Protein 3DB2 (pdb70)

InterPro domains:
  IPR000683 Gfo/Idh/MocA-like oxidoreductase, N-terminal [PF01408] (6-123)
  IPR036291 NAD(P)-binding domain superfamily [SSF51735] (3-154)
  IPR051450 Gfo/Idh/MocA Oxidoreductases [PTHR43377] (3-344)
  IPR055170 GFO/IDH/MocA-like oxidoreductase domain [PF22725] (132-251)

Radius of gyration: 34.29 Å; Cα contacts (8 Å, |Δi|>4): 2509; chains: 3; bounding box: 73×101×95 Å

Secondary structure (DSSP, 8-state):
-PPEEEEEE--SHHHH--TTGGG-SSEEEEEEE-SSHHHHHHHHHHHT-------HHHH-SS---EE-S-TTSHHHHHHHHHHTT--EEEESSS-SSHHHHHHHHHHHHHH---EEEE-GGGGSHHHH----TT-TT--EEEEEEEEE-SGGGT--TT-GGG-TTTSTTTHIIIIIHHHHHHHHHHH--EEEEEEEEE---SSSS--EEEEEEEETTS-EEEEEEESSSS-EEEEEEEESSEEEEEEE-GGGTTSTTSGGGGEEEEEEEE-----EEEEEPP-----HHHHHHHHHHHHHHH----SS-HHHHHHHHHHHHHHHHHHHHTS-EEHHHHH-/---EEEEEE--SHHHH--TTGGG-SSEEEEEEE-SSHHHHHHHHHHHT-------HHHH-TT---EE-S-GGGHHHHHHHHHTTT--EEEESSS-SSHHHHHHHHHHHHHH---EEEE-GGGGSHHHH----TT-TT--EEEEEEEEE-SHHHH--TTSGGG-TTTSTTTHHHHTHHHHHHHHHHHH--EEEEEEEEE---SSSS--EEEEEEEETTS-EEEEEEESSSS-EEEEEEEESSEEEEEEE-GGGSSSTTTGGGGEEEEEEEE--EEEEEPP-----HHHHHHHHHHHHHHT-S--SS-HHHHHHHHHHHHHHHHHHHHTS-EEHHHH--/-PPEEEEEE--SHHHH--TTGGG-TTEEEEEEE-SSHHHHHHHHHHHT-EE----TTTT-TT---EE-S-GGGHHHHHHHHHHTT--EEEESSS-SSHHHHHHHHHHHHHH---EEEE-GGGGSHHHH----TT-TT--EEEEEEEEE-SHHHH--TT-GGG-TTTSTTTHHHHTHHHHHHHHHHHH--EEEEEEEEE---SSSS--EEEEEEEETTS-EEEEEEESSSS-EEEEEEEESSEEEEEEE-GGGSSSTTTGGGGEEEEEEEE----EEEEEE------HHHHHHHHHHHHHHH----SS-HHHHHHHHHHHHHHHHHHHHTS-EEHHHHH-

Sequence (1016 aa):
YNPVGVAAIGLGRWAYVADAYTKSEKLKLVTCYSRTEDKREKFGKRYNCAGDATEALLAREDVEVIITVPNDKHAEVIEQCARSGKHIYVEKPISVSLDHAQRIDQVIKETGVKFLCGHSSSRRLGALRRKKEIDTKEIGEVSSIEAVFSNEERGLELKKGNWRGEPATAPGGPLTQLGVHQIDNLQFLLGPVARVFNFGKPYTEVENITVNQTLLLEFEDGKQAYLGTNWACPGVFSINVYGTKANLFYQLDFSWWSNSDVTDEHSTTLIKREFASNRILRDVKVDFESVDHLRVEVEEVADVIRNGGETEIGAEASLRNLAVVLAAVKSVHEKRPVEIAEIIGYNPVGVAAIGLGRWAYVADAYTKSEKLKLVTCYSRTEDKREKFGKRYNCAGDATEALLAREDVEVIITVPNDKHAEVIEQCARSGKHIYVEEKPISVSLDHAQRIDQVIKETGVKFLCGHSSRRLGALRKKEIDTKEIGEVSSIEAVFSNERGLELKKGNWRGEPATAPGGPLTQLGVHQIDNLQFLLGPVARVVFNFGKPYTEVENITVNQTLLEFEDGKQAYLGTNWACPGVFSINVYGTKANLFYQQLDFSWWSNSDVTDEHSTLIKREFAILRDVKVDFESVDHLRVEVEEEVADVIRNGGETEEIGAEASLRNLAVVLAAVKSVHEKRPVEIAEIIGYNPVGVAAIGLGRWAYVADAYTKSEKLKLVTCYSRTEDKRREKFGKRYNCAGDATEALLAREDVEVIITVPNDKHAEVIEQCARSGKHIYVEKPISVSLDHAQRIDQVIKETGVKFLCGHSSRRLGALRKKEIDTKEIGEVSSIEAVFSSNERGLELKKGNWRGEEPATTAPGGPLTQLGVHQIDNLQFLLGPVARVVFNFGKPYTEVENITVNQTLLLEFEDGKQAYLGTNWACPGVFSINVYGTKKANLFYQLDFSWWSNSDVTDEHSTLIKREFANRILRDVKVDFESVDHLRVEVEEVADVIRNGGETEIGAEASLRRNLAVVLAAVKSVHEKRPVEIAEIIG

Foldseek 3Di:
DQAAEEEEEAQDPVSCLVVQQVVDPRHDDAEYDDCDVVSRVVVCVVSVYYYDNHVRVLPDPSHLYAYDHALQCLQVVLLVNLVSPHADEYEPLNHQDLVSLVSNQVSCVVRVHAYDHALQPCVWQVNVVLVCVVCPLAHWAEKEWEWEAQQFQVAAAVHQLLDCSRPPQRQCRVPVLSVLLSCCVSANAWWWKAKDFAPNHPGGHTFWMWMKTARPVGHIYIYTYHNRDHTWTWMWIHHPFKIKTKTFDCVCVSVQQCRSVRMWIWIWGDPVVPDIDIDTDDTHGDSRVNVQVSQSSCCVVVNDHHPDHSVNSSLSSLNSVQNSVCNVVVHMGTSVVRVD/DPAAEEEEEDLDDVVVLVVQQVVDPNHDYAAYEDQDPVSRVVVCVVSVHHYDNHVVVLVPPRHLYAYDDQLQPLQVVLLVNLVSNHADEYEPLSHLDLVSLVSNQVSCVVRVHAYFHDLQPCVWQVNVVLCCVVCPQPHWAEKEWEWEAQQQQVDDEPDLLQDCSSNPLRQCGVTVLNVLLSCCVSPNAWFWKAKAFAPNHPGNHTFWMWMKTAGPVGHIYIYTYHNRDHTWTWMWTDHPFKIKIKTFDCVCVSVQQCRSVRMWIWIWGPVVIDIHTDDTDGDSRVNVQVVQSSCCVVPNDHHPHHSVNSSSSSLRSVQHSVCNVVVHMGTSVVVPD/DQAQEEEEEAQDPVSVLVVQAVVDPNHDHAEYEDCDPVSRVVVCVVSVHHYDNDVRVLPDPSHLYAYDHAQQCLQVVLLVNLVSNHADEYEPLSHQALVSLVSNQVSCVVSVHAYDHALLLCVWQVNVVLCCVVCPLPHWAEKEWEWEAQQQLPDAEPDPLLDCSRPPLRQCRVPVLSVLLSVCSSPNFWFKKAKDFAPNHNGHHTFWMWMKTAGPVGHIYIYIYHNRDHTWTWMWIHHPFKIKIKTFPCVCVSVQQCRNVRMWIWIWGPCVVDIDIHTDDGHGDSRVNVQVSQSSCCVVPNDHHPADSVNSSSSSLNSVQHSVNHVVVHMGTSVNRND

Nearest PDB structures (foldseek):
  3db2-assembly2_A  TM=1.002E+00  e=9.694E-74  Desulfitobacterium hafniense DCB-2
  3db2-assembly1_C-2  TM=9.948E-01  e=1.279E-69  Desulfitobacterium hafniense DCB-2
  3gfg-assembly1_B  TM=8.614E-01  e=4.099E-24  Bacillus subtilis subsp. subtilis str. 168
  5b3v-assembly3_C  TM=7.836E-01  e=7.916E-21  Synechocystis sp. PCC 6803 substr. Kazusa
  3c1a-assembly2_B  TM=8.177E-01  e=5.849E-18  Paramagnetospirillum magnetotacticum MS-1

Organism: Desulfitobacterium hafniense (strain DSM 10664 / DCB-2) (NCBI:txid272564)

CATH classification: 3.40.50.720 (+1 more: 3.30.360.10)

Structure (mmCIF, N/CA/C/O backbone):
data_3DB2
#
_entry.id   3DB2
#
_cell.length_a   104.616
_cell.length_b   104.616
_cell.length_c   173.372
_cell.angle_alpha   90.000
_cell.angle_beta   90.000
_cell.angle_gamma   120.000
#
_symmetry.space_group_name_H-M   'P 31 2 1'
#
loop_
_entity.id
_entity.type
_entity.pdbx_description
1 polymer 'putative NADPH-dependent oxidoreductase'
2 non-polymer GLYCEROL
3 water water
#
loop_
_atom_site.group_PDB
_atom_site.id
_atom_site.type_symbol
_atom_site.label_atom_id
_atom_site.label_alt_id
_atom_site.label_comp_id
_atom_site.label_asym_id
_atom_site.label_entity_id
_atom_site.label_seq_id
_atom_site.pdbx_PDB_ins_code
_atom_site.Cartn_x
_atom_site.Cartn_y
_atom_site.Cartn_z
_atom_site.occupancy
_atom_site.B_iso_or_equiv
_atom_site.auth_seq_id
_atom_site.auth_comp_id
_atom_site.auth_asym_id
_atom_site.auth_atom_id
_atom_site.pdbx_PDB_model_num
ATOM 6 N N . TYR A 1 3 ? 19.096 54.074 29.551 1.00 43.51 2 TYR A N 1
ATOM 7 C CA . TYR A 1 3 ? 19.306 55.347 28.849 1.00 42.12 2 TYR A CA 1
ATOM 8 C C . TYR A 1 3 ? 19.341 55.068 27.340 1.00 39.84 2 TYR A C 1
ATOM 9 O O . TYR A 1 3 ? 19.258 53.914 26.901 1.00 40.58 2 TYR A O 1
ATOM 18 N N . ASN A 1 4 ? 19.442 56.117 26.527 1.00 38.02 3 ASN A N 1
ATOM 19 C CA . ASN A 1 4 ? 19.523 55.813 25.083 1.00 37.69 3 ASN A CA 1
ATOM 20 C C . ASN A 1 4 ? 20.952 55.320 24.859 1.00 32.10 3 ASN A C 1
ATOM 21 O O . ASN A 1 4 ? 21.877 55.950 25.379 1.00 33.21 3 ASN A O 1
ATOM 26 N N . PRO A 1 5 ? 21.166 54.239 24.133 1.00 31.62 4 PRO A N 1
ATOM 27 C CA . PRO A 1 5 ? 22.519 53.671 24.105 1.00 28.34 4 PRO A CA 1
ATOM 28 C C . PRO A 1 5 ? 23.503 54.649 23.483 1.00 26.83 4 PRO A C 1
ATOM 29 O O . PRO A 1 5 ? 23.143 55.490 22.662 1.00 25.76 4 PRO A O 1
ATOM 33 N N . VAL A 1 6 ? 24.761 54.548 23.878 1.00 25.58 5 VAL A N 1
ATOM 34 C CA . VAL A 1 6 ? 25.840 55.380 23.367 1.00 25.31 5 VAL A CA 1
ATOM 35 C C . VAL A 1 6 ? 26.248 54.866 21.987 1.00 28.09 5 VAL A C 1
ATOM 36 O O . VAL A 1 6 ? 26.440 53.666 21.776 1.00 25.18 5 VAL A O 1
ATOM 40 N N . GLY A 1 7 ? 26.366 55.780 21.018 1.00 29.28 6 GLY A N 1
ATOM 41 C CA . GLY A 1 7 ? 26.912 55.484 19.707 1.00 27.37 6 GLY A CA 1
ATOM 42 C C . GLY A 1 7 ? 28.417 55.257 19.717 1.00 29.43 6 GLY A C 1
ATOM 43 O O . GLY A 1 7 ? 29.167 56.175 20.091 1.00 33.25 6 GLY A O 1
ATOM 44 N N . VAL A 1 8 ? 28.852 54.065 19.292 1.00 22.01 7 VAL A N 1
ATOM 45 C CA . VAL A 1 8 ? 30.254 53.703 19.298 1.00 26.96 7 VAL A CA 1
ATOM 46 C C . VAL A 1 8 ? 30.750 53.355 17.893 1.00 25.59 7 VAL A C 1
ATOM 47 O O . VAL A 1 8 ? 29.966 52.903 17.065 1.00 22.63 7 VAL A O 1
ATOM 51 N N . ALA A 1 9 ? 32.037 53.585 17.690 1.00 27.51 8 ALA A N 1
ATOM 52 C CA . ALA A 1 9 ? 32.798 53.189 16.514 1.00 25.78 8 ALA A CA 1
ATOM 53 C C . ALA A 1 9 ? 34.042 52.392 16.888 1.00 25.98 8 ALA A C 1
ATOM 54 O O . ALA A 1 9 ? 34.816 52.821 17.747 1.00 20.98 8 ALA A O 1
ATOM 56 N N . ALA A 1 10 ? 34.269 51.248 16.236 1.00 19.69 9 ALA A N 1
ATOM 57 C CA . ALA A 1 10 ? 35.485 50.489 16.435 1.00 20.66 9 ALA A CA 1
ATOM 58 C C . ALA A 1 10 ? 36.556 50.928 15.427 1.00 24.77 9 ALA A C 1
ATOM 59 O O . ALA A 1 10 ? 36.262 51.039 14.232 1.00 25.66 9 ALA A O 1
ATOM 61 N N . ILE A 1 11 ? 37.739 51.166 15.940 1.00 21.67 10 ILE A N 1
ATOM 62 C CA . ILE A 1 11 ? 38.901 51.641 15.215 1.00 24.77 10 ILE A CA 1
ATOM 63 C C . ILE A 1 11 ? 40.060 50.678 15.423 1.00 26.90 10 ILE A C 1
ATOM 64 O O . ILE A 1 11 ? 40.509 50.550 16.564 1.00 20.00 10 ILE A O 1
ATOM 69 N N . GLY A 1 12 ? 40.474 50.054 14.329 1.00 24.10 11 GLY A N 1
ATOM 70 C CA . GLY A 1 12 ? 41.565 49.064 14.328 1.00 29.06 11 GLY A CA 1
ATOM 71 C C . GLY A 1 12 ? 40.925 47.678 14.405 1.00 30.58 11 GLY A C 1
ATOM 72 O O . GLY A 1 12 ? 40.610 47.224 15.507 1.00 31.88 11 GLY A O 1
ATOM 73 N N . LEU A 1 13 ? 40.714 47.011 13.288 1.00 23.81 12 LEU A N 1
ATOM 74 C CA . LEU A 1 13 ? 39.836 45.853 13.234 1.00 23.21 12 LEU A CA 1
ATOM 75 C C . LEU A 1 13 ? 40.627 44.558 13.024 1.00 24.09 12 LEU A C 1
ATOM 76 O O . LEU A 1 13 ? 40.326 43.825 12.085 1.00 29.11 12 LEU A O 1
ATOM 81 N N . GLY A 1 14 ? 41.566 44.373 13.937 1.00 24.22 13 GLY A N 1
ATOM 82 C CA . GLY A 1 14 ? 42.356 43.185 14.186 1.00 22.26 13 GLY A CA 1
ATOM 83 C C . GLY A 1 14 ? 41.517 42.185 14.998 1.00 27.36 13 GLY A C 1
ATOM 84 O O . GLY A 1 14 ? 40.339 42.414 15.283 1.00 26.58 13 GLY A O 1
ATOM 85 N N . ARG A 1 15 ? 42.139 41.078 15.351 1.00 28.99 14 ARG A N 1
ATOM 86 C CA . ARG A 1 15 ? 41.682 40.073 16.280 1.00 29.77 14 ARG A CA 1
ATOM 87 C C . ARG A 1 15 ? 41.014 40.615 17.540 1.00 24.24 14 ARG A C 1
ATOM 88 O O . ARG A 1 15 ? 39.880 40.282 17.882 1.00 24.05 14 ARG A O 1
ATOM 92 N N . TRP A 1 16 ? 41.705 41.464 18.296 1.00 26.41 15 TRP A N 1
ATOM 93 C CA . TRP A 1 16 ? 41.162 41.893 19.583 1.00 24.35 15 TRP A CA 1
ATOM 94 C C . TRP A 1 16 ? 39.872 42.699 19.494 1.00 27.69 15 TRP A C 1
ATOM 95 O O . TRP A 1 16 ? 39.065 42.784 20.438 1.00 30.80 15 TRP A O 1
ATOM 106 N N . ALA A 1 17 ? 39.664 43.337 18.345 1.00 23.88 16 ALA A N 1
ATOM 107 C CA . ALA A 1 17 ? 38.490 44.178 18.140 1.00 19.81 16 ALA A CA 1
ATOM 108 C C . ALA A 1 17 ? 37.248 43.306 18.120 1.00 23.03 16 ALA A C 1
ATOM 109 O O . ALA A 1 17 ? 36.172 43.755 18.490 1.00 21.73 16 ALA A O 1
ATOM 111 N N . TYR A 1 18 ? 37.433 42.071 17.648 1.00 23.54 17 TYR A N 1
ATOM 112 C CA . TYR A 1 18 ? 36.384 41.068 17.587 1.00 18.66 17 TYR A CA 1
ATOM 113 C C . TYR A 1 18 ? 36.163 40.509 18.987 1.00 20.63 17 TYR A C 1
ATOM 114 O O . TYR A 1 18 ? 35.030 40.355 19.422 1.00 23.72 17 TYR A O 1
ATOM 123 N N . VAL A 1 19 ? 37.263 40.212 19.685 1.00 24.77 18 VAL A N 1
ATOM 124 C CA . VAL A 1 19 ? 37.133 39.765 21.085 1.00 22.97 18 VAL A CA 1
ATOM 125 C C . VAL A 1 19 ? 36.331 40.822 21.842 1.00 24.71 18 VAL A C 1
ATOM 126 O O . VAL A 1 19 ? 35.416 40.571 22.629 1.00 27.67 18 VAL A O 1
ATOM 138 N N . ALA A 1 21 ? 34.203 43.214 20.662 1.00 22.25 20 ALA A N 1
ATOM 139 C CA . ALA A 1 21 ? 32.865 43.419 20.107 1.00 19.43 20 ALA A CA 1
ATOM 140 C C . ALA A 1 21 ? 31.928 42.309 20.534 1.00 17.61 20 ALA A C 1
ATOM 141 O O . ALA A 1 21 ? 30.778 42.569 20.908 1.00 24.67 20 ALA A O 1
ATOM 143 N N . ASP A 1 22 ? 32.416 41.065 20.484 1.00 25.57 21 ASP A N 1
ATOM 144 C CA . ASP A 1 22 ? 31.646 39.902 20.906 1.00 18.85 21 ASP A CA 1
ATOM 145 C C . ASP A 1 22 ? 31.044 40.156 22.302 1.00 22.84 21 ASP A C 1
ATOM 146 O O . ASP A 1 22 ? 29.929 39.749 22.615 1.00 29.94 21 ASP A O 1
ATOM 151 N N . ALA A 1 23 ? 31.790 40.850 23.148 1.00 23.41 22 ALA A N 1
ATOM 152 C CA . ALA A 1 23 ? 31.320 41.149 24.492 1.00 23.17 22 ALA A CA 1
ATOM 153 C C . ALA A 1 23 ? 30.475 42.412 24.568 1.00 27.16 22 ALA A C 1
ATOM 154 O O . ALA A 1 23 ? 29.370 42.417 25.126 1.00 27.84 22 ALA A O 1
ATOM 156 N N . TYR A 1 24 ? 31.003 43.525 24.045 1.00 23.55 23 TYR A N 1
ATOM 157 C CA . TYR A 1 24 ? 30.320 44.805 24.259 1.00 26.10 23 TYR A CA 1
ATOM 158 C C . TYR A 1 24 ? 29.067 44.863 23.387 1.00 25.53 23 TYR A C 1
ATOM 159 O O . TYR A 1 24 ? 28.153 45.629 23.692 1.00 28.71 23 TYR A O 1
ATOM 168 N N . THR A 1 25 ? 28.990 44.101 22.291 1.00 23.72 24 THR A N 1
ATOM 169 C CA . THR A 1 25 ? 27.766 44.299 21.496 1.00 27.22 24 THR A CA 1
ATOM 170 C C . THR A 1 25 ? 26.569 43.594 22.125 1.00 33.46 24 THR A C 1
ATOM 171 O O . THR A 1 25 ? 25.432 43.669 21.652 1.00 31.09 24 THR A O 1
ATOM 175 N N . LYS A 1 26 ? 26.795 42.914 23.241 1.00 30.59 25 LYS A N 1
ATOM 176 C CA . LYS A 1 26 ? 25.707 42.324 24.006 1.00 31.98 25 LYS A CA 1
ATOM 177 C C . LYS A 1 26 ? 24.967 43.368 24.831 1.00 23.20 25 LYS A C 1
ATOM 178 O O . LYS A 1 26 ? 23.930 43.043 25.406 1.00 31.29 25 LYS A O 1
ATOM 184 N N . SER A 1 27 ? 25.540 44.549 24.899 1.00 28.08 26 SER A N 1
ATOM 185 C CA . SER A 1 27 ? 25.202 45.619 25.827 1.00 27.91 26 SER A CA 1
ATOM 186 C C . SER A 1 27 ? 23.986 46.415 25.409 1.00 30.22 26 SER A C 1
ATOM 187 O O . SER A 1 27 ? 23.849 46.693 24.222 1.00 37.57 26 SER A O 1
ATOM 190 N N . GLU A 1 28 ? 23.153 46.778 26.367 1.00 36.68 27 GLU A N 1
ATOM 191 C CA . GLU A 1 28 ? 21.936 47.547 26.242 1.00 34.45 27 GLU A CA 1
ATOM 192 C C . GLU A 1 28 ? 22.183 49.054 26.130 1.00 36.38 27 GLU A C 1
ATOM 193 O O . GLU A 1 28 ? 21.351 49.819 25.636 1.00 37.79 27 GLU A O 1
ATOM 196 N N . LYS A 1 29 ? 23.327 49.438 26.629 1.00 30.80 28 LYS A N 1
ATOM 197 C CA . LYS A 1 29 ? 24.020 50.671 26.834 1.00 28.77 28 LYS A CA 1
ATOM 198 C C . LYS A 1 29 ? 24.817 51.185 25.640 1.00 28.52 28 LYS A C 1
ATOM 199 O O . LYS A 1 29 ? 25.271 52.333 25.627 1.00 30.73 28 LYS A O 1
ATOM 205 N N . LEU A 1 30 ? 25.015 50.343 24.645 1.00 29.63 29 LEU A N 1
ATOM 206 C CA . LEU A 1 30 ? 25.861 50.624 23.499 1.00 32.26 29 LEU A CA 1
ATOM 207 C C . LEU A 1 30 ? 25.162 50.345 22.175 1.00 29.15 29 LEU A C 1
ATOM 208 O O . LEU A 1 30 ? 24.355 49.430 22.121 1.00 26.15 29 LEU A O 1
ATOM 213 N N . LYS A 1 31 ? 25.496 51.114 21.144 1.00 27.57 30 LYS A N 1
ATOM 214 C CA . LYS A 1 31 ? 25.090 50.776 19.786 1.00 27.79 30 LYS A CA 1
ATOM 215 C C . LYS A 1 31 ? 26.312 50.952 18.894 1.00 26.98 30 LYS A C 1
ATOM 216 O O . LYS A 1 31 ? 26.804 52.072 18.774 1.00 23.99 30 LYS A O 1
ATOM 222 N N . LEU A 1 32 ? 26.786 49.854 18.314 1.00 25.68 31 LEU A N 1
ATOM 223 C CA . LEU A 1 32 ? 27.928 49.951 17.388 1.00 25.74 31 LEU A CA 1
ATOM 224 C C . LEU A 1 32 ? 27.435 50.478 16.043 1.00 26.50 31 LEU A C 1
ATOM 225 O O . LEU A 1 32 ? 26.648 49.801 15.381 1.00 30.59 31 LEU A O 1
ATOM 230 N N . VAL A 1 33 ? 27.861 51.664 15.667 1.00 25.85 32 VAL A N 1
ATOM 231 C CA . VAL A 1 33 ? 27.299 52.388 14.529 1.00 32.39 32 VAL A CA 1
ATOM 232 C C . VAL A 1 33 ? 28.150 52.207 13.279 1.00 27.66 32 VAL A C 1
ATOM 233 O O . VAL A 1 33 ? 27.685 51.954 12.167 1.00 33.93 32 VAL A O 1
ATOM 237 N N . THR A 1 34 ? 29.464 52.332 13.432 1.00 28.58 33 THR A N 1
ATOM 238 C CA . THR A 1 34 ? 30.377 52.159 12.325 1.00 23.26 33 THR A CA 1
ATOM 239 C C . THR A 1 34 ? 31.726 51.656 12.783 1.00 27.80 33 THR A C 1
ATOM 240 O O . THR A 1 34 ? 31.958 51.393 13.968 1.00 25.43 33 THR A O 1
ATOM 244 N N . CYS A 1 35 ? 32.639 51.479 11.843 1.00 23.90 34 CYS A N 1
ATOM 245 C CA . CYS A 1 35 ? 34.000 51.061 12.096 1.00 26.33 34 CYS A CA 1
ATOM 246 C C . CYS A 1 35 ? 34.995 51.634 11.094 1.00 24.06 34 CYS A C 1
ATOM 247 O O . CYS A 1 35 ? 34.675 52.162 10.039 1.00 24.78 34 CYS A O 1
ATOM 250 N N . TYR A 1 36 ? 36.274 51.499 11.420 1.00 22.98 35 TYR A N 1
ATOM 251 C CA . TYR A 1 36 ? 37.350 51.879 10.521 1.00 24.84 35 TYR A CA 1
ATOM 252 C C . TYR A 1 36 ? 38.613 51.075 10.813 1.00 25.02 35 TYR A C 1
ATOM 253 O O . TYR A 1 36 ? 39.004 50.932 11.965 1.00 22.64 35 TYR A O 1
ATOM 262 N N . SER A 1 37 ? 39.245 50.617 9.749 1.00 26.39 36 SER A N 1
ATOM 263 C CA . SER A 1 37 ? 40.570 50.074 9.623 1.00 28.70 36 SER A CA 1
ATOM 264 C C . SER A 1 37 ? 41.168 50.659 8.341 1.00 26.77 36 SER A C 1
ATOM 265 O O . SER A 1 37 ? 40.408 51.010 7.433 1.00 29.34 36 SER A O 1
ATOM 268 N N . ARG A 1 38 ? 42.476 50.740 8.281 1.00 26.96 37 ARG A N 1
ATOM 269 C CA . ARG A 1 38 ? 43.099 51.223 7.039 1.00 32.48 37 ARG A CA 1
ATOM 270 C C . ARG A 1 38 ? 42.734 50.354 5.847 1.00 35.59 37 ARG A C 1
ATOM 271 O O . ARG A 1 38 ? 42.681 50.832 4.702 1.00 29.29 37 ARG A O 1
ATOM 279 N N . THR A 1 39 ? 42.470 49.076 6.121 1.00 32.89 38 THR A N 1
ATOM 280 C CA . THR A 1 39 ? 42.146 48.092 5.088 1.00 32.29 38 THR A CA 1
ATOM 281 C C . THR A 1 39 ? 40.666 47.911 4.852 1.00 31.46 38 THR A C 1
ATOM 282 O O . THR A 1 39 ? 39.928 47.476 5.727 1.00 26.68 38 THR A O 1
ATOM 286 N N . GLU A 1 40 ? 40.132 48.229 3.677 1.00 27.33 39 GLU A N 1
ATOM 287 C CA . GLU A 1 40 ? 38.692 48.096 3.490 1.00 29.51 39 GLU A CA 1
ATOM 288 C C . GLU A 1 40 ? 38.164 46.686 3.691 1.00 29.82 39 GLU A C 1
ATOM 289 O O . GLU A 1 40 ? 36.989 46.515 4.010 1.00 28.07 39 GLU A O 1
ATOM 295 N N . ASP A 1 41 ? 38.998 45.671 3.463 1.00 30.26 40 ASP A N 1
ATOM 296 C CA . ASP A 1 41 ? 38.483 44.292 3.570 1.00 27.94 40 ASP A CA 1
ATOM 297 C C . ASP A 1 41 ? 38.177 44.007 5.047 1.00 26.18 40 ASP A C 1
ATOM 298 O O . ASP A 1 41 ? 37.228 43.269 5.321 1.00 29.17 40 ASP A O 1
ATOM 303 N N . LYS A 1 42 ? 38.973 44.641 5.889 1.00 24.59 41 LYS A N 1
ATOM 304 C CA . LYS A 1 42 ? 38.870 44.579 7.346 1.00 24.40 41 LYS A CA 1
ATOM 305 C C . LYS A 1 42 ? 37.528 45.157 7.770 1.00 28.87 41 LYS A C 1
ATOM 306 O O . LYS A 1 42 ? 36.800 44.556 8.562 1.00 25.86 41 LYS A O 1
ATOM 312 N N . ARG A 1 43 ? 37.187 46.314 7.198 1.00 27.12 42 ARG A N 1
ATOM 313 C CA . ARG A 1 43 ? 35.962 47.022 7.517 1.00 26.31 42 ARG A CA 1
ATOM 314 C C . ARG A 1 43 ? 34.760 46.212 7.049 1.00 27.86 42 ARG A C 1
ATOM 315 O O . ARG A 1 43 ? 33.742 46.065 7.742 1.00 24.01 42 ARG A O 1
ATOM 323 N N . GLU A 1 44 ? 34.866 45.668 5.827 1.00 25.27 43 GLU A N 1
ATOM 324 C CA . GLU A 1 44 ? 33.746 44.871 5.322 1.00 21.55 43 GLU A CA 1
ATOM 325 C C . GLU A 1 44 ? 33.527 43.669 6.222 1.00 24.30 43 GLU A C 1
ATOM 326 O O . GLU A 1 44 ? 32.372 43.366 6.486 1.00 25.23 43 GLU A O 1
ATOM 332 N N . LYS A 1 45 ? 34.605 43.028 6.666 1.00 25.04 44 LYS A N 1
ATOM 333 C CA . LYS A 1 45 ? 34.443 41.826 7.496 1.00 25.39 44 LYS A CA 1
ATOM 334 C C . LYS A 1 45 ? 33.767 42.097 8.835 1.00 22.63 44 LYS A C 1
ATOM 335 O O . LYS A 1 45 ? 32.794 41.452 9.222 1.00 21.60 44 LYS A O 1
ATOM 341 N N . PHE A 1 46 ? 34.293 43.075 9.546 1.00 26.55 45 PHE A N 1
ATOM 342 C CA . PHE A 1 46 ? 33.776 43.527 10.836 1.00 23.81 45 PHE A CA 1
ATOM 343 C C . PHE A 1 46 ? 32.349 44.038 10.747 1.00 27.45 45 PHE A C 1
ATOM 344 O O . PHE A 1 46 ? 31.479 43.662 11.538 1.00 29.20 45 PHE A O 1
ATOM 352 N N . GLY A 1 47 ? 32.076 44.908 9.766 1.00 24.52 46 GLY A N 1
ATOM 353 C CA . GLY A 1 47 ? 30.738 45.397 9.518 1.00 24.99 46 GLY A CA 1
ATOM 354 C C . GLY A 1 47 ? 29.702 44.344 9.220 1.00 24.64 46 GLY A C 1
ATOM 355 O O . GLY A 1 47 ? 28.546 44.443 9.623 1.00 29.69 46 GLY A O 1
ATOM 356 N N . LYS A 1 48 ? 30.080 43.325 8.457 1.00 29.25 47 LYS A N 1
ATOM 357 C CA . LYS A 1 48 ? 29.230 42.196 8.093 1.00 29.84 47 LYS A CA 1
ATOM 358 C C . LYS A 1 48 ? 28.877 41.356 9.319 1.00 27.08 47 LYS A C 1
ATOM 359 O O . LYS A 1 48 ? 27.745 40.973 9.623 1.00 28.27 47 LYS A O 1
ATOM 363 N N . ARG A 1 49 ? 29.899 41.048 10.107 1.00 28.78 48 ARG A N 1
ATOM 364 C CA . ARG A 1 49 ? 29.681 40.242 11.320 1.00 29.27 48 ARG A CA 1
ATOM 365 C C . ARG A 1 49 ? 28.893 40.983 12.383 1.00 31.84 48 ARG A C 1
ATOM 366 O O . ARG A 1 49 ? 28.020 40.432 13.073 1.00 33.18 48 ARG A O 1
ATOM 374 N N . TYR A 1 50 ? 29.111 42.292 12.600 1.00 28.48 49 TYR A N 1
ATOM 375 C CA . TYR A 1 50 ? 28.334 42.924 13.665 1.00 25.38 49 TYR A CA 1
ATOM 376 C C . TYR A 1 50 ? 27.227 43.835 13.174 1.00 31.05 49 TYR A C 1
ATOM 377 O O . TYR A 1 50 ? 26.717 44.630 13.980 1.00 37.35 49 TYR A O 1
ATOM 386 N N . ASN A 1 51 ? 26.839 43.726 11.909 1.00 31.21 50 ASN A N 1
ATOM 387 C CA . ASN A 1 51 ? 25.695 44.506 11.431 1.00 33.55 50 ASN A CA 1
ATOM 388 C C . ASN A 1 51 ? 25.960 45.989 11.638 1.00 34.90 50 ASN A C 1
ATOM 389 O O . ASN A 1 51 ? 25.145 46.700 12.220 1.00 34.96 50 ASN A O 1
ATOM 391 N N . CYS A 1 52 ? 27.117 46.481 11.197 1.00 30.08 51 CYS A N 1
ATOM 392 C CA . CYS A 1 52 ? 27.341 47.935 11.294 1.00 37.40 51 CYS A CA 1
ATOM 393 C C . CYS A 1 52 ? 27.922 48.416 9.969 1.00 35.38 51 CYS A C 1
ATOM 394 O O . CYS A 1 52 ? 28.236 47.533 9.173 1.00 34.58 51 CYS A O 1
ATOM 397 N N . ALA A 1 53 ? 28.041 49.723 9.786 1.00 36.52 52 ALA A N 1
ATOM 398 C CA . ALA A 1 53 ? 28.631 50.315 8.601 1.00 31.61 52 ALA A CA 1
ATOM 399 C C . ALA A 1 53 ? 30.141 50.394 8.774 1.00 29.64 52 ALA A C 1
ATOM 400 O O . ALA A 1 53 ? 30.631 50.149 9.873 1.00 36.49 52 ALA A O 1
ATOM 402 N N . GLY A 1 54 ? 30.837 50.726 7.708 1.00 31.84 53 GLY A N 1
ATOM 403 C CA . GLY A 1 54 ? 32.282 50.992 7.756 1.00 32.73 53 GLY A CA 1
ATOM 404 C C . GLY A 1 54 ? 32.415 52.456 7.332 1.00 35.86 53 GLY A C 1
ATOM 405 O O . GLY A 1 54 ? 31.422 52.977 6.797 1.00 45.52 53 GLY A O 1
ATOM 406 N N . ASP A 1 55 ? 33.540 53.123 7.536 1.00 31.83 54 ASP A N 1
ATOM 407 C CA . ASP A 1 55 ? 33.676 54.441 6.904 1.00 28.04 54 ASP A CA 1
ATOM 408 C C . ASP A 1 55 ? 34.980 54.400 6.117 1.00 24.13 54 ASP A C 1
ATOM 409 O O . ASP A 1 55 ? 35.902 53.709 6.539 1.00 24.67 54 ASP A O 1
ATOM 414 N N . ALA A 1 56 ? 35.016 55.120 5.003 1.00 26.21 55 ALA A N 1
ATOM 415 C CA . ALA A 1 56 ? 36.140 55.176 4.083 1.00 29.01 55 ALA A CA 1
ATOM 416 C C . ALA A 1 56 ? 37.384 55.792 4.703 1.00 30.80 55 ALA A C 1
ATOM 417 O O . ALA A 1 56 ? 38.533 55.458 4.376 1.00 31.26 55 ALA A O 1
ATOM 419 N N . THR A 1 57 ? 37.204 56.741 5.639 1.00 21.21 56 THR A N 1
ATOM 420 C CA . THR A 1 57 ? 38.402 57.338 6.229 1.00 25.33 56 THR A CA 1
ATOM 421 C C . THR A 1 57 ? 38.116 57.711 7.694 1.00 16.26 56 THR A C 1
ATOM 422 O O . THR A 1 57 ? 36.945 57.710 8.045 1.00 20.13 56 THR A O 1
ATOM 434 N N . GLU A 1 59 ? 38.377 60.665 8.968 1.00 26.44 58 GLU A N 1
ATOM 435 C CA . GLU A 1 59 ? 37.696 61.963 8.957 1.00 22.83 58 GLU A CA 1
ATOM 436 C C . GLU A 1 59 ? 36.193 61.911 8.836 1.00 21.55 58 GLU A C 1
ATOM 437 O O . GLU A 1 59 ? 35.349 62.607 9.399 1.00 30.92 58 GLU A O 1
ATOM 443 N N . ALA A 1 60 ? 35.719 60.995 8.006 1.00 23.90 59 ALA A N 1
ATOM 444 C CA . ALA A 1 60 ? 34.328 60.738 7.682 1.00 27.23 59 ALA A CA 1
ATOM 445 C C . ALA A 1 60 ? 33.688 60.132 8.930 1.00 23.48 59 ALA A C 1
ATOM 446 O O . ALA A 1 60 ? 32.628 60.507 9.404 1.00 27.74 59 ALA A O 1
ATOM 448 N N . LEU A 1 61 ? 34.384 59.153 9.501 1.00 28.97 60 LEU A N 1
ATOM 449 C CA . LEU A 1 61 ? 33.952 58.511 10.736 1.00 25.21 60 LEU A CA 1
ATOM 450 C C . LEU A 1 61 ? 33.727 59.563 11.819 1.00 22.31 60 LEU A C 1
ATOM 451 O O . LEU A 1 61 ? 32.692 59.567 12.471 1.00 28.28 60 LEU A O 1
ATOM 456 N N . LEU A 1 62 ? 34.732 60.411 11.995 1.00 23.01 61 LEU A N 1
ATOM 457 C CA . LEU A 1 62 ? 34.781 61.357 13.112 1.00 19.10 61 LEU A CA 1
ATOM 458 C C . LEU A 1 62 ? 33.794 62.499 12.879 1.00 29.08 61 LEU A C 1
ATOM 459 O O . LEU A 1 62 ? 33.385 63.135 13.845 1.00 28.71 61 LEU A O 1
ATOM 464 N N . ALA A 1 63 ? 33.407 62.715 11.627 1.00 21.94 62 ALA A N 1
ATOM 465 C CA . ALA A 1 63 ? 32.386 63.666 11.243 1.00 26.49 62 ALA A CA 1
ATOM 466 C C . ALA A 1 63 ? 30.973 63.201 11.559 1.00 32.12 62 ALA A C 1
ATOM 467 O O . ALA A 1 63 ? 29.983 63.944 11.538 1.00 28.39 62 ALA A O 1
ATOM 469 N N . ARG A 1 64 ? 30.778 61.920 11.885 1.00 29.84 63 ARG A N 1
ATOM 470 C CA . ARG A 1 64 ? 29.404 61.505 12.188 1.00 23.75 63 ARG A CA 1
ATOM 471 C C . ARG A 1 64 ? 28.948 61.976 13.559 1.00 27.04 63 ARG A C 1
ATOM 472 O O . ARG A 1 64 ? 29.719 61.846 14.517 1.00 27.51 63 ARG A O 1
ATOM 480 N N . GLU A 1 65 ? 27.725 62.467 13.654 1.00 26.81 64 GLU A N 1
ATOM 481 C CA . GLU A 1 65 ? 27.152 62.907 14.917 1.00 33.15 64 GLU A CA 1
ATOM 482 C C . GLU A 1 65 ? 26.674 61.709 15.737 1.00 28.96 64 GLU A C 1
ATOM 483 O O . GLU A 1 65 ? 26.572 61.787 16.970 1.00 35.25 64 GLU A O 1
ATOM 489 N N . ASP A 1 66 ? 26.384 60.594 15.067 1.00 27.81 65 ASP A N 1
ATOM 490 C CA . ASP A 1 66 ? 25.918 59.423 15.813 1.00 28.24 65 ASP A CA 1
ATOM 491 C C . ASP A 1 66 ? 27.078 58.650 16.443 1.00 29.25 65 ASP A C 1
ATOM 492 O O . ASP A 1 66 ? 26.850 57.747 17.254 1.00 31.32 65 ASP A O 1
ATOM 497 N N . VAL A 1 67 ? 28.325 58.996 16.133 1.00 25.60 66 VAL A N 1
ATOM 498 C CA . VAL A 1 67 ? 29.444 58.429 16.890 1.00 25.04 66 VAL A CA 1
ATOM 499 C C . VAL A 1 67 ? 29.731 59.343 18.086 1.00 23.66 66 VAL A C 1
ATOM 500 O O . VAL A 1 67 ? 30.138 60.484 17.868 1.00 26.86 66 VAL A O 1
ATOM 504 N N . GLU A 1 68 ? 29.531 58.807 19.276 1.00 25.47 67 GLU A N 1
ATOM 505 C CA . GLU A 1 68 ? 29.821 59.442 20.550 1.00 19.58 67 GLU A CA 1
ATOM 506 C C . GLU A 1 68 ? 31.108 58.972 21.215 1.00 19.76 67 GLU A C 1
ATOM 507 O O . GLU A 1 68 ? 31.786 59.782 21.850 1.00 24.20 67 GLU A O 1
ATOM 521 N N . VAL A 1 70 ? 34.748 56.290 20.816 1.00 21.86 69 VAL A N 1
ATOM 522 C CA . VAL A 1 70 ? 35.468 55.332 19.948 1.00 25.79 69 VAL A CA 1
ATOM 523 C C . VAL A 1 70 ? 36.147 54.271 20.804 1.00 22.51 69 VAL A C 1
ATOM 524 O O . VAL A 1 70 ? 36.590 54.551 21.918 1.00 23.98 69 VAL A O 1
ATOM 528 N N . ILE A 1 71 ? 36.216 53.082 20.247 1.00 23.91 70 ILE A N 1
ATOM 529 C CA . ILE A 1 71 ? 36.800 51.875 20.840 1.00 19.84 70 ILE A CA 1
ATOM 530 C C . ILE A 1 71 ? 38.035 51.502 20.034 1.00 22.02 70 ILE A C 1
ATOM 531 O O . ILE A 1 71 ? 37.949 50.954 18.926 1.00 25.35 70 ILE A O 1
ATOM 536 N N . ILE A 1 72 ? 39.183 51.881 20.554 1.00 20.44 71 ILE A N 1
ATOM 537 C CA . ILE A 1 72 ? 40.438 51.915 19.808 1.00 22.90 71 ILE A CA 1
ATOM 538 C C . ILE A 1 72 ? 41.296 50.685 20.102 1.00 21.04 71 ILE A C 1
ATOM 539 O O . ILE A 1 72 ? 41.794 50.515 21.204 1.00 21.23 71 ILE A O 1
ATOM 544 N N . THR A 1 73 ? 41.464 49.870 19.071 1.00 22.43 72 THR A N 1
ATOM 545 C CA . THR A 1 73 ? 42.259 48.658 19.128 1.00 23.59 72 THR A CA 1
ATOM 546 C C . THR A 1 73 ? 43.245 48.667 17.962 1.00 28.25 72 THR A C 1
ATOM 547 O O . THR A 1 73 ? 43.174 47.774 17.122 1.00 32.90 72 THR A O 1
ATOM 551 N N . VAL A 1 74 ? 44.097 49.677 17.951 1.00 24.62 73 VAL A N 1
ATOM 552 C CA . VAL A 1 74 ? 45.240 49.821 17.063 1.00 20.85 73 VAL A CA 1
ATOM 553 C C . VAL A 1 74 ? 46.515 49.484 17.818 1.00 29.71 73 VAL A C 1
ATOM 554 O O . VAL A 1 74 ? 46.504 49.455 19.054 1.00 32.29 73 VAL A O 1
ATOM 558 N N . PRO A 1 75 ? 47.602 49.211 17.119 1.00 28.20 74 PRO A N 1
ATOM 559 C CA . PRO A 1 75 ? 48.875 48.983 17.816 1.00 32.97 74 PRO A CA 1
ATOM 560 C C . PRO A 1 75 ? 49.197 50.119 18.789 1.00 32.20 74 PRO A C 1
ATOM 561 O O . PRO A 1 75 ? 48.784 51.238 18.521 1.00 35.83 74 PRO A O 1
ATOM 565 N N . ASN A 1 76 ? 49.898 49.773 19.852 1.00 34.51 75 ASN A N 1
ATOM 566 C CA . ASN A 1 76 ? 50.318 50.633 20.934 1.00 35.88 75 ASN A CA 1
ATOM 567 C C . ASN A 1 76 ? 51.102 51.848 20.435 1.00 34.25 75 ASN A C 1
ATOM 568 O O . ASN A 1 76 ? 51.150 52.871 21.112 1.00 37.30 75 ASN A O 1
ATOM 573 N N . ASP A 1 77 ? 51.717 51.669 19.278 1.00 33.84 76 ASP A N 1
ATOM 574 C CA . ASP A 1 77 ? 52.578 52.697 18.678 1.00 36.68 76 ASP A CA 1
ATOM 575 C C . ASP A 1 77 ? 51.732 53.722 17.933 1.00 33.63 76 ASP A C 1
ATOM 576 O O . ASP A 1 77 ? 52.170 54.812 17.552 1.00 38.37 76 ASP A O 1
ATOM 578 N N . LYS A 1 78 ? 50.463 53.364 17.714 1.00 31.55 77 LYS A N 1
ATOM 579 C CA . LYS A 1 78 ? 49.544 54.278 17.029 1.00 34.37 77 LYS A CA 1
ATOM 580 C C . LYS A 1 78 ? 48.504 54.814 18.001 1.00 32.75 77 LYS A C 1
ATOM 581 O O . LYS A 1 78 ? 47.659 55.608 17.575 1.00 37.93 77 LYS A O 1
ATOM 587 N N . HIS A 1 79 ? 48.543 54.404 19.262 1.00 29.15 78 HIS A N 1
ATOM 588 C CA . HIS A 1 79 ? 47.538 54.882 20.213 1.00 28.85 78 HIS A CA 1
ATOM 589 C C . HIS A 1 79 ? 47.443 56.407 20.275 1.00 29.75 78 HIS A C 1
ATOM 590 O O . HIS A 1 79 ? 46.337 56.956 20.297 1.00 27.05 78 HIS A O 1
ATOM 597 N N . ALA A 1 80 ? 48.600 57.071 20.340 1.00 29.87 79 ALA A N 1
ATOM 598 C CA . ALA A 1 80 ? 48.614 58.517 20.595 1.00 29.64 79 ALA A CA 1
ATOM 599 C C . ALA A 1 80 ? 48.034 59.306 19.433 1.00 29.33 79 ALA A C 1
ATOM 600 O O . ALA A 1 80 ? 47.150 60.138 19.639 1.00 26.09 79 ALA A O 1
ATOM 602 N N . GLU A 1 81 ? 48.494 59.052 18.206 1.00 31.70 80 GLU A N 1
ATOM 603 C CA . GLU A 1 81 ? 47.984 59.827 17.072 1.00 28.96 80 GLU A CA 1
ATOM 604 C C . GLU A 1 81 ? 46.479 59.645 16.964 1.00 30.61 80 GLU A C 1
ATOM 605 O O . GLU A 1 81 ? 45.703 60.579 16.799 1.00 28.80 80 GLU A O 1
ATOM 611 N N . VAL A 1 82 ? 46.026 58.383 17.035 1.00 28.74 81 VAL A N 1
ATOM 612 C CA . VAL A 1 82 ? 44.594 58.127 16.864 1.00 25.35 81 VAL A CA 1
ATOM 613 C C . VAL A 1 82 ? 43.826 58.766 18.005 1.00 23.52 81 VAL A C 1
ATOM 614 O O . VAL A 1 82 ? 42.730 59.322 17.861 1.00 20.71 81 VAL A O 1
ATOM 618 N N . ILE A 1 83 ? 44.384 58.703 19.223 1.00 22.57 82 ILE A N 1
ATOM 619 C CA . ILE A 1 83 ? 43.615 59.270 20.337 1.00 20.30 82 ILE A CA 1
ATOM 620 C C . ILE A 1 83 ? 43.471 60.779 20.131 1.00 25.50 82 ILE A C 1
ATOM 621 O O . ILE A 1 83 ? 42.417 61.360 20.395 1.00 21.13 82 ILE A O 1
ATOM 626 N N . GLU A 1 84 ? 44.555 61.378 19.649 1.00 23.86 83 GLU A N 1
ATOM 627 C CA . GLU A 1 84 ? 44.601 62.834 19.450 1.00 22.50 83 GLU A CA 1
ATOM 628 C C . GLU A 1 84 ? 43.529 63.233 18.453 1.00 21.99 83 GLU A C 1
ATOM 629 O O . GLU A 1 84 ? 42.669 64.078 18.725 1.00 24.56 83 GLU A O 1
ATOM 635 N N . GLN A 1 85 ? 43.532 62.596 17.267 1.00 23.36 84 GLN A N 1
ATOM 636 C CA . GLN A 1 85 ? 42.525 62.887 16.258 1.00 23.46 84 GLN A CA 1
ATOM 637 C C . GLN A 1 85 ? 41.096 62.722 16.758 1.00 24.74 84 GLN A C 1
ATOM 638 O O . GLN A 1 85 ? 40.189 63.537 16.567 1.00 23.24 84 GLN A O 1
ATOM 644 N N . CYS A 1 86 ? 40.838 61.585 17.410 1.00 19.62 85 CYS A N 1
ATOM 645 C CA . CYS A 1 86 ? 39.496 61.323 17.935 1.00 14.26 85 CYS A CA 1
ATOM 646 C C . CYS A 1 86 ? 39.080 62.314 19.015 1.00 17.77 85 CYS A C 1
ATOM 647 O O . CYS A 1 86 ? 37.951 62.837 19.018 1.00 21.37 85 CYS A O 1
ATOM 650 N N . ALA A 1 87 ? 39.952 62.587 19.969 1.00 19.08 86 ALA A N 1
ATOM 651 C CA . ALA A 1 87 ? 39.621 63.546 21.021 1.00 23.51 86 ALA A CA 1
ATOM 652 C C . ALA A 1 87 ? 39.433 64.964 20.478 1.00 21.87 86 ALA A C 1
ATOM 653 O O . ALA A 1 87 ? 38.539 65.716 20.856 1.00 27.60 86 ALA A O 1
ATOM 655 N N . ARG A 1 88 ? 40.303 65.376 19.575 1.00 24.66 87 ARG A N 1
ATOM 656 C CA . ARG A 1 88 ? 40.255 66.715 18.998 1.00 27.06 87 ARG A CA 1
ATOM 657 C C . ARG A 1 88 ? 38.978 66.856 18.203 1.00 25.83 87 ARG A C 1
ATOM 658 O O . ARG A 1 88 ? 38.598 68.007 17.992 1.00 27.45 87 ARG A O 1
ATOM 666 N N . SER A 1 89 ? 38.320 65.765 17.819 1.00 27.79 88 SER A N 1
ATOM 667 C CA . SER A 1 89 ? 37.011 65.832 17.191 1.00 27.19 88 SER A CA 1
ATOM 668 C C . SER A 1 89 ? 35.860 65.587 18.152 1.00 28.86 88 SER A C 1
ATOM 669 O O . SER A 1 89 ? 34.716 65.369 17.734 1.00 30.09 88 SER A O 1
ATOM 672 N N . GLY A 1 90 ? 36.128 65.610 19.448 1.00 32.70 89 GLY A N 1
ATOM 673 C CA . GLY A 1 90 ? 35.104 65.558 20.473 1.00 29.06 89 GLY A CA 1
ATOM 674 C C . GLY A 1 90 ? 34.625 64.182 20.875 1.00 32.31 89 GLY A C 1
ATOM 675 O O . GLY A 1 90 ? 33.699 64.104 21.690 1.00 31.38 89 GLY A O 1
ATOM 676 N N . LYS A 1 91 ? 35.211 63.111 20.339 1.00 25.18 90 LYS A N 1
ATOM 677 C CA . LYS A 1 91 ? 34.743 61.769 20.683 1.00 26.43 90 LYS A CA 1
ATOM 678 C C . LYS A 1 91 ? 35.367 61.315 22.007 1.00 23.36 90 LYS A C 1
ATOM 679 O O . LYS A 1 91 ? 36.550 61.542 22.250 1.00 29.12 90 LYS A O 1
ATOM 685 N N . HIS A 1 92 ? 34.559 60.651 22.814 1.00 23.68 91 HIS A N 1
ATOM 686 C CA . HIS A 1 92 ? 35.089 60.038 24.046 1.00 24.82 91 HIS A CA 1
ATOM 687 C C . HIS A 1 92 ? 35.856 58.769 23.690 1.00 25.35 91 HIS A C 1
ATOM 688 O O . HIS A 1 92 ? 35.601 58.152 22.642 1.00 23.21 91 HIS A O 1
ATOM 695 N N . ILE A 1 93 ? 36.808 58.393 24.540 1.00 26.06 92 ILE A N 1
ATOM 696 C CA . ILE A 1 93 ? 37.830 57.412 24.236 1.00 25.03 92 ILE A CA 1
ATOM 697 C C . ILE A 1 93 ? 37.838 56.177 25.142 1.00 29.47 92 ILE A C 1
ATOM 698 O O . ILE A 1 93 ? 37.977 56.373 26.343 1.00 26.14 92 ILE A O 1
ATOM 703 N N . TYR A 1 94 ? 37.689 54.995 24.571 1.00 23.53 93 TYR A N 1
ATOM 704 C CA . TYR A 1 94 ? 38.107 53.708 25.064 1.00 19.96 93 TYR A CA 1
ATOM 705 C C . TYR A 1 94 ? 39.368 53.356 24.250 1.00 26.79 93 TYR A C 1
ATOM 706 O O . TYR A 1 94 ? 39.380 53.249 23.014 1.00 21.80 93 TYR A O 1
ATOM 715 N N . VAL A 1 95 ? 40.461 53.066 24.933 1.00 19.74 94 VAL A N 1
ATOM 716 C CA . VAL A 1 95 ? 41.630 52.546 24.244 1.00 21.91 94 VAL A CA 1
ATOM 717 C C . VAL A 1 95 ? 42.121 51.304 25.007 1.00 24.23 94 VAL A C 1
ATOM 718 O O . VAL A 1 95 ? 42.051 51.257 26.236 1.00 20.60 94 VAL A O 1
ATOM 722 N N . GLU A 1 96 ? 42.617 50.331 24.276 1.00 20.37 95 GLU A N 1
ATOM 723 C CA . GLU A 1 96 ? 43.108 49.118 24.911 1.00 28.07 95 GLU A CA 1
ATOM 724 C C . GLU A 1 96 ? 44.386 49.385 25.707 1.00 28.70 95 GLU A C 1
ATOM 725 O O . GLU A 1 96 ? 45.151 50.319 25.455 1.00 26.80 95 GLU A O 1
ATOM 731 N N . LYS A 1 97 ? 44.609 48.537 26.723 1.00 30.31 96 LYS A N 1
ATOM 732 C CA . LYS A 1 97 ? 45.793 48.704 27.542 1.00 31.92 96 LYS A CA 1
ATOM 733 C C . LYS A 1 97 ? 47.103 48.443 26.743 1.00 33.00 96 LYS A C 1
ATOM 734 O O . LYS A 1 97 ? 46.943 47.589 25.805 1.00 30.57 96 LYS A O 1
ATOM 739 N N . PRO A 1 98 ? 48.396 48.818 26.780 1.00 32.31 97 PRO A N 1
ATOM 740 C CA . PRO A 1 98 ? 49.282 49.858 27.392 1.00 35.22 97 PRO A CA 1
ATOM 741 C C . PRO A 1 98 ? 48.625 51.155 26.910 1.00 33.20 97 PRO A C 1
ATOM 742 O O . PRO A 1 98 ? 48.152 51.210 25.769 1.00 29.13 97 PRO A O 1
ATOM 746 N N . ILE A 1 99 ? 48.590 52.209 27.723 1.00 33.06 98 ILE A N 1
ATOM 747 C CA . ILE A 1 99 ? 48.268 53.531 27.195 1.00 33.19 98 ILE A CA 1
ATOM 748 C C . ILE A 1 99 ? 49.083 53.833 25.935 1.00 34.50 98 ILE A C 1
ATOM 749 O O . ILE A 1 99 ? 48.568 54.417 24.983 1.00 40.22 98 ILE A O 1
ATOM 754 N N . SER A 1 100 ? 50.319 53.393 25.932 1.00 30.81 99 SER A N 1
ATOM 755 C CA . SER A 1 100 ? 51.345 53.339 24.947 1.00 29.90 99 SER A CA 1
ATOM 756 C C . SER A 1 100 ? 52.541 52.555 25.473 1.00 29.21 99 SER A C 1
ATOM 757 O O . SER A 1 100 ? 52.463 51.942 26.540 1.00 29.85 99 SER A O 1
ATOM 760 N N . VAL A 1 101 ? 53.637 52.555 24.736 1.00 29.29 100 VAL A N 1
ATOM 761 C CA . VAL A 1 101 ? 54.893 51.976 25.229 1.00 28.49 100 VAL A CA 1
ATOM 762 C C . VAL A 1 101 ? 55.977 53.032 25.421 1.00 32.94 100 VAL A C 1
ATOM 763 O O . VAL A 1 101 ? 57.013 52.837 26.068 1.00 35.82 100 VAL A O 1
ATOM 767 N N . SER A 1 102 ? 55.769 54.231 24.882 1.00 32.51 101 SER A N 1
ATOM 768 C CA . SER A 1 102 ? 56.680 55.339 25.014 1.00 32.37 101 SER A CA 1
ATOM 769 C C . SER A 1 102 ? 56.105 56.366 25.979 1.00 31.52 101 SER A C 1
ATOM 770 O O . SER A 1 102 ? 54.937 56.761 25.937 1.00 34.02 101 SER A O 1
ATOM 773 N N . LEU A 1 103 ? 56.925 56.815 26.922 1.00 30.01 102 LEU A N 1
ATOM 774 C CA . LEU A 1 103 ? 56.468 57.827 27.868 1.00 30.94 102 LEU A CA 1
ATOM 775 C C . LEU A 1 103 ? 55.988 59.068 27.118 1.00 32.59 102 LEU A C 1
ATOM 776 O O . LEU A 1 103 ? 54.978 59.657 27.489 1.00 33.44 102 LEU A O 1
ATOM 781 N N . ASP A 1 104 ? 56.739 59.425 26.073 1.00 30.31 103 ASP A N 1
ATOM 782 C CA . ASP A 1 104 ? 56.337 60.572 25.248 1.00 32.22 103 ASP A CA 1
ATOM 783 C C . ASP A 1 104 ? 54.884 60.423 24.799 1.00 30.77 103 ASP A C 1
ATOM 784 O O . ASP A 1 104 ? 54.077 61.330 24.978 1.00 35.01 103 ASP A O 1
ATOM 789 N N . HIS A 1 105 ? 54.528 59.279 24.222 1.00 28.21 104 HIS A N 1
ATOM 790 C CA . HIS A 1 105 ? 53.173 59.112 23.715 1.00 27.40 104 HIS A CA 1
ATOM 791 C C . HIS A 1 105 ? 52.173 59.091 24.864 1.00 28.90 104 HIS A C 1
ATOM 792 O O . HIS A 1 105 ? 51.036 59.548 24.776 1.00 22.90 104 HIS A O 1
ATOM 799 N N . ALA A 1 106 ? 52.600 58.513 25.990 1.00 30.42 105 ALA A N 1
ATOM 800 C CA . ALA A 1 106 ? 51.699 58.503 27.152 1.00 28.82 105 ALA A CA 1
ATOM 801 C C . ALA A 1 106 ? 51.399 59.929 27.580 1.00 26.36 105 ALA A C 1
ATOM 802 O O . ALA A 1 106 ? 50.259 60.284 27.869 1.00 30.42 105 ALA A O 1
ATOM 804 N N . GLN A 1 107 ? 52.434 60.752 27.639 1.00 28.75 106 GLN A N 1
ATOM 805 C CA . GLN A 1 107 ? 52.275 62.138 28.120 1.00 27.74 106 GLN A CA 1
ATOM 806 C C . GLN A 1 107 ? 51.443 62.927 27.121 1.00 32.05 106 GLN A C 1
ATOM 807 O O . GLN A 1 107 ? 50.575 63.696 27.522 1.00 31.98 106 GLN A O 1
ATOM 813 N N . ARG A 1 108 ? 51.683 62.717 25.828 1.00 32.29 107 ARG A N 1
ATOM 814 C CA . ARG A 1 108 ? 50.848 63.314 24.792 1.00 28.50 107 ARG A CA 1
ATOM 815 C C . ARG A 1 108 ? 49.381 62.955 24.931 1.00 27.86 107 ARG A C 1
ATOM 816 O O . ARG A 1 108 ? 48.488 63.792 24.733 1.00 26.67 107 ARG A O 1
ATOM 824 N N . ILE A 1 109 ? 49.068 61.704 25.273 1.00 28.72 108 ILE A N 1
ATOM 825 C CA . ILE A 1 109 ? 47.676 61.287 25.441 1.00 25.72 108 ILE A CA 1
ATOM 826 C C . ILE A 1 109 ? 47.014 61.899 26.660 1.00 25.39 108 ILE A C 1
ATOM 827 O O . ILE A 1 109 ? 45.856 62.320 26.740 1.00 28.72 108 ILE A O 1
ATOM 832 N N . ASP A 1 110 ? 47.758 61.990 27.765 1.00 26.68 109 ASP A N 1
ATOM 833 C CA . ASP A 1 110 ? 47.233 62.659 28.951 1.00 29.42 109 ASP A CA 1
ATOM 834 C C . ASP A 1 110 ? 46.908 64.116 28.611 1.00 24.68 109 ASP A C 1
ATOM 835 O O . ASP A 1 110 ? 45.841 64.598 28.953 1.00 24.79 109 ASP A O 1
ATOM 840 N N . GLN A 1 111 ? 47.827 64.778 27.923 1.00 24.51 110 GLN A N 1
ATOM 841 C CA . GLN A 1 111 ? 47.624 66.174 27.531 1.00 26.41 110 GLN A CA 1
ATOM 842 C C . GLN A 1 111 ? 46.365 66.357 26.700 1.00 26.88 110 GLN A C 1
ATOM 843 O O . GLN A 1 111 ? 45.504 67.166 27.029 1.00 31.98 110 GLN A O 1
ATOM 847 N N . VAL A 1 112 ? 46.208 65.616 25.597 1.00 29.45 111 VAL A N 1
ATOM 848 C CA . VAL A 1 112 ? 45.021 65.874 24.766 1.00 27.55 111 VAL A CA 1
ATOM 849 C C . VAL A 1 112 ? 43.743 65.600 25.531 1.00 25.40 111 VAL A C 1
ATOM 850 O O . VAL A 1 112 ? 42.688 66.190 25.312 1.00 26.38 111 VAL A O 1
ATOM 854 N N . ILE A 1 113 ? 43.777 64.648 26.479 1.00 24.63 112 ILE A N 1
ATOM 855 C CA . ILE A 1 113 ? 42.539 64.334 27.194 1.00 26.36 112 ILE A CA 1
ATOM 856 C C . ILE A 1 113 ? 42.231 65.482 28.144 1.00 23.38 112 ILE A C 1
ATOM 857 O O . ILE A 1 113 ? 41.086 65.910 28.217 1.00 28.26 112 ILE A O 1
ATOM 862 N N . LYS A 1 114 ? 43.244 65.972 28.849 1.00 28.57 113 LYS A N 1
ATOM 863 C CA . LYS A 1 114 ? 43.054 67.178 29.662 1.00 32.85 113 LYS A CA 1
ATOM 864 C C . LYS A 1 114 ? 42.535 68.352 28.827 1.00 35.88 113 LYS A C 1
ATOM 865 O O . LYS A 1 114 ? 41.602 69.041 29.243 1.00 32.17 113 LYS A O 1
ATOM 868 N N . GLU A 1 115 ? 43.149 68.547 27.660 1.00 32.37 114 GLU A N 1
ATOM 869 C CA . GLU A 1 115 ? 42.889 69.654 26.759 1.00 31.67 114 GLU A CA 1
ATOM 870 C C . GLU A 1 115 ? 41.435 69.683 26.303 1.00 33.61 114 GLU A C 1
ATOM 871 O O . GLU A 1 115 ? 40.718 70.674 26.437 1.00 29.49 114 GLU A O 1
ATOM 877 N N . THR A 1 116 ? 41.000 68.553 25.754 1.00 31.21 115 THR A N 1
ATOM 878 C CA . THR A 1 116 ? 39.697 68.374 25.146 1.00 26.44 115 THR A CA 1
ATOM 879 C C . THR A 1 116 ? 38.573 68.044 26.100 1.00 22.22 115 THR A C 1
ATOM 880 O O . THR A 1 116 ? 37.404 68.259 25.792 1.00 28.50 115 THR A O 1
ATOM 884 N N . GLY A 1 117 ? 38.842 67.457 27.256 1.00 27.47 116 GLY A N 1
ATOM 885 C CA . GLY A 1 117 ? 37.820 67.165 28.223 1.00 26.89 116 GLY A CA 1
ATOM 886 C C . GLY A 1 117 ? 36.964 65.952 27.979 1.00 29.65 116 GLY A C 1
ATOM 887 O O . GLY A 1 117 ? 36.131 65.606 28.825 1.00 29.78 116 GLY A O 1
ATOM 888 N N . VAL A 1 118 ? 37.106 65.250 26.862 1.00 25.11 117 VAL A N 1
ATOM 889 C CA . VAL A 1 118 ? 36.367 64.016 26.637 1.00 22.82 117 VAL A CA 1
ATOM 890 C C . VAL A 1 118 ? 36.642 62.954 27.694 1.00 24.12 117 VAL A C 1
ATOM 891 O O . VAL A 1 118 ? 37.714 62.984 28.297 1.00 28.52 117 VAL A O 1
ATOM 895 N N . LYS A 1 119 ? 35.709 62.045 27.899 1.00 23.26 118 LYS A N 1
ATOM 896 C CA . LYS A 1 119 ? 35.806 60.859 28.731 1.00 26.24 118 LYS A CA 1
ATOM 897 C C . LYS A 1 119 ? 36.815 59.866 28.146 1.00 30.45 118 LYS A C 1
ATOM 898 O O . LYS A 1 119 ? 36.846 59.723 26.924 1.00 24.15 118 LYS A O 1
ATOM 904 N N . PHE A 1 120 ? 37.612 59.264 29.030 1.00 26.28 119 PHE A N 1
ATOM 905 C CA . PHE A 1 120 ? 38.729 58.404 28.656 1.00 24.86 119 PHE A CA 1
ATOM 906 C C . PHE A 1 120 ? 38.862 57.239 29.647 1.00 29.84 119 PHE A C 1
ATOM 907 O O . PHE A 1 120 ? 38.894 57.453 30.854 1.00 29.29 119 PHE A O 1
ATOM 915 N N . LEU A 1 121 ? 38.943 56.032 29.086 1.00 27.67 120 LEU A N 1
ATOM 916 C CA . LEU A 1 121 ? 39.338 54.843 29.849 1.00 21.53 120 LEU A CA 1
ATOM 917 C C . LEU A 1 121 ? 40.390 54.067 29.048 1.00 23.06 120 LEU A C 1
ATOM 918 O O . LEU A 1 121 ? 40.218 53.829 27.842 1.00 21.69 120 LEU A O 1
ATOM 923 N N . CYS A 1 122 ? 41.471 53.714 29.732 1.00 24.26 121 CYS A N 1
ATOM 924 C CA . CYS A 1 122 ? 42.484 52.802 29.236 1.00 22.52 121 CYS A CA 1
ATOM 925 C C . CYS A 1 122 ? 42.128 51.425 29.824 1.00 27.37 121 CYS A C 1
ATOM 926 O O . CYS A 1 122 ? 42.146 51.266 31.052 1.00 28.90 121 CYS A O 1
ATOM 929 N N . GLY A 1 123 ? 41.772 50.485 28.947 1.00 26.21 122 GLY A N 1
ATOM 930 C CA . GLY A 1 123 ? 41.168 49.246 29.434 1.00 23.28 122 GLY A CA 1
ATOM 931 C C . GLY A 1 123 ? 42.223 48.280 29.958 1.00 28.20 122 GLY A C 1
ATOM 932 O O . GLY A 1 123 ? 42.878 47.607 29.162 1.00 32.83 122 GLY A O 1
ATOM 933 N N . HIS A 1 124 ? 42.366 48.223 31.275 1.00 24.46 123 HIS A N 1
ATOM 934 C CA . HIS A 1 124 ? 42.998 47.112 31.988 1.00 24.33 123 HIS A CA 1
ATOM 935 C C . HIS A 1 124 ? 41.872 46.374 32.723 1.00 22.80 123 HIS A C 1
ATOM 936 O O . HIS A 1 124 ? 41.386 46.759 33.782 1.00 29.25 123 HIS A O 1
ATOM 943 N N . SER A 1 125 ? 41.351 45.299 32.155 1.00 25.79 124 SER A N 1
ATOM 944 C CA . SER A 1 125 ? 40.096 44.748 32.658 1.00 26.72 124 SER A CA 1
ATOM 945 C C . SER A 1 125 ? 40.228 43.715 33.748 1.00 18.78 124 SER A C 1
ATOM 946 O O . SER A 1 125 ? 39.201 43.316 34.312 1.00 22.29 124 SER A O 1
ATOM 949 N N . SER A 1 126 ? 41.405 43.188 34.084 1.00 23.03 125 SER A N 1
ATOM 950 C CA A SER A 1 126 ? 41.442 42.132 35.092 0.50 19.47 125 SER A CA 1
ATOM 951 C CA B SER A 1 126 ? 41.372 42.103 35.081 0.50 19.19 125 SER A CA 1
ATOM 952 C C . SER A 1 126 ? 40.904 42.642 36.429 1.00 25.42 125 SER A C 1
ATOM 953 O O . SER A 1 126 ? 40.350 41.885 37.236 1.00 23.89 125 SER A O 1
ATOM 958 N N . ARG A 1 127 ? 41.081 43.937 36.702 1.00 21.59 126 ARG A N 1
ATOM 959 C CA . ARG A 1 127 ? 40.560 44.490 37.945 1.00 23.54 126 ARG A CA 1
ATOM 960 C C . ARG A 1 127 ? 39.038 44.468 38.030 1.00 21.95 126 ARG A C 1
ATOM 961 O O . ARG A 1 127 ? 38.487 44.725 39.123 1.00 21.69 126 ARG A O 1
ATOM 969 N N . ARG A 1 128 ? 38.364 44.189 36.921 1.00 20.09 127 ARG A N 1
ATOM 970 C CA . ARG A 1 128 ? 36.917 44.143 36.880 1.00 17.56 127 ARG A CA 1
ATOM 971 C C . ARG A 1 128 ? 36.385 42.752 37.204 1.00 18.26 127 ARG A C 1
ATOM 972 O O . ARG A 1 128 ? 35.187 42.571 37.385 1.00 24.26 127 ARG A O 1
ATOM 980 N N . LEU A 1 129 ? 37.277 41.763 37.222 1.00 19.03 128 LEU A N 1
ATOM 981 C CA . LEU A 1 129 ? 36.816 40.387 37.430 1.00 20.52 128 LEU A CA 1
ATOM 982 C C . LEU A 1 129 ? 36.125 40.290 38.785 1.00 21.98 128 LEU A C 1
ATOM 983 O O . LEU A 1 129 ? 36.544 41.058 39.637 1.00 19.77 128 LEU A O 1
ATOM 988 N N . GLY A 1 130 ? 35.144 39.387 38.919 1.00 23.19 129 GLY A N 1
ATOM 989 C CA . GLY A 1 1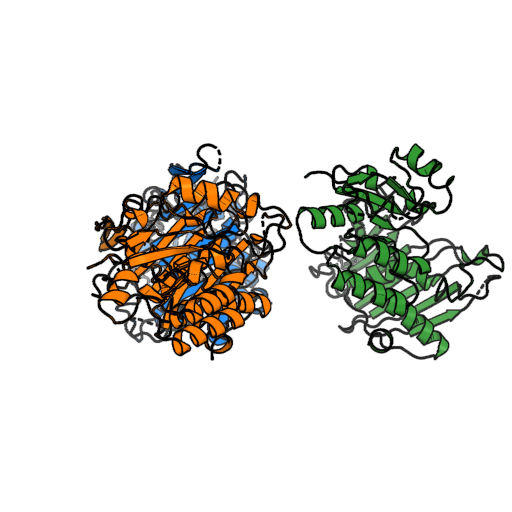30 ? 34.492 39.218 40.210 1.00 25.79 129 GLY A CA 1
ATOM 990 C C . GLY A 1 130 ? 35.468 38.898 41.333 1.00 19.74 129 GLY A C 1
ATOM 991 O O . GLY A 1 130 ? 35.330 39.384 42.458 1.00 19.11 129 GLY A O 1
ATOM 992 N N . ALA A 1 131 ? 36.477 38.096 41.052 1.00 24.13 130 ALA A N 1
ATOM 993 C CA . ALA A 1 131 ? 37.521 37.751 42.013 1.00 23.01 130 ALA A CA 1
ATOM 994 C C . ALA A 1 131 ? 38.351 38.930 42.486 1.00 22.35 130 ALA A C 1
ATOM 995 O O . ALA A 1 131 ? 38.658 39.058 43.675 1.00 24.35 130 ALA A O 1
ATOM 997 N N . LEU A 1 132 ? 38.742 39.802 41.546 1.00 20.43 131 LEU A N 1
ATOM 998 C CA . LEU A 1 132 ? 39.532 40.983 41.929 1.00 23.59 131 LEU A CA 1
ATOM 999 C C . LEU A 1 132 ? 38.715 41.960 42.761 1.00 22.86 131 LEU A C 1
ATOM 1000 O O . LEU A 1 132 ? 39.217 42.497 43.753 1.00 18.59 131 LEU A O 1
ATOM 1005 N N . ARG A 1 133 ? 37.466 42.197 42.377 1.00 25.93 132 ARG A N 1
ATOM 1006 C CA A ARG A 1 133 ? 36.568 43.016 43.195 0.50 25.31 132 ARG A CA 1
ATOM 1007 C CA B ARG A 1 133 ? 36.541 42.995 43.176 0.50 25.30 132 ARG A CA 1
ATOM 1008 C C . ARG A 1 133 ? 36.350 42.397 44.564 1.00 27.57 132 ARG A C 1
ATOM 1009 O O . ARG A 1 133 ? 36.322 43.015 45.625 1.00 26.67 132 ARG A O 1
ATOM 1024 N N . LYS A 1 134 ? 36.193 41.072 44.612 1.00 26.25 133 LYS A N 1
ATOM 1025 C CA . LYS A 1 134 ? 36.005 40.415 45.909 1.00 23.89 133 LYS A CA 1
ATOM 1026 C C . LYS A 1 134 ? 37.264 40.587 46.744 1.00 27.07 133 LYS A C 1
ATOM 1027 O O . LYS A 1 134 ? 37.121 40.908 47.925 1.00 25.66 133 LYS A O 1
ATOM 1041 N N . LYS A 1 136 ? 39.416 42.986 46.602 1.00 25.13 135 LYS A N 1
ATOM 1042 C CA . LYS A 1 136 ? 39.608 44.388 46.996 1.00 26.62 135 LYS A CA 1
ATOM 1043 C C . LYS A 1 136 ? 38.699 44.669 48.184 1.00 24.62 135 LYS A C 1
ATOM 1044 O O . LYS A 1 136 ? 39.000 45.437 49.085 1.00 26.17 135 LYS A O 1
ATOM 1050 N N . GLU A 1 137 ? 37.544 44.012 48.200 1.00 31.86 136 GLU A N 1
ATOM 1051 C CA . GLU A 1 137 ? 36.607 44.260 49.317 1.00 31.18 136 GLU A CA 1
ATOM 1052 C C . GLU A 1 137 ? 37.124 43.611 50.585 1.00 29.63 136 GLU A C 1
ATOM 1053 O O . GLU A 1 137 ? 37.043 44.242 51.627 1.00 27.29 136 GLU A O 1
ATOM 1067 N N . ILE A 1 139 ? 40.102 43.280 51.434 1.00 25.55 138 ILE A N 1
ATOM 1068 C CA . ILE A 1 139 ? 41.264 44.047 51.851 1.00 21.64 138 ILE A CA 1
ATOM 1069 C C . ILE A 1 139 ? 40.769 45.360 52.468 1.00 28.06 138 ILE A C 1
ATOM 1070 O O . ILE A 1 139 ? 41.245 45.734 53.536 1.00 24.57 138 ILE A O 1
ATOM 1075 N N . ASP A 1 140 ? 39.822 45.957 51.752 1.00 26.32 139 ASP A N 1
ATOM 1076 C CA . ASP A 1 140 ? 39.271 47.271 52.118 1.00 33.28 139 ASP A CA 1
ATOM 1077 C C . ASP A 1 140 ? 38.497 47.198 53.429 1.00 32.52 139 ASP A C 1
ATOM 1078 O O . ASP A 1 140 ? 38.572 48.131 54.242 1.00 41.44 139 ASP A O 1
ATOM 1083 N N . THR A 1 141 ? 37.788 46.107 53.662 1.00 30.43 140 THR A N 1
ATOM 1084 C CA . THR A 1 141 ? 37.071 45.870 54.902 1.00 30.50 140 THR A CA 1
ATOM 1085 C C . THR A 1 141 ? 37.904 45.131 55.944 1.00 35.35 140 THR A C 1
ATOM 1086 O O . THR A 1 141 ? 37.377 44.852 57.024 1.00 42.36 140 THR A O 1
ATOM 1090 N N . LYS A 1 142 ? 39.161 44.840 55.627 1.00 29.01 141 LYS A N 1
ATOM 1091 C CA . LYS A 1 142 ? 40.088 44.226 56.559 1.00 28.18 141 LYS A CA 1
ATOM 1092 C C . LYS A 1 142 ? 39.537 42.929 57.141 1.00 24.38 141 LYS A C 1
ATOM 1093 O O . LYS A 1 142 ? 39.790 42.527 58.265 1.00 29.66 141 LYS A O 1
ATOM 1099 N N . GLU A 1 143 ? 38.777 42.184 56.375 1.00 25.08 142 GLU A N 1
ATOM 1100 C CA . GLU A 1 143 ? 38.405 40.807 56.666 1.00 26.32 142 GLU A CA 1
ATOM 1101 C C . GLU A 1 143 ? 39.678 39.987 56.849 1.00 29.05 142 GLU A C 1
ATOM 1102 O O . GLU A 1 143 ? 39.853 39.137 57.729 1.00 35.72 142 GLU A O 1
ATOM 1108 N N . ILE A 1 144 ? 40.664 40.254 55.981 1.00 24.54 143 ILE A N 1
ATOM 1109 C CA . ILE A 1 144 ? 41.931 39.530 56.093 1.00 25.96 143 ILE A CA 1
ATOM 1110 C C . ILE A 1 144 ? 42.892 40.230 57.019 1.00 21.08 143 ILE A C 1
ATOM 1111 O O . ILE A 1 144 ? 44.061 39.905 57.074 1.00 24.64 143 ILE A O 1
ATOM 1116 N N . GLY A 1 145 ? 42.440 41.236 57.773 1.00 23.28 144 GLY A N 1
ATOM 1117 C CA . GLY A 1 145 ? 43.376 42.078 58.509 1.00 22.07 144 GLY A CA 1
ATOM 1118 C C . GLY A 1 145 ? 43.925 43.168 57.598 1.00 21.27 144 GLY A C 1
ATOM 1119 O O . GLY A 1 145 ? 43.193 43.656 56.739 1.00 29.33 144 GLY A O 1
ATOM 1120 N N . GLU A 1 146 ? 45.155 43.526 57.816 1.00 19.08 145 GLU A N 1
ATOM 1121 C CA . GLU A 1 146 ? 46.106 44.444 57.277 1.00 19.64 145 GLU A CA 1
ATOM 1122 C C . GLU A 1 146 ? 47.118 43.698 56.369 1.00 17.28 145 GLU A C 1
ATOM 1123 O O . GLU A 1 146 ? 47.701 42.732 56.838 1.00 24.08 145 GLU A O 1
ATOM 1129 N N . VAL A 1 147 ? 47.258 44.209 55.160 1.00 18.58 146 VAL A N 1
ATOM 1130 C CA . VAL A 1 147 ? 48.120 43.616 54.166 1.00 19.41 146 VAL A CA 1
ATOM 1131 C C . VAL A 1 147 ? 49.553 44.105 54.321 1.00 23.22 146 VAL A C 1
ATOM 1132 O O . VAL A 1 147 ? 49.867 45.287 54.416 1.00 24.33 146 VAL A O 1
ATOM 1136 N N . SER A 1 148 ? 50.463 43.140 54.322 1.00 20.87 147 SER A N 1
ATOM 1137 C CA . SER A 1 148 ? 51.895 43.369 54.456 1.00 23.00 147 SER A CA 1
ATOM 1138 C C . SER A 1 148 ? 52.551 43.372 53.067 1.00 25.43 147 SER A C 1
ATOM 1139 O O . SER A 1 148 ? 53.329 44.268 52.747 1.00 31.03 147 SER A O 1
ATOM 1142 N N . SER A 1 149 ? 52.187 42.357 52.283 1.00 21.61 148 SER A N 1
ATOM 1143 C CA . SER A 1 149 ? 52.821 42.175 50.972 1.00 25.60 148 SER A CA 1
ATOM 1144 C C . SER A 1 149 ? 51.928 41.353 50.051 1.00 19.60 148 SER A C 1
ATOM 1145 O O . SER A 1 149 ? 51.032 40.622 50.481 1.00 19.91 148 SER A O 1
ATOM 1148 N N . ILE A 1 150 ? 52.181 41.521 48.756 1.00 20.79 149 ILE A N 1
ATOM 1149 C CA . ILE A 1 150 ? 51.505 40.763 47.701 1.00 18.05 149 ILE A CA 1
ATOM 1150 C C . ILE A 1 150 ? 52.547 40.186 46.744 1.00 16.43 149 ILE A C 1
ATOM 1151 O O . ILE A 1 150 ? 53.608 40.755 46.511 1.00 17.07 149 ILE A O 1
ATOM 1156 N N . GLU A 1 151 ? 52.213 39.018 46.189 1.00 20.39 150 GLU A N 1
ATOM 1157 C CA . GLU A 1 151 ? 53.028 38.412 45.129 1.00 16.55 150 GLU A CA 1
ATOM 1158 C C . GLU A 1 151 ? 52.185 38.227 43.878 1.00 18.93 150 GLU A C 1
ATOM 1159 O O . GLU A 1 151 ? 51.127 37.582 44.010 1.00 19.69 150 GLU A O 1
ATOM 1165 N N . ALA A 1 152 ? 52.659 38.753 42.758 1.00 17.97 151 ALA A N 1
ATOM 1166 C CA . ALA A 1 152 ? 51.880 38.624 41.515 1.00 17.06 151 ALA A CA 1
ATOM 1167 C C . ALA A 1 152 ? 52.756 37.973 40.448 1.00 19.69 151 ALA A C 1
ATOM 1168 O O . ALA A 1 152 ? 53.948 38.234 40.415 1.00 19.20 151 ALA A O 1
ATOM 1170 N N . VAL A 1 153 ? 52.147 37.139 39.612 1.00 18.69 152 VAL A N 1
ATOM 1171 C CA . VAL A 1 153 ? 52.878 36.492 38.528 1.00 18.48 152 VAL A CA 1
ATOM 1172 C C . VAL A 1 153 ? 52.027 36.510 37.272 1.00 18.31 152 VAL A C 1
ATOM 1173 O O . VAL A 1 153 ? 50.820 36.279 37.365 1.00 18.13 152 VAL A O 1
ATOM 1177 N N . PHE A 1 154 ? 52.649 36.791 36.122 1.00 16.61 153 PHE A N 1
ATOM 1178 C CA . PHE A 1 154 ? 51.974 36.523 34.839 1.00 14.85 153 PHE A CA 1
ATOM 1179 C C . PHE A 1 154 ? 53.051 35.986 33.885 1.00 19.54 153 PHE A C 1
ATOM 1180 O O . PHE A 1 154 ? 54.027 36.715 33.642 1.00 16.65 153 PHE A O 1
ATOM 1188 N N . SER A 1 155 ? 52.851 34.761 33.428 1.00 18.92 154 SER A N 1
ATOM 1189 C CA . SER A 1 155 ? 53.841 34.111 32.570 1.00 21.86 154 SER A CA 1
ATOM 1190 C C . SER A 1 155 ? 53.207 33.318 31.431 1.00 22.46 154 SER A C 1
ATOM 1191 O O . SER A 1 155 ? 52.040 32.901 31.484 1.00 21.13 154 SER A O 1
ATOM 1194 N N . ASN A 1 156 ? 53.995 33.096 30.374 1.00 23.72 155 ASN A N 1
ATOM 1195 C CA . ASN A 1 156 ? 53.605 32.115 29.351 1.00 20.87 155 ASN A CA 1
ATOM 1196 C C . ASN A 1 156 ? 54.882 31.741 28.590 1.00 22.41 155 ASN A C 1
ATOM 1197 O O . ASN A 1 156 ? 55.941 32.168 29.063 1.00 23.79 155 ASN A O 1
ATOM 1202 N N . GLU A 1 157 ? 54.714 30.946 27.537 1.00 21.09 156 GLU A N 1
ATOM 1203 C CA A GLU A 1 157 ? 55.866 30.415 26.807 0.50 25.02 156 GLU A CA 1
ATOM 1204 C CA B GLU A 1 157 ? 55.849 30.403 26.795 0.50 25.02 156 GLU A CA 1
ATOM 1205 C C . GLU A 1 157 ? 56.215 31.208 25.552 1.00 27.80 156 GLU A C 1
ATOM 1206 O O . GLU A 1 157 ? 56.994 30.695 24.739 1.00 21.92 156 GLU A O 1
ATOM 1217 N N . ARG A 1 158 ? 55.684 32.418 25.419 1.00 25.90 157 ARG A N 1
ATOM 1218 C CA . ARG A 1 158 ? 55.950 33.229 24.237 1.00 25.56 157 ARG A CA 1
ATOM 1219 C C . ARG A 1 158 ? 57.412 33.309 23.839 1.00 28.48 157 ARG A C 1
ATOM 1220 O O . ARG A 1 158 ? 57.713 33.155 22.639 1.00 32.85 157 ARG A O 1
ATOM 1228 N N . GLY A 1 159 ? 58.357 33.514 24.735 1.00 28.68 158 GLY A N 1
ATOM 1229 C CA . GLY A 1 159 ? 59.738 33.735 24.379 1.00 28.54 158 GLY A CA 1
ATOM 1230 C C . GLY A 1 159 ? 60.578 32.569 23.943 1.00 30.42 158 GLY A C 1
ATOM 1231 O O . GLY A 1 159 ? 61.707 32.760 23.475 1.00 33.11 158 GLY A O 1
ATOM 1232 N N . LEU A 1 160 ? 60.110 31.331 24.054 1.00 29.65 159 LEU A N 1
ATOM 1233 C CA . LEU A 1 160 ? 60.920 30.188 23.669 1.00 27.29 159 LEU A CA 1
ATOM 1234 C C . LEU A 1 160 ? 61.122 29.971 22.187 1.00 32.30 159 LEU A C 1
ATOM 1235 O O . LEU A 1 160 ? 62.204 29.517 21.802 1.00 35.77 159 LEU A O 1
ATOM 1240 N N . GLU A 1 161 ? 60.140 30.213 21.323 1.00 34.54 160 GLU A N 1
ATOM 1241 C CA . GLU A 1 161 ? 60.488 29.903 19.911 1.00 45.68 160 GLU A CA 1
ATOM 1242 C C . GLU A 1 161 ? 60.652 31.204 19.125 1.00 45.70 160 GLU A C 1
ATOM 1243 O O . GLU A 1 161 ? 60.933 31.142 17.925 1.00 56.62 160 GLU A O 1
ATOM 1245 N N . LEU A 1 162 ? 60.485 32.304 19.842 1.00 47.15 161 LEU A N 1
ATOM 1246 C CA . LEU A 1 162 ? 60.596 33.674 19.387 1.00 47.24 161 LEU A CA 1
ATOM 1247 C C . LEU A 1 162 ? 61.723 33.780 18.364 1.00 47.59 161 LEU A C 1
ATOM 1248 O O . LEU A 1 162 ? 62.839 33.309 18.585 1.00 51.64 161 LEU A O 1
ATOM 1253 N N . LYS A 1 163 ? 61.462 34.361 17.198 1.00 48.44 162 LYS A N 1
ATOM 1254 C CA . LYS A 1 163 ? 62.591 34.445 16.253 1.00 46.64 162 LYS A CA 1
ATOM 1255 C C . LYS A 1 163 ? 63.323 35.741 16.577 1.00 47.07 162 LYS A C 1
ATOM 1256 O O . LYS A 1 163 ? 62.650 36.756 16.760 1.00 50.96 162 LYS A O 1
ATOM 1258 N N . LYS A 1 164 ? 64.647 35.700 16.675 1.00 48.34 163 LYS A N 1
ATOM 1259 C CA . LYS A 1 164 ? 65.428 36.938 16.741 1.00 48.00 163 LYS A CA 1
ATOM 1260 C C . LYS A 1 164 ? 64.958 37.807 15.585 1.00 48.66 163 LYS A C 1
ATOM 1261 O O . LYS A 1 164 ? 64.925 37.298 14.454 1.00 54.36 163 LYS A O 1
ATOM 1263 N N . GLY A 1 165 ? 64.559 39.049 15.815 1.00 47.88 164 GLY A N 1
ATOM 1264 C CA . GLY A 1 165 ? 63.940 39.789 14.707 1.00 44.51 164 GLY A CA 1
ATOM 1265 C C . GLY A 1 165 ? 62.441 39.918 14.944 1.00 45.71 164 GLY A C 1
ATOM 1266 O O . GLY A 1 165 ? 61.783 40.767 14.348 1.00 41.97 164 GLY A O 1
ATOM 1267 N N . ASN A 1 166 ? 61.904 39.071 15.821 1.00 44.61 165 ASN A N 1
ATOM 1268 C CA . ASN A 1 166 ? 60.538 39.174 16.306 1.00 44.58 165 ASN A CA 1
ATOM 1269 C C . ASN A 1 166 ? 60.290 40.541 16.936 1.00 41.63 165 ASN A C 1
ATOM 1270 O O . ASN A 1 166 ? 61.227 41.146 17.462 1.00 42.52 165 ASN A O 1
ATOM 1275 N N . TRP A 1 167 ? 59.055 41.034 16.872 1.00 43.81 166 TRP A N 1
ATOM 1276 C CA . TRP A 1 167 ? 58.737 42.366 17.375 1.00 42.34 166 TRP A CA 1
ATOM 1277 C C . TRP A 1 167 ? 58.941 42.405 18.888 1.00 39.71 166 TRP A C 1
ATOM 1278 O O . TRP A 1 167 ? 59.435 43.335 19.509 1.00 33.76 166 TRP A O 1
ATOM 1280 N N . ARG A 1 168 ? 58.574 41.313 19.555 1.00 39.34 167 ARG A N 1
ATOM 1281 C CA . ARG A 1 168 ? 58.752 41.277 21.017 1.00 38.21 167 ARG A CA 1
ATOM 1282 C C . ARG A 1 168 ? 60.219 41.320 21.393 1.00 36.36 167 ARG A C 1
ATOM 1283 O O . ARG A 1 168 ? 60.559 41.642 22.537 1.00 37.16 167 ARG A O 1
ATOM 1291 N N . GLY A 1 169 ? 61.087 41.025 20.440 1.00 34.54 168 GLY A N 1
ATOM 1292 C CA . GLY A 1 169 ? 62.520 41.133 20.442 1.00 34.77 168 GLY A CA 1
ATOM 1293 C C . GLY A 1 169 ? 63.110 42.508 20.602 1.00 28.45 168 GLY A C 1
ATOM 1294 O O . GLY A 1 169 ? 64.309 42.641 20.870 1.00 29.81 168 GLY A O 1
ATOM 1295 N N . GLU A 1 170 ? 62.326 43.571 20.443 1.00 32.07 169 GLU A N 1
ATOM 1296 C CA . GLU A 1 170 ? 62.847 44.928 20.481 1.00 30.86 169 GLU A CA 1
ATOM 1297 C C . GLU A 1 170 ? 62.445 45.655 21.757 1.00 32.14 169 GLU A C 1
ATOM 1298 O O . GLU A 1 170 ? 61.242 45.701 22.027 1.00 31.28 169 GLU A O 1
ATOM 1300 N N . PRO A 1 171 ? 63.370 46.175 22.541 1.00 36.70 170 PRO A N 1
ATOM 1301 C CA . PRO A 1 171 ? 62.977 46.874 23.763 1.00 35.68 170 PRO A CA 1
ATOM 1302 C C . PRO A 1 171 ? 62.140 48.125 23.556 1.00 41.08 170 PRO A C 1
ATOM 1303 O O . PRO A 1 171 ? 61.437 48.574 24.470 1.00 43.36 170 PRO A O 1
ATOM 1307 N N . ALA A 1 172 ? 62.184 48.728 22.375 1.00 39.68 171 ALA A N 1
ATOM 1308 C CA . ALA A 1 172 ? 61.398 49.927 22.106 1.00 41.17 171 ALA A CA 1
ATOM 1309 C C . ALA A 1 172 ? 59.899 49.631 22.047 1.00 39.74 171 ALA A C 1
ATOM 1310 O O . ALA A 1 172 ? 59.034 50.409 22.441 1.00 40.24 171 ALA A O 1
ATOM 1312 N N . THR A 1 173 ? 59.614 48.457 21.526 1.00 36.69 172 THR A N 1
ATOM 1313 C CA . THR A 1 173 ? 58.345 47.827 21.244 1.00 34.35 172 THR A CA 1
ATOM 1314 C C . THR A 1 173 ? 57.798 47.037 22.428 1.00 33.86 172 THR A C 1
ATOM 1315 O O . THR A 1 173 ? 56.590 46.915 22.601 1.00 31.24 172 THR A O 1
ATOM 1319 N N . ALA A 1 174 ? 58.691 46.488 23.241 1.00 29.81 173 ALA A N 1
ATOM 1320 C CA . ALA A 1 174 ? 58.287 45.683 24.391 1.00 28.36 173 ALA A CA 1
ATOM 1321 C C . ALA A 1 174 ? 59.312 45.863 25.514 1.00 27.85 173 ALA A C 1
ATOM 1322 O O . ALA A 1 174 ? 60.152 44.986 25.737 1.00 25.35 173 ALA A O 1
ATOM 1324 N N . PRO A 1 175 ? 59.249 47.025 26.155 1.00 27.87 174 PRO A N 1
ATOM 1325 C CA . PRO A 1 175 ? 60.127 47.368 27.266 1.00 25.75 174 PRO A CA 1
ATOM 1326 C C . PRO A 1 175 ? 59.972 46.280 28.332 1.00 25.65 174 PRO A C 1
ATOM 1327 O O . PRO A 1 175 ? 58.831 45.967 28.665 1.00 27.56 174 PRO A O 1
ATOM 1331 N N . GLY A 1 176 ? 61.065 45.707 28.805 1.00 22.73 175 GLY A N 1
ATOM 1332 C CA . GLY A 1 176 ? 60.995 44.627 29.764 1.00 19.09 175 GLY A CA 1
ATOM 1333 C C . GLY A 1 176 ? 60.438 43.312 29.301 1.00 25.41 175 GLY A C 1
ATOM 1334 O O . GLY A 1 176 ? 60.170 42.422 30.116 1.00 29.36 175 GLY A O 1
ATOM 1335 N N . GLY A 1 177 ? 60.286 43.102 28.000 1.00 24.58 176 GLY A N 1
ATOM 1336 C CA . GLY A 1 177 ? 59.691 41.914 27.427 1.00 24.60 176 GLY A CA 1
ATOM 1337 C C . GLY A 1 177 ? 58.294 41.728 28.012 1.00 25.31 176 GLY A C 1
ATOM 1338 O O . GLY A 1 177 ? 57.397 42.568 27.831 1.00 25.10 176 GLY A O 1
ATOM 1339 N N . PRO A 1 178 ? 58.090 40.627 28.732 1.00 22.26 17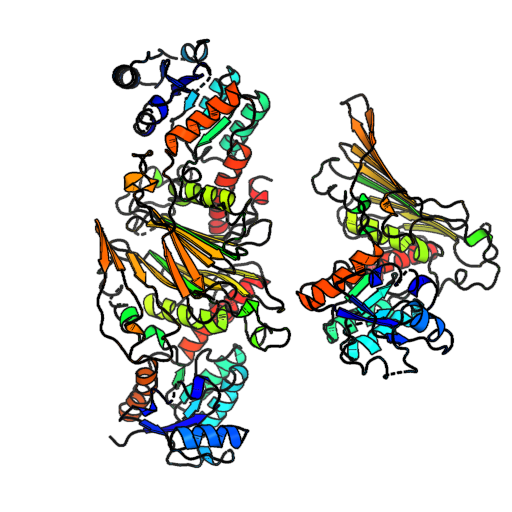7 PRO A N 1
ATOM 1340 C CA . PRO A 1 178 ? 56.746 40.336 29.249 1.00 17.64 177 PRO A CA 1
ATOM 1341 C C . PRO A 1 178 ? 56.215 41.389 30.228 1.00 23.28 177 PRO A C 1
ATOM 1342 O O . PRO A 1 178 ? 55.011 41.414 30.494 1.00 28.80 177 PRO A O 1
ATOM 1346 N N . LEU A 1 179 ? 57.089 42.241 30.732 1.00 21.73 178 LEU A N 1
ATOM 1347 C CA . LEU A 1 179 ? 56.755 43.271 31.700 1.00 24.94 178 LEU A CA 1
ATOM 1348 C C . LEU A 1 179 ? 55.653 44.190 31.180 1.00 24.84 178 LEU A C 1
ATOM 1349 O O . LEU A 1 179 ? 54.752 44.646 31.885 1.00 27.76 178 LEU A O 1
ATOM 1354 N N . THR A 1 180 ? 55.701 44.471 29.877 1.00 27.23 179 THR A N 1
ATOM 1355 C CA . THR A 1 180 ? 54.721 45.334 29.243 1.00 25.02 179 THR A CA 1
ATOM 1356 C C . THR A 1 180 ? 53.435 44.580 28.926 1.00 28.41 179 THR A C 1
ATOM 1357 O O . THR A 1 180 ? 52.361 44.883 29.436 1.00 33.02 179 THR A O 1
ATOM 1361 N N . GLN A 1 181 ? 53.555 43.579 28.068 1.00 31.65 180 GLN A N 1
ATOM 1362 C CA . GLN A 1 181 ? 52.481 42.735 27.579 1.00 27.76 180 GLN A CA 1
ATOM 1363 C C . GLN A 1 181 ? 51.704 42.103 28.727 1.00 28.46 180 GLN A C 1
ATOM 1364 O O . GLN A 1 181 ? 50.498 42.281 28.844 1.00 32.31 180 GLN A O 1
ATOM 1367 N N . LEU A 1 182 ? 52.413 41.384 29.603 1.00 26.18 181 LEU A N 1
ATOM 1368 C CA . LEU A 1 182 ? 51.790 40.706 30.727 1.00 20.64 181 LEU A CA 1
ATOM 1369 C C . LEU A 1 182 ? 51.804 41.547 31.987 1.00 20.96 181 LEU A C 1
ATOM 1370 O O . LEU A 1 182 ? 50.762 41.725 32.614 1.00 27.90 181 LEU A O 1
ATOM 1375 N N . GLY A 1 183 ? 52.979 42.032 32.356 1.00 20.94 182 GLY A N 1
ATOM 1376 C CA . GLY A 1 183 ? 53.180 42.864 33.523 1.00 19.65 182 GLY A CA 1
ATOM 1377 C C . GLY A 1 183 ? 52.169 43.958 33.737 1.00 22.67 182 GLY A C 1
ATOM 1378 O O . GLY A 1 183 ? 51.661 44.154 34.842 1.00 21.04 182 GLY A O 1
ATOM 1379 N N . VAL A 1 184 ? 51.828 44.758 32.731 1.00 23.14 183 VAL A N 1
ATOM 1380 C CA . VAL A 1 184 ? 50.972 45.926 32.975 1.00 24.34 183 VAL A CA 1
ATOM 1381 C C . VAL A 1 184 ? 49.604 45.543 33.522 1.00 23.20 183 VAL A C 1
ATOM 1382 O O . VAL A 1 184 ? 49.041 46.346 34.263 1.00 24.87 183 VAL A O 1
ATOM 1386 N N . HIS A 1 185 ? 49.121 44.356 33.200 1.00 23.11 184 HIS A N 1
ATOM 1387 C CA . HIS A 1 185 ? 47.922 43.800 33.794 1.00 21.02 184 HIS A CA 1
ATOM 1388 C C . HIS A 1 185 ? 48.027 43.638 35.305 1.00 22.05 184 HIS A C 1
ATOM 1389 O O . HIS A 1 185 ? 47.102 44.022 36.024 1.00 20.48 184 HIS A O 1
ATOM 1396 N N . GLN A 1 186 ? 49.131 43.040 35.765 1.00 22.37 185 GLN A N 1
ATOM 1397 C CA . GLN A 1 186 ? 49.309 42.874 37.214 1.00 19.13 185 GLN A CA 1
ATOM 1398 C C . GLN A 1 186 ? 49.751 44.168 37.882 1.00 22.44 185 GLN A C 1
ATOM 1399 O O . GLN A 1 186 ? 49.447 44.475 39.050 1.00 20.32 185 GLN A O 1
ATOM 1405 N N . ILE A 1 187 ? 50.498 45.006 37.154 1.00 21.40 186 ILE A N 1
ATOM 1406 C CA . ILE A 1 187 ? 50.835 46.318 37.749 1.00 18.66 186 ILE A CA 1
ATOM 1407 C C . ILE A 1 187 ? 49.559 47.099 38.051 1.00 18.81 186 ILE A C 1
ATOM 1408 O O . ILE A 1 187 ? 49.452 47.724 39.116 1.00 24.81 186 ILE A O 1
ATOM 1413 N N . ASP A 1 188 ? 48.605 47.044 37.137 1.00 20.98 187 ASP A N 1
ATOM 1414 C CA . ASP A 1 188 ? 47.317 47.708 37.326 1.00 18.31 187 ASP A CA 1
ATOM 1415 C C . ASP A 1 188 ? 46.591 47.062 38.505 1.00 21.26 187 ASP A C 1
ATOM 1416 O O . ASP A 1 188 ? 46.100 47.808 39.360 1.00 30.84 187 ASP A O 1
ATOM 1421 N N . ASN A 1 189 ? 46.556 45.730 38.557 1.00 19.39 188 ASN A N 1
ATOM 1422 C CA . ASN A 1 189 ? 45.898 45.065 39.680 1.00 18.09 188 ASN A CA 1
ATOM 1423 C C . ASN A 1 189 ? 46.550 45.477 40.994 1.00 19.10 188 ASN A C 1
ATOM 1424 O O . ASN A 1 189 ? 45.844 45.668 41.995 1.00 25.21 188 ASN A O 1
ATOM 1429 N N . LEU A 1 190 ? 47.878 45.564 41.011 1.00 23.29 189 LEU A N 1
ATOM 1430 C CA . LEU A 1 190 ? 48.583 45.896 42.252 1.00 20.56 189 LEU A CA 1
ATOM 1431 C C . LEU A 1 190 ? 48.217 47.296 42.744 1.00 28.00 189 LEU A C 1
ATOM 1432 O O . LEU A 1 190 ? 48.001 47.554 43.936 1.00 23.65 189 LEU A O 1
ATOM 1437 N N . GLN A 1 191 ? 48.162 48.231 41.786 1.00 26.14 190 GLN A N 1
ATOM 1438 C CA . GLN A 1 191 ? 47.809 49.615 42.196 1.00 27.71 190 GLN A CA 1
ATOM 1439 C C . GLN A 1 191 ? 46.314 49.707 42.404 1.00 23.31 190 GLN A C 1
ATOM 1440 O O . GLN A 1 191 ? 45.765 50.552 43.114 1.00 24.19 190 GLN A O 1
ATOM 1446 N N . PHE A 1 192 ? 45.523 48.805 41.810 1.00 26.96 191 PHE A N 1
ATOM 1447 C CA . PHE A 1 192 ? 44.096 48.814 42.188 1.00 21.27 191 PHE A CA 1
ATOM 1448 C C . PHE A 1 192 ? 43.926 48.329 43.617 1.00 26.18 191 PHE A C 1
ATOM 1449 O O . PHE A 1 192 ? 43.132 48.832 44.423 1.00 24.09 191 PHE A O 1
ATOM 1457 N N . LEU A 1 193 ? 44.669 47.302 44.012 1.00 24.50 192 LEU A N 1
ATOM 1458 C CA . LEU A 1 193 ? 44.495 46.709 45.336 1.00 21.98 192 LEU A CA 1
ATOM 1459 C C . LEU A 1 193 ? 45.155 47.497 46.460 1.00 28.66 192 LEU A C 1
ATOM 1460 O O . LEU A 1 193 ? 44.517 47.510 47.507 1.00 27.34 192 LEU A O 1
ATOM 1465 N N . LEU A 1 194 ? 46.309 48.087 46.220 1.00 23.19 193 LEU A N 1
ATOM 1466 C CA . LEU A 1 194 ? 47.144 48.726 47.218 1.00 30.50 193 LEU A CA 1
ATOM 1467 C C . LEU A 1 194 ? 47.528 50.178 46.964 1.00 36.62 193 LEU A C 1
ATOM 1468 O O . LEU A 1 194 ? 48.281 50.794 47.744 1.00 35.65 193 LEU A O 1
ATOM 1473 N N . GLY A 1 195 ? 47.066 50.803 45.871 1.00 36.78 194 GLY A N 1
ATOM 1474 C CA . GLY A 1 195 ? 47.464 52.195 45.685 1.00 31.72 194 GLY A CA 1
ATOM 1475 C C . GLY A 1 195 ? 48.735 52.401 44.908 1.00 30.39 194 GLY A C 1
ATOM 1476 O O . GLY A 1 195 ? 49.329 51.478 44.358 1.00 32.22 194 GLY A O 1
ATOM 1477 N N . PRO A 1 196 ? 49.179 53.650 44.804 1.00 29.77 195 PRO A N 1
ATOM 1478 C CA . PRO A 1 196 ? 50.295 54.032 43.947 1.00 26.45 195 PRO A CA 1
ATOM 1479 C C . PRO A 1 196 ? 51.635 53.502 44.451 1.00 31.18 195 PRO A C 1
ATOM 1480 O O . PRO A 1 196 ? 51.909 53.592 45.647 1.00 29.43 195 PRO A O 1
ATOM 1484 N N . VAL A 1 197 ? 52.401 52.965 43.500 1.00 25.22 196 VAL A N 1
ATOM 1485 C CA . VAL A 1 197 ? 53.760 52.498 43.736 1.00 25.86 196 VAL A CA 1
ATOM 1486 C C . VAL A 1 197 ? 54.672 53.702 43.900 1.00 28.25 196 VAL A C 1
ATOM 1487 O O . VAL A 1 197 ? 54.491 54.656 43.143 1.00 36.18 196 VAL A O 1
ATOM 1491 N N . ALA A 1 198 ? 55.604 53.678 44.828 1.00 28.84 197 ALA A N 1
ATOM 1492 C CA . ALA A 1 198 ? 56.582 54.741 44.974 1.00 21.69 197 ALA A CA 1
ATOM 1493 C C . ALA A 1 198 ? 57.929 54.456 44.335 1.00 27.16 197 ALA A C 1
ATOM 1494 O O . ALA A 1 198 ? 58.613 55.338 43.805 1.00 23.94 197 ALA A O 1
ATOM 1496 N N . ARG A 1 199 ? 58.401 53.219 44.393 1.00 22.26 198 ARG A N 1
ATOM 1497 C CA . ARG A 1 199 ? 59.686 52.869 43.818 1.00 21.60 198 ARG A CA 1
ATOM 1498 C C . ARG A 1 199 ? 59.731 51.401 43.405 1.00 22.30 198 ARG A C 1
ATOM 1499 O O . ARG A 1 199 ? 58.943 50.595 43.904 1.00 22.95 198 ARG A O 1
ATOM 1507 N N . VAL A 1 200 ? 60.651 51.089 42.499 1.00 24.13 199 VAL A N 1
ATOM 1508 C CA . VAL A 1 200 ? 60.754 49.757 41.903 1.00 21.85 199 VAL A CA 1
ATOM 1509 C C . VAL A 1 200 ? 62.173 49.242 41.901 1.00 23.40 199 VAL A C 1
ATOM 1510 O O . VAL A 1 200 ? 63.083 50.058 41.693 1.00 24.98 199 VAL A O 1
ATOM 1514 N N . PHE A 1 201 ? 62.386 47.938 42.061 1.00 21.97 200 PHE A N 1
ATOM 1515 C CA . PHE A 1 201 ? 63.662 47.316 41.728 1.00 24.09 200 PHE A CA 1
ATOM 1516 C C . PHE A 1 201 ? 63.453 46.130 40.794 1.00 25.09 200 PHE A C 1
ATOM 1517 O O . PHE A 1 201 ? 62.478 45.392 40.837 1.00 25.12 200 PHE A O 1
ATOM 1525 N N . ASN A 1 202 ? 64.380 45.876 39.861 1.00 26.94 201 ASN A N 1
ATOM 1526 C CA . ASN A 1 202 ? 64.121 44.744 38.966 1.00 25.19 201 ASN A CA 1
ATOM 1527 C C . ASN A 1 202 ? 65.435 44.075 38.568 1.00 28.91 201 ASN A C 1
ATOM 1528 O O . ASN A 1 202 ? 66.403 44.782 38.286 1.00 29.93 201 ASN A O 1
ATOM 1533 N N . PHE A 1 203 ? 65.416 42.749 38.549 1.00 27.06 202 PHE A N 1
ATOM 1534 C CA . PHE A 1 203 ? 66.359 41.854 37.916 1.00 24.03 202 PHE A CA 1
ATOM 1535 C C . PHE A 1 203 ? 65.688 41.283 36.667 1.00 25.48 202 PHE A C 1
ATOM 1536 O O . PHE A 1 203 ? 64.556 40.792 36.725 1.00 22.91 202 PHE A O 1
ATOM 1544 N N . GLY A 1 204 ? 66.324 41.361 35.499 1.00 20.62 203 GLY A N 1
ATOM 1545 C CA . GLY A 1 204 ? 65.706 40.795 34.319 1.00 20.94 203 GLY A CA 1
ATOM 1546 C C . GLY A 1 204 ? 66.698 40.622 33.172 1.00 24.45 203 GLY A C 1
ATOM 1547 O O . GLY A 1 204 ? 67.639 41.411 33.039 1.00 21.41 203 GLY A O 1
ATOM 1548 N N . LYS A 1 205 ? 66.478 39.610 32.348 1.00 23.39 204 LYS A N 1
ATOM 1549 C CA . LYS A 1 205 ? 67.383 39.418 31.201 1.00 25.53 204 LYS A CA 1
ATOM 1550 C C . LYS A 1 205 ? 66.791 38.495 30.157 1.00 25.58 204 LYS A C 1
ATOM 1551 O O . LYS A 1 205 ? 65.725 37.913 30.371 1.00 27.16 204 LYS A O 1
ATOM 1557 N N . PRO A 1 206 ? 67.417 38.323 28.988 1.00 25.79 205 PRO A N 1
ATOM 1558 C CA . PRO A 1 206 ? 66.946 37.297 28.067 1.00 25.57 205 PRO A CA 1
ATOM 1559 C C . PRO A 1 206 ? 67.242 35.935 28.695 1.00 24.63 205 PRO A C 1
ATOM 1560 O O . PRO A 1 206 ? 68.293 35.798 29.327 1.00 27.09 205 PRO A O 1
ATOM 1572 N N . TYR A 1 208 ? 66.679 31.626 27.531 1.00 22.27 207 TYR A N 1
ATOM 1573 C CA . TYR A 1 208 ? 66.168 30.552 26.671 1.00 21.87 207 TYR A CA 1
ATOM 1574 C C . TYR A 1 208 ? 65.438 31.099 25.450 1.00 26.33 207 TYR A C 1
ATOM 1575 O O . TYR A 1 208 ? 64.371 30.607 25.071 1.00 28.17 207 TYR A O 1
ATOM 1584 N N . THR A 1 209 ? 66.027 32.144 24.868 1.00 26.27 208 THR A N 1
ATOM 1585 C CA . THR A 1 209 ? 65.408 32.870 23.750 1.00 30.22 208 THR A CA 1
ATOM 1586 C C . THR A 1 209 ? 66.446 33.281 22.715 1.00 32.71 208 THR A C 1
ATOM 1587 O O . THR A 1 209 ? 67.627 33.465 23.019 1.00 26.59 208 THR A O 1
ATOM 1591 N N . GLU A 1 210 ? 66.017 33.429 21.462 1.00 36.37 209 GLU A N 1
ATOM 1592 C CA . GLU A 1 210 ? 66.964 33.904 20.438 1.00 35.72 209 GLU A CA 1
ATOM 1593 C C . GLU A 1 210 ? 66.910 35.421 20.359 1.00 38.31 209 GLU A C 1
ATOM 1594 O O . GLU A 1 210 ? 67.713 36.108 19.727 1.00 37.04 209 GLU A O 1
ATOM 1596 N N . VAL A 1 211 ? 65.934 36.038 21.039 1.00 35.24 210 VAL A N 1
ATOM 1597 C CA . VAL A 1 211 ? 65.848 37.501 20.981 1.00 32.89 210 VAL A CA 1
ATOM 1598 C C . VAL A 1 211 ? 66.799 38.191 21.952 1.00 35.14 210 VAL A C 1
ATOM 1599 O O . VAL A 1 211 ? 67.235 37.643 22.978 1.00 34.14 210 VAL A O 1
ATOM 1603 N N . GLU A 1 212 ? 67.148 39.443 21.621 1.00 33.03 211 GLU A N 1
ATOM 1604 C CA . GLU A 1 212 ? 68.093 40.183 22.465 1.00 35.33 211 GLU A CA 1
ATOM 1605 C C . GLU A 1 212 ? 67.317 41.263 23.226 1.00 35.12 211 GLU A C 1
ATOM 1606 O O . GLU A 1 212 ? 67.585 42.461 23.160 1.00 45.81 211 GLU A O 1
ATOM 1608 N N . ASN A 1 213 ? 66.328 40.791 23.965 1.00 30.62 212 ASN A N 1
ATOM 1609 C CA . ASN A 1 213 ? 65.493 41.600 24.841 1.00 31.04 212 ASN A CA 1
ATOM 1610 C C . ASN A 1 213 ? 65.207 40.797 26.107 1.00 27.68 212 ASN A C 1
ATOM 1611 O O . ASN A 1 213 ? 65.353 39.575 26.098 1.00 35.25 212 ASN A O 1
ATOM 1616 N N . ILE A 1 214 ? 64.787 41.458 27.174 1.00 25.43 213 ILE A N 1
ATOM 1617 C CA . ILE A 1 214 ? 64.421 40.693 28.377 1.00 25.38 213 ILE A CA 1
ATOM 1618 C C . ILE A 1 214 ? 63.268 39.730 28.184 1.00 21.33 213 ILE A C 1
ATOM 1619 O O . ILE A 1 214 ? 62.229 40.027 27.576 1.00 23.90 213 ILE A O 1
ATOM 1624 N N . THR A 1 215 ? 63.358 38.491 28.675 1.00 22.30 214 THR A N 1
ATOM 1625 C CA . THR A 1 215 ? 62.158 37.648 28.650 1.00 23.75 214 THR A CA 1
ATOM 1626 C C . THR A 1 215 ? 61.764 37.104 30.028 1.00 20.48 214 THR A C 1
ATOM 1627 O O . THR A 1 215 ? 60.756 36.403 30.115 1.00 21.56 214 THR A O 1
ATOM 1631 N N . VAL A 1 216 ? 62.535 37.419 31.042 1.00 22.06 215 VAL A N 1
ATOM 1632 C CA . VAL A 1 216 ? 62.250 37.012 32.421 1.00 19.46 215 VAL A CA 1
ATOM 1633 C C . VAL A 1 216 ? 62.547 38.206 33.339 1.00 21.89 215 VAL A C 1
ATOM 1634 O O . VAL A 1 216 ? 63.587 38.853 33.213 1.00 22.42 215 VAL A O 1
ATOM 1638 N N . ASN A 1 217 ? 61.634 38.491 34.269 1.00 19.88 216 ASN A N 1
ATOM 1639 C CA . ASN A 1 217 ? 61.806 39.569 35.225 1.00 17.63 216 ASN A CA 1
ATOM 1640 C C . ASN A 1 217 ? 61.222 39.141 36.589 1.00 18.59 216 ASN A C 1
ATOM 1641 O O . ASN A 1 217 ? 60.184 38.505 36.642 1.00 18.57 216 ASN A O 1
ATOM 1646 N N . GLN A 1 218 ? 61.909 39.491 37.647 1.00 22.37 217 GLN A N 1
ATOM 1647 C CA . GLN A 1 218 ? 61.470 39.555 39.019 1.00 19.03 217 GLN A CA 1
ATOM 1648 C C . GLN A 1 218 ? 61.586 41.010 39.493 1.00 26.02 217 GLN A C 1
ATOM 1649 O O . GLN A 1 218 ? 62.692 41.563 39.546 1.00 20.23 217 GLN A O 1
ATOM 1655 N N . THR A 1 219 ? 60.432 41.605 39.793 1.00 21.14 218 THR A N 1
ATOM 1656 C CA . THR A 1 219 ? 60.322 43.018 40.124 1.00 21.19 218 THR A CA 1
ATOM 1657 C C . THR A 1 219 ? 59.844 43.191 41.568 1.00 24.53 218 THR A C 1
ATOM 1658 O O . THR A 1 219 ? 58.862 42.534 41.905 1.00 21.07 218 THR A O 1
ATOM 1662 N N . LEU A 1 220 ? 60.502 44.041 42.344 1.00 20.91 219 LEU A N 1
ATOM 1663 C CA . LEU A 1 220 ? 60.062 44.436 43.663 1.00 21.69 219 LEU A CA 1
ATOM 1664 C C . LEU A 1 220 ? 59.477 45.847 43.636 1.00 22.86 219 LEU A C 1
ATOM 1665 O O . LEU A 1 220 ? 60.011 46.734 42.981 1.00 24.04 219 LEU A O 1
ATOM 1670 N N . LEU A 1 221 ? 58.400 46.046 44.369 1.00 24.24 220 LEU A N 1
ATOM 1671 C CA A LEU A 1 221 ? 57.727 47.336 44.444 0.50 22.06 220 LEU A CA 1
ATOM 1672 C CA B LEU A 1 221 ? 57.749 47.351 44.442 0.50 22.09 220 LEU A CA 1
ATOM 1673 C C . LEU A 1 221 ? 57.595 47.713 45.922 1.00 26.13 220 LEU A C 1
ATOM 1674 O O . LEU A 1 221 ? 57.435 46.846 46.798 1.00 22.84 220 LEU A O 1
ATOM 1683 N N . GLU A 1 222 ? 57.681 49.019 46.169 1.00 22.98 221 GLU A N 1
ATOM 1684 C CA . GLU A 1 222 ? 57.405 49.643 47.460 1.00 27.92 221 GLU A CA 1
ATOM 1685 C C . GLU A 1 222 ? 56.325 50.701 47.189 1.00 24.62 221 GLU A C 1
ATOM 1686 O O . GLU A 1 222 ? 56.511 51.541 46.294 1.00 23.14 221 GLU A O 1
ATOM 1692 N N . PHE A 1 223 ? 55.227 50.598 47.934 1.00 25.70 222 PHE A N 1
ATOM 1693 C CA . PHE A 1 223 ? 54.057 51.437 47.757 1.00 20.57 222 PHE A CA 1
ATOM 1694 C C . PHE A 1 223 ? 54.194 52.703 48.603 1.00 26.43 222 PHE A C 1
ATOM 1695 O O . PHE A 1 223 ? 55.061 52.749 49.483 1.00 26.19 222 PHE A O 1
ATOM 1703 N N . GLU A 1 224 ? 53.361 53.690 48.289 1.00 26.36 223 GLU A N 1
ATOM 1704 C CA . GLU A 1 224 ? 53.442 54.974 49.007 1.00 30.82 223 GLU A CA 1
ATOM 1705 C C . GLU A 1 224 ? 53.166 54.811 50.489 1.00 28.96 223 GLU A C 1
ATOM 1706 O O . GLU A 1 224 ? 53.757 55.495 51.330 1.00 35.66 223 GLU A O 1
ATOM 1712 N N . ASP A 1 225 ? 52.279 53.899 50.908 1.00 35.52 224 ASP A N 1
ATOM 1713 C CA . ASP A 1 225 ? 52.122 53.726 52.352 1.00 34.90 224 ASP A CA 1
ATOM 1714 C C . ASP A 1 225 ? 53.099 52.739 52.968 1.00 34.58 224 ASP A C 1
ATOM 1715 O O . ASP A 1 225 ? 52.869 52.371 54.128 1.00 39.13 224 ASP A O 1
ATOM 1720 N N . GLY A 1 226 ? 54.125 52.255 52.282 1.00 29.68 225 GLY A N 1
ATOM 1721 C CA . GLY A 1 226 ? 54.988 51.296 52.964 1.00 26.05 225 GLY A CA 1
ATOM 1722 C C . GLY A 1 226 ? 54.718 49.840 52.658 1.00 27.54 225 GLY A C 1
ATOM 1723 O O . GLY A 1 226 ? 55.551 48.950 52.911 1.00 31.72 225 GLY A O 1
ATOM 1724 N N . LYS A 1 227 ? 53.559 49.495 52.109 1.00 23.58 226 LYS A N 1
ATOM 1725 C CA . LYS A 1 227 ? 53.298 48.101 51.769 1.00 20.42 226 LYS A CA 1
ATOM 1726 C C . LYS A 1 227 ? 54.218 47.642 50.649 1.00 21.78 226 LYS A C 1
ATOM 1727 O O . LYS A 1 227 ? 54.943 48.406 50.007 1.00 18.06 226 LYS A O 1
ATOM 1733 N N . GLN A 1 228 ? 54.267 46.335 50.370 1.00 22.18 227 GLN A N 1
ATOM 1734 C CA . GLN A 1 228 ? 55.275 45.886 49.404 1.00 20.93 227 GLN A CA 1
ATOM 1735 C C . GLN A 1 228 ? 54.720 44.895 48.400 1.00 20.72 227 GLN A C 1
ATOM 1736 O O . GLN A 1 228 ? 53.713 44.254 48.684 1.00 18.79 227 GLN A O 1
ATOM 1742 N N . ALA A 1 229 ? 55.351 44.738 47.235 1.00 18.59 228 ALA A N 1
ATOM 1743 C CA . ALA A 1 229 ? 54.853 43.714 46.315 1.00 18.98 228 ALA A CA 1
ATOM 1744 C C . ALA A 1 229 ? 56.013 43.178 45.455 1.00 23.04 228 ALA A C 1
ATOM 1745 O O . ALA A 1 229 ? 57.001 43.849 45.197 1.00 18.90 228 ALA A O 1
ATOM 1747 N N . TYR A 1 230 ? 55.854 41.916 45.079 1.00 19.78 229 TYR A N 1
ATOM 1748 C CA . TYR A 1 230 ? 56.665 41.180 44.130 1.00 19.83 229 TYR A CA 1
ATOM 1749 C C . TYR A 1 230 ? 55.813 40.906 42.891 1.00 19.64 229 TYR A C 1
ATOM 1750 O O . TYR A 1 230 ? 54.644 40.512 42.926 1.00 17.71 229 TYR A O 1
ATOM 1759 N N . LEU A 1 231 ? 56.410 41.100 41.706 1.00 18.74 230 LEU A N 1
ATOM 1760 C CA . LEU A 1 231 ? 55.766 40.724 40.460 1.00 17.69 230 LEU A CA 1
ATOM 1761 C C . LEU A 1 231 ? 56.709 39.898 39.586 1.00 19.23 230 LEU A C 1
ATOM 1762 O O . LEU A 1 231 ? 57.777 40.427 39.246 1.00 18.29 230 LEU A O 1
ATOM 1767 N N . GLY A 1 232 ? 56.299 38.686 39.239 1.00 17.70 231 GLY A N 1
ATOM 1768 C CA . GLY A 1 232 ? 57.103 37.839 38.356 1.00 18.71 231 GLY A CA 1
ATOM 1769 C C . GLY A 1 232 ? 56.514 37.917 36.959 1.00 20.89 231 GLY A C 1
ATOM 1770 O O . GLY A 1 232 ? 55.322 37.733 36.788 1.00 16.51 231 GLY A O 1
ATOM 1771 N N . THR A 1 233 ? 57.316 38.247 35.947 1.00 22.40 232 THR A N 1
ATOM 1772 C CA . THR A 1 233 ? 56.854 38.225 34.573 1.00 20.01 232 THR A CA 1
ATOM 1773 C C . THR A 1 233 ? 57.851 37.338 33.796 1.00 18.41 232 THR A C 1
ATOM 1774 O O . THR A 1 233 ? 59.050 37.520 33.943 1.00 25.73 232 THR A O 1
ATOM 1778 N N . ASN A 1 234 ? 57.340 36.392 33.041 1.00 18.98 233 ASN A N 1
ATOM 1779 C CA . ASN A 1 234 ? 58.194 35.366 32.446 1.00 18.71 233 ASN A CA 1
ATOM 1780 C C . ASN A 1 234 ? 57.609 34.904 31.114 1.00 22.59 233 ASN A C 1
ATOM 1781 O O . ASN A 1 234 ? 56.431 34.552 31.058 1.00 21.44 233 ASN A O 1
ATOM 1786 N N . TRP A 1 235 ? 58.457 34.914 30.094 1.00 23.35 234 TRP A N 1
ATOM 1787 C CA . TRP A 1 235 ? 58.098 34.468 28.746 1.00 24.81 234 TRP A CA 1
ATOM 1788 C C . TRP A 1 235 ? 58.781 33.156 28.396 1.00 26.25 234 TRP A C 1
ATOM 1789 O O . TRP A 1 235 ? 58.997 32.761 27.251 1.00 23.18 234 TRP A O 1
ATOM 1800 N N . ALA A 1 236 ? 59.142 32.395 29.430 1.00 19.89 235 ALA A N 1
ATOM 1801 C CA . ALA A 1 236 ? 59.912 31.174 29.341 1.00 23.65 235 ALA A CA 1
ATOM 1802 C C . ALA A 1 236 ? 59.376 29.955 30.093 1.00 19.52 235 ALA A C 1
ATOM 1803 O O . ALA A 1 236 ? 60.205 29.110 30.434 1.00 20.97 235 ALA A O 1
ATOM 1805 N N . CYS A 1 237 ? 58.082 29.862 30.330 1.00 19.37 236 CYS A N 1
ATOM 1806 C CA . CYS A 1 237 ? 57.485 28.758 31.045 1.00 22.17 236 CYS A CA 1
ATOM 1807 C C . CYS A 1 237 ? 56.002 28.623 30.733 1.00 20.58 236 CYS A C 1
ATOM 1808 O O . CYS A 1 237 ? 55.337 29.511 30.186 1.00 25.42 236 CYS A O 1
ATOM 1811 N N . PRO A 1 238 ? 55.391 27.494 31.063 1.00 18.66 237 PRO A N 1
ATOM 1812 C CA . PRO A 1 238 ? 53.941 27.373 30.874 1.00 20.61 237 PRO A CA 1
ATOM 1813 C C . PRO A 1 238 ? 53.160 28.460 31.595 1.00 19.86 237 PRO A C 1
ATOM 1814 O O . PRO A 1 238 ? 53.590 28.968 32.636 1.00 21.96 237 PRO A O 1
ATOM 1818 N N . GLY A 1 239 ? 52.000 28.838 31.114 1.00 18.53 238 GLY A N 1
ATOM 1819 C CA . GLY A 1 239 ? 51.230 29.897 31.713 1.00 20.85 238 GLY A CA 1
ATOM 1820 C C . GLY A 1 239 ? 50.847 29.771 33.184 1.00 16.78 238 GLY A C 1
ATOM 1821 O O . GLY A 1 239 ? 50.412 28.741 33.675 1.00 22.74 238 GLY A O 1
ATOM 1822 N N . VAL A 1 240 ? 50.972 30.855 33.906 1.00 15.17 239 VAL A N 1
ATOM 1823 C CA . VAL A 1 240 ? 50.592 31.162 35.251 1.00 18.67 239 VAL A CA 1
ATOM 1824 C C . VAL A 1 240 ? 50.019 32.577 35.259 1.00 18.93 239 VAL A C 1
ATOM 1825 O O . VAL A 1 240 ? 50.507 33.516 34.641 1.00 16.07 239 VAL A O 1
ATOM 1829 N N . PHE A 1 241 ? 48.913 32.745 35.964 1.00 19.20 240 PHE A N 1
ATOM 1830 C CA . PHE A 1 241 ? 48.385 34.055 36.321 1.00 17.11 240 PHE A CA 1
ATOM 1831 C C . PHE A 1 241 ? 47.980 33.911 37.806 1.00 17.60 240 PHE A C 1
ATOM 1832 O O . PHE A 1 241 ? 46.965 33.248 38.028 1.00 16.71 240 PHE A O 1
ATOM 1840 N N . SER A 1 242 ? 48.720 34.550 38.693 1.00 18.21 241 SER A N 1
ATOM 1841 C CA . SER A 1 242 ? 48.415 34.350 40.114 1.00 14.45 241 SER A CA 1
ATOM 1842 C C . SER A 1 242 ? 48.653 35.622 40.936 1.00 16.85 241 SER A C 1
ATOM 1843 O O . SER A 1 242 ? 49.408 36.518 40.587 1.00 17.36 241 SER A O 1
ATOM 1846 N N . ILE A 1 243 ? 47.973 35.664 42.064 1.00 16.57 242 ILE A N 1
ATOM 1847 C CA . ILE A 1 243 ? 48.067 36.758 43.026 1.00 16.36 242 ILE A CA 1
ATOM 1848 C C . ILE A 1 243 ? 47.943 36.151 44.423 1.00 17.17 242 ILE A C 1
ATOM 1849 O O . ILE A 1 243 ? 46.940 35.513 44.736 1.00 16.52 242 ILE A O 1
ATOM 1854 N N . ASN A 1 244 ? 48.957 36.381 45.218 1.00 16.84 243 ASN A N 1
ATOM 1855 C CA . ASN A 1 244 ? 48.961 36.018 46.639 1.00 16.86 243 ASN A CA 1
ATOM 1856 C C . ASN A 1 244 ? 49.030 37.307 47.464 1.00 14.45 243 ASN A C 1
ATOM 1857 O O . ASN A 1 244 ? 49.875 38.153 47.240 1.00 16.22 243 ASN A O 1
ATOM 1862 N N . VAL A 1 245 ? 48.114 37.418 48.403 1.00 20.06 244 VAL A N 1
ATOM 1863 C CA . VAL A 1 245 ? 48.022 38.552 49.326 1.00 20.00 244 VAL A CA 1
ATOM 1864 C C . VAL A 1 245 ? 48.209 38.063 50.760 1.00 19.31 244 VAL A C 1
ATOM 1865 O O . VAL A 1 245 ? 47.525 37.110 51.161 1.00 20.32 244 VAL A O 1
ATOM 1869 N N . TYR A 1 246 ? 49.106 38.686 51.491 1.00 21.61 245 TYR A N 1
ATOM 1870 C CA . TYR A 1 246 ? 49.367 38.277 52.873 1.00 18.88 245 TYR A CA 1
ATOM 1871 C C . TYR A 1 246 ? 48.781 39.310 53.826 1.00 18.84 245 TYR A C 1
ATOM 1872 O O . TYR A 1 246 ? 49.165 40.466 53.796 1.00 18.17 245 TYR A O 1
ATOM 1881 N N . GLY A 1 247 ? 47.831 38.884 54.640 1.00 21.74 246 GLY A N 1
ATOM 1882 C CA . GLY A 1 247 ? 47.156 39.715 55.615 1.00 14.85 246 GLY A CA 1
ATOM 1883 C C . GLY A 1 247 ? 47.483 39.257 57.024 1.00 21.02 246 GLY A C 1
ATOM 1884 O O . GLY A 1 247 ? 47.954 38.146 57.287 1.00 23.77 246 GLY A O 1
ATOM 1885 N N . THR A 1 248 ? 47.250 40.132 58.011 1.00 24.88 247 THR A N 1
ATOM 1886 C CA . THR A 1 248 ? 47.538 39.726 59.391 1.00 22.61 247 THR A CA 1
ATOM 1887 C C . THR A 1 248 ? 46.544 38.699 59.907 1.00 21.19 247 THR A C 1
ATOM 1888 O O . THR A 1 248 ? 46.922 37.945 60.821 1.00 31.85 247 THR A O 1
ATOM 1892 N N . LYS A 1 249 ? 45.339 38.582 59.364 1.00 20.37 248 LYS A N 1
ATOM 1893 C CA . LYS A 1 249 ? 44.453 37.529 59.846 1.00 17.29 248 LYS A CA 1
ATOM 1894 C C . LYS A 1 249 ? 44.205 36.445 58.808 1.00 25.23 248 LYS A C 1
ATOM 1895 O O . LYS A 1 249 ? 43.809 35.310 59.083 1.00 25.87 248 LYS A O 1
ATOM 1901 N N . ALA A 1 250 ? 44.425 36.729 57.515 1.00 22.94 249 ALA A N 1
ATOM 1902 C CA . ALA A 1 250 ? 44.228 35.669 56.537 1.00 20.27 249 ALA A CA 1
ATOM 1903 C C . ALA A 1 250 ? 45.096 35.937 55.307 1.00 21.41 249 ALA A C 1
ATOM 1904 O O . ALA A 1 250 ? 45.508 37.081 55.093 1.00 17.89 249 ALA A O 1
ATOM 1906 N N . ASN A 1 251 ? 45.334 34.879 54.536 1.00 20.93 250 ASN A N 1
ATOM 1907 C CA . ASN A 1 251 ? 46.040 35.046 53.260 1.00 25.49 250 ASN A CA 1
ATOM 1908 C C . ASN A 1 251 ? 45.056 34.693 52.150 1.00 23.49 250 ASN A C 1
ATOM 1909 O O . ASN A 1 251 ? 44.144 33.883 52.378 1.00 22.07 250 ASN A O 1
ATOM 1914 N N . LEU A 1 252 ? 45.244 35.287 50.977 1.00 22.12 251 LEU A N 1
ATOM 1915 C CA . LEU A 1 252 ? 44.421 35.004 49.817 1.00 16.75 251 LEU A CA 1
ATOM 1916 C C . LEU A 1 252 ? 45.334 34.501 48.690 1.00 16.83 251 LEU A C 1
ATOM 1917 O O . LEU A 1 252 ? 46.344 35.145 48.430 1.00 20.00 251 LEU A O 1
ATOM 1922 N N . PHE A 1 253 ? 44.925 33.417 48.089 1.00 22.62 252 PHE A N 1
ATOM 1923 C CA . PHE A 1 253 ? 45.621 32.768 46.985 1.00 19.42 252 PHE A CA 1
ATOM 1924 C C . PHE A 1 253 ? 44.705 32.718 45.779 1.00 20.57 252 PHE A C 1
ATOM 1925 O O . PHE A 1 253 ? 43.747 31.940 45.803 1.00 19.89 252 PHE A O 1
ATOM 1933 N N . TYR A 1 254 ? 45.009 33.520 44.745 1.00 22.05 253 TYR A N 1
ATOM 1934 C CA . TYR A 1 254 ? 44.207 33.476 43.524 1.00 17.16 253 TYR A CA 1
ATOM 1935 C C . TYR A 1 254 ? 45.004 32.896 42.369 1.00 19.32 253 TYR A C 1
ATOM 1936 O O . TYR A 1 254 ? 46.191 33.217 42.242 1.00 18.19 253 TYR A O 1
ATOM 1945 N N . GLN A 1 255 ? 44.354 32.099 41.553 1.00 23.28 254 GLN A N 1
ATOM 1946 C CA . GLN A 1 255 ? 44.931 31.612 40.291 1.00 21.68 254 GLN A CA 1
ATOM 1947 C C . GLN A 1 255 ? 43.860 31.759 39.210 1.00 20.42 254 GLN A C 1
ATOM 1948 O O . GLN A 1 255 ? 42.680 31.549 39.459 1.00 16.81 254 GLN A O 1
ATOM 1954 N N . LEU A 1 256 ? 44.282 32.136 38.017 1.00 16.91 255 LEU A N 1
ATOM 1955 C CA . LEU A 1 256 ? 43.400 32.285 36.871 1.00 20.40 255 LEU A CA 1
ATOM 1956 C C . LEU A 1 256 ? 43.965 31.515 35.668 1.00 18.47 255 LEU A C 1
ATOM 1957 O O . LEU A 1 256 ? 45.167 31.568 35.404 1.00 23.53 255 LEU A O 1
ATOM 1962 N N . ASP A 1 257 ? 43.072 30.859 34.948 1.00 18.83 256 ASP A N 1
ATOM 1963 C CA . ASP A 1 257 ? 43.378 30.213 33.675 1.00 18.45 256 ASP A CA 1
ATOM 1964 C C . ASP A 1 257 ? 43.087 31.229 32.558 1.00 17.27 256 ASP A C 1
ATOM 1965 O O . ASP A 1 257 ? 41.974 31.342 32.061 1.00 18.24 256 ASP A O 1
ATOM 1970 N N . PHE A 1 258 ? 44.098 31.960 32.153 1.00 19.85 257 PHE A N 1
ATOM 1971 C CA . PHE A 1 258 ? 44.097 32.991 31.160 1.00 22.05 257 PHE A CA 1
ATOM 1972 C C . PHE A 1 258 ? 43.526 32.521 29.832 1.00 24.57 257 PHE A C 1
ATOM 1973 O O . PHE A 1 258 ? 43.102 33.371 29.041 1.00 24.71 257 PHE A O 1
ATOM 1981 N N . SER A 1 259 ? 43.475 31.211 29.593 1.00 23.16 258 SER A N 1
ATOM 1982 C CA . SER A 1 259 ? 42.977 30.714 28.315 1.00 24.27 258 SER A CA 1
ATOM 1983 C C . SER A 1 259 ? 41.505 31.063 28.167 1.00 26.62 258 SER A C 1
ATOM 1984 O O . SER A 1 259 ? 41.001 31.089 27.045 1.00 26.24 258 SER A O 1
ATOM 1987 N N . TRP A 1 260 ? 40.835 31.357 29.262 1.00 24.24 259 TRP A N 1
ATOM 1988 C CA . TRP A 1 260 ? 39.425 31.730 29.277 1.00 25.07 259 TRP A CA 1
ATOM 1989 C C . TRP A 1 260 ? 39.214 33.235 29.334 1.00 21.79 259 TRP A C 1
ATOM 1990 O O . TRP A 1 260 ? 38.102 33.743 29.453 1.00 23.53 259 TRP A O 1
ATOM 2001 N N . TRP A 1 261 ? 40.296 33.990 29.219 1.00 24.75 260 TRP A N 1
ATOM 2002 C CA . TRP A 1 261 ? 40.265 35.451 29.214 1.00 18.98 260 TRP A CA 1
ATOM 2003 C C . TRP A 1 261 ? 39.282 36.034 28.209 1.00 22.21 260 TRP A C 1
ATOM 2004 O O . TRP A 1 261 ? 38.452 36.908 28.538 1.00 23.46 260 TRP A O 1
ATOM 2015 N N . SER A 1 262 ? 39.311 35.589 26.945 1.00 20.42 261 SER A N 1
ATOM 2016 C CA . SER A 1 262 ? 38.420 36.182 25.948 1.00 21.25 261 SER A CA 1
ATOM 2017 C C . SER A 1 262 ? 36.955 35.789 25.999 1.00 27.83 261 SER A C 1
ATOM 2018 O O . SER A 1 262 ? 36.060 36.455 25.449 1.00 22.35 261 SER A O 1
ATOM 2021 N N . ASN A 1 263 ? 36.635 34.664 26.649 1.00 24.24 262 ASN A N 1
ATOM 2022 C CA . ASN A 1 263 ? 35.262 34.322 26.991 1.00 23.52 262 ASN A CA 1
ATOM 2023 C C . ASN A 1 263 ? 34.894 35.042 28.298 1.00 26.93 262 ASN A C 1
ATOM 2024 O O . ASN A 1 263 ? 34.678 34.432 29.341 1.00 24.87 262 ASN A O 1
ATOM 2029 N N . SER A 1 264 ? 34.828 36.357 28.208 1.00 22.67 263 SER A N 1
ATOM 2030 C CA . SER A 1 264 ? 34.895 37.381 29.235 1.00 20.91 263 SER A CA 1
ATOM 2031 C C . SER A 1 264 ? 33.731 37.217 30.204 1.00 22.61 263 SER A C 1
ATOM 2032 O O . SER A 1 264 ? 33.836 37.548 31.391 1.00 22.54 263 SER A O 1
ATOM 2035 N N . ASP A 1 265 ? 32.602 36.699 29.740 1.00 25.57 264 ASP A N 1
ATOM 2036 C CA . ASP A 1 265 ? 31.443 36.560 30.623 1.00 22.35 264 ASP A CA 1
ATOM 2037 C C . ASP A 1 265 ? 31.571 35.314 31.483 1.00 27.59 264 ASP A C 1
ATOM 2038 O O . ASP A 1 265 ? 30.826 35.164 32.471 1.00 28.17 264 ASP A O 1
ATOM 2043 N N . VAL A 1 266 ? 32.513 34.404 31.202 1.00 27.80 265 VAL A N 1
ATOM 2044 C CA . VAL A 1 266 ? 32.688 33.297 32.148 1.00 30.67 265 VAL A CA 1
ATOM 2045 C C . VAL A 1 266 ? 34.140 33.098 32.574 1.00 28.88 265 VAL A C 1
ATOM 2046 O O . VAL A 1 266 ? 34.493 32.058 33.113 1.00 27.38 265 VAL A O 1
ATOM 2050 N N . THR A 1 267 ? 34.983 34.085 32.331 1.00 29.15 266 THR A N 1
ATOM 2051 C CA . THR A 1 267 ? 36.374 34.036 32.758 1.00 24.60 266 THR A CA 1
ATOM 2052 C C . THR A 1 267 ? 36.476 33.728 34.252 1.00 23.55 266 THR A C 1
ATOM 2053 O O . THR A 1 267 ? 37.293 32.896 34.667 1.00 21.62 266 THR A O 1
ATOM 2057 N N . ASP A 1 268 ? 35.651 34.398 35.056 1.00 20.68 267 ASP A N 1
ATOM 2058 C CA . ASP A 1 268 ? 35.753 34.201 36.501 1.00 25.45 267 ASP A CA 1
ATOM 2059 C C . ASP A 1 268 ? 35.535 32.736 36.861 1.00 23.52 267 ASP A C 1
ATOM 2060 O O . ASP A 1 268 ? 36.058 32.278 37.878 1.00 21.04 267 ASP A O 1
ATOM 2065 N N . GLU A 1 269 ? 34.770 31.998 36.054 1.00 26.32 268 GLU A N 1
ATOM 2066 C CA . GLU A 1 269 ? 34.519 30.597 36.369 1.00 24.82 268 GLU A CA 1
ATOM 2067 C C . GLU A 1 269 ? 35.740 29.691 36.242 1.00 27.77 268 GLU A C 1
ATOM 2068 O O . GLU A 1 269 ? 35.711 28.570 36.787 1.00 26.26 268 GLU A O 1
ATOM 2074 N N . HIS A 1 270 ? 36.785 30.140 35.561 1.00 23.72 269 HIS A N 1
ATOM 2075 C CA . HIS A 1 270 ? 38.011 29.361 35.408 1.00 18.05 269 HIS A CA 1
ATOM 2076 C C . HIS A 1 270 ? 39.144 29.964 36.227 1.00 24.33 269 HIS A C 1
ATOM 2077 O O . HIS A 1 270 ? 40.311 30.138 35.859 1.00 23.22 269 HIS A O 1
ATOM 2084 N N . SER A 1 271 ? 38.777 30.325 37.453 1.00 22.29 270 SER A N 1
ATOM 2085 C CA . SER A 1 271 ? 39.706 30.860 38.448 1.00 19.71 270 SER A CA 1
ATOM 2086 C C . SER A 1 271 ? 39.330 30.287 39.821 1.00 23.97 270 SER A C 1
ATOM 2087 O O . SER A 1 271 ? 38.199 29.798 39.926 1.00 21.86 270 SER A O 1
ATOM 2090 N N . THR A 1 272 ? 40.259 30.391 40.757 1.00 23.58 271 THR A N 1
ATOM 2091 C CA A THR A 1 272 ? 39.962 29.989 42.135 0.50 23.04 271 THR A CA 1
ATOM 2092 C CA B THR A 1 272 ? 40.083 29.946 42.129 0.50 23.16 271 THR A CA 1
ATOM 2093 C C . THR A 1 272 ? 40.593 31.021 43.079 1.00 22.56 271 THR A C 1
ATOM 2094 O O . THR A 1 272 ? 41.683 31.548 42.828 1.00 20.34 271 THR A O 1
ATOM 2101 N N . LEU A 1 273 ? 39.826 31.283 44.136 1.00 21.85 272 LEU A N 1
ATOM 2102 C CA . LEU A 1 273 ? 40.257 32.184 45.203 1.00 19.21 272 LEU A CA 1
ATOM 2103 C C . LEU A 1 273 ? 40.101 31.385 46.499 1.00 25.35 272 LEU A C 1
ATOM 2104 O O . LEU A 1 273 ? 38.971 30.922 46.681 1.00 25.55 272 LEU A O 1
ATOM 2109 N N . ILE A 1 274 ? 41.174 31.281 47.244 1.00 19.39 273 ILE A N 1
ATOM 2110 C CA . ILE A 1 274 ? 41.244 30.570 48.511 1.00 23.25 273 ILE A CA 1
ATOM 2111 C C . ILE A 1 274 ? 41.708 31.516 49.632 1.00 24.53 273 ILE A C 1
ATOM 2112 O O . ILE A 1 274 ? 42.625 32.308 49.439 1.00 27.46 273 ILE A O 1
ATOM 2117 N N . LYS A 1 275 ? 41.050 31.420 50.775 1.00 21.52 274 LYS A N 1
ATOM 2118 C CA . LYS A 1 275 ? 41.343 32.117 52.007 1.00 24.21 274 LYS A CA 1
ATOM 2119 C C . LYS A 1 275 ? 41.977 31.110 52.977 1.00 23.47 274 LYS A C 1
ATOM 2120 O O . LYS A 1 275 ? 41.346 30.093 53.292 1.00 27.55 274 LYS A O 1
ATOM 2126 N N . ARG A 1 276 ? 43.194 31.392 53.402 1.00 21.03 275 ARG A N 1
ATOM 2127 C CA . ARG A 1 276 ? 43.884 30.602 54.402 1.00 20.59 275 ARG A CA 1
ATOM 2128 C C . ARG A 1 276 ? 43.742 31.414 55.708 1.00 22.35 275 ARG A C 1
ATOM 2129 O O . ARG A 1 276 ? 44.204 32.547 55.806 1.00 18.82 275 ARG A O 1
ATOM 2137 N N . GLU A 1 277 ? 43.069 30.822 56.690 1.00 24.24 276 GLU A N 1
ATOM 2138 C CA . GLU A 1 277 ? 42.867 31.570 57.925 1.00 24.47 276 GLU A CA 1
ATOM 2139 C C . GLU A 1 277 ? 43.006 30.664 59.143 1.00 30.29 276 GLU A C 1
ATOM 2140 O O . GLU A 1 277 ? 42.916 29.437 59.030 1.00 22.02 276 GLU A O 1
ATOM 2146 N N . PHE A 1 278 ? 43.202 31.314 60.287 1.00 31.18 277 PHE A N 1
ATOM 2147 C CA . PHE A 1 278 ? 43.177 30.670 61.599 1.00 36.05 277 PHE A CA 1
ATOM 2148 C C . PHE A 1 278 ? 41.802 30.055 61.818 1.00 36.15 277 PHE A C 1
ATOM 2149 O O . PHE A 1 278 ? 40.768 30.729 61.692 1.00 31.57 277 PHE A O 1
ATOM 2157 N N . ALA A 1 279 ? 41.730 28.768 62.116 1.00 34.64 278 ALA A N 1
ATOM 2158 C CA . ALA A 1 279 ? 40.391 28.168 62.250 1.00 41.07 278 ALA A CA 1
ATOM 2159 C C . ALA A 1 279 ? 39.595 28.828 63.378 1.00 42.66 278 ALA A C 1
ATOM 2160 O O . ALA A 1 279 ? 38.358 28.862 63.337 1.00 46.62 278 ALA A O 1
ATOM 2162 N N . SER A 1 280 ? 40.316 29.347 64.344 1.00 44.05 279 SER A N 1
ATOM 2163 C CA . SER A 1 280 ? 39.964 30.105 65.517 1.00 51.85 279 SER A CA 1
ATOM 2164 C C . SER A 1 280 ? 41.209 30.541 66.303 1.00 46.64 279 SER A C 1
ATOM 2165 O O . SER A 1 280 ? 41.712 31.648 66.109 1.00 58.65 279 SER A O 1
ATOM 2168 N N . ASN A 1 287 ? 45.447 30.939 66.599 1.00 55.17 286 ASN A N 1
ATOM 2169 C CA . ASN A 1 287 ? 46.822 30.818 66.131 1.00 56.48 286 ASN A CA 1
ATOM 2170 C C . ASN A 1 287 ? 47.423 29.432 66.334 1.00 58.42 286 ASN A C 1
ATOM 2171 O O . ASN A 1 287 ? 48.654 29.305 66.409 1.00 61.24 286 ASN A O 1
ATOM 2176 N N . ARG A 1 288 ? 46.590 28.399 66.415 1.00 57.19 287 ARG A N 1
ATOM 2177 C CA . ARG A 1 288 ? 47.079 27.029 66.516 1.00 54.84 287 ARG A CA 1
ATOM 2178 C C . ARG A 1 288 ? 46.730 26.191 65.287 1.00 51.63 287 ARG A C 1
ATOM 2179 O O . ARG A 1 288 ? 47.472 25.270 64.936 1.00 54.96 287 ARG A O 1
ATOM 2187 N N . ILE A 1 289 ? 45.613 26.469 64.619 1.00 43.10 288 ILE A N 1
ATOM 2188 C CA . ILE A 1 289 ? 45.323 25.712 63.402 1.00 41.66 288 ILE A CA 1
ATOM 2189 C C . ILE A 1 289 ? 44.744 26.621 62.317 1.00 36.10 288 ILE A C 1
ATOM 2190 O O . ILE A 1 289 ? 44.026 27.593 62.554 1.00 30.83 288 ILE A O 1
ATOM 2195 N N . LEU A 1 290 ? 45.100 26.286 61.083 1.00 31.77 289 LEU A N 1
ATOM 2196 C CA . LEU A 1 290 ? 44.787 27.010 59.865 1.00 31.11 289 LEU A CA 1
ATOM 2197 C C . LEU A 1 290 ? 43.770 26.239 59.032 1.00 29.94 289 LEU A C 1
ATOM 2198 O O . LEU A 1 290 ? 43.794 25.012 59.040 1.00 33.52 289 LEU A O 1
ATOM 2203 N N . ARG A 1 291 ? 42.875 26.889 58.295 1.00 28.90 290 ARG A N 1
ATOM 2204 C CA . ARG A 1 291 ? 42.119 26.130 57.309 1.00 26.62 290 ARG A CA 1
ATOM 2205 C C . ARG A 1 291 ? 42.128 26.969 56.023 1.00 24.35 290 ARG A C 1
ATOM 2206 O O . ARG A 1 291 ? 42.266 28.185 56.158 1.00 25.13 290 ARG A O 1
ATOM 2214 N N . ASP A 1 292 ? 42.010 26.301 54.906 1.00 25.76 291 ASP A N 1
ATOM 2215 C CA . ASP A 1 292 ? 41.896 26.943 53.600 1.00 29.71 291 ASP A CA 1
ATOM 2216 C C . ASP A 1 292 ? 40.429 26.874 53.193 1.00 27.27 291 ASP A C 1
ATOM 2217 O O . ASP A 1 292 ? 39.823 25.807 53.214 1.00 33.12 291 ASP A O 1
ATOM 2222 N N . VAL A 1 293 ? 39.854 28.019 52.872 1.00 21.79 292 VAL A N 1
ATOM 2223 C CA . VAL A 1 293 ? 38.433 28.104 52.541 1.00 26.45 292 VAL A CA 1
ATOM 2224 C C . VAL A 1 293 ? 38.286 28.542 51.102 1.00 26.80 292 VAL A C 1
ATOM 2225 O O . VAL A 1 293 ? 39.021 29.443 50.681 1.00 28.60 292 VAL A O 1
ATOM 2229 N N . LYS A 1 294 ? 37.411 27.959 50.301 1.00 31.44 293 LYS A N 1
ATOM 2230 C CA . LYS A 1 294 ? 37.233 28.502 48.947 1.00 30.62 293 LYS A CA 1
ATOM 2231 C C . LYS A 1 294 ? 36.301 29.691 49.042 1.00 32.16 293 LYS A C 1
ATOM 2232 O O . LYS A 1 294 ? 35.284 29.591 49.715 1.00 27.81 293 LYS A O 1
ATOM 2238 N N . VAL A 1 295 ? 36.639 30.811 48.412 1.00 29.96 294 VAL A N 1
ATOM 2239 C CA . VAL A 1 295 ? 35.796 31.997 48.399 1.00 26.06 294 VAL A CA 1
ATOM 2240 C C . VAL A 1 295 ? 35.015 32.049 47.081 1.00 29.35 294 VAL A C 1
ATOM 2241 O O . VAL A 1 295 ? 35.586 31.842 45.999 1.00 24.97 294 VAL A O 1
ATOM 2245 N N . ASP A 1 296 ? 33.720 32.312 47.203 1.00 28.12 295 ASP A N 1
ATOM 2246 C CA . ASP A 1 296 ? 32.820 32.460 46.060 1.00 28.97 295 ASP A CA 1
ATOM 2247 C C . ASP A 1 296 ? 32.650 33.931 45.684 1.00 31.78 295 ASP A C 1
ATOM 2248 O O . ASP A 1 296 ? 32.804 34.879 46.460 1.00 31.46 295 ASP A O 1
ATOM 2253 N N . PHE A 1 297 ? 32.341 34.168 44.409 1.00 30.09 296 PHE A N 1
ATOM 2254 C CA . PHE A 1 297 ? 32.169 35.512 43.880 1.00 27.44 296 PHE A CA 1
ATOM 2255 C C . PHE A 1 297 ? 31.341 35.367 42.605 1.00 26.89 296 PHE A C 1
ATOM 2256 O O . PHE A 1 297 ? 31.349 34.320 41.942 1.00 26.91 296 PHE A O 1
ATOM 2264 N N . GLU A 1 298 ? 30.593 36.408 42.250 1.00 23.14 297 GLU A N 1
ATOM 2265 C CA . GLU A 1 298 ? 29.812 36.267 41.004 1.00 30.71 297 GLU A CA 1
ATOM 2266 C C . GLU A 1 298 ? 30.783 36.532 39.847 1.00 26.69 297 GLU A C 1
ATOM 2267 O O . GLU A 1 298 ? 31.823 37.137 40.062 1.00 33.10 297 GLU A O 1
ATOM 2273 N N . SER A 1 299 ? 30.440 36.103 38.639 1.00 28.92 298 SER A N 1
ATOM 2274 C CA . SER A 1 299 ? 31.269 36.426 37.485 1.00 26.07 298 SER A CA 1
ATOM 2275 C C . SER A 1 299 ? 30.982 37.848 37.007 1.00 30.29 298 SER A C 1
ATOM 2276 O O . SER A 1 299 ? 29.885 38.395 37.145 1.00 32.03 298 SER A O 1
ATOM 2279 N N . VAL A 1 300 ? 31.995 38.485 36.423 1.00 29.90 299 VAL A N 1
ATOM 2280 C CA . VAL A 1 300 ? 31.823 39.808 35.841 1.00 24.80 299 VAL A CA 1
ATOM 2281 C C . VAL A 1 300 ? 32.313 39.758 34.404 1.00 25.63 299 VAL A C 1
ATOM 2282 O O . VAL A 1 300 ? 33.451 39.345 34.187 1.00 22.79 299 VAL A O 1
ATOM 2286 N N . ASP A 1 301 ? 31.503 40.125 33.426 1.00 26.57 300 ASP A N 1
ATOM 2287 C CA . ASP A 1 301 ? 32.031 40.217 32.063 1.00 18.81 300 ASP A CA 1
ATOM 2288 C C . ASP A 1 301 ? 32.989 41.395 32.005 1.00 19.22 300 ASP A C 1
ATOM 2289 O O . ASP A 1 301 ? 32.638 42.569 31.784 1.00 22.32 300 ASP A O 1
ATOM 2294 N N . HIS A 1 302 ? 34.283 41.130 32.211 1.00 20.86 301 HIS A N 1
ATOM 2295 C CA . HIS A 1 302 ? 35.271 42.174 32.397 1.00 20.13 301 HIS A CA 1
ATOM 2296 C C . HIS A 1 302 ? 35.477 43.040 31.156 1.00 19.23 301 HIS A C 1
ATOM 2297 O O . HIS A 1 302 ? 35.762 44.231 31.319 1.00 23.05 301 HIS A O 1
ATOM 2304 N N . LEU A 1 303 ? 35.321 42.500 29.957 1.00 22.49 302 LEU A N 1
ATOM 2305 C CA . LEU A 1 303 ? 35.429 43.328 28.754 1.00 22.53 302 LEU A CA 1
ATOM 2306 C C . LEU A 1 303 ? 34.197 44.169 28.478 1.00 23.37 302 LEU A C 1
ATOM 2307 O O . LEU A 1 303 ? 34.268 45.342 28.082 1.00 27.20 302 LEU A O 1
ATOM 2312 N N . ARG A 1 304 ? 33.003 43.628 28.672 1.00 22.11 303 ARG A N 1
ATOM 2313 C CA . ARG A 1 304 ? 31.788 44.396 28.488 1.00 21.09 303 ARG A CA 1
ATOM 2314 C C . ARG A 1 304 ? 31.654 45.603 29.413 1.00 25.88 303 ARG A C 1
ATOM 2315 O O . ARG A 1 304 ? 31.308 46.723 29.009 1.00 22.50 303 ARG A O 1
ATOM 2323 N N . VAL A 1 305 ? 31.896 45.334 30.696 1.00 24.50 304 VAL A N 1
ATOM 2324 C CA . VAL A 1 305 ? 31.707 46.243 31.811 1.00 26.06 304 VAL A CA 1
ATOM 2325 C C . VAL A 1 305 ? 32.623 47.444 31.659 1.00 27.96 304 VAL A C 1
ATOM 2326 O O . VAL A 1 305 ? 32.286 48.562 32.040 1.00 28.45 304 VAL A O 1
ATOM 2330 N N . GLU A 1 306 ? 33.816 47.231 31.098 1.00 26.83 305 GLU A N 1
ATOM 2331 C CA . GLU A 1 306 ? 34.749 48.356 30.978 1.00 27.99 305 GLU A CA 1
ATOM 2332 C C . GLU A 1 306 ? 34.245 49.276 29.873 1.00 27.92 305 GLU A C 1
ATOM 2333 O O . GLU A 1 306 ? 34.243 50.490 30.043 1.00 27.49 305 GLU A O 1
ATOM 2339 N N . VAL A 1 307 ? 33.775 48.723 28.741 1.00 30.14 306 VAL A N 1
ATOM 2340 C CA . VAL A 1 307 ? 33.243 49.628 27.717 1.00 25.03 306 VAL A CA 1
ATOM 2341 C C . VAL A 1 307 ? 31.962 50.316 28.190 1.00 29.73 306 VAL A C 1
ATOM 2342 O O . VAL A 1 307 ? 31.742 51.496 27.851 1.00 24.68 306 VAL A O 1
ATOM 2346 N N . GLU A 1 308 ? 31.133 49.597 28.966 1.00 24.67 307 GLU A N 1
ATOM 2347 C CA . GLU A 1 308 ? 29.910 50.156 29.504 1.00 23.82 307 GLU A CA 1
ATOM 2348 C C . GLU A 1 308 ? 30.146 51.256 30.548 1.00 27.99 307 GLU A C 1
ATOM 2349 O O . GLU A 1 308 ? 29.304 52.141 30.725 1.00 32.95 307 GLU A O 1
ATOM 2355 N N . GLU A 1 309 ? 31.264 51.203 31.250 1.00 25.88 308 GLU A N 1
ATOM 2356 C CA . GLU A 1 309 ? 31.639 52.268 32.165 1.00 22.33 308 GLU A CA 1
ATOM 2357 C C . GLU A 1 309 ? 31.770 53.612 31.460 1.00 26.90 308 GLU A C 1
ATOM 2358 O O . GLU A 1 309 ? 31.400 54.701 31.902 1.00 24.48 308 GLU A O 1
ATOM 2364 N N . VAL A 1 310 ? 32.388 53.583 30.276 1.00 29.03 309 VAL A N 1
ATOM 2365 C CA . VAL A 1 310 ? 32.562 54.805 29.494 1.00 25.55 309 VAL A CA 1
ATOM 2366 C C . VAL A 1 310 ? 31.221 55.392 29.093 1.00 26.12 309 VAL A C 1
ATOM 2367 O O . VAL A 1 310 ? 31.055 56.619 29.142 1.00 28.61 309 VAL A O 1
ATOM 2371 N N . ALA A 1 311 ? 30.281 54.545 28.694 1.00 25.16 310 ALA A N 1
ATOM 2372 C CA . ALA A 1 311 ? 28.982 54.999 28.216 1.00 23.78 310 ALA A CA 1
ATOM 2373 C C . ALA A 1 311 ? 28.203 55.617 29.387 1.00 31.74 310 ALA A C 1
ATOM 2374 O O . ALA A 1 311 ? 27.403 56.537 29.262 1.00 25.79 310 ALA A O 1
ATOM 2376 N N . ASP A 1 312 ? 28.454 55.032 30.552 1.00 30.57 311 ASP A N 1
ATOM 2377 C CA . ASP A 1 312 ? 27.898 55.457 31.828 1.00 31.85 311 ASP A CA 1
ATOM 2378 C C . ASP A 1 312 ? 28.368 56.862 32.169 1.00 28.36 311 ASP A C 1
ATOM 2379 O O . ASP A 1 312 ? 27.514 57.709 32.444 1.00 32.37 311 ASP A O 1
ATOM 2384 N N . VAL A 1 313 ? 29.676 57.086 32.150 1.00 30.75 312 VAL A N 1
ATOM 2385 C CA . VAL A 1 313 ? 30.227 58.409 32.416 1.00 30.17 312 VAL A CA 1
ATOM 2386 C C . VAL A 1 313 ? 29.816 59.391 31.327 1.00 33.82 312 VAL A C 1
ATOM 2387 O O . VAL A 1 313 ? 29.718 60.586 31.606 1.00 39.56 312 VAL A O 1
ATOM 2391 N N . ILE A 1 314 ? 29.561 58.943 30.100 1.00 32.41 313 ILE A N 1
ATOM 2392 C CA . ILE A 1 314 ? 29.116 59.922 29.086 1.00 32.53 313 ILE A CA 1
ATOM 2393 C C . ILE A 1 314 ? 27.673 60.308 29.369 1.00 28.69 313 ILE A C 1
ATOM 2394 O O . ILE A 1 314 ? 27.206 61.433 29.257 1.00 29.84 313 ILE A O 1
ATOM 2399 N N . ARG A 1 315 ? 26.839 59.352 29.781 1.00 31.41 314 ARG A N 1
ATOM 2400 C CA . ARG A 1 315 ? 25.426 59.626 29.981 1.00 31.33 314 ARG A CA 1
ATOM 2401 C C . ARG A 1 315 ? 25.131 60.234 31.352 1.00 38.29 314 ARG A C 1
ATOM 2402 O O . ARG A 1 315 ? 24.264 61.103 31.441 1.00 38.43 314 ARG A O 1
ATOM 2410 N N . ASN A 1 316 ? 25.820 59.764 32.374 1.00 41.61 315 ASN A N 1
ATOM 2411 C CA . ASN A 1 316 ? 25.584 60.044 33.777 1.00 43.39 315 ASN A CA 1
ATOM 2412 C C . ASN A 1 316 ? 26.625 60.973 34.400 1.00 43.74 315 ASN A C 1
ATOM 2413 O O . ASN A 1 316 ? 26.524 61.300 35.587 1.00 43.82 315 ASN A O 1
ATOM 2418 N N . GLY A 1 317 ? 27.616 61.384 33.616 1.00 41.62 316 GLY A N 1
ATOM 2419 C CA . GLY A 1 317 ? 28.698 62.205 34.128 1.00 39.96 316 GLY A CA 1
ATOM 2420 C C . GLY A 1 317 ? 29.584 61.400 35.076 1.00 45.87 316 GLY A C 1
ATOM 2421 O O . GLY A 1 317 ? 29.238 60.314 35.569 1.00 45.46 316 GLY A O 1
ATOM 2422 N N . GLY A 1 318 ? 30.778 61.940 35.351 1.00 40.04 317 GLY A N 1
ATOM 2423 C CA . GLY A 1 318 ? 31.691 61.215 36.241 1.00 41.73 317 GLY A CA 1
ATOM 2424 C C . GLY A 1 318 ? 32.969 60.888 35.473 1.00 41.73 317 GLY A C 1
ATOM 2425 O O . GLY A 1 318 ? 33.054 61.312 34.318 1.00 32.04 317 GLY A O 1
ATOM 2426 N N . GLU A 1 319 ? 33.864 60.179 36.140 1.00 36.29 318 GLU A N 1
ATOM 2427 C CA . GLU A 1 319 ? 35.165 59.809 35.600 1.00 40.01 318 GLU A CA 1
ATOM 2428 C C . GLU A 1 319 ? 35.255 58.291 35.530 1.00 37.41 318 GLU A C 1
ATOM 2429 O O . GLU A 1 319 ? 34.698 57.575 36.362 1.00 33.54 318 GLU A O 1
ATOM 2431 N N . THR A 1 320 ? 35.962 57.734 34.548 1.00 37.20 319 THR A N 1
ATOM 2432 C CA . THR A 1 320 ? 36.068 56.264 34.576 1.00 32.04 319 THR A CA 1
ATOM 2433 C C . THR A 1 320 ? 37.098 55.860 35.619 1.00 33.03 319 THR A C 1
ATOM 2434 O O . THR A 1 320 ? 37.836 56.714 36.128 1.00 29.67 319 THR A O 1
ATOM 2438 N N . GLU A 1 321 ? 37.175 54.557 35.914 1.00 33.27 320 GLU A N 1
ATOM 2439 C CA . GLU A 1 321 ? 38.140 54.075 36.895 1.00 32.31 320 GLU A CA 1
ATOM 2440 C C . GLU A 1 321 ? 39.580 54.239 36.466 1.00 31.86 320 GLU A C 1
ATOM 2441 O O . GLU A 1 321 ? 40.486 54.363 37.315 1.00 35.00 320 GLU A O 1
ATOM 2447 N N . ILE A 1 322 ? 39.886 54.193 35.155 1.00 30.06 321 ILE A N 1
ATOM 2448 C CA . ILE A 1 322 ? 41.314 54.280 34.807 1.00 27.54 321 ILE A CA 1
ATOM 2449 C C . ILE A 1 322 ? 41.623 55.295 33.716 1.00 30.91 321 ILE A C 1
ATOM 2450 O O . ILE A 1 322 ? 41.582 55.055 32.504 1.00 29.59 321 ILE A O 1
ATOM 2455 N N . GLY A 1 323 ? 41.982 56.513 34.152 1.00 26.45 322 GLY A N 1
ATOM 2456 C CA . GLY A 1 323 ? 42.248 57.605 33.225 1.00 28.21 322 GLY A CA 1
ATOM 2457 C C . GLY A 1 323 ? 43.718 57.632 32.843 1.00 31.85 322 GLY A C 1
ATOM 2458 O O . GLY A 1 323 ? 44.498 56.744 33.217 1.00 27.92 322 GLY A O 1
ATOM 2459 N N . ALA A 1 324 ? 44.083 58.660 32.091 1.00 27.29 323 ALA A N 1
ATOM 2460 C CA . ALA A 1 324 ? 45.389 58.787 31.445 1.00 32.80 323 ALA A CA 1
ATOM 2461 C C . ALA A 1 324 ? 46.484 58.932 32.483 1.00 30.05 323 ALA A C 1
ATOM 2462 O O . ALA A 1 324 ? 47.609 58.477 32.245 1.00 37.22 323 ALA A O 1
ATOM 2464 N N . GLU A 1 325 ? 46.220 59.513 33.657 1.00 31.66 324 GLU A N 1
ATOM 2465 C CA . GLU A 1 325 ? 47.301 59.548 34.649 1.00 30.67 324 GLU A CA 1
ATOM 2466 C C . GLU A 1 325 ? 47.559 58.166 35.254 1.00 29.61 324 GLU A C 1
ATOM 2467 O O . GLU A 1 325 ? 48.677 57.645 35.286 1.00 32.96 324 GLU A O 1
ATOM 2469 N N . ALA A 1 326 ? 46.497 57.577 35.764 1.00 30.22 325 ALA A N 1
ATOM 2470 C CA . ALA A 1 326 ? 46.474 56.219 36.303 1.00 27.52 325 ALA A CA 1
ATOM 2471 C C . ALA A 1 326 ? 47.122 55.260 35.312 1.00 29.46 325 ALA A C 1
ATOM 2472 O O . ALA A 1 326 ? 47.942 54.419 35.681 1.00 27.56 325 ALA A O 1
ATOM 2474 N N . SER A 1 327 ? 46.760 55.384 34.033 1.00 28.32 326 SER A N 1
ATOM 2475 C CA . SER A 1 327 ? 47.299 54.507 32.997 1.00 26.67 326 SER A CA 1
ATOM 2476 C C . SER A 1 327 ? 48.770 54.817 32.792 1.00 31.83 326 SER A C 1
ATOM 2477 O O . SER A 1 327 ? 49.628 53.941 32.670 1.00 33.82 326 SER A O 1
ATOM 2480 N N . LEU A 1 328 ? 49.101 56.109 32.747 1.00 30.99 327 LEU A N 1
ATOM 2481 C CA . LEU A 1 328 ? 50.498 56.522 32.605 1.00 34.37 327 LEU A CA 1
ATOM 2482 C C . LEU A 1 328 ? 51.319 55.962 33.756 1.00 31.63 327 LEU A C 1
ATOM 2483 O O . LEU A 1 328 ? 52.432 55.464 33.566 1.00 37.69 327 LEU A O 1
ATOM 2488 N N . ARG A 1 329 ? 50.857 56.003 35.003 1.00 33.10 328 ARG A N 1
ATOM 2489 C CA . ARG A 1 329 ? 51.667 55.427 36.074 1.00 29.78 328 ARG A CA 1
ATOM 2490 C C . ARG A 1 329 ? 51.832 53.909 35.989 1.00 31.40 328 ARG A C 1
ATOM 2491 O O . ARG A 1 329 ? 52.810 53.380 36.534 1.00 32.01 328 ARG A O 1
ATOM 2499 N N . ASN A 1 330 ? 50.923 53.186 35.344 1.00 23.82 329 ASN A N 1
ATOM 2500 C CA . ASN A 1 330 ? 51.199 51.756 35.162 1.00 24.95 329 ASN A CA 1
ATOM 2501 C C . ASN A 1 330 ? 52.454 51.621 34.310 1.00 27.39 329 ASN A C 1
ATOM 2502 O O . ASN A 1 330 ? 53.428 50.940 34.658 1.00 30.45 329 ASN A O 1
ATOM 2507 N N . LEU A 1 331 ? 52.485 52.321 33.183 1.00 19.54 330 LEU A N 1
ATOM 2508 C CA . LEU A 1 331 ? 53.584 52.268 32.235 1.00 25.24 330 LEU A CA 1
ATOM 2509 C C . LEU A 1 331 ? 54.885 52.739 32.892 1.00 25.72 330 LEU A C 1
ATOM 2510 O O . LEU A 1 331 ? 55.967 52.201 32.682 1.00 30.33 330 LEU A O 1
ATOM 2515 N N . ALA A 1 332 ? 54.790 53.779 33.709 1.00 27.78 331 ALA A N 1
ATOM 2516 C CA . ALA A 1 332 ? 55.893 54.258 34.506 1.00 23.31 331 ALA A CA 1
ATOM 2517 C C . ALA A 1 332 ? 56.516 53.165 35.360 1.00 23.94 331 ALA A C 1
ATOM 2518 O O . ALA A 1 332 ? 57.731 53.151 35.597 1.00 28.52 331 ALA A O 1
ATOM 2520 N N . VAL A 1 333 ? 55.697 52.246 35.877 1.00 23.12 332 VAL A N 1
ATOM 2521 C CA . VAL A 1 333 ? 56.307 51.167 36.664 1.00 26.05 332 VAL A CA 1
ATOM 2522 C C . VAL A 1 333 ? 57.203 50.364 35.733 1.00 23.74 332 VAL A C 1
ATOM 2523 O O . VAL A 1 333 ? 58.365 50.078 36.067 1.00 33.95 332 VAL A O 1
ATOM 2527 N N . VAL A 1 334 ? 56.710 50.026 34.544 1.00 19.52 333 VAL A N 1
ATOM 2528 C CA . VAL A 1 334 ? 57.533 49.279 33.599 1.00 21.31 333 VAL A CA 1
ATOM 2529 C C . VAL A 1 334 ? 58.846 49.972 33.264 1.00 22.92 333 VAL A C 1
ATOM 2530 O O . VAL A 1 334 ? 59.954 49.441 33.356 1.00 24.88 333 VAL A O 1
ATOM 2534 N N . LEU A 1 335 ? 58.766 51.240 32.864 1.00 24.05 334 LEU A N 1
ATOM 2535 C CA . LEU A 1 335 ? 59.943 52.022 32.516 1.00 24.02 334 LEU A CA 1
ATOM 2536 C C . LEU A 1 335 ? 60.915 52.118 33.676 1.00 22.95 334 LEU A C 1
ATOM 2537 O O . LEU A 1 335 ? 62.142 52.134 33.530 1.00 22.62 334 LEU A O 1
ATOM 2542 N N . ALA A 1 336 ? 60.409 52.161 34.907 1.00 28.88 335 ALA A N 1
ATOM 2543 C CA . ALA A 1 336 ? 61.328 52.209 36.056 1.00 24.31 335 ALA A CA 1
ATOM 2544 C C . ALA A 1 336 ? 62.047 50.883 36.235 1.00 28.04 335 ALA A C 1
ATOM 2545 O O . ALA A 1 336 ? 63.252 50.798 36.509 1.00 26.27 335 ALA A O 1
ATOM 2547 N N . ALA A 1 337 ? 61.299 49.780 36.082 1.00 28.22 336 ALA A N 1
ATOM 2548 C CA . ALA A 1 337 ? 61.954 48.470 36.155 1.00 27.08 336 ALA A CA 1
ATOM 2549 C C . ALA A 1 337 ? 63.009 48.379 35.069 1.00 27.24 336 ALA A C 1
ATOM 2550 O O . ALA A 1 337 ? 64.088 47.826 35.270 1.00 28.41 336 ALA A O 1
ATOM 2552 N N . VAL A 1 338 ? 62.727 48.924 33.881 1.00 29.08 337 VAL A N 1
ATOM 2553 C CA . VAL A 1 338 ? 63.735 48.840 32.813 1.00 26.85 337 VAL A CA 1
ATOM 2554 C C . VAL A 1 338 ? 64.991 49.615 33.191 1.00 29.36 337 VAL A C 1
ATOM 2555 O O . VAL A 1 338 ? 66.092 49.095 33.014 1.00 31.24 337 VAL A O 1
ATOM 2559 N N . LYS A 1 339 ? 64.783 50.808 33.723 1.00 26.94 338 LYS A N 1
ATOM 2560 C CA . LYS A 1 339 ? 65.846 51.662 34.245 1.00 29.36 338 LYS A CA 1
ATOM 2561 C C . LYS A 1 339 ? 66.625 50.997 35.375 1.00 31.61 338 LYS A C 1
ATOM 2562 O O . LYS A 1 339 ? 67.857 51.057 35.432 1.00 26.58 338 LYS A O 1
ATOM 2568 N N . SER A 1 340 ? 65.919 50.343 36.303 1.00 28.71 339 SER A N 1
ATOM 2569 C CA . SER A 1 340 ? 66.643 49.661 37.386 1.00 27.12 339 SER A CA 1
ATOM 2570 C C . SER A 1 340 ? 67.554 48.568 36.864 1.00 29.73 339 SER A C 1
ATOM 2571 O O . SER A 1 340 ? 68.656 48.328 37.377 1.00 32.23 339 SER A O 1
ATOM 2574 N N . VAL A 1 341 ? 67.179 47.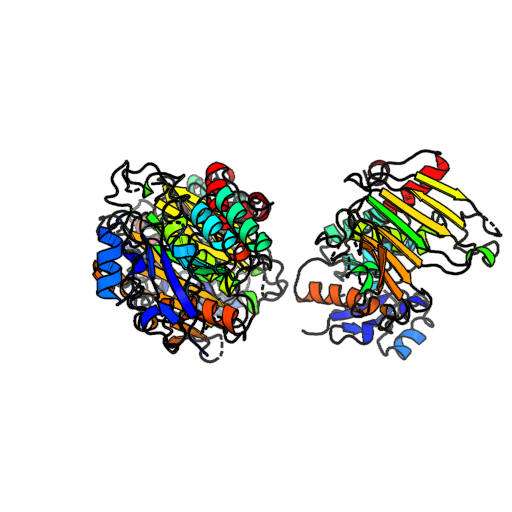832 35.807 1.00 28.47 340 VAL A N 1
ATOM 2575 C CA . VAL A 1 341 ? 68.130 46.850 35.294 1.00 28.89 340 VAL A CA 1
ATOM 2576 C C . VAL A 1 341 ? 69.396 47.536 34.771 1.00 32.04 340 VAL A C 1
ATOM 2577 O O . VAL A 1 341 ? 70.503 47.071 35.033 1.00 33.64 340 VAL A O 1
ATOM 2581 N N . HIS A 1 342 ? 69.202 48.608 34.006 1.00 32.49 341 HIS A N 1
ATOM 2582 C CA . HIS A 1 342 ? 70.365 49.195 33.309 1.00 36.58 341 HIS A CA 1
ATOM 2583 C C . HIS A 1 342 ? 71.187 50.008 34.295 1.00 32.58 341 HIS A C 1
ATOM 2584 O O . HIS A 1 342 ? 72.428 50.030 34.333 1.00 39.78 341 HIS A O 1
ATOM 2591 N N . GLU A 1 343 ? 70.548 50.737 35.200 1.00 29.86 342 GLU A N 1
ATOM 2592 C CA . GLU A 1 343 ? 71.369 51.441 36.199 1.00 34.50 342 GLU A CA 1
ATOM 2593 C C . GLU A 1 343 ? 71.728 50.583 37.386 1.00 32.93 342 GLU A C 1
ATOM 2594 O O . GLU A 1 343 ? 72.450 51.030 38.279 1.00 30.24 342 GLU A O 1
ATOM 2600 N N . LYS A 1 344 ? 71.261 49.329 37.460 1.00 31.43 343 LYS A N 1
ATOM 2601 C CA . LYS A 1 344 ? 71.667 48.493 38.592 1.00 31.89 343 LYS A CA 1
ATOM 2602 C C . LYS A 1 344 ? 71.283 49.116 39.939 1.00 30.43 343 LYS A C 1
ATOM 2603 O O . LYS A 1 344 ? 72.032 49.093 40.920 1.00 27.88 343 LYS A O 1
ATOM 2609 N N . ARG A 1 345 ? 70.104 49.714 40.000 1.00 25.17 344 ARG A N 1
ATOM 2610 C CA . ARG A 1 345 ? 69.640 50.422 41.173 1.00 27.22 344 ARG A CA 1
ATOM 2611 C C . ARG A 1 345 ? 68.118 50.394 41.261 1.00 26.53 344 ARG A C 1
ATOM 2612 O O . ARG A 1 345 ? 67.476 50.152 40.250 1.00 26.34 344 ARG A O 1
ATOM 2620 N N . PRO A 1 346 ? 67.588 50.649 42.446 1.00 28.11 345 PRO A N 1
ATOM 2621 C CA . PRO A 1 346 ? 66.158 50.923 42.630 1.00 26.67 345 PRO A CA 1
ATOM 2622 C C . PRO A 1 346 ? 65.828 52.322 42.107 1.00 30.12 345 PRO A C 1
ATOM 2623 O O . PRO A 1 346 ? 66.672 53.232 42.223 1.00 30.88 345 PRO A O 1
ATOM 2627 N N . VAL A 1 347 ? 64.643 52.469 41.542 1.00 29.29 346 VAL A N 1
ATOM 2628 C CA . VAL A 1 347 ? 64.223 53.686 40.856 1.00 29.94 346 VAL A CA 1
ATOM 2629 C C . VAL A 1 347 ? 62.906 54.185 41.397 1.00 30.07 346 VAL A C 1
ATOM 2630 O O . VAL A 1 347 ? 61.954 53.423 41.575 1.00 30.69 346 VAL A O 1
ATOM 2634 N N . GLU A 1 348 ? 62.817 55.483 41.693 1.00 33.19 347 GLU A N 1
ATOM 2635 C CA . GLU A 1 348 ? 61.572 56.058 42.197 1.00 29.02 347 GLU A CA 1
ATOM 2636 C C . GLU A 1 348 ? 60.626 56.332 41.030 1.00 27.82 347 GLU A C 1
ATOM 2637 O O . GLU A 1 348 ? 61.108 56.698 39.959 1.00 30.01 347 GLU A O 1
ATOM 2643 N N . ILE A 1 349 ? 59.334 56.187 41.264 1.00 30.26 348 ILE A N 1
ATOM 2644 C CA . ILE A 1 349 ? 58.327 56.464 40.231 1.00 32.16 348 ILE A CA 1
ATOM 2645 C C . ILE A 1 349 ? 58.409 57.899 39.748 1.00 32.12 348 ILE A C 1
ATOM 2646 O O . ILE A 1 349 ? 58.273 58.203 38.564 1.00 31.68 348 ILE A O 1
ATOM 2651 N N . ALA A 1 350 ? 58.652 58.828 40.677 1.00 31.87 349 ALA A N 1
ATOM 2652 C CA . ALA A 1 350 ? 58.695 60.247 40.272 1.00 35.39 349 ALA A CA 1
ATOM 2653 C C . ALA A 1 350 ? 59.899 60.503 39.375 1.00 36.36 349 ALA A C 1
ATOM 2654 O O . ALA A 1 350 ? 59.919 61.484 38.632 1.00 39.01 349 ALA A O 1
ATOM 2656 N N . GLU A 1 351 ? 60.927 59.648 39.423 1.00 35.15 350 GLU A N 1
ATOM 2657 C CA . GLU A 1 351 ? 62.054 59.845 38.531 1.00 36.56 350 GLU A CA 1
ATOM 2658 C C . GLU A 1 351 ? 61.535 59.812 37.090 1.00 40.46 350 GLU A C 1
ATOM 2659 O O . GLU A 1 351 ? 62.038 60.571 36.270 1.00 52.47 350 GLU A O 1
ATOM 2665 N N . ILE A 1 352 ? 60.555 58.942 36.842 1.00 38.35 351 ILE A N 1
ATOM 2666 C CA . ILE A 1 352 ? 60.087 58.735 35.467 1.00 39.06 351 ILE A CA 1
ATOM 2667 C C . ILE A 1 352 ? 59.011 59.736 35.085 1.00 40.87 351 ILE A C 1
ATOM 2668 O O . ILE A 1 352 ? 59.020 60.331 33.996 1.00 32.96 351 ILE A O 1
ATOM 2673 N N . ILE A 1 353 ? 58.039 59.974 35.961 1.00 41.96 352 ILE A N 1
ATOM 2674 C CA . ILE A 1 353 ? 57.022 60.965 35.610 1.00 47.27 352 ILE A CA 1
ATOM 2675 C C . ILE A 1 353 ? 57.649 62.363 35.618 1.00 50.27 352 ILE A C 1
ATOM 2676 O O . ILE A 1 353 ? 57.597 63.031 34.581 1.00 57.91 352 ILE A O 1
ATOM 2681 N N . GLY A 1 354 ? 58.193 62.690 36.772 1.00 51.40 353 GLY A N 1
ATOM 2682 C CA . GLY A 1 354 ? 58.828 63.878 37.272 1.00 50.84 353 GLY A CA 1
ATOM 2683 C C . GLY A 1 354 ? 60.008 64.409 36.495 1.00 56.35 353 GLY A C 1
ATOM 2684 O O . GLY A 1 354 ? 59.952 64.525 35.251 1.00 58.92 353 GLY A O 1
ATOM 2686 N N . TYR B 1 3 ? 78.256 -0.880 62.646 1.00 56.17 2 TYR B N 1
ATOM 2687 C CA . TYR B 1 3 ? 79.379 -0.650 63.536 1.00 55.31 2 TYR B CA 1
ATOM 2688 C C . TYR B 1 3 ? 78.905 -0.080 64.873 1.00 54.98 2 TYR B C 1
ATOM 2689 O O . TYR B 1 3 ? 77.740 0.264 65.064 1.00 42.01 2 TYR B O 1
ATOM 2698 N N . ASN B 1 4 ? 79.837 0.026 65.813 1.00 52.30 3 ASN B N 1
ATOM 2699 C CA . ASN B 1 4 ? 79.497 0.590 67.121 1.00 55.88 3 ASN B CA 1
ATOM 2700 C C . ASN B 1 4 ? 78.935 1.995 66.911 1.00 57.12 3 ASN B C 1
ATOM 2701 O O . ASN B 1 4 ? 79.640 2.935 66.551 1.00 50.92 3 ASN B O 1
ATOM 2703 N N . PRO B 1 5 ? 77.634 2.117 67.144 1.00 59.28 4 PRO B N 1
ATOM 2704 C CA . PRO B 1 5 ? 76.906 3.381 67.007 1.00 56.72 4 PRO B CA 1
ATOM 2705 C C . PRO B 1 5 ? 77.642 4.578 67.600 1.00 53.39 4 PRO B C 1
ATOM 2706 O O . PRO B 1 5 ? 78.305 4.470 68.638 1.00 50.93 4 PRO B O 1
ATOM 2710 N N . VAL B 1 6 ? 77.550 5.745 66.951 1.00 47.34 5 VAL B N 1
ATOM 2711 C CA . VAL B 1 6 ? 78.314 6.888 67.445 1.00 43.84 5 VAL B CA 1
ATOM 2712 C C . VAL B 1 6 ? 77.743 7.402 68.773 1.00 44.76 5 VAL B C 1
ATOM 2713 O O . VAL B 1 6 ? 76.545 7.613 68.951 1.00 40.21 5 VAL B O 1
ATOM 2717 N N . GLY B 1 7 ? 78.657 7.602 69.717 1.00 42.56 6 GLY B N 1
ATOM 2718 C CA . GLY B 1 7 ? 78.407 8.286 70.980 1.00 40.95 6 GLY B CA 1
ATOM 2719 C C . GLY B 1 7 ? 78.134 9.742 70.604 1.00 41.68 6 GLY B C 1
ATOM 2720 O O . GLY B 1 7 ? 78.962 10.339 69.908 1.00 43.23 6 GLY B O 1
ATOM 2721 N N . VAL B 1 8 ? 76.990 10.262 71.042 1.00 36.85 7 VAL B N 1
ATOM 2722 C CA . VAL B 1 8 ? 76.670 11.665 70.824 1.00 36.72 7 VAL B CA 1
ATOM 2723 C C . VAL B 1 8 ? 76.218 12.320 72.120 1.00 32.94 7 VAL B C 1
ATOM 2724 O O . VAL B 1 8 ? 75.665 11.696 73.026 1.00 37.47 7 VAL B O 1
ATOM 2728 N N . ALA B 1 9 ? 76.435 13.622 72.244 1.00 34.83 8 ALA B N 1
ATOM 2729 C CA . ALA B 1 9 ? 75.872 14.335 73.396 1.00 36.18 8 ALA B CA 1
ATOM 2730 C C . ALA B 1 9 ? 75.237 15.625 72.885 1.00 36.23 8 ALA B C 1
ATOM 2731 O O . ALA B 1 9 ? 75.685 16.157 71.863 1.00 31.01 8 ALA B O 1
ATOM 2733 N N . ALA B 1 10 ? 74.221 16.078 73.602 1.00 33.49 9 ALA B N 1
ATOM 2734 C CA . ALA B 1 10 ? 73.411 17.226 73.258 1.00 33.75 9 ALA B CA 1
ATOM 2735 C C . ALA B 1 10 ? 73.722 18.431 74.134 1.00 36.81 9 ALA B C 1
ATOM 2736 O O . ALA B 1 10 ? 73.708 18.294 75.367 1.00 36.35 9 ALA B O 1
ATOM 2738 N N . ILE B 1 11 ? 73.953 19.563 73.477 1.00 33.24 10 ILE B N 1
ATOM 2739 C CA . ILE B 1 11 ? 74.318 20.792 74.183 1.00 34.42 10 ILE B CA 1
ATOM 2740 C C . ILE B 1 11 ? 73.306 21.874 73.871 1.00 37.73 10 ILE B C 1
ATOM 2741 O O . ILE B 1 11 ? 72.965 22.089 72.709 1.00 32.24 10 ILE B O 1
ATOM 2746 N N . GLY B 1 12 ? 72.802 22.549 74.904 1.00 38.00 11 GLY B N 1
ATOM 2747 C CA . GLY B 1 12 ? 71.657 23.447 74.722 1.00 37.26 11 GLY B CA 1
ATOM 2748 C C . GLY B 1 12 ? 70.428 22.525 74.744 1.00 45.22 11 GLY B C 1
ATOM 2749 O O . GLY B 1 12 ? 70.177 21.771 73.794 1.00 45.76 11 GLY B O 1
ATOM 2750 N N . LEU B 1 13 ? 69.686 22.553 75.855 1.00 39.54 12 LEU B N 1
ATOM 2751 C CA . LEU B 1 13 ? 68.584 21.589 75.976 1.00 39.29 12 LEU B CA 1
ATOM 2752 C C . LEU B 1 13 ? 67.293 22.404 76.091 1.00 42.72 12 LEU B C 1
ATOM 2753 O O . LEU B 1 13 ? 66.467 22.177 76.971 1.00 46.48 12 LEU B O 1
ATOM 2758 N N . GLY B 1 14 ? 67.172 23.365 75.180 1.00 35.11 13 GLY B N 1
ATOM 2759 C CA . GLY B 1 14 ? 65.980 24.154 74.935 1.00 39.47 13 GLY B CA 1
ATOM 2760 C C . GLY B 1 14 ? 64.952 23.353 74.145 1.00 36.19 13 GLY B C 1
ATOM 2761 O O . GLY B 1 14 ? 65.030 22.128 74.061 1.00 34.97 13 GLY B O 1
ATOM 2762 N N . ARG B 1 15 ? 63.992 24.066 73.580 1.00 40.96 14 ARG B N 1
ATOM 2763 C CA . ARG B 1 15 ? 62.899 23.505 72.793 1.00 38.30 14 ARG B CA 1
ATOM 2764 C C . ARG B 1 15 ? 63.370 22.512 71.735 1.00 34.20 14 ARG B C 1
ATOM 2765 O O . ARG B 1 15 ? 63.069 21.315 71.783 1.00 32.90 14 ARG B O 1
ATOM 2767 N N . TRP B 1 16 ? 64.135 23.025 70.786 1.00 39.08 15 TRP B N 1
ATOM 2768 C CA . TRP B 1 16 ? 64.549 22.286 69.585 1.00 37.97 15 TRP B CA 1
ATOM 2769 C C . TRP B 1 16 ? 65.387 21.070 69.948 1.00 32.32 15 TRP B C 1
ATOM 2770 O O . TRP B 1 16 ? 65.446 20.067 69.251 1.00 33.20 15 TRP B O 1
ATOM 2781 N N . ALA B 1 17 ? 66.077 21.122 71.096 1.00 33.02 16 ALA B N 1
ATOM 2782 C CA . ALA B 1 17 ? 66.883 19.977 71.500 1.00 26.46 16 ALA B CA 1
ATOM 2783 C C . ALA B 1 17 ? 66.023 18.739 71.667 1.00 30.82 16 ALA B C 1
ATOM 2784 O O . ALA B 1 17 ? 66.520 17.625 71.451 1.00 31.92 16 ALA B O 1
ATOM 2786 N N . TYR B 1 18 ? 64.761 18.917 72.071 1.00 29.38 17 TYR B N 1
ATOM 2787 C CA . TYR B 1 18 ? 63.898 17.756 72.291 1.00 33.61 17 TYR B CA 1
ATOM 2788 C C . TYR B 1 18 ? 63.418 17.269 70.921 1.00 31.80 17 TYR B C 1
ATOM 2789 O O . TYR B 1 18 ? 63.290 16.081 70.653 1.00 35.76 17 TYR B O 1
ATOM 2798 N N . VAL B 1 19 ? 63.156 18.231 70.037 1.00 36.38 18 VAL B N 1
ATOM 2799 C CA . VAL B 1 19 ? 62.699 17.893 68.692 1.00 34.49 18 VAL B CA 1
ATOM 2800 C C . VAL B 1 19 ? 63.713 16.961 68.029 1.00 38.17 18 VAL B C 1
ATOM 2801 O O . VAL B 1 19 ? 63.379 15.870 67.551 1.00 32.32 18 VAL B O 1
ATOM 2813 N N . ALA B 1 21 ? 66.233 15.101 69.380 1.00 29.17 20 ALA B N 1
ATOM 2814 C CA . ALA B 1 21 ? 66.409 13.784 69.969 1.00 29.81 20 ALA B CA 1
ATOM 2815 C C . ALA B 1 21 ? 65.205 12.886 69.728 1.00 30.01 20 ALA B C 1
ATOM 2816 O O . ALA B 1 21 ? 65.421 11.695 69.521 1.00 26.61 20 ALA B O 1
ATOM 2818 N N . ASP B 1 22 ? 63.994 13.451 69.784 1.00 34.61 21 ASP B N 1
ATOM 2819 C CA . ASP B 1 22 ? 62.808 12.623 69.508 1.00 37.08 21 ASP B CA 1
ATOM 2820 C C . ASP B 1 22 ? 62.978 11.873 68.187 1.00 38.59 21 ASP B C 1
ATOM 2821 O O . ASP B 1 22 ? 62.581 10.723 68.036 1.00 47.85 21 ASP B O 1
ATOM 2826 N N . ALA B 1 23 ? 63.620 12.528 67.210 1.00 39.14 22 ALA B N 1
ATOM 2827 C CA . ALA B 1 23 ? 63.929 11.880 65.945 1.00 36.92 22 ALA B CA 1
ATOM 2828 C C . ALA B 1 23 ? 65.267 11.165 65.968 1.00 33.90 22 ALA B C 1
ATOM 2829 O O . ALA B 1 23 ? 65.329 9.986 65.591 1.00 37.00 22 ALA B O 1
ATOM 2831 N N . TYR B 1 24 ? 66.377 11.823 66.367 1.00 35.06 23 TYR B N 1
ATOM 2832 C CA . TYR B 1 24 ? 67.634 11.061 66.184 1.00 32.62 23 TYR B CA 1
ATOM 2833 C C . TYR B 1 24 ? 67.657 9.908 67.176 1.00 28.62 23 TYR B C 1
ATOM 2834 O O . TYR B 1 24 ? 68.297 8.889 66.911 1.00 33.83 23 TYR B O 1
ATOM 2843 N N . THR B 1 25 ? 66.987 10.020 68.329 1.00 31.37 24 THR B N 1
ATOM 2844 C CA . THR B 1 25 ? 67.121 8.939 69.305 1.00 33.97 24 THR B CA 1
ATOM 2845 C C . THR B 1 25 ? 66.321 7.694 68.943 1.00 34.85 24 THR B C 1
ATOM 2846 O O . THR B 1 25 ? 66.183 6.814 69.794 1.00 42.50 24 THR B O 1
ATOM 2850 N N . LYS B 1 26 ? 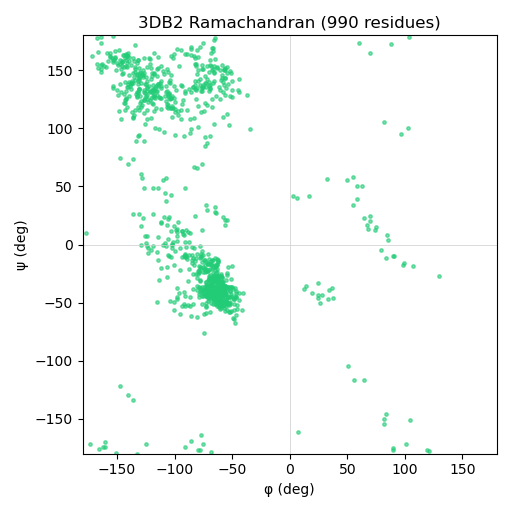65.820 7.621 67.726 1.00 41.63 25 LYS B N 1
ATOM 2851 C CA . LYS B 1 26 ? 65.231 6.503 67.052 1.00 38.96 25 LYS B CA 1
ATOM 2852 C C . LYS B 1 26 ? 66.302 5.780 66.230 1.00 39.06 25 LYS B C 1
ATOM 2853 O O . LYS B 1 26 ? 66.058 4.701 65.703 1.00 35.00 25 LYS B O 1
ATOM 2859 N N . SER B 1 27 ? 67.464 6.410 66.100 1.00 37.83 26 SER B N 1
ATOM 2860 C CA . SER B 1 27 ? 68.508 5.884 65.227 1.00 39.87 26 SER B CA 1
ATOM 2861 C C . SER B 1 27 ? 69.336 4.785 65.910 1.00 43.83 26 SER B C 1
ATOM 2862 O O . SER B 1 27 ? 69.665 4.976 67.081 1.00 43.36 26 SER B O 1
ATOM 2865 N N . GLU B 1 28 ? 69.619 3.727 65.178 1.00 45.48 27 GLU B N 1
ATOM 2866 C CA . GLU B 1 28 ? 70.481 2.603 65.262 1.00 51.86 27 GLU B CA 1
ATOM 2867 C C . GLU B 1 28 ? 71.955 3.011 65.463 1.00 51.59 27 GLU B C 1
ATOM 2868 O O . GLU B 1 28 ? 72.605 2.530 66.386 1.00 58.76 27 GLU B O 1
ATOM 2870 N N . LYS B 1 29 ? 72.366 3.875 64.566 1.00 52.28 28 LYS B N 1
ATOM 2871 C CA . LYS B 1 29 ? 73.620 4.513 64.271 1.00 49.83 28 LYS B CA 1
ATOM 2872 C C . LYS B 1 29 ? 74.062 5.492 65.348 1.00 48.41 28 LYS B C 1
ATOM 2873 O O . LYS B 1 29 ? 75.217 5.922 65.331 1.00 48.67 28 LYS B O 1
ATOM 2879 N N . LEU B 1 30 ? 73.156 5.849 66.252 1.00 48.15 29 LEU B N 1
ATOM 2880 C CA . LEU B 1 30 ? 73.479 6.868 67.249 1.00 47.63 29 LEU B CA 1
ATOM 2881 C C . LEU B 1 30 ? 73.214 6.404 68.676 1.00 46.78 29 LEU B C 1
ATOM 2882 O O . LEU B 1 30 ? 72.458 5.470 68.942 1.00 48.26 29 LEU B O 1
ATOM 2887 N N . LYS B 1 31 ? 73.841 7.085 69.627 1.00 44.81 30 LYS B N 1
ATOM 2888 C CA . LYS B 1 31 ? 73.666 6.780 71.044 1.00 40.97 30 LYS B CA 1
ATOM 2889 C C . LYS B 1 31 ? 73.793 8.044 71.876 1.00 40.50 30 LYS B C 1
ATOM 2890 O O . LYS B 1 31 ? 74.854 8.680 71.933 1.00 47.44 30 LYS B O 1
ATOM 2893 N N . LEU B 1 32 ? 72.710 8.441 72.530 1.00 38.18 31 LEU B N 1
ATOM 2894 C CA . LEU B 1 32 ? 72.767 9.626 73.398 1.00 38.86 31 LEU B CA 1
ATOM 2895 C C . LEU B 1 32 ? 73.319 9.256 74.778 1.00 42.37 31 LEU B C 1
ATOM 2896 O O . LEU B 1 32 ? 72.668 8.573 75.577 1.00 44.45 31 LEU B O 1
ATOM 2901 N N . VAL B 1 33 ? 74.544 9.716 75.032 1.00 41.07 32 VAL B N 1
ATOM 2902 C CA . VAL B 1 33 ? 75.331 9.400 76.212 1.00 37.99 32 VAL B CA 1
ATOM 2903 C C . VAL B 1 33 ? 75.122 10.413 77.322 1.00 38.29 32 VAL B C 1
ATOM 2904 O O . VAL B 1 33 ? 75.036 10.038 78.489 1.00 45.49 32 VAL B O 1
ATOM 2908 N N . THR B 1 34 ? 75.041 11.710 77.019 1.00 36.90 33 THR B N 1
ATOM 2909 C CA . THR B 1 34 ? 74.882 12.650 78.135 1.00 36.00 33 THR B CA 1
ATOM 2910 C C . THR B 1 34 ? 74.326 13.948 77.571 1.00 37.65 33 THR B C 1
ATOM 2911 O O . THR B 1 34 ? 73.905 13.997 76.409 1.00 38.14 33 THR B O 1
ATOM 2915 N N . CYS B 1 35 ? 74.299 15.002 78.373 1.00 33.31 34 CYS B N 1
ATOM 2916 C CA . CYS B 1 35 ? 73.661 16.233 77.906 1.00 34.65 34 CYS B CA 1
ATOM 2917 C C . CYS B 1 35 ? 74.147 17.388 78.763 1.00 33.32 34 CYS B C 1
ATOM 2918 O O . CYS B 1 35 ? 74.540 17.188 79.922 1.00 36.43 34 CYS B O 1
ATOM 2921 N N . TYR B 1 36 ? 74.152 18.614 78.246 1.00 31.84 35 TYR B N 1
ATOM 2922 C CA . TYR B 1 36 ? 74.679 19.681 79.098 1.00 35.63 35 TYR B CA 1
ATOM 2923 C C . TYR B 1 36 ? 73.843 20.931 78.879 1.00 33.13 35 TYR B C 1
ATOM 2924 O O . TYR B 1 36 ? 73.736 21.385 77.744 1.00 39.40 35 TYR B O 1
ATOM 2933 N N . SER B 1 37 ? 73.303 21.478 79.939 1.00 34.41 36 SER B N 1
ATOM 2934 C CA . SER B 1 37 ? 72.730 22.815 79.989 1.00 35.52 36 SER B CA 1
ATOM 2935 C C . SER B 1 37 ? 73.342 23.446 81.244 1.00 35.87 36 SER B C 1
ATOM 2936 O O . SER B 1 37 ? 73.801 22.663 82.080 1.00 32.79 36 SER B O 1
ATOM 2939 N N . ARG B 1 38 ? 73.345 24.763 81.317 1.00 37.79 37 ARG B N 1
ATOM 2940 C CA . ARG B 1 38 ? 73.747 25.448 82.540 1.00 43.30 37 ARG B CA 1
ATOM 2941 C C . ARG B 1 38 ? 73.018 24.782 83.718 1.00 49.00 37 ARG B C 1
ATOM 2942 O O . ARG B 1 38 ? 73.620 24.107 84.552 1.00 55.98 37 ARG B O 1
ATOM 2944 N N . THR B 1 39 ? 71.719 24.989 83.687 1.00 52.13 38 THR B N 1
ATOM 2945 C CA . THR B 1 39 ? 70.622 24.690 84.569 1.00 47.51 38 THR B CA 1
ATOM 2946 C C . THR B 1 39 ? 70.354 23.197 84.730 1.00 44.71 38 THR B C 1
ATOM 2947 O O . THR B 1 39 ? 69.753 22.643 83.808 1.00 47.42 38 THR B O 1
ATOM 2951 N N . GLU B 1 40 ? 70.763 22.658 85.857 1.00 45.05 39 GLU B N 1
ATOM 2952 C CA . GLU B 1 40 ? 70.559 21.318 86.348 1.00 43.58 39 GLU B CA 1
ATOM 2953 C C . GLU B 1 40 ? 69.153 20.785 86.084 1.00 39.39 39 GLU B C 1
ATOM 2954 O O . GLU B 1 40 ? 69.039 19.609 85.747 1.00 37.90 39 GLU B O 1
ATOM 2956 N N . ASP B 1 41 ? 68.138 21.615 86.270 1.00 39.96 40 ASP B N 1
ATOM 2957 C CA . ASP B 1 41 ? 66.756 21.157 86.116 1.00 42.60 40 ASP B CA 1
ATOM 2958 C C . ASP B 1 41 ? 66.426 20.925 84.641 1.00 39.27 40 ASP B C 1
ATOM 2959 O O . ASP B 1 41 ? 65.675 20.007 84.301 1.00 39.10 40 ASP B O 1
ATOM 2964 N N . LYS B 1 42 ? 67.002 21.769 83.793 1.00 38.22 41 LYS B N 1
ATOM 2965 C CA . LYS B 1 42 ? 66.984 21.587 82.341 1.00 39.69 41 LYS B CA 1
ATOM 2966 C C . LYS B 1 42 ? 67.707 20.274 82.052 1.00 37.90 41 LYS B C 1
ATOM 2967 O O . LYS B 1 42 ? 67.254 19.397 81.331 1.00 36.85 41 LYS B O 1
ATOM 2973 N N . ARG B 1 43 ? 68.877 20.081 82.665 1.00 41.16 42 ARG B N 1
ATOM 2974 C CA . ARG B 1 43 ? 69.589 18.813 82.471 1.00 37.68 42 ARG B CA 1
ATOM 2975 C C . ARG B 1 43 ? 68.789 17.641 83.015 1.00 38.56 42 ARG B C 1
ATOM 2976 O O . ARG B 1 43 ? 68.902 16.522 82.507 1.00 41.73 42 ARG B O 1
ATOM 2984 N N . GLU B 1 44 ? 67.972 17.885 84.046 1.00 35.18 43 GLU B N 1
ATOM 2985 C CA . GLU B 1 44 ? 67.184 16.802 84.628 1.00 37.61 43 GLU B CA 1
ATOM 2986 C C . GLU B 1 44 ? 66.036 16.384 83.712 1.00 38.83 43 GLU B C 1
ATOM 2987 O O . GLU B 1 44 ? 65.882 15.203 83.373 1.00 33.83 43 GLU B O 1
ATOM 2989 N N . LYS B 1 45 ? 65.232 17.369 83.305 1.00 39.81 44 LYS B N 1
ATOM 2990 C CA . LYS B 1 45 ? 64.080 17.065 82.445 1.00 38.69 44 LYS B CA 1
ATOM 2991 C C . LYS B 1 45 ? 64.533 16.325 81.194 1.00 34.63 44 LYS B C 1
ATOM 2992 O O . LYS B 1 45 ? 63.992 15.283 80.841 1.00 33.66 44 LYS B O 1
ATOM 2998 N N . PHE B 1 46 ? 65.538 16.876 80.514 1.00 34.59 45 PHE B N 1
ATOM 2999 C CA . PHE B 1 46 ? 66.067 16.270 79.299 1.00 36.10 45 PHE B CA 1
ATOM 3000 C C . PHE B 1 46 ? 66.547 14.853 79.614 1.00 32.51 45 PHE B C 1
ATOM 3001 O O . PHE B 1 46 ? 66.200 13.897 78.935 1.00 37.90 45 PHE B O 1
ATOM 3009 N N . GLY B 1 47 ? 67.402 14.718 80.620 1.00 31.72 46 GLY B N 1
ATOM 3010 C CA . GLY B 1 47 ? 67.983 13.417 80.926 1.00 33.92 46 GLY B CA 1
ATOM 3011 C C . GLY B 1 47 ? 66.919 12.461 81.427 1.00 37.63 46 GLY B C 1
ATOM 3012 O O . GLY B 1 47 ? 67.007 11.240 81.227 1.00 38.62 46 GLY B O 1
ATOM 3013 N N . LYS B 1 48 ? 65.852 12.932 82.098 1.00 40.17 47 LYS B N 1
ATOM 3014 C CA . LYS B 1 48 ? 64.866 11.874 82.421 1.00 41.23 47 LYS B CA 1
ATOM 3015 C C . LYS B 1 48 ? 64.224 11.502 81.075 1.00 42.76 47 LYS B C 1
ATOM 3016 O O . LYS B 1 48 ? 64.087 10.325 80.743 1.00 43.01 47 LYS B O 1
ATOM 3022 N N . ARG B 1 49 ? 63.866 12.524 80.307 1.00 40.91 48 ARG B N 1
ATOM 3023 C CA . ARG B 1 49 ? 63.103 12.276 79.082 1.00 42.01 48 ARG B CA 1
ATOM 3024 C C . ARG B 1 49 ? 63.770 11.284 78.142 1.00 41.42 48 ARG B C 1
ATOM 3025 O O . ARG B 1 49 ? 63.055 10.466 77.553 1.00 46.73 48 ARG B O 1
ATOM 3033 N N . TYR B 1 50 ? 65.091 11.341 77.999 1.00 42.01 49 TYR B N 1
ATOM 3034 C CA . TYR B 1 50 ? 65.758 10.573 76.949 1.00 41.67 49 TYR B CA 1
ATOM 3035 C C . TYR B 1 50 ? 66.667 9.493 77.508 1.00 41.44 49 TYR B C 1
ATOM 3036 O O . TYR B 1 50 ? 67.397 8.789 76.803 1.00 42.96 49 TYR B O 1
ATOM 3045 N N . ASN B 1 51 ? 66.651 9.286 78.825 1.00 43.36 50 ASN B N 1
ATOM 3046 C CA . ASN B 1 51 ? 67.426 8.177 79.384 1.00 40.53 50 ASN B CA 1
ATOM 3047 C C . ASN B 1 51 ? 68.909 8.370 79.120 1.00 42.68 50 ASN B C 1
ATOM 3048 O O . ASN B 1 51 ? 69.601 7.477 78.620 1.00 54.93 50 ASN B O 1
ATOM 3050 N N . CYS B 1 52 ? 69.436 9.548 79.443 1.00 43.60 51 CYS B N 1
ATOM 3051 C CA . CYS B 1 52 ? 70.879 9.753 79.250 1.00 46.19 51 CYS B CA 1
ATOM 3052 C C . CYS B 1 52 ? 71.462 10.389 80.500 1.00 47.70 51 CYS B C 1
ATOM 3053 O O . CYS B 1 52 ? 70.707 10.635 81.450 1.00 47.78 51 CYS B O 1
ATOM 3056 N N . ALA B 1 53 ? 72.767 10.647 80.493 1.00 51.82 52 ALA B N 1
ATOM 3057 C CA . ALA B 1 53 ? 73.401 11.303 81.634 1.00 46.13 52 ALA B CA 1
ATOM 3058 C C . ALA B 1 53 ? 73.261 12.820 81.451 1.00 47.20 52 ALA B C 1
ATOM 3059 O O . ALA B 1 53 ? 72.884 13.253 80.359 1.00 42.40 52 ALA B O 1
ATOM 3061 N N . GLY B 1 54 ? 73.564 13.524 82.518 1.00 45.33 53 GLY B N 1
ATOM 3062 C CA . GLY B 1 54 ? 73.713 14.967 82.593 1.00 47.91 53 GLY B CA 1
ATOM 3063 C C . GLY B 1 54 ? 75.112 15.224 83.142 1.00 52.62 53 GLY B C 1
ATOM 3064 O O . GLY B 1 54 ? 75.526 14.551 84.096 1.00 50.38 53 GLY B O 1
ATOM 3065 N N . ASP B 1 55 ? 75.850 16.168 82.551 1.00 52.54 54 ASP B N 1
ATOM 3066 C CA . ASP B 1 55 ? 77.175 16.440 83.144 1.00 50.43 54 ASP B CA 1
ATOM 3067 C C . ASP B 1 55 ? 77.174 17.834 83.767 1.00 54.02 54 ASP B C 1
ATOM 3068 O O . ASP B 1 55 ? 76.428 18.754 83.408 1.00 40.85 54 ASP B O 1
ATOM 3073 N N . ALA B 1 56 ? 78.036 18.005 84.775 1.00 55.74 55 ALA B N 1
ATOM 3074 C CA . ALA B 1 56 ? 78.133 19.240 85.543 1.00 54.50 55 ALA B CA 1
ATOM 3075 C C . ALA B 1 56 ? 78.521 20.432 84.671 1.00 50.16 55 ALA B C 1
ATOM 3076 O O . ALA B 1 56 ? 77.957 21.523 84.772 1.00 51.94 55 ALA B O 1
ATOM 3078 N N . THR B 1 57 ? 79.501 20.206 83.810 1.00 48.01 56 THR B N 1
ATOM 3079 C CA . THR B 1 57 ? 80.288 21.203 83.104 1.00 42.21 56 THR B CA 1
ATOM 3080 C C . THR B 1 57 ? 80.551 20.781 81.671 1.00 41.07 56 THR B C 1
ATOM 3081 O O . THR B 1 57 ? 80.408 19.600 81.347 1.00 33.55 56 THR B O 1
ATOM 3093 N N . GLU B 1 59 ? 83.453 20.772 80.380 1.00 44.40 58 GLU B N 1
ATOM 3094 C CA . GLU B 1 59 ? 84.751 20.096 80.511 1.00 44.92 58 GLU B CA 1
ATOM 3095 C C . GLU B 1 59 ? 84.618 18.620 80.829 1.00 38.17 58 GLU B C 1
ATOM 3096 O O . GLU B 1 59 ? 85.259 17.742 80.244 1.00 41.45 58 GLU B O 1
ATOM 3102 N N . ALA B 1 60 ? 83.765 18.264 81.780 1.00 42.12 59 ALA B N 1
ATOM 3103 C CA . ALA B 1 60 ? 83.532 16.864 82.120 1.00 41.95 59 ALA B CA 1
ATOM 3104 C C . ALA B 1 60 ? 82.947 16.116 80.925 1.00 43.37 59 ALA B C 1
ATOM 3105 O O . ALA B 1 60 ? 83.381 15.034 80.537 1.00 44.62 59 ALA B O 1
ATOM 3107 N N . LEU B 1 61 ? 81.921 16.722 80.328 1.00 44.98 60 LEU B N 1
ATOM 3108 C CA . LEU B 1 61 ? 81.279 16.141 79.147 1.00 48.48 60 LEU B CA 1
ATOM 3109 C C . LEU B 1 61 ? 82.309 15.806 78.074 1.00 48.14 60 LEU B C 1
ATOM 3110 O O . LEU B 1 61 ? 82.302 14.726 77.475 1.00 51.84 60 LEU B O 1
ATOM 3112 N N . LEU B 1 62 ? 83.239 16.729 77.804 1.00 46.99 61 LEU B N 1
ATOM 3113 C CA . LEU B 1 62 ? 84.166 16.499 76.692 1.00 48.85 61 LEU B CA 1
ATOM 3114 C C . LEU B 1 62 ? 85.285 15.539 77.069 1.00 49.11 61 LEU B C 1
ATOM 3115 O O . LEU B 1 62 ? 85.934 14.967 76.191 1.00 49.28 61 LEU B O 1
ATOM 3120 N N . ALA B 1 63 ? 85.490 15.371 78.367 1.00 49.68 62 ALA B N 1
ATOM 3121 C CA . ALA B 1 63 ? 86.444 14.400 78.898 1.00 51.37 62 ALA B CA 1
ATOM 3122 C C . ALA B 1 63 ? 86.028 13.016 78.412 1.00 53.90 62 ALA B C 1
ATOM 3123 O O . ALA B 1 63 ? 86.817 12.235 77.878 1.00 57.32 62 ALA B O 1
ATOM 3125 N N . ARG B 1 64 ? 84.741 12.735 78.600 1.00 56.13 63 ARG B N 1
ATOM 3126 C CA . ARG B 1 64 ? 84.074 11.523 78.154 1.00 56.00 63 ARG B CA 1
ATOM 3127 C C . ARG B 1 64 ? 84.562 10.945 76.837 1.00 54.42 63 ARG B C 1
ATOM 3128 O O . ARG B 1 64 ? 84.132 11.434 75.788 1.00 62.05 63 ARG B O 1
ATOM 3136 N N . GLU B 1 65 ? 85.404 9.927 76.877 1.00 54.70 64 GLU B N 1
ATOM 3137 C CA . GLU B 1 65 ? 85.826 9.242 75.659 1.00 54.31 64 GLU B CA 1
ATOM 3138 C C . GLU B 1 65 ? 84.604 8.852 74.833 1.00 54.09 64 GLU B C 1
ATOM 3139 O O . GLU B 1 65 ? 84.559 9.022 73.619 1.00 54.20 64 GLU B O 1
ATOM 3141 N N . ASP B 1 66 ? 83.590 8.358 75.528 1.00 55.77 65 ASP B N 1
ATOM 3142 C CA . ASP B 1 66 ? 82.331 7.878 74.993 1.00 55.04 65 ASP B CA 1
ATOM 3143 C C . ASP B 1 66 ? 81.659 8.856 74.031 1.00 53.87 65 ASP B C 1
ATOM 3144 O O . ASP B 1 66 ? 80.786 8.434 73.263 1.00 55.81 65 ASP B O 1
ATOM 3149 N N . VAL B 1 67 ? 82.025 10.132 74.034 1.00 51.90 66 VAL B N 1
ATOM 3150 C CA . VAL B 1 67 ? 81.416 11.057 73.086 1.00 48.12 66 VAL B CA 1
ATOM 3151 C C . VAL B 1 67 ? 82.305 11.312 71.865 1.00 48.06 66 VAL B C 1
ATOM 3152 O O . VAL B 1 67 ? 83.466 11.724 71.926 1.00 45.50 66 VAL B O 1
ATOM 3156 N N . GLU B 1 68 ? 81.757 11.040 70.686 1.00 43.38 67 GLU B N 1
ATOM 3157 C CA . GLU B 1 68 ? 82.329 11.153 69.377 1.00 39.57 67 GLU B CA 1
ATOM 3158 C C . GLU B 1 68 ? 81.748 12.370 68.649 1.00 42.30 67 GLU B C 1
ATOM 3159 O O . GLU B 1 68 ? 82.416 13.030 67.855 1.00 53.69 67 GLU B O 1
ATOM 3173 N N . VAL B 1 70 ? 78.993 15.878 69.290 1.00 28.62 69 VAL B N 1
ATOM 3174 C CA . VAL B 1 70 ? 78.127 16.801 69.980 1.00 33.63 69 VAL B CA 1
ATOM 3175 C C . VAL B 1 70 ? 76.981 17.226 69.054 1.00 35.35 69 VAL B C 1
ATOM 3176 O O . VAL B 1 70 ? 77.105 17.214 67.827 1.00 35.52 69 VAL B O 1
ATOM 3180 N N . ILE B 1 71 ? 75.877 17.574 69.701 1.00 37.15 70 ILE B N 1
ATOM 3181 C CA . ILE B 1 71 ? 74.672 18.090 69.034 1.00 32.80 70 ILE B CA 1
ATOM 3182 C C . ILE B 1 71 ? 74.313 19.417 69.684 1.00 33.96 70 ILE B C 1
ATOM 3183 O O . ILE B 1 71 ? 73.810 19.577 70.800 1.00 32.82 70 ILE B O 1
ATOM 3188 N N . ILE B 1 72 ? 74.624 20.502 68.979 1.00 28.17 71 ILE B N 1
ATOM 3189 C CA . ILE B 1 72 ? 74.579 21.844 69.559 1.00 28.10 71 ILE B CA 1
ATOM 3190 C C . ILE B 1 72 ? 73.299 22.558 69.158 1.00 30.23 71 ILE B C 1
ATOM 3191 O O . ILE B 1 72 ? 72.998 22.832 67.989 1.00 29.99 71 ILE B O 1
ATOM 3196 N N . THR B 1 73 ? 72.482 22.854 70.176 1.00 30.88 72 THR B N 1
ATOM 3197 C CA . THR B 1 73 ? 71.271 23.655 70.051 1.00 33.93 72 THR B CA 1
ATOM 3198 C C . THR B 1 73 ? 71.289 24.776 71.086 1.00 35.76 72 THR B C 1
ATOM 3199 O O . THR B 1 73 ? 70.396 24.930 71.917 1.00 48.25 72 THR B O 1
ATOM 3203 N N . VAL B 1 74 ? 72.336 25.583 71.022 1.00 33.58 73 VAL B N 1
ATOM 3204 C CA . VAL B 1 74 ? 72.525 26.770 71.840 1.00 36.12 73 VAL B CA 1
ATOM 3205 C C . VAL B 1 74 ? 72.153 27.989 71.002 1.00 37.58 73 VAL B C 1
ATOM 3206 O O . VAL B 1 74 ? 72.050 27.807 69.786 1.00 33.44 73 VAL B O 1
ATOM 3210 N N . PRO B 1 75 ? 71.943 29.125 71.643 1.00 37.45 74 PRO B N 1
ATOM 3211 C CA . PRO B 1 75 ? 71.882 30.426 70.993 1.00 41.05 74 PRO B CA 1
ATOM 3212 C C . PRO B 1 75 ? 73.006 30.616 69.949 1.00 38.88 74 PRO B C 1
ATOM 3213 O O . PRO B 1 75 ? 74.160 30.345 70.264 1.00 31.68 74 PRO B O 1
ATOM 3217 N N . ASN B 1 76 ? 72.584 31.070 68.782 1.00 39.45 75 ASN B N 1
ATOM 3218 C CA . ASN B 1 76 ? 73.272 31.297 67.544 1.00 42.35 75 ASN B CA 1
ATOM 3219 C C . ASN B 1 76 ? 74.618 31.990 67.808 1.00 41.26 75 ASN B C 1
ATOM 3220 O O . ASN B 1 76 ? 75.626 31.654 67.192 1.00 41.37 75 ASN B O 1
ATOM 3225 N N . ASP B 1 77 ? 74.535 32.943 68.725 1.00 43.40 76 ASP B N 1
ATOM 3226 C CA . ASP B 1 77 ? 75.617 33.829 69.130 1.00 41.74 76 ASP B CA 1
ATOM 3227 C C . ASP B 1 77 ? 76.705 33.055 69.866 1.00 41.70 76 ASP B C 1
ATOM 3228 O O . ASP B 1 77 ? 77.815 33.583 69.951 1.00 39.62 76 ASP B O 1
ATOM 3233 N N . LYS B 1 78 ? 76.350 31.867 70.312 1.00 34.75 77 LYS B N 1
ATOM 3234 C CA . LYS B 1 78 ? 77.089 30.913 71.104 1.00 33.56 77 LYS B CA 1
ATOM 3235 C C . LYS B 1 78 ? 77.609 29.717 70.325 1.00 33.35 77 LYS B C 1
ATOM 3236 O O . LYS B 1 78 ? 78.402 28.905 70.805 1.00 24.32 77 LYS B O 1
ATOM 3239 N N . HIS B 1 79 ? 77.181 29.562 69.066 1.00 30.45 78 HIS B N 1
ATOM 3240 C CA . HIS B 1 79 ? 77.653 28.450 68.256 1.00 28.93 78 HIS B CA 1
ATOM 3241 C C . HIS B 1 79 ? 79.174 28.369 68.182 1.00 28.45 78 HIS B C 1
ATOM 3242 O O . HIS B 1 79 ? 79.814 27.350 68.421 1.00 29.09 78 HIS B O 1
ATOM 3249 N N . ALA B 1 80 ? 79.805 29.489 67.847 1.00 32.77 79 ALA B N 1
ATOM 3250 C CA . ALA B 1 80 ? 81.254 29.503 67.650 1.00 33.15 79 ALA B CA 1
ATOM 3251 C C . ALA B 1 80 ? 82.012 29.096 68.904 1.00 29.84 79 ALA B C 1
ATOM 3252 O O . ALA B 1 80 ? 82.879 28.214 68.812 1.00 39.03 79 ALA B O 1
ATOM 3254 N N . GLU B 1 81 ? 81.804 29.662 70.090 1.00 33.80 80 GLU B N 1
A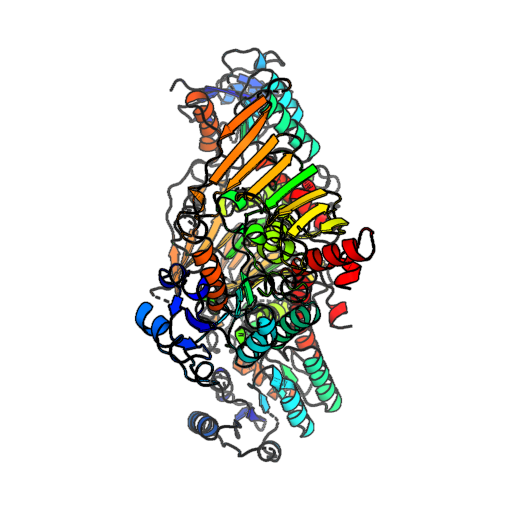TOM 3255 C CA . GLU B 1 81 ? 82.774 29.260 71.131 1.00 36.19 80 GLU B CA 1
ATOM 3256 C C . GLU B 1 81 ? 82.537 27.824 71.557 1.00 32.15 80 GLU B C 1
ATOM 3257 O O . GLU B 1 81 ? 83.462 27.179 72.044 1.00 40.36 80 GLU B O 1
ATOM 3263 N N . VAL B 1 82 ? 81.331 27.312 71.337 1.00 35.98 81 VAL B N 1
ATOM 3264 C CA . VAL B 1 82 ? 81.002 25.938 71.751 1.00 31.98 81 VAL B CA 1
ATOM 3265 C C . VAL B 1 82 ? 81.559 24.904 70.781 1.00 33.69 81 VAL B C 1
ATOM 3266 O O . VAL B 1 82 ? 82.128 23.865 71.121 1.00 35.60 81 VAL B O 1
ATOM 3270 N N . ILE B 1 83 ? 81.408 25.210 69.497 1.00 33.41 82 ILE B N 1
ATOM 3271 C CA . ILE B 1 83 ? 82.048 24.454 68.421 1.00 31.58 82 ILE B CA 1
ATOM 3272 C C . ILE B 1 83 ? 83.560 24.465 68.603 1.00 34.81 82 ILE B C 1
ATOM 3273 O O . ILE B 1 83 ? 84.204 23.414 68.611 1.00 30.27 82 ILE B O 1
ATOM 3278 N N . GLU B 1 84 ? 84.148 25.650 68.763 1.00 36.08 83 GLU B N 1
ATOM 3279 C CA . GLU B 1 84 ? 85.582 25.756 69.031 1.00 35.67 83 GLU B CA 1
ATOM 3280 C C . GLU B 1 84 ? 85.972 24.868 70.219 1.00 35.22 83 GLU B C 1
ATOM 3281 O O . GLU B 1 84 ? 86.807 23.969 70.086 1.00 36.23 83 GLU B O 1
ATOM 3287 N N . GLN B 1 85 ? 85.319 25.160 71.347 1.00 36.14 84 GLN B N 1
ATOM 3288 C CA . GLN B 1 85 ? 85.434 24.340 72.552 1.00 35.37 84 GLN B CA 1
ATOM 3289 C C . GLN B 1 85 ? 85.305 22.877 72.169 1.00 35.64 84 GLN B C 1
ATOM 3290 O O . GLN B 1 85 ? 86.178 22.066 72.498 1.00 45.41 84 GLN B O 1
ATOM 3296 N N . CYS B 1 86 ? 84.254 22.493 71.444 1.00 36.80 85 CYS B N 1
ATOM 3297 C CA . CYS B 1 86 ? 84.122 21.073 71.114 1.00 34.29 85 CYS B CA 1
ATOM 3298 C C . CYS B 1 86 ? 85.152 20.557 70.131 1.00 31.60 85 CYS B C 1
ATOM 3299 O O . CYS B 1 86 ? 85.678 19.460 70.378 1.00 40.32 85 CYS B O 1
ATOM 3302 N N . ALA B 1 87 ? 85.426 21.281 69.050 1.00 33.78 86 ALA B N 1
ATOM 3303 C CA . ALA B 1 87 ? 86.302 20.765 68.003 1.00 34.34 86 ALA B CA 1
ATOM 3304 C C . ALA B 1 87 ? 87.742 20.584 68.526 1.00 35.28 86 ALA B C 1
ATOM 3305 O O . ALA B 1 87 ? 88.452 19.717 68.015 1.00 34.72 86 ALA B O 1
ATOM 3307 N N . ARG B 1 88 ? 88.068 21.393 69.513 1.00 36.63 87 ARG B N 1
ATOM 3308 C CA . ARG B 1 88 ? 89.363 21.409 70.182 1.00 41.76 87 ARG B CA 1
ATOM 3309 C C . ARG B 1 88 ? 89.561 20.222 71.115 1.00 43.87 87 ARG B C 1
ATOM 3310 O O . ARG B 1 88 ? 90.694 19.948 71.554 1.00 41.95 87 ARG B O 1
ATOM 3318 N N . SER B 1 89 ? 88.486 19.482 71.430 1.00 40.21 88 SER B N 1
ATOM 3319 C CA . SER B 1 89 ? 88.669 18.181 72.085 1.00 35.26 88 SER B CA 1
ATOM 3320 C C . SER B 1 89 ? 88.418 17.034 71.117 1.00 39.30 88 SER B C 1
ATOM 3321 O O . SER B 1 89 ? 88.118 15.916 71.554 1.00 52.84 88 SER B O 1
ATOM 3324 N N . GLY B 1 90 ? 88.514 17.248 69.801 1.00 35.08 89 GLY B N 1
ATOM 3325 C CA . GLY B 1 90 ? 88.311 16.155 68.875 1.00 35.84 89 GLY B CA 1
ATOM 3326 C C . GLY B 1 90 ? 86.880 15.713 68.661 1.00 34.28 89 GLY B C 1
ATOM 3327 O O . GLY B 1 90 ? 86.723 14.628 68.100 1.00 30.97 89 GLY B O 1
ATOM 3328 N N . LYS B 1 91 ? 85.869 16.485 69.059 1.00 36.85 90 LYS B N 1
ATOM 3329 C CA . LYS B 1 91 ? 84.493 16.043 68.852 1.00 34.74 90 LYS B CA 1
ATOM 3330 C C . LYS B 1 91 ? 83.942 16.531 67.493 1.00 37.70 90 LYS B C 1
ATOM 3331 O O . LYS B 1 91 ? 84.015 17.701 67.142 1.00 32.14 90 LYS B O 1
ATOM 3337 N N . HIS B 1 92 ? 83.373 15.579 66.775 1.00 36.90 91 HIS B N 1
ATOM 3338 C CA . HIS B 1 92 ? 82.653 15.816 65.532 1.00 40.49 91 HIS B CA 1
ATOM 3339 C C . HIS B 1 92 ? 81.443 16.687 65.887 1.00 40.03 91 HIS B C 1
ATOM 3340 O O . HIS B 1 92 ? 80.970 16.664 67.028 1.00 38.24 91 HIS B O 1
ATOM 3347 N N . ILE B 1 93 ? 80.978 17.480 64.932 1.00 38.13 92 ILE B N 1
ATOM 3348 C CA . ILE B 1 93 ? 80.028 18.545 65.152 1.00 33.94 92 ILE B CA 1
ATOM 3349 C C . ILE B 1 93 ? 78.773 18.490 64.273 1.00 31.00 92 ILE B C 1
ATOM 3350 O O . ILE B 1 93 ? 78.941 18.449 63.059 1.00 24.15 92 ILE B O 1
ATOM 3355 N N . TYR B 1 94 ? 77.631 18.521 64.926 1.00 29.57 93 TYR B N 1
ATOM 3356 C CA . TYR B 1 94 ? 76.293 18.888 64.506 1.00 27.38 93 TYR B CA 1
ATOM 3357 C C . TYR B 1 94 ? 75.945 20.187 65.234 1.00 26.32 93 TYR B C 1
ATOM 3358 O O . TYR B 1 94 ? 75.956 20.315 66.453 1.00 27.54 93 TYR B O 1
ATOM 3367 N N . VAL B 1 95 ? 75.554 21.192 64.456 1.00 23.39 94 VAL B N 1
ATOM 3368 C CA . VAL B 1 95 ? 75.037 22.443 65.010 1.00 28.60 94 VAL B CA 1
ATOM 3369 C C . VAL B 1 95 ? 73.755 22.778 64.251 1.00 29.41 94 VAL B C 1
ATOM 3370 O O . VAL B 1 95 ? 73.612 22.454 63.067 1.00 27.83 94 VAL B O 1
ATOM 3374 N N . GLU B 1 96 ? 72.808 23.397 64.947 1.00 31.00 95 GLU B N 1
ATOM 3375 C CA A GLU B 1 96 ? 71.525 23.748 64.343 0.50 31.24 95 GLU B CA 1
ATOM 3376 C CA B GLU B 1 96 ? 71.527 23.771 64.368 0.50 31.27 95 GLU B CA 1
ATOM 3377 C C . GLU B 1 96 ? 71.743 24.916 63.393 1.00 28.42 95 GLU B C 1
ATOM 3378 O O . GLU B 1 96 ? 72.693 25.706 63.526 1.00 30.70 95 GLU B O 1
ATOM 3389 N N . LYS B 1 97 ? 70.886 25.069 62.383 1.00 27.46 96 LYS B N 1
ATOM 3390 C CA . LYS B 1 97 ? 71.074 26.178 61.463 1.00 23.62 96 LYS B CA 1
ATOM 3391 C C . LYS B 1 97 ? 70.892 27.578 62.111 1.00 30.05 96 LYS B C 1
ATOM 3392 O O . LYS B 1 97 ? 70.126 27.537 63.129 1.00 26.05 96 LYS B O 1
ATOM 3397 N N . PRO B 1 98 ? 71.234 28.842 61.867 1.00 25.50 97 PRO B N 1
ATOM 3398 C CA . PRO B 1 98 ? 72.261 29.662 61.148 1.00 29.40 97 PRO B CA 1
ATOM 3399 C C . PRO B 1 98 ? 73.560 29.159 61.809 1.00 28.48 97 PRO B C 1
ATOM 3400 O O . PRO B 1 98 ? 73.611 28.917 63.024 1.00 26.15 97 PRO B O 1
ATOM 3404 N N . ILE B 1 99 ? 74.588 28.991 60.990 1.00 28.05 98 ILE B N 1
ATOM 3405 C CA . ILE B 1 99 ? 75.913 28.640 61.486 1.00 25.71 98 ILE B CA 1
ATOM 3406 C C . ILE B 1 99 ? 76.320 29.576 62.630 1.00 23.43 98 ILE B C 1
ATOM 3407 O O . ILE B 1 99 ? 76.935 29.116 63.589 1.00 29.18 98 ILE B O 1
ATOM 3412 N N . SER B 1 100 ? 75.954 30.828 62.471 1.00 25.26 99 SER B N 1
ATOM 3413 C CA . SER B 1 100 ? 76.009 31.940 63.394 1.00 30.49 99 SER B CA 1
ATOM 3414 C C . SER B 1 100 ? 75.161 33.106 62.887 1.00 31.95 99 SER B C 1
ATOM 3415 O O . SER B 1 100 ? 74.531 32.957 61.835 1.00 29.81 99 SER B O 1
ATOM 3418 N N . VAL B 1 101 ? 75.168 34.253 63.578 1.00 29.70 100 VAL B N 1
ATOM 3419 C CA . VAL B 1 101 ? 74.521 35.438 63.023 1.00 29.08 100 VAL B CA 1
ATOM 3420 C C . VAL B 1 101 ? 75.531 36.460 62.521 1.00 25.67 100 VAL B C 1
ATOM 3421 O O . VAL B 1 101 ? 75.140 37.436 61.851 1.00 35.10 100 VAL B O 1
ATOM 3425 N N . SER B 1 102 ? 76.803 36.264 62.807 1.00 29.00 101 SER B N 1
ATOM 3426 C CA . SER B 1 102 ? 77.870 37.155 62.397 1.00 22.02 101 SER B CA 1
ATOM 3427 C C . SER B 1 102 ? 78.895 36.523 61.471 1.00 30.78 101 SER B C 1
ATOM 3428 O O . SER B 1 102 ? 79.188 35.333 61.597 1.00 28.58 101 SER B O 1
ATOM 3431 N N . LEU B 1 103 ? 79.469 37.290 60.528 1.00 26.52 102 LEU B N 1
ATOM 3432 C CA . LEU B 1 103 ? 80.474 36.688 59.671 1.00 31.53 102 LEU B CA 1
ATOM 3433 C C . LEU B 1 103 ? 81.669 36.201 60.505 1.00 31.14 102 LEU B C 1
ATOM 3434 O O . LEU B 1 103 ? 82.155 35.099 60.221 1.00 30.33 102 LEU B O 1
ATOM 3439 N N . ASP B 1 104 ? 82.051 37.059 61.439 1.00 31.15 103 ASP B N 1
ATOM 3440 C CA . ASP B 1 104 ? 83.167 36.872 62.350 1.00 34.89 103 ASP B CA 1
ATOM 3441 C C . ASP B 1 104 ? 83.106 35.452 62.930 1.00 30.56 103 ASP B C 1
ATOM 3442 O O . ASP B 1 104 ? 84.042 34.668 62.843 1.00 34.04 103 ASP B O 1
ATOM 3447 N N . HIS B 1 105 ? 81.956 35.164 63.521 1.00 32.80 104 HIS B N 1
ATOM 3448 C CA . HIS B 1 105 ? 81.662 33.878 64.134 1.00 33.58 104 HIS B CA 1
ATOM 3449 C C . HIS B 1 105 ? 81.700 32.716 63.165 1.00 32.97 104 HIS B C 1
ATOM 3450 O O . HIS B 1 105 ? 82.201 31.643 63.510 1.00 27.88 104 HIS B O 1
ATOM 3457 N N . ALA B 1 106 ? 81.171 32.914 61.952 1.00 34.46 105 ALA B N 1
ATOM 3458 C CA . ALA B 1 106 ? 81.147 31.815 60.981 1.00 29.09 105 ALA B CA 1
ATOM 3459 C C . ALA B 1 106 ? 82.549 31.521 60.454 1.00 25.30 105 ALA B C 1
ATOM 3460 O O . ALA B 1 106 ? 82.926 30.357 60.286 1.00 25.85 105 ALA B O 1
ATOM 3462 N N . GLN B 1 107 ? 83.288 32.584 60.183 1.00 26.28 106 GLN B N 1
ATOM 3463 C CA . GLN B 1 107 ? 84.688 32.507 59.773 1.00 28.91 106 GLN B CA 1
ATOM 3464 C C . GLN B 1 107 ? 85.446 31.708 60.831 1.00 26.34 106 GLN B C 1
ATOM 3465 O O . GLN B 1 107 ? 86.150 30.756 60.501 1.00 28.45 106 GLN B O 1
ATOM 3471 N N . ARG B 1 108 ? 85.266 32.078 62.104 1.00 25.99 107 ARG B N 1
ATOM 3472 C CA . ARG B 1 108 ? 85.882 31.322 63.189 1.00 29.65 107 ARG B CA 1
ATOM 3473 C C . ARG B 1 108 ? 85.522 29.853 63.216 1.00 32.26 107 ARG B C 1
ATOM 3474 O O . ARG B 1 108 ? 86.348 29.004 63.561 1.00 27.17 107 ARG B O 1
ATOM 3482 N N . ILE B 1 109 ? 84.288 29.512 62.861 1.00 30.29 108 ILE B N 1
ATOM 3483 C CA . ILE B 1 109 ? 83.889 28.100 62.856 1.00 27.70 108 ILE B CA 1
ATOM 3484 C C . ILE B 1 109 ? 84.527 27.359 61.702 1.00 30.69 108 ILE B C 1
ATOM 3485 O O . ILE B 1 109 ? 84.944 26.202 61.788 1.00 30.61 108 ILE B O 1
ATOM 3490 N N . ASP B 1 110 ? 84.622 28.005 60.539 1.00 32.29 109 ASP B N 1
ATOM 3491 C CA . ASP B 1 110 ? 85.250 27.317 59.398 1.00 34.52 109 ASP B CA 1
ATOM 3492 C C . ASP B 1 110 ? 86.703 27.035 59.771 1.00 31.58 109 ASP B C 1
ATOM 3493 O O . ASP B 1 110 ? 87.263 25.960 59.569 1.00 29.08 109 ASP B O 1
ATOM 3498 N N . GLN B 1 111 ? 87.337 28.034 60.385 1.00 34.77 110 GLN B N 1
ATOM 3499 C CA . GLN B 1 111 ? 88.763 27.919 60.722 1.00 35.49 110 GLN B CA 1
ATOM 3500 C C . GLN B 1 111 ? 89.033 26.717 61.612 1.00 31.41 110 GLN B C 1
ATOM 3501 O O . GLN B 1 111 ? 89.926 25.924 61.329 1.00 28.57 110 GLN B O 1
ATOM 3507 N N . VAL B 1 112 ? 88.248 26.595 62.679 1.00 30.85 111 VAL B N 1
ATOM 3508 C CA . VAL B 1 112 ? 88.467 25.524 63.663 1.00 26.65 111 VAL B CA 1
ATOM 3509 C C . VAL B 1 112 ? 88.192 24.187 63.006 1.00 32.12 111 VAL B C 1
ATOM 3510 O O . VAL B 1 112 ? 88.889 23.187 63.209 1.00 31.77 111 VAL B O 1
ATOM 3514 N N . ILE B 1 113 ? 87.160 24.107 62.161 1.00 27.76 112 ILE B N 1
ATOM 3515 C CA . ILE B 1 113 ? 86.939 22.826 61.473 1.00 28.53 112 ILE B CA 1
ATOM 3516 C C . ILE B 1 113 ? 88.122 22.527 60.565 1.00 27.65 112 ILE B C 1
ATOM 3517 O O . ILE B 1 113 ? 88.546 21.376 60.395 1.00 32.98 112 ILE B O 1
ATOM 3522 N N . LYS B 1 114 ? 88.699 23.553 59.935 1.00 30.74 113 LYS B N 1
ATOM 3523 C CA . LYS B 1 114 ? 89.754 23.257 58.948 1.00 31.85 113 LYS B CA 1
ATOM 3524 C C . LYS B 1 114 ? 91.038 22.948 59.714 1.00 34.84 113 LYS B C 1
ATOM 3525 O O . LYS B 1 114 ? 91.847 22.129 59.287 1.00 34.67 113 LYS B O 1
ATOM 3531 N N . GLU B 1 115 ? 91.162 23.585 60.866 1.00 37.15 114 GLU B N 1
ATOM 3532 C CA . GLU B 1 115 ? 92.193 23.335 61.862 1.00 38.05 114 GLU B CA 1
ATOM 3533 C C . GLU B 1 115 ? 92.182 21.905 62.387 1.00 39.64 114 GLU B C 1
ATOM 3534 O O . GLU B 1 115 ? 93.258 21.294 62.414 1.00 40.15 114 GLU B O 1
ATOM 3540 N N . THR B 1 116 ? 91.026 21.395 62.819 1.00 34.47 115 THR B N 1
ATOM 3541 C CA . THR B 1 116 ? 90.973 20.163 63.600 1.00 27.68 115 THR B CA 1
ATOM 3542 C C . THR B 1 116 ? 90.703 18.897 62.807 1.00 32.36 115 THR B C 1
ATOM 3543 O O . THR B 1 116 ? 91.013 17.824 63.338 1.00 32.62 115 THR B O 1
ATOM 3547 N N . GLY B 1 117 ? 90.106 19.027 61.620 1.00 31.71 116 GLY B N 1
ATOM 3548 C CA . GLY B 1 117 ? 89.785 17.909 60.770 1.00 36.66 116 GLY B CA 1
ATOM 3549 C C . GLY B 1 117 ? 88.503 17.154 61.036 1.00 27.55 116 GLY B C 1
ATOM 3550 O O . GLY B 1 117 ? 88.094 16.331 60.197 1.00 35.09 116 GLY B O 1
ATOM 3551 N N . VAL B 1 118 ? 87.868 17.394 62.159 1.00 35.18 117 VAL B N 1
ATOM 3552 C CA . VAL B 1 118 ? 86.614 16.823 62.592 1.00 30.67 117 VAL B CA 1
ATOM 3553 C C . VAL B 1 118 ? 85.522 17.103 61.565 1.00 33.84 117 VAL B C 1
ATOM 3554 O O . VAL B 1 118 ? 85.514 18.085 60.830 1.00 37.04 117 VAL B O 1
ATOM 3558 N N . LYS B 1 119 ? 84.536 16.225 61.467 1.00 33.40 118 LYS B N 1
ATOM 3559 C CA . LYS B 1 119 ? 83.496 16.455 60.450 1.00 32.33 118 LYS B CA 1
ATOM 3560 C C . LYS B 1 119 ? 82.494 17.449 61.030 1.00 32.77 118 LYS B C 1
ATOM 3561 O O . LYS B 1 119 ? 82.453 17.654 62.246 1.00 25.55 118 LYS B O 1
ATOM 3567 N N . PHE B 1 120 ? 81.722 18.082 60.150 1.00 29.96 119 PHE B N 1
ATOM 3568 C CA . PHE B 1 120 ? 80.847 19.175 60.570 1.00 25.93 119 PHE B CA 1
ATOM 3569 C C . PHE B 1 120 ? 79.634 19.199 59.642 1.00 30.07 119 PHE B C 1
ATOM 3570 O O . PHE B 1 120 ? 79.825 19.162 58.421 1.00 24.87 119 PHE B O 1
ATOM 3578 N N . LEU B 1 121 ? 78.447 19.298 60.218 1.00 28.84 120 LEU B N 1
ATOM 3579 C CA . LEU B 1 121 ? 77.240 19.585 59.456 1.00 25.91 120 LEU B CA 1
ATOM 3580 C C . LEU B 1 121 ? 76.509 20.690 60.210 1.00 27.18 120 LEU B C 1
ATOM 3581 O O . LEU B 1 121 ? 76.281 20.553 61.411 1.00 23.56 120 LEU B O 1
ATOM 3586 N N . CYS B 1 122 ? 76.158 21.765 59.536 1.00 23.59 121 CYS B N 1
ATOM 3587 C CA . CYS B 1 122 ? 75.204 22.747 60.054 1.00 24.92 121 CYS B CA 1
ATOM 3588 C C . CYS B 1 122 ? 73.827 22.367 59.517 1.00 25.15 121 CYS B C 1
ATOM 3589 O O . CYS B 1 122 ? 73.527 22.495 58.320 1.00 26.48 121 CYS B O 1
ATOM 3592 N N . GLY B 1 123 ? 72.956 21.850 60.371 1.00 27.69 122 GLY B N 1
ATOM 3593 C CA . GLY B 1 123 ? 71.703 21.266 59.893 1.00 24.96 122 GLY B CA 1
ATOM 3594 C C . GLY B 1 123 ? 70.745 22.278 59.301 1.00 25.64 122 GLY B C 1
ATOM 3595 O O . GLY B 1 123 ? 70.259 23.192 59.957 1.00 32.06 122 GLY B O 1
ATOM 3596 N N . HIS B 1 124 ? 70.433 22.109 58.026 1.00 23.21 123 HIS B N 1
ATOM 3597 C CA . HIS B 1 124 ? 69.381 22.741 57.272 1.00 20.52 123 HIS B CA 1
ATOM 3598 C C . HIS B 1 124 ? 68.603 21.572 56.654 1.00 24.58 123 HIS B C 1
ATOM 3599 O O . HIS B 1 124 ? 68.960 21.154 55.558 1.00 23.54 123 HIS B O 1
ATOM 3606 N N . SER B 1 125 ? 67.604 21.055 57.356 1.00 21.64 124 SER B N 1
ATOM 3607 C CA . SER B 1 125 ? 67.009 19.777 57.018 1.00 19.50 124 SER B CA 1
ATOM 3608 C C . SER B 1 125 ? 65.945 19.850 55.937 1.00 17.86 124 SER B C 1
ATOM 3609 O O . SER B 1 125 ? 65.571 18.775 55.427 1.00 15.78 124 SER B O 1
ATOM 3612 N N . SER B 1 126 ? 65.421 21.003 55.501 1.00 19.11 125 SER B N 1
ATOM 3613 C CA . SER B 1 126 ? 64.341 20.872 54.523 1.00 20.72 125 SER B CA 1
ATOM 3614 C C . SER B 1 126 ? 64.877 20.344 53.189 1.00 19.39 125 SER B C 1
ATOM 3615 O O . SER B 1 126 ? 64.104 19.731 52.451 1.00 19.77 125 SER B O 1
ATOM 3618 N N . ARG B 1 127 ? 66.148 20.565 52.873 1.00 18.97 126 ARG B N 1
ATOM 3619 C CA . ARG B 1 127 ? 66.612 20.077 51.567 1.00 23.52 126 ARG B CA 1
ATOM 3620 C C . ARG B 1 127 ? 66.624 18.563 51.456 1.00 20.74 126 ARG B C 1
ATOM 3621 O O . ARG B 1 127 ? 66.768 17.989 50.370 1.00 23.15 126 ARG B O 1
ATOM 3629 N N . ARG B 1 128 ? 66.488 17.880 52.580 1.00 20.56 127 ARG B N 1
ATOM 3630 C CA . ARG B 1 128 ? 66.467 16.443 52.727 1.00 18.80 127 ARG B CA 1
ATOM 3631 C C . ARG B 1 128 ? 65.073 15.846 52.649 1.00 21.61 127 ARG B C 1
ATOM 3632 O O . ARG B 1 128 ? 64.954 14.611 52.584 1.00 25.54 127 ARG B O 1
ATOM 3640 N N . LEU B 1 129 ? 64.047 16.671 52.679 1.00 18.53 128 LEU B N 1
ATOM 3641 C CA . LEU B 1 129 ? 62.686 16.185 52.472 1.00 23.72 128 LEU B CA 1
ATOM 3642 C C . LEU B 1 129 ? 62.565 15.448 51.137 1.00 24.35 128 LEU B C 1
ATOM 3643 O O . LEU B 1 129 ? 63.174 15.873 50.142 1.00 23.92 128 LEU B O 1
ATOM 3648 N N . GLY B 1 130 ? 61.773 14.386 51.112 1.00 25.47 129 GLY B N 1
ATOM 3649 C CA . GLY B 1 130 ? 61.536 13.685 49.836 1.00 21.63 129 GLY B CA 1
ATOM 3650 C C . GLY B 1 130 ? 61.090 14.621 48.745 1.00 20.46 129 GLY B C 1
ATOM 3651 O O . GLY B 1 130 ? 61.459 14.460 47.572 1.00 24.31 129 GLY B O 1
ATOM 3652 N N . ALA B 1 131 ? 60.285 15.640 49.042 1.00 20.17 130 ALA B N 1
ATOM 3653 C CA . ALA B 1 131 ? 59.794 16.569 48.054 1.00 19.40 130 ALA B CA 1
ATOM 3654 C C . ALA B 1 131 ? 60.914 17.429 47.464 1.00 20.25 130 ALA B C 1
ATOM 3655 O O . ALA B 1 131 ? 60.858 17.725 46.277 1.00 21.83 130 ALA B O 1
ATOM 3657 N N . LEU B 1 132 ? 61.856 17.836 48.311 1.00 16.96 131 LEU B N 1
ATOM 3658 C CA . LEU B 1 132 ? 62.942 18.681 47.839 1.00 17.67 131 LEU B CA 1
ATOM 3659 C C . LEU B 1 132 ? 63.910 17.820 47.037 1.00 15.25 131 LEU B C 1
ATOM 3660 O O . LEU B 1 132 ? 64.455 18.299 46.043 1.00 21.50 131 LEU B O 1
ATOM 3665 N N . ARG B 1 133 ? 64.117 16.574 47.468 1.00 20.76 132 ARG B N 1
ATOM 3666 C CA . ARG B 1 133 ? 64.977 15.673 46.685 1.00 21.33 132 ARG B CA 1
ATOM 3667 C C . ARG B 1 133 ? 64.298 15.403 45.337 1.00 20.67 132 ARG B C 1
ATOM 3668 O O . ARG B 1 133 ? 64.964 15.372 44.309 1.00 22.69 132 ARG B O 1
ATOM 3676 N N . LYS B 1 134 ? 62.987 15.232 45.330 1.00 19.28 133 LYS B N 1
ATOM 3677 C CA . LYS B 1 134 ? 62.287 15.027 44.055 1.00 21.82 133 LYS B CA 1
ATOM 3678 C C . LYS B 1 134 ? 62.408 16.253 43.160 1.00 23.87 133 LYS B C 1
ATOM 3679 O O . LYS B 1 134 ? 62.656 16.161 41.942 1.00 24.12 133 LYS B O 1
ATOM 3693 N N . LYS B 1 136 ? 64.736 18.466 43.099 1.00 18.05 135 LYS B N 1
ATOM 3694 C CA . LYS B 1 136 ? 66.112 18.561 42.626 1.00 18.76 135 LYS B CA 1
ATOM 3695 C C . LYS B 1 136 ? 66.309 17.609 41.450 1.00 19.97 135 LYS B C 1
ATOM 3696 O O . LYS B 1 136 ? 66.944 17.881 40.451 1.00 19.92 135 LYS B O 1
ATOM 3702 N N . GLU B 1 137 ? 65.761 16.398 41.595 1.00 21.28 136 GLU B N 1
ATOM 3703 C CA . GLU B 1 137 ? 65.908 15.447 40.473 1.00 24.97 136 GLU B CA 1
ATOM 3704 C C . GLU B 1 137 ? 65.179 15.957 39.256 1.00 23.48 136 GLU B C 1
ATOM 3705 O O . GLU B 1 137 ? 65.682 15.877 38.114 1.00 28.46 136 GLU B O 1
ATOM 3719 N N . ILE B 1 139 ? 64.663 18.906 38.272 1.00 21.13 138 ILE B N 1
ATOM 3720 C CA . ILE B 1 139 ? 65.421 20.020 37.753 1.00 17.07 138 ILE B CA 1
ATOM 3721 C C . ILE B 1 139 ? 66.707 19.594 37.047 1.00 23.05 138 ILE B C 1
ATOM 3722 O O . ILE B 1 139 ? 67.044 19.987 35.931 1.00 22.50 138 ILE B O 1
ATOM 3727 N N . ASP B 1 140 ? 67.471 18.773 37.734 1.00 23.43 139 ASP B N 1
ATOM 3728 C CA . ASP B 1 140 ? 68.733 18.233 37.222 1.00 26.02 139 ASP B CA 1
ATOM 3729 C C . ASP B 1 140 ? 68.560 17.338 36.007 1.00 29.31 139 ASP B C 1
ATOM 3730 O O . ASP B 1 140 ? 69.428 17.344 35.125 1.00 25.70 139 ASP B O 1
ATOM 3735 N N . THR B 1 141 ? 67.501 16.541 35.912 1.00 23.70 140 THR B N 1
ATOM 3736 C CA . THR B 1 141 ? 67.309 15.736 34.705 1.00 26.85 140 THR B CA 1
ATOM 3737 C C . THR B 1 141 ? 66.640 16.499 33.572 1.00 27.10 140 THR B C 1
ATOM 3738 O O . THR B 1 141 ? 66.428 15.998 32.462 1.00 31.51 140 THR B O 1
ATOM 3742 N N . LYS B 1 142 ? 66.268 17.745 33.823 1.00 23.21 141 LYS B N 1
ATOM 3743 C CA . LYS B 1 142 ? 65.599 18.605 32.861 1.00 22.05 141 LYS B CA 1
ATOM 3744 C C . LYS B 1 142 ? 64.225 18.111 32.448 1.00 23.40 141 LYS B C 1
ATOM 3745 O O . LYS B 1 142 ? 63.690 18.473 31.381 1.00 24.01 141 LYS B O 1
ATOM 3751 N N . GLU B 1 143 ? 63.627 17.293 33.301 1.00 18.88 142 GLU B N 1
ATOM 3752 C CA . GLU B 1 143 ? 62.256 16.825 33.138 1.00 22.27 142 GLU B CA 1
ATOM 3753 C C . GLU B 1 143 ? 61.361 18.041 32.929 1.00 22.70 142 GLU B C 1
ATOM 3754 O O . GLU B 1 143 ? 60.431 18.070 32.121 1.00 23.51 142 GLU B O 1
ATOM 3760 N N . ILE B 1 144 ? 61.643 19.123 33.687 1.00 21.86 143 ILE B N 1
ATOM 3761 C CA . ILE B 1 144 ? 60.811 20.321 33.573 1.00 20.06 143 ILE B CA 1
ATOM 3762 C C . ILE B 1 144 ? 61.326 21.350 32.583 1.00 20.90 143 ILE B C 1
ATOM 3763 O O . ILE B 1 144 ? 60.795 22.449 32.585 1.00 20.40 143 ILE B O 1
ATOM 3768 N N . GLY B 1 145 ? 62.314 20.966 31.770 1.00 22.83 144 GLY B N 1
ATOM 3769 C CA . GLY B 1 145 ? 63.070 21.888 30.931 1.00 17.52 144 GLY B CA 1
ATOM 3770 C C . GLY B 1 145 ? 64.131 22.492 31.847 1.00 19.81 144 GLY B C 1
ATOM 3771 O O . GLY B 1 145 ? 64.539 21.892 32.850 1.00 22.49 144 GLY B O 1
ATOM 3772 N N . GLU B 1 146 ? 64.583 23.674 31.523 1.00 18.48 145 GLU B N 1
ATOM 3773 C CA . GLU B 1 146 ? 65.515 24.571 32.112 1.00 20.67 145 GLU B CA 1
ATOM 3774 C C . GLU B 1 146 ? 64.771 25.583 33.022 1.00 22.28 145 GLU B C 1
ATOM 3775 O O . GLU B 1 146 ? 63.749 26.129 32.622 1.00 17.82 145 GLU B O 1
ATOM 3781 N N . VAL B 1 147 ? 65.355 25.808 34.193 1.00 20.65 146 VAL B N 1
ATOM 3782 C CA . VAL B 1 147 ? 64.721 26.743 35.135 1.00 20.32 146 VAL B CA 1
ATOM 3783 C C . VAL B 1 147 ? 65.098 28.178 34.827 1.00 21.55 146 VAL B C 1
ATOM 3784 O O . VAL B 1 147 ? 66.274 28.490 34.613 1.00 22.39 146 VAL B O 1
ATOM 3788 N N . SER B 1 148 ? 64.104 29.062 34.850 1.00 21.78 147 SER B N 1
ATOM 3789 C CA . SER B 1 148 ? 64.266 30.489 34.689 1.00 17.96 147 SER B CA 1
ATOM 3790 C C . SER B 1 148 ? 64.362 31.191 36.052 1.00 22.37 147 SER B C 1
ATOM 3791 O O . SER B 1 148 ? 65.327 31.842 36.434 1.00 20.71 147 SER B O 1
ATOM 3794 N N . SER B 1 149 ? 63.299 31.039 36.845 1.00 17.58 148 SER B N 1
ATOM 3795 C CA . SER B 1 149 ? 63.262 31.634 38.173 1.00 18.97 148 SER B CA 1
ATOM 3796 C C . SER B 1 149 ? 62.518 30.718 39.146 1.00 19.87 148 SER B C 1
ATOM 3797 O O . SER B 1 149 ? 61.781 29.802 38.772 1.00 16.34 148 SER B O 1
ATOM 3800 N N . ILE B 1 150 ? 62.726 30.984 40.427 1.00 15.89 149 ILE B N 1
ATOM 3801 C CA . ILE B 1 150 ? 62.067 30.306 41.534 1.00 15.05 149 ILE B CA 1
ATOM 3802 C C . ILE B 1 150 ? 61.518 31.367 42.512 1.00 17.58 149 ILE B C 1
ATOM 3803 O O . ILE B 1 150 ? 62.144 32.412 42.711 1.00 17.49 149 ILE B O 1
ATOM 3808 N N . GLU B 1 151 ? 60.369 31.069 43.072 1.00 13.69 150 GLU B N 1
ATOM 3809 C CA . GLU B 1 151 ? 59.767 31.932 44.115 1.00 16.72 150 GLU B CA 1
ATOM 3810 C C . GLU B 1 151 ? 59.645 31.111 45.374 1.00 14.40 150 GLU B C 1
ATOM 3811 O O . GLU B 1 151 ? 58.969 30.084 45.344 1.00 16.13 150 GLU B O 1
ATOM 3817 N N . ALA B 1 152 ? 60.254 31.507 46.470 1.00 20.38 151 ALA B N 1
ATOM 3818 C CA . ALA B 1 152 ? 60.162 30.789 47.740 1.00 15.16 151 ALA B CA 1
ATOM 3819 C C . ALA B 1 152 ? 59.549 31.675 48.821 1.00 16.46 151 ALA B C 1
ATOM 3820 O O . ALA B 1 152 ? 59.787 32.867 48.789 1.00 16.28 151 ALA B O 1
ATOM 3822 N N . VAL B 1 153 ? 58.775 31.100 49.718 1.00 18.23 152 VAL B N 1
ATOM 3823 C CA . VAL B 1 153 ? 58.124 31.852 50.784 1.00 15.62 152 VAL B CA 1
ATOM 3824 C C . VAL B 1 153 ? 58.183 31.041 52.063 1.00 16.11 152 VAL B C 1
ATOM 3825 O O . VAL B 1 153 ? 57.973 29.832 52.076 1.00 19.44 152 VAL B O 1
ATOM 3829 N N . PHE B 1 154 ? 58.432 31.719 53.178 1.00 21.15 153 PHE B N 1
ATOM 3830 C CA . PHE B 1 154 ? 58.360 31.121 54.507 1.00 16.41 153 PHE B CA 1
ATOM 3831 C C . PHE B 1 154 ? 57.872 32.228 55.463 1.00 19.60 153 PHE B C 1
ATOM 3832 O O . PHE B 1 154 ? 58.612 33.169 55.746 1.00 18.83 153 PHE B O 1
ATOM 3840 N N . SER B 1 155 ? 56.635 32.106 55.915 1.00 19.83 154 SER B N 1
ATOM 3841 C CA . SER B 1 155 ? 56.068 33.169 56.740 1.00 19.93 154 SER B CA 1
ATOM 3842 C C . SER B 1 155 ? 55.333 32.548 57.921 1.00 26.73 154 SER B C 1
ATOM 3843 O O . SER B 1 155 ? 55.002 31.359 57.849 1.00 17.84 154 SER B O 1
ATOM 3846 N N . ASN B 1 156 ? 55.123 33.360 58.964 1.00 20.83 155 ASN B N 1
ATOM 3847 C CA . ASN B 1 156 ? 54.178 33.031 60.027 1.00 22.33 155 ASN B CA 1
ATOM 3848 C C . ASN B 1 156 ? 53.849 34.321 60.785 1.00 20.42 155 ASN B C 1
ATOM 3849 O O . ASN B 1 156 ? 54.247 35.405 60.378 1.00 16.81 155 ASN B O 1
ATOM 3854 N N . GLU B 1 157 ? 53.086 34.195 61.860 1.00 26.32 156 GLU B N 1
ATOM 3855 C CA . GLU B 1 157 ? 52.511 35.365 62.539 1.00 22.28 156 GLU B CA 1
ATOM 3856 C C . GLU B 1 157 ? 53.306 35.782 63.758 1.00 22.24 156 GLU B C 1
ATOM 3857 O O . GLU B 1 157 ? 52.892 36.618 64.566 1.00 23.35 156 GLU B O 1
ATOM 3863 N N . ARG B 1 158 ? 54.501 35.243 63.921 1.00 24.05 157 ARG B N 1
ATOM 3864 C CA . ARG B 1 158 ? 55.356 35.522 65.065 1.00 27.22 157 ARG B CA 1
ATOM 3865 C C . ARG B 1 158 ? 55.513 36.986 65.452 1.00 30.78 157 ARG B C 1
ATOM 3866 O O . ARG B 1 158 ? 55.524 37.354 66.638 1.00 30.33 157 ARG B O 1
ATOM 3874 N N . GLY B 1 159 ? 55.668 37.892 64.484 1.00 27.90 158 GLY B N 1
ATOM 3875 C CA . GLY B 1 159 ? 55.961 39.270 64.868 1.00 26.51 158 GLY B CA 1
ATOM 3876 C C . GLY B 1 159 ? 54.714 39.984 65.347 1.00 27.63 158 GLY B C 1
ATOM 3877 O O . GLY B 1 159 ? 54.731 41.081 65.903 1.00 24.91 158 GLY B O 1
ATOM 3878 N N . LEU B 1 160 ? 53.537 39.399 65.140 1.00 26.43 159 LEU B N 1
ATOM 3879 C CA . LEU B 1 160 ? 52.339 40.153 65.554 1.00 31.13 159 LEU B CA 1
ATOM 3880 C C . LEU B 1 160 ? 52.272 40.199 67.077 1.00 33.51 159 LEU B C 1
ATOM 3881 O O . LEU B 1 160 ? 51.931 41.233 67.656 1.00 43.78 159 LEU B O 1
ATOM 3886 N N . GLU B 1 161 ? 52.588 39.101 67.760 1.00 34.14 160 GLU B N 1
ATOM 3887 C CA . GLU B 1 161 ? 52.416 39.131 69.2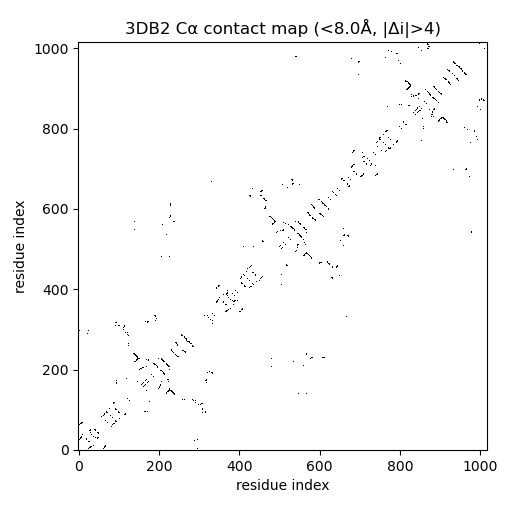19 1.00 34.77 160 GLU B CA 1
ATOM 3888 C C . GLU B 1 161 ? 53.760 39.381 69.883 1.00 37.24 160 GLU B C 1
ATOM 3889 O O . GLU B 1 161 ? 53.806 39.529 71.103 1.00 42.93 160 GLU B O 1
ATOM 3895 N N . LEU B 1 162 ? 54.823 39.412 69.090 1.00 32.49 161 LEU B N 1
ATOM 3896 C CA . LEU B 1 162 ? 56.174 39.615 69.608 1.00 38.29 161 LEU B CA 1
ATOM 3897 C C . LEU B 1 162 ? 56.208 40.840 70.533 1.00 36.82 161 LEU B C 1
ATOM 3898 O O . LEU B 1 162 ? 55.539 41.823 70.214 1.00 33.34 161 LEU B O 1
ATOM 3903 N N . LYS B 1 163 ? 56.959 40.710 71.613 1.00 39.76 162 LYS B N 1
ATOM 3904 C CA . LYS B 1 163 ? 57.123 41.738 72.631 1.00 39.39 162 LYS B CA 1
ATOM 3905 C C . LYS B 1 163 ? 58.477 42.436 72.520 1.00 37.60 162 LYS B C 1
ATOM 3906 O O . LYS B 1 163 ? 59.482 41.757 72.313 1.00 36.79 162 LYS B O 1
ATOM 3912 N N . LYS B 1 164 ? 58.466 43.745 72.692 1.00 36.18 163 LYS B N 1
ATOM 3913 C CA . LYS B 1 164 ? 59.681 44.545 72.795 1.00 39.41 163 LYS B CA 1
ATOM 3914 C C . LYS B 1 164 ? 60.663 43.852 73.724 1.00 41.23 163 LYS B C 1
ATOM 3915 O O . LYS B 1 164 ? 60.269 43.370 74.792 1.00 50.51 163 LYS B O 1
ATOM 3917 N N . GLY B 1 165 ? 61.939 43.720 73.368 1.00 44.86 164 GLY B N 1
ATOM 3918 C CA . GLY B 1 165 ? 62.862 43.040 74.253 1.00 41.88 164 GLY B CA 1
ATOM 3919 C C . GLY B 1 165 ? 63.003 41.552 74.053 1.00 44.87 164 GLY B C 1
ATOM 3920 O O . GLY B 1 165 ? 63.907 40.948 74.656 1.00 40.58 164 GLY B O 1
ATOM 3921 N N . ASN B 1 166 ? 62.159 40.903 73.235 1.00 44.93 165 ASN B N 1
ATOM 3922 C CA . ASN B 1 166 ? 62.448 39.519 72.854 1.00 42.15 165 ASN B CA 1
ATOM 3923 C C . ASN B 1 166 ? 63.663 39.565 71.923 1.00 39.12 165 ASN B C 1
ATOM 3924 O O . ASN B 1 166 ? 63.836 40.539 71.204 1.00 35.47 165 ASN B O 1
ATOM 3929 N N . TRP B 1 167 ? 64.481 38.534 71.955 1.00 39.18 166 TRP B N 1
ATOM 3930 C CA . TRP B 1 167 ? 65.691 38.479 71.148 1.00 39.04 166 TRP B CA 1
ATOM 3931 C C . TRP B 1 167 ? 65.396 38.496 69.653 1.00 36.87 166 TRP B C 1
ATOM 3932 O O . TRP B 1 167 ? 66.229 38.866 68.818 1.00 35.60 166 TRP B O 1
ATOM 3943 N N . ARG B 1 168 ? 64.190 38.073 69.274 1.00 32.89 167 ARG B N 1
ATOM 3944 C CA . ARG B 1 168 ? 63.850 38.142 67.842 1.00 36.00 167 ARG B CA 1
ATOM 3945 C C . ARG B 1 168 ? 63.650 39.577 67.393 1.00 33.81 167 ARG B C 1
ATOM 3946 O O . ARG B 1 168 ? 63.497 39.881 66.206 1.00 36.99 167 ARG B O 1
ATOM 3954 N N . GLY B 1 169 ? 63.635 40.532 68.328 1.00 37.35 168 GLY B N 1
ATOM 3955 C CA . GLY B 1 169 ? 63.335 41.914 67.965 1.00 33.11 168 GLY B CA 1
ATOM 3956 C C . GLY B 1 169 ? 64.595 42.757 67.895 1.00 35.16 168 GLY B C 1
ATOM 3957 O O . GLY B 1 169 ? 64.550 43.935 67.535 1.00 31.02 168 GLY B O 1
ATOM 3958 N N . GLU B 1 170 ? 65.741 42.166 68.230 1.00 34.37 169 GLU B N 1
ATOM 3959 C CA . GLU B 1 170 ? 67.033 42.809 68.007 1.00 34.46 169 GLU B CA 1
ATOM 3960 C C . GLU B 1 170 ? 67.594 42.390 66.655 1.00 30.93 169 GLU B C 1
ATOM 3961 O O . GLU B 1 170 ? 67.739 41.200 66.382 1.00 37.00 169 GLU B O 1
ATOM 3963 N N . PRO B 1 171 ? 67.903 43.355 65.801 1.00 34.54 170 PRO B N 1
ATOM 3964 C CA . PRO B 1 171 ? 68.570 43.080 64.528 1.00 33.70 170 PRO B CA 1
ATOM 3965 C C . PRO B 1 171 ? 69.873 42.304 64.671 1.00 34.42 170 PRO B C 1
ATOM 3966 O O . PRO B 1 171 ? 70.357 41.657 63.735 1.00 28.68 170 PRO B O 1
ATOM 3970 N N . ALA B 1 172 ? 70.482 42.414 65.847 1.00 33.46 171 ALA B N 1
ATOM 3971 C CA . ALA B 1 172 ? 71.806 41.841 66.078 1.00 33.85 171 ALA B CA 1
ATOM 3972 C C . ALA B 1 172 ? 71.749 40.346 66.359 1.00 32.52 171 ALA B C 1
ATOM 3973 O O . ALA B 1 172 ? 72.699 39.615 66.088 1.00 36.85 171 ALA B O 1
ATOM 3975 N N . THR B 1 173 ? 70.641 39.888 66.928 1.00 31.52 172 THR B N 1
ATOM 3976 C CA . THR B 1 173 ? 70.434 38.475 67.204 1.00 33.97 172 THR B CA 1
ATOM 3977 C C . THR B 1 173 ? 69.541 37.871 66.113 1.00 32.66 172 THR B C 1
ATOM 3978 O O . THR B 1 173 ? 69.543 36.649 66.024 1.00 40.91 172 THR B O 1
ATOM 3982 N N . ALA B 1 174 ? 68.846 38.739 65.381 1.00 31.92 173 ALA B N 1
ATOM 3983 C CA . ALA B 1 174 ? 67.892 38.327 64.361 1.00 27.30 173 ALA B CA 1
ATOM 3984 C C . ALA B 1 174 ? 67.953 39.204 63.117 1.00 25.47 173 ALA B C 1
ATOM 3985 O O . ALA B 1 174 ? 67.050 39.979 62.807 1.00 25.15 173 ALA B O 1
ATOM 3987 N N . PRO B 1 175 ? 69.033 39.109 62.356 1.00 24.41 174 PRO B N 1
ATOM 3988 C CA . PRO B 1 175 ? 69.158 39.961 61.169 1.00 28.07 174 PRO B CA 1
ATOM 3989 C C . PRO B 1 175 ? 68.083 39.657 60.119 1.00 23.79 174 PRO B C 1
ATOM 3990 O O . PRO B 1 175 ? 67.925 38.506 59.702 1.00 25.89 174 PRO B O 1
ATOM 3994 N N . GLY B 1 176 ? 67.400 40.709 59.707 1.00 27.50 175 GLY B N 1
ATOM 3995 C CA . GLY B 1 176 ? 66.285 40.766 58.790 1.00 26.92 175 GLY B CA 1
ATOM 3996 C C . GLY B 1 176 ? 65.032 40.148 59.384 1.00 24.34 175 GLY B C 1
ATOM 3997 O O . GLY B 1 176 ? 64.118 39.755 58.669 1.00 24.33 175 GLY B O 1
ATOM 3998 N N . GLY B 1 177 ? 64.966 40.027 60.699 1.00 23.93 176 GLY B N 1
ATOM 3999 C CA . GLY B 1 177 ? 63.924 39.327 61.403 1.00 22.36 176 GLY B CA 1
ATOM 4000 C C . GLY B 1 177 ? 63.685 37.921 60.872 1.00 21.60 176 GLY B C 1
ATOM 4001 O O . GLY B 1 177 ? 64.503 37.043 61.134 1.00 21.52 176 GLY B O 1
ATOM 4002 N N . PRO B 1 178 ? 62.602 37.730 60.134 1.00 20.08 177 PRO B N 1
ATOM 4003 C CA . PRO B 1 178 ? 62.303 36.377 59.615 1.00 21.23 177 PRO B CA 1
ATOM 4004 C C . PRO B 1 178 ? 63.304 35.915 58.567 1.00 20.76 177 PRO B C 1
ATOM 4005 O O . PRO B 1 178 ? 63.323 34.709 58.301 1.00 25.40 177 PRO B O 1
ATOM 4009 N N . LEU B 1 179 ? 64.122 36.795 58.018 1.00 19.12 178 LEU B N 1
ATOM 4010 C CA . LEU B 1 179 ? 65.086 36.445 56.997 1.00 24.69 178 LEU B CA 1
ATOM 4011 C C . LEU B 1 179 ? 66.035 35.402 57.579 1.00 28.92 178 LEU B C 1
ATOM 4012 O O . LEU B 1 179 ? 66.567 34.533 56.892 1.00 24.31 178 LEU B O 1
ATOM 4017 N N . THR B 1 180 ? 66.264 35.519 58.891 1.00 27.11 179 THR B N 1
ATOM 4018 C CA . THR B 1 180 ? 67.208 34.616 59.544 1.00 25.93 179 THR B CA 1
ATOM 4019 C C . THR B 1 180 ? 66.523 33.322 59.969 1.00 27.63 179 THR B C 1
ATOM 4020 O O . THR B 1 180 ? 66.900 32.240 59.520 1.00 28.41 179 THR B O 1
ATOM 4024 N N . GLN B 1 181 ? 65.533 33.417 60.847 1.00 25.46 180 GLN B N 1
ATOM 4025 C CA . GLN B 1 181 ? 64.973 32.209 61.453 1.00 28.07 180 GLN B CA 1
ATOM 4026 C C . GLN B 1 181 ? 64.156 31.403 60.446 1.00 28.40 180 GLN B C 1
ATOM 4027 O O . GLN B 1 181 ? 63.937 30.205 60.617 1.00 30.48 180 GLN B O 1
ATOM 4033 N N . LEU B 1 182 ? 63.668 32.058 59.389 1.00 25.23 181 LEU B N 1
ATOM 4034 C CA . LEU B 1 182 ? 62.841 31.326 58.433 1.00 25.09 181 LEU B CA 1
ATOM 4035 C C . LEU B 1 182 ? 63.572 31.277 57.085 1.00 23.01 181 LEU B C 1
ATOM 4036 O O . LEU B 1 182 ? 63.678 30.208 56.498 1.00 22.84 181 LEU B O 1
ATOM 4041 N N . GLY B 1 183 ? 64.017 32.443 56.661 1.00 23.88 182 GLY B N 1
ATOM 4042 C CA . GLY B 1 183 ? 64.711 32.703 55.421 1.00 21.40 182 GLY B CA 1
ATOM 4043 C C . GLY B 1 183 ? 65.846 31.714 55.205 1.00 25.32 182 GLY B C 1
ATOM 4044 O O . GLY B 1 183 ? 65.976 31.168 54.102 1.00 22.28 182 GLY B O 1
ATOM 4045 N N . VAL B 1 184 ? 66.667 31.481 56.240 1.00 16.50 183 VAL B N 1
ATOM 4046 C CA . VAL B 1 184 ? 67.848 30.633 56.053 1.00 18.89 183 VAL B CA 1
ATOM 4047 C C . VAL B 1 184 ? 67.469 29.266 55.498 1.00 17.63 183 VAL B C 1
ATOM 4048 O O . VAL B 1 184 ? 68.266 28.694 54.747 1.00 20.33 183 VAL B O 1
ATOM 4052 N N . HIS B 1 185 ? 66.293 28.764 55.811 1.00 17.56 184 HIS B N 1
ATOM 4053 C CA . HIS B 1 185 ? 65.863 27.483 55.251 1.00 17.65 184 HIS B CA 1
ATOM 4054 C C . HIS B 1 185 ? 65.694 27.504 53.735 1.00 21.61 184 HIS B C 1
ATOM 4055 O O . HIS B 1 185 ? 66.135 26.621 53.003 1.00 19.56 184 HIS B O 1
ATOM 4062 N N . GLN B 1 186 ? 64.987 28.518 53.236 1.00 19.82 185 GLN B N 1
ATOM 4063 C CA . GLN B 1 186 ? 64.746 28.640 51.805 1.00 21.69 185 GLN B CA 1
ATOM 4064 C C . GLN B 1 186 ? 66.019 29.057 51.090 1.00 20.74 185 GLN B C 1
ATOM 4065 O O . GLN B 1 186 ? 66.188 28.665 49.937 1.00 18.32 185 GLN B O 1
ATOM 4071 N N . ILE B 1 187 ? 66.853 29.858 51.777 1.00 16.77 186 ILE B N 1
ATOM 4072 C CA . ILE B 1 187 ? 68.120 30.254 51.133 1.00 23.62 186 ILE B CA 1
ATOM 4073 C C . ILE B 1 187 ? 68.938 28.990 50.886 1.00 23.94 186 ILE B C 1
ATOM 4074 O O . ILE B 1 187 ? 69.506 28.793 49.810 1.00 25.92 186 ILE B O 1
ATOM 4079 N N . ASP B 1 188 ? 68.999 28.093 51.866 1.00 19.73 187 ASP B N 1
ATOM 4080 C CA . ASP B 1 188 ? 69.678 26.826 51.650 1.00 20.86 187 ASP B CA 1
ATOM 4081 C C . ASP B 1 188 ? 68.976 26.033 50.542 1.00 20.25 187 ASP B C 1
ATOM 4082 O O . ASP B 1 188 ? 69.625 25.386 49.727 1.00 18.88 187 ASP B O 1
ATOM 4087 N N . ASN B 1 189 ? 67.645 26.067 50.538 1.00 17.99 188 ASN B N 1
ATOM 4088 C CA . ASN B 1 189 ? 66.918 25.312 49.516 1.00 19.01 188 ASN B CA 1
ATOM 4089 C C . ASN B 1 189 ? 67.252 25.874 48.137 1.00 21.60 188 ASN B C 1
ATOM 4090 O O . ASN B 1 189 ? 67.475 25.104 47.188 1.00 18.59 188 ASN B O 1
ATOM 4095 N N . LEU B 1 190 ? 67.308 27.199 48.034 1.00 20.39 189 LEU B N 1
ATOM 4096 C CA . LEU B 1 190 ? 67.602 27.811 46.731 1.00 21.90 189 LEU B CA 1
ATOM 4097 C C . LEU B 1 190 ? 68.965 27.430 46.184 1.00 25.29 189 LEU B C 1
ATOM 4098 O O . LEU B 1 190 ? 69.062 27.089 44.996 1.00 30.93 189 LEU B O 1
ATOM 4103 N N . GLN B 1 191 ? 70.005 27.476 47.014 1.00 24.35 190 GLN B N 1
ATOM 4104 C CA . GLN B 1 191 ? 71.364 27.124 46.610 1.00 22.17 190 GLN B CA 1
ATOM 4105 C C . GLN B 1 191 ? 71.532 25.624 46.423 1.00 28.13 190 GLN B C 1
ATOM 4106 O O . GLN B 1 191 ? 72.233 25.113 45.543 1.00 30.48 190 GLN B O 1
ATOM 4112 N N . PHE B 1 192 ? 70.852 24.816 47.225 1.00 25.22 191 PHE B N 1
ATOM 4113 C CA . PHE B 1 192 ? 70.646 23.403 46.914 1.00 24.51 191 PHE B CA 1
ATOM 4114 C C . PHE B 1 192 ? 70.103 23.244 45.501 1.00 23.99 191 PHE B C 1
ATOM 4115 O O . PHE B 1 192 ? 70.661 22.571 44.629 1.00 20.37 191 PHE B O 1
ATOM 4123 N N . LEU B 1 193 ? 68.969 23.846 45.146 1.00 20.89 192 LEU B N 1
ATOM 4124 C CA . LEU B 1 193 ? 68.418 23.514 43.832 1.00 21.27 192 LEU B CA 1
ATOM 4125 C C . LEU B 1 193 ? 69.196 24.102 42.678 1.00 22.69 192 LEU B C 1
ATOM 4126 O O . LEU B 1 193 ? 69.267 23.401 41.661 1.00 29.63 192 LEU B O 1
ATOM 4131 N N . LEU B 1 194 ? 69.711 25.308 42.817 1.00 21.94 193 LEU B N 1
ATOM 4132 C CA . LEU B 1 194 ? 70.213 26.079 41.683 1.00 25.21 193 LEU B CA 1
ATOM 4133 C C . LEU B 1 194 ? 71.662 26.526 41.781 1.00 32.99 193 LEU B C 1
ATOM 4134 O O . LEU B 1 194 ? 72.191 27.081 40.803 1.00 41.82 193 LEU B O 1
ATOM 4139 N N . GLY B 1 195 ? 72.367 26.343 42.904 1.00 28.88 194 GLY B N 1
ATOM 4140 C CA . GLY B 1 195 ? 73.761 26.800 42.889 1.00 29.05 194 GLY B CA 1
ATOM 4141 C C . GLY B 1 195 ? 73.956 28.106 43.647 1.00 30.17 194 GLY B C 1
ATOM 4142 O O . GLY B 1 195 ? 72.998 28.697 44.148 1.00 22.60 194 GLY B O 1
ATOM 4143 N N . PRO B 1 196 ? 75.192 28.594 43.714 1.00 26.56 195 PRO B N 1
ATOM 4144 C CA . PRO B 1 196 ? 75.534 29.763 44.510 1.00 23.71 195 PRO B CA 1
ATOM 4145 C C . PRO B 1 196 ? 74.884 31.038 43.991 1.00 25.35 195 PRO B C 1
ATOM 4146 O O . PRO B 1 196 ? 74.757 31.283 42.790 1.00 28.71 195 PRO B O 1
ATOM 4150 N N . VAL B 1 197 ? 74.453 31.862 44.931 1.00 24.03 196 VAL B N 1
ATOM 4151 C CA . VAL B 1 197 ? 73.958 33.212 44.688 1.00 28.62 196 VAL B CA 1
ATOM 4152 C C . VAL B 1 197 ? 75.111 34.160 44.400 1.00 27.95 196 VAL B C 1
ATOM 4153 O O . VAL B 1 197 ? 76.128 34.129 45.091 1.00 24.68 196 VAL B O 1
ATOM 4157 N N . ALA B 1 198 ? 74.955 35.005 43.391 1.00 27.10 197 ALA B N 1
ATOM 4158 C CA . ALA B 1 198 ? 75.945 36.040 43.093 1.00 25.96 197 ALA B CA 1
ATOM 4159 C C . ALA B 1 198 ? 75.646 37.344 43.818 1.00 22.13 197 ALA B C 1
ATOM 4160 O O . ALA B 1 198 ? 76.522 38.008 44.365 1.00 22.78 197 ALA B O 1
ATOM 4162 N N . ARG B 1 199 ? 74.378 37.763 43.814 1.00 24.86 198 ARG B N 1
ATOM 4163 C CA . ARG B 1 199 ? 73.975 39.029 44.408 1.00 22.84 198 ARG B CA 1
ATOM 4164 C C . ARG B 1 199 ? 72.492 39.018 44.811 1.00 23.00 198 ARG B C 1
ATOM 4165 O O . ARG B 1 199 ? 71.727 38.173 44.327 1.00 21.54 198 ARG B O 1
ATOM 4173 N N . VAL B 1 200 ? 72.146 39.952 45.664 1.00 22.40 199 VAL B N 1
ATOM 4174 C CA A VAL B 1 200 ? 70.887 40.150 46.343 0.50 23.26 199 VAL B CA 1
ATOM 4175 C CA B VAL B 1 200 ? 70.835 40.122 46.264 0.50 23.05 199 VAL B CA 1
ATOM 4176 C C . VAL B 1 200 ? 70.355 41.575 46.365 1.00 25.28 199 VAL B C 1
ATOM 4177 O O . VAL B 1 200 ? 71.170 42.499 46.490 1.00 23.49 199 VAL B O 1
ATOM 4184 N N . PHE B 1 201 ? 69.035 41.757 46.309 1.00 19.71 200 PHE B N 1
ATOM 4185 C CA . PHE B 1 201 ? 68.422 43.054 46.559 1.00 19.09 200 PHE B CA 1
ATOM 4186 C C . PHE B 1 201 ? 67.276 42.849 47.539 1.00 20.02 200 PHE B C 1
ATOM 4187 O O . PHE B 1 201 ? 66.576 41.848 47.449 1.00 23.05 200 PHE B O 1
ATOM 4195 N N . ASN B 1 202 ? 67.038 43.730 48.495 1.00 19.92 201 ASN B N 1
ATOM 4196 C CA . ASN B 1 202 ? 65.992 43.448 49.483 1.00 22.70 201 ASN B CA 1
ATOM 4197 C C . ASN B 1 202 ? 65.201 44.712 49.809 1.00 25.90 201 ASN B C 1
ATOM 4198 O O . ASN B 1 202 ? 65.773 45.797 49.983 1.00 31.86 201 ASN B O 1
ATOM 4203 N N . PHE B 1 203 ? 63.872 44.620 49.879 1.00 22.81 202 PHE B N 1
ATOM 4204 C CA . PHE B 1 203 ? 63.074 45.658 50.519 1.00 19.81 202 PHE B CA 1
ATOM 4205 C C . PHE B 1 203 ? 62.607 45.022 51.822 1.00 21.68 202 PHE B C 1
ATOM 4206 O O . PHE B 1 203 ? 62.222 43.854 51.799 1.00 21.64 202 PHE B O 1
ATOM 4214 N N . GLY B 1 204 ? 62.645 45.705 52.949 1.00 21.29 203 GLY B N 1
ATOM 4215 C CA . GLY B 1 204 ? 62.202 45.019 54.173 1.00 21.72 203 GLY B CA 1
ATOM 4216 C C . GLY B 1 204 ? 62.006 46.028 55.292 1.00 26.37 203 GLY B C 1
ATOM 4217 O O . GLY B 1 204 ? 62.652 47.085 55.295 1.00 23.60 203 GLY B O 1
ATOM 4218 N N . LYS B 1 205 ? 61.115 45.756 56.237 1.00 22.46 204 LYS B N 1
ATOM 4219 C CA . LYS B 1 205 ? 60.859 46.744 57.291 1.00 24.32 204 LYS B CA 1
ATOM 4220 C C . LYS B 1 205 ? 59.974 46.141 58.367 1.00 26.98 204 LYS B C 1
ATOM 4221 O O . LYS B 1 205 ? 59.304 45.128 58.147 1.00 22.42 204 LYS B O 1
ATOM 4227 N N . PRO B 1 206 ? 59.957 46.768 59.549 1.00 27.47 205 PRO B N 1
ATOM 4228 C CA . PRO B 1 206 ? 59.038 46.315 60.605 1.00 27.23 205 PRO B CA 1
ATOM 4229 C C . PRO B 1 206 ? 57.602 46.561 60.153 1.00 27.08 205 PRO B C 1
ATOM 4230 O O . PRO B 1 206 ? 57.283 47.578 59.504 1.00 29.59 205 PRO B O 1
ATOM 4242 N N . TYR B 1 208 ? 53.313 45.937 61.366 1.00 26.18 207 TYR B N 1
ATOM 4243 C CA . TYR B 1 208 ? 52.285 45.391 62.247 1.00 28.82 207 TYR B CA 1
ATOM 4244 C C . TYR B 1 208 ? 52.864 44.719 63.480 1.00 25.06 207 TYR B C 1
ATOM 4245 O O . TYR B 1 208 ? 52.423 43.683 63.963 1.00 31.76 207 TYR B O 1
ATOM 4254 N N . THR B 1 209 ? 53.896 45.318 64.050 1.00 29.62 208 THR B N 1
ATOM 4255 C CA . THR B 1 209 ? 54.620 44.761 65.172 1.00 29.11 208 THR B CA 1
ATOM 4256 C C . THR B 1 209 ? 55.113 45.871 66.108 1.00 29.10 208 THR B C 1
ATOM 4257 O O . THR B 1 209 ? 55.266 47.010 65.685 1.00 32.61 208 THR B O 1
ATOM 4261 N N . GLU B 1 210 ? 55.365 45.474 67.336 1.00 30.77 209 GLU B N 1
ATOM 4262 C CA . GLU B 1 210 ? 55.842 46.309 68.427 1.00 35.04 209 GLU B CA 1
ATOM 4263 C C . GLU B 1 210 ? 57.363 46.379 68.427 1.00 36.09 209 GLU B C 1
ATOM 4264 O O . GLU B 1 210 ? 57.958 47.312 68.973 1.00 33.17 209 GLU B O 1
ATOM 4270 N N . VAL B 1 211 ? 58.013 45.393 67.796 1.00 32.24 210 VAL B N 1
ATOM 4271 C CA . VAL B 1 211 ? 59.461 45.293 67.835 1.00 29.51 210 VAL B CA 1
ATOM 4272 C C . VAL B 1 211 ? 60.169 46.208 66.838 1.00 28.98 210 VAL B C 1
ATOM 4273 O O . VAL B 1 211 ? 59.583 46.562 65.818 1.00 34.89 210 VAL B O 1
ATOM 4277 N N . GLU B 1 212 ? 61.393 46.560 67.173 1.00 26.18 211 GLU B N 1
ATOM 4278 C CA . GLU B 1 212 ? 62.284 47.425 66.449 1.00 31.52 211 GLU B CA 1
ATOM 4279 C C . GLU B 1 212 ? 63.119 46.554 65.502 1.00 33.21 211 GLU B C 1
ATOM 4280 O O . GLU B 1 212 ? 64.339 46.676 65.482 1.00 36.32 211 GLU B O 1
ATOM 4282 N N . ASN B 1 213 ? 62.439 45.678 64.756 1.00 28.71 212 ASN B N 1
ATOM 4283 C CA . ASN B 1 213 ? 63.202 44.821 63.836 1.00 27.60 212 ASN B CA 1
ATOM 4284 C C . ASN B 1 213 ? 62.393 44.666 62.556 1.00 25.89 212 ASN B C 1
ATOM 4285 O O . ASN B 1 213 ? 61.172 44.789 62.534 1.00 28.13 212 ASN B O 1
ATOM 4290 N N . ILE B 1 214 ? 63.054 44.406 61.428 1.00 24.00 213 ILE B N 1
ATOM 4291 C CA . ILE B 1 214 ? 62.298 44.046 60.229 1.00 24.60 213 ILE B CA 1
ATOM 4292 C C . ILE B 1 214 ? 61.411 42.846 60.522 1.00 22.19 213 ILE B C 1
ATOM 4293 O O . ILE B 1 214 ? 61.858 41.869 61.125 1.00 25.16 213 ILE B O 1
ATOM 4298 N N . THR B 1 215 ? 60.147 42.889 60.096 1.00 22.61 214 THR B N 1
ATOM 4299 C CA . THR B 1 215 ? 59.334 41.674 60.180 1.00 25.38 214 THR B CA 1
ATOM 4300 C C . THR B 1 215 ? 58.821 41.238 58.814 1.00 19.94 214 THR B C 1
ATOM 4301 O O . THR B 1 215 ? 58.189 40.202 58.728 1.00 21.47 214 THR B O 1
ATOM 4305 N N . VAL B 1 216 ? 59.078 42.023 57.768 1.00 23.42 215 VAL B N 1
ATOM 4306 C CA . VAL B 1 216 ? 58.608 41.679 56.435 1.00 22.97 215 VAL B CA 1
ATOM 4307 C C . VAL B 1 216 ? 59.709 41.999 55.423 1.00 24.01 215 VAL B C 1
ATOM 4308 O O . VAL B 1 216 ? 60.263 43.102 55.390 1.00 19.63 215 VAL B O 1
ATOM 4312 N N . ASN B 1 217 ? 60.050 41.010 54.593 1.00 20.35 216 ASN B N 1
ATOM 4313 C CA . ASN B 1 217 ? 61.087 41.227 53.583 1.00 18.21 216 ASN B CA 1
ATOM 4314 C C . ASN B 1 217 ? 60.599 40.619 52.261 1.00 21.58 216 ASN B C 1
ATOM 4315 O O . ASN B 1 217 ? 59.884 39.604 52.287 1.00 17.73 216 ASN B O 1
ATOM 4320 N N . GLN B 1 218 ? 61.006 41.245 51.166 1.00 18.55 217 GLN B N 1
ATOM 4321 C CA . GLN B 1 218 ? 60.922 40.678 49.821 1.00 16.59 217 GLN B CA 1
ATOM 4322 C C . GLN B 1 218 ? 62.320 40.822 49.201 1.00 21.89 217 GLN B C 1
ATOM 4323 O O . GLN B 1 218 ? 62.875 41.912 49.041 1.00 22.83 217 GLN B O 1
ATOM 4329 N N . THR B 1 219 ? 62.913 39.670 48.882 1.00 19.30 218 THR B N 1
ATOM 4330 C CA . THR B 1 219 ? 64.307 39.600 48.490 1.00 18.32 218 THR B CA 1
ATOM 4331 C C . THR B 1 219 ? 64.398 39.065 47.073 1.00 18.40 218 THR B C 1
ATOM 4332 O O . THR B 1 219 ? 63.739 38.078 46.761 1.00 21.67 218 THR B O 1
ATOM 4336 N N . LEU B 1 220 ? 65.184 39.682 46.220 1.00 21.53 219 LEU B N 1
ATOM 4337 C CA . LEU B 1 220 ? 65.556 39.104 44.934 1.00 17.27 219 LEU B CA 1
ATOM 4338 C C . LEU B 1 220 ? 66.998 38.615 44.943 1.00 17.19 219 LEU B C 1
ATOM 4339 O O . LEU B 1 220 ? 67.839 39.213 45.604 1.00 17.84 219 LEU B O 1
ATOM 4344 N N . LEU B 1 221 ? 67.264 37.572 44.188 1.00 16.32 220 LEU B N 1
ATOM 4345 C CA . LEU B 1 221 ? 68.510 36.862 44.069 1.00 18.82 220 LEU B CA 1
ATOM 4346 C C . LEU B 1 221 ? 68.903 36.649 42.606 1.00 18.40 220 LEU B C 1
ATOM 4347 O O . LEU B 1 221 ? 68.055 36.233 41.827 1.00 18.92 220 LEU B O 1
ATOM 4352 N N . GLU B 1 222 ? 70.143 36.903 42.213 1.00 23.08 221 GLU B N 1
ATOM 4353 C CA . GLU B 1 222 ? 70.614 36.411 40.921 1.00 22.77 221 GLU B CA 1
ATOM 4354 C C . GLU B 1 222 ? 71.753 35.427 41.217 1.00 23.37 221 GLU B C 1
ATOM 4355 O O . GLU B 1 222 ? 72.593 35.743 42.057 1.00 23.12 221 GLU B O 1
ATOM 4361 N N . PHE B 1 223 ? 71.746 34.292 40.558 1.00 18.53 222 PHE B N 1
ATOM 4362 C CA . PHE B 1 223 ? 72.679 33.213 40.822 1.00 17.01 222 PHE B CA 1
ATOM 4363 C C . PHE B 1 223 ? 73.853 33.333 39.866 1.00 22.99 222 PHE B C 1
ATOM 4364 O O . PHE B 1 223 ? 73.721 34.087 38.900 1.00 23.88 222 PHE B O 1
ATOM 4372 N N . GLU B 1 224 ? 74.923 32.610 40.115 1.00 27.56 223 GLU B N 1
ATOM 4373 C CA . GLU B 1 224 ? 76.103 32.739 39.245 1.00 32.14 223 GLU B CA 1
ATOM 4374 C C . GLU B 1 224 ? 75.798 32.472 37.787 1.00 31.72 223 GLU B C 1
ATOM 4375 O O . GLU B 1 224 ? 76.378 33.147 36.925 1.00 41.62 223 GLU B O 1
ATOM 4381 N N . ASP B 1 225 ? 74.904 31.539 37.479 1.00 30.21 224 ASP B N 1
ATOM 4382 C CA . ASP B 1 225 ? 74.654 31.204 36.075 1.00 22.66 224 ASP B CA 1
ATOM 4383 C C . ASP B 1 225 ? 73.550 32.059 35.494 1.00 25.98 224 ASP B C 1
ATOM 4384 O O . ASP B 1 225 ? 73.025 31.754 34.420 1.00 36.21 224 ASP B O 1
ATOM 4389 N N . GLY B 1 226 ? 73.144 33.112 36.180 1.00 26.55 225 GLY B N 1
ATOM 4390 C CA . GLY B 1 226 ? 72.119 34.006 35.683 1.00 24.59 225 GLY B CA 1
ATOM 4391 C C . GLY B 1 226 ? 70.690 33.662 36.042 1.00 26.63 225 GLY B C 1
ATOM 4392 O O . GLY B 1 226 ? 69.790 34.493 35.798 1.00 28.72 225 GLY B O 1
ATOM 4393 N N . LYS B 1 227 ? 70.394 32.493 36.608 1.00 21.69 226 LYS B N 1
ATOM 4394 C CA . LYS B 1 227 ? 68.978 32.237 36.921 1.00 20.26 226 LYS B CA 1
ATOM 4395 C C . LYS B 1 227 ? 68.603 33.201 38.032 1.00 21.42 226 LYS B C 1
ATOM 4396 O O . LYS B 1 227 ? 69.511 33.832 38.583 1.00 22.22 226 LYS B O 1
ATOM 4402 N N . GLN B 1 228 ? 67.332 33.348 38.381 1.00 23.14 227 GLN B N 1
ATOM 4403 C CA . GLN B 1 228 ? 66.915 34.316 39.385 1.00 18.94 227 GLN B CA 1
ATOM 4404 C C . GLN B 1 228 ? 65.981 33.713 40.425 1.00 20.67 227 GLN B C 1
ATOM 4405 O O . GLN B 1 228 ? 65.327 32.701 40.184 1.00 18.16 227 GLN B O 1
ATOM 4411 N N . ALA B 1 229 ? 65.868 34.329 41.608 1.00 17.55 228 ALA B N 1
ATOM 4412 C CA . ALA B 1 229 ? 64.936 33.779 42.593 1.00 17.20 228 ALA B CA 1
ATOM 4413 C C . ALA B 1 229 ? 64.365 34.953 43.391 1.00 17.23 228 ALA B C 1
ATOM 4414 O O . ALA B 1 229 ? 65.031 35.981 43.474 1.00 18.10 228 ALA B O 1
ATOM 4416 N N . TYR B 1 230 ? 63.159 34.791 43.869 1.00 15.99 229 TYR B N 1
ATOM 4417 C CA . TYR B 1 230 ? 62.484 35.668 44.815 1.00 15.21 229 TYR B CA 1
ATOM 4418 C C . TYR B 1 230 ? 62.319 34.903 46.137 1.00 16.83 229 TYR B C 1
ATOM 4419 O O . TYR B 1 230 ? 61.967 33.727 46.077 1.00 14.53 229 TYR B O 1
ATOM 4428 N N . LEU B 1 231 ? 62.529 35.571 47.265 1.00 17.69 230 LEU B N 1
ATOM 4429 C CA . LEU B 1 231 ? 62.317 34.996 48.569 1.00 17.53 230 LEU B CA 1
ATOM 4430 C C . LEU B 1 231 ? 61.487 35.980 49.401 1.00 19.07 230 LEU B C 1
ATOM 4431 O O . LEU B 1 231 ? 61.889 37.117 49.628 1.00 17.27 230 LEU B O 1
ATOM 4436 N N . GLY B 1 232 ? 60.313 35.546 49.817 1.00 19.18 231 GLY B N 1
ATOM 4437 C CA . GLY B 1 232 ? 59.502 36.385 50.705 1.00 18.27 231 GLY B CA 1
ATOM 4438 C C . GLY B 1 232 ? 59.581 35.823 52.088 1.00 20.45 231 GLY B C 1
ATOM 4439 O O . GLY B 1 232 ? 59.383 34.611 52.231 1.00 17.01 231 GLY B O 1
ATOM 4440 N N . THR B 1 233 ? 59.871 36.659 53.093 1.00 18.83 232 THR B N 1
ATOM 4441 C CA . THR B 1 233 ? 59.938 36.128 54.473 1.00 15.80 232 THR B CA 1
ATOM 4442 C C . THR B 1 233 ? 59.081 37.101 55.300 1.00 17.73 232 THR B C 1
ATOM 4443 O O . THR B 1 233 ? 59.154 38.308 55.093 1.00 18.47 232 THR B O 1
ATOM 4447 N N . ASN B 1 234 ? 58.208 36.589 56.142 1.00 20.88 233 ASN B N 1
ATOM 4448 C CA . ASN B 1 234 ? 57.158 37.463 56.688 1.00 22.63 233 ASN B CA 1
ATOM 4449 C C . ASN B 1 234 ? 56.727 36.903 58.045 1.00 26.47 233 ASN B C 1
ATOM 4450 O O . ASN B 1 234 ? 56.529 35.707 58.226 1.00 23.61 233 ASN B O 1
ATOM 4455 N N . TRP B 1 235 ? 56.623 37.835 59.001 1.00 25.67 234 TRP B N 1
ATOM 4456 C CA . TRP B 1 235 ? 56.369 37.514 60.401 1.00 23.89 234 TRP B CA 1
ATOM 4457 C C . TRP B 1 235 ? 55.042 38.163 60.790 1.00 23.68 234 TRP B C 1
ATOM 4458 O O . TRP B 1 235 ? 54.844 38.442 61.971 1.00 22.99 234 TRP B O 1
ATOM 4469 N N . ALA B 1 236 ? 54.201 38.361 59.782 1.00 19.41 235 ALA B N 1
ATOM 4470 C CA . ALA B 1 236 ? 52.927 39.074 59.945 1.00 25.01 235 ALA B CA 1
ATOM 4471 C C . ALA B 1 236 ? 51.721 38.449 59.267 1.00 19.10 235 ALA B C 1
ATOM 4472 O O . ALA B 1 236 ? 50.735 39.115 58.932 1.00 20.12 235 ALA B O 1
ATOM 4474 N N . CYS B 1 237 ? 51.702 37.150 59.039 1.00 22.08 236 CYS B N 1
ATOM 4475 C CA . CYS B 1 237 ? 50.570 36.527 58.367 1.00 23.44 236 CYS B CA 1
ATOM 4476 C C . CYS B 1 237 ? 50.499 35.054 58.742 1.00 20.45 236 CYS B C 1
ATOM 4477 O O . CYS B 1 237 ? 51.479 34.482 59.247 1.00 22.28 236 CYS B O 1
ATOM 4480 N N . PRO B 1 238 ? 49.335 34.449 58.531 1.00 25.96 237 PRO B N 1
ATOM 4481 C CA . PRO B 1 238 ? 49.221 32.997 58.737 1.00 25.71 237 PRO B CA 1
ATOM 4482 C C . PRO B 1 238 ? 50.313 32.234 57.992 1.00 27.93 237 PRO B C 1
ATOM 4483 O O . PRO B 1 238 ? 50.747 32.661 56.912 1.00 30.96 237 PRO B O 1
ATOM 4487 N N . GLY B 1 239 ? 50.748 31.115 58.553 1.00 25.21 238 GLY B N 1
ATOM 4488 C CA . GLY B 1 239 ? 51.815 30.309 58.021 1.00 22.55 238 GLY B CA 1
ATOM 4489 C C . GLY B 1 239 ? 51.712 29.939 56.550 1.00 17.98 238 GLY B C 1
ATOM 4490 O O . GLY B 1 239 ? 50.689 29.467 56.072 1.00 17.87 238 GLY B O 1
ATOM 4491 N N . VAL B 1 240 ? 52.810 30.118 55.846 1.00 19.67 239 VAL B N 1
ATOM 4492 C CA . VAL B 1 240 ? 53.046 29.629 54.493 1.00 17.94 239 VAL B CA 1
ATOM 4493 C C . VAL B 1 240 ? 54.474 29.122 54.344 1.00 18.57 239 VAL B C 1
ATOM 4494 O O . VAL B 1 240 ? 55.448 29.742 54.800 1.00 17.53 239 VAL B O 1
ATOM 4498 N N . PHE B 1 241 ? 54.618 27.987 53.665 1.00 17.70 240 PHE B N 1
ATOM 4499 C CA . PHE B 1 241 ? 55.940 27.542 53.193 1.00 19.86 240 PHE B CA 1
ATOM 4500 C C . PHE B 1 241 ? 55.694 27.040 51.760 1.00 17.41 240 PHE B C 1
ATOM 4501 O O . PHE B 1 241 ? 55.000 26.038 51.629 1.00 15.38 240 PHE B O 1
ATOM 4509 N N . SER B 1 242 ? 56.272 27.731 50.786 1.00 18.64 241 SER B N 1
ATOM 4510 C CA . SER B 1 242 ? 56.042 27.328 49.399 1.00 18.49 241 SER B CA 1
ATOM 4511 C C . SER B 1 242 ? 57.288 27.577 48.559 1.00 17.48 241 SER B C 1
ATOM 4512 O O . SER B 1 242 ? 58.144 28.403 48.857 1.00 14.33 241 SER B O 1
ATOM 4515 N N . ILE B 1 243 ? 57.343 26.835 47.460 1.00 17.75 242 ILE B N 1
ATOM 4516 C CA . ILE B 1 243 ? 58.410 26.959 46.464 1.00 14.65 242 ILE B CA 1
ATOM 4517 C C . ILE B 1 243 ? 57.779 26.764 45.102 1.00 17.41 242 ILE B C 1
ATOM 4518 O O . ILE B 1 243 ? 57.117 25.744 44.922 1.00 19.57 242 ILE B O 1
ATOM 4523 N N . ASN B 1 244 ? 57.955 27.728 44.208 1.00 18.15 243 ASN B N 1
ATOM 4524 C CA . ASN B 1 244 ? 57.428 27.613 42.848 1.00 18.66 243 ASN B CA 1
ATOM 4525 C C . ASN B 1 244 ? 58.638 27.622 41.908 1.00 15.39 243 ASN B C 1
ATOM 4526 O O . ASN B 1 244 ? 59.417 28.553 42.064 1.00 16.31 243 ASN B O 1
ATOM 4531 N N . VAL B 1 245 ? 58.737 26.620 41.047 1.00 15.51 244 VAL B N 1
ATOM 4532 C CA . VAL B 1 245 ? 59.891 26.558 40.136 1.00 17.22 244 VAL B CA 1
ATOM 4533 C C . VAL B 1 245 ? 59.381 26.751 38.719 1.00 20.11 244 VAL B C 1
ATOM 4534 O O . VAL B 1 245 ? 58.455 26.011 38.341 1.00 18.96 244 VAL B O 1
ATOM 4538 N N . TYR B 1 246 ? 59.958 27.706 37.999 1.00 20.03 245 TYR B N 1
ATOM 4539 C CA . TYR B 1 246 ? 59.484 28.000 36.634 1.00 20.85 245 TYR B CA 1
ATOM 4540 C C . TYR B 1 246 ? 60.471 27.390 35.617 1.00 19.99 245 TYR B C 1
ATOM 4541 O O . TYR B 1 246 ? 61.637 27.788 35.599 1.00 17.90 245 TYR B O 1
ATOM 4550 N N . GLY B 1 247 ? 59.952 26.465 34.831 1.00 18.87 246 GLY B N 1
ATOM 4551 C CA . GLY B 1 247 ? 60.760 25.761 33.832 1.00 21.79 246 GLY B CA 1
ATOM 4552 C C . GLY B 1 247 ? 60.278 25.901 32.416 1.00 22.45 246 GLY B C 1
ATOM 4553 O O . GLY B 1 247 ? 59.125 26.228 32.100 1.00 19.06 246 GLY B O 1
ATOM 4554 N N . THR B 1 248 ? 61.155 25.656 31.417 1.00 20.86 247 THR B N 1
ATOM 4555 C CA . THR B 1 248 ? 60.642 25.893 30.043 1.00 21.20 247 THR B CA 1
ATOM 4556 C C . THR B 1 248 ? 59.642 24.845 29.562 1.00 24.32 247 THR B C 1
ATOM 4557 O O . THR B 1 248 ? 58.822 25.117 28.655 1.00 23.59 247 THR B O 1
ATOM 4561 N N . LYS B 1 249 ? 59.641 23.657 30.175 1.00 22.12 248 LYS B N 1
ATOM 4562 C CA . LYS B 1 249 ? 58.680 22.627 29.830 1.00 20.30 248 LYS B CA 1
ATOM 4563 C C . LYS B 1 249 ? 57.591 22.420 30.867 1.00 21.71 248 LYS B C 1
ATOM 4564 O O . LYS B 1 249 ? 56.468 21.983 30.545 1.00 19.64 248 LYS B O 1
ATOM 4570 N N . ALA B 1 250 ? 57.907 22.707 32.141 1.00 24.16 249 ALA B N 1
ATOM 4571 C CA . ALA B 1 250 ? 56.862 22.561 33.173 1.00 18.48 249 ALA B CA 1
ATOM 4572 C C . ALA B 1 250 ? 57.150 23.527 34.318 1.00 17.75 249 ALA B C 1
ATOM 4573 O O . ALA B 1 250 ? 58.257 24.059 34.363 1.00 21.15 249 ALA B O 1
ATOM 4575 N N . ASN B 1 251 ? 56.167 23.722 35.192 1.00 16.82 250 ASN B N 1
ATOM 4576 C CA . ASN B 1 251 ? 56.429 24.468 36.430 1.00 16.06 250 ASN B CA 1
ATOM 4577 C C . ASN B 1 251 ? 56.082 23.539 37.600 1.00 17.15 250 ASN B C 1
ATOM 4578 O O . ASN B 1 251 ? 55.278 22.633 37.395 1.00 17.14 250 ASN B O 1
ATOM 4583 N N . LEU B 1 252 ? 56.685 23.789 38.730 1.00 18.47 251 LEU B N 1
ATOM 4584 C CA . LEU B 1 252 ? 56.508 23.056 39.969 1.00 18.59 251 LEU B CA 1
ATOM 4585 C C . LEU B 1 252 ? 55.991 24.009 41.051 1.00 18.77 251 LEU B C 1
ATOM 4586 O O . LEU B 1 252 ? 56.580 25.088 41.172 1.00 19.66 251 LEU B O 1
ATOM 4591 N N . PHE B 1 253 ? 54.962 23.563 41.724 1.00 17.28 252 PHE B N 1
ATOM 4592 C CA . PHE B 1 253 ? 54.280 24.291 42.799 1.00 16.96 252 PHE B CA 1
ATOM 4593 C C . PHE B 1 253 ? 54.301 23.405 44.033 1.00 16.83 252 PHE B C 1
ATOM 4594 O O . PHE B 1 253 ? 53.633 22.381 44.109 1.00 18.25 252 PHE B O 1
ATOM 4602 N N . TYR B 1 254 ? 55.107 23.772 45.031 1.00 18.44 253 TYR B N 1
ATOM 4603 C CA . TYR B 1 254 ? 55.211 23.008 46.266 1.00 17.48 253 TYR B CA 1
ATOM 4604 C C . TYR B 1 254 ? 54.691 23.818 47.462 1.00 21.28 253 TYR B C 1
ATOM 4605 O O . TYR B 1 254 ? 54.990 25.012 47.547 1.00 15.19 253 TYR B O 1
ATOM 4614 N N . GLN B 1 255 ? 53.955 23.150 48.330 1.00 18.75 254 GLN B N 1
ATOM 4615 C CA A GLN B 1 255 ? 53.469 23.802 49.554 0.50 18.23 254 GLN B CA 1
ATOM 4616 C CA B GLN B 1 255 ? 53.341 23.709 49.520 0.50 18.69 254 GLN B CA 1
ATOM 4617 C C . GLN B 1 255 ? 53.609 22.799 50.697 1.00 18.37 254 GLN B C 1
ATOM 4618 O O . GLN B 1 255 ? 53.306 21.610 50.534 1.00 21.38 254 GLN B O 1
ATOM 4629 N N . LEU B 1 256 ? 54.099 23.291 51.830 1.00 17.93 255 LEU B N 1
ATOM 4630 C CA . LEU B 1 256 ? 54.354 22.489 53.007 1.00 17.83 255 LEU B CA 1
ATOM 4631 C C . LEU B 1 256 ? 53.615 23.037 54.240 1.00 19.30 255 LEU B C 1
ATOM 4632 O O . LEU B 1 256 ? 53.688 24.255 54.426 1.00 21.13 255 LEU B O 1
ATOM 4637 N N . ASP B 1 257 ? 52.971 22.156 54.997 1.00 17.19 256 ASP B N 1
ATOM 4638 C CA . ASP B 1 257 ? 52.359 22.557 56.267 1.00 17.97 256 ASP B CA 1
ATOM 4639 C C . ASP B 1 257 ? 53.421 22.488 57.364 1.00 17.23 256 ASP B C 1
ATOM 4640 O O . ASP B 1 257 ? 53.738 21.398 57.864 1.00 20.31 256 ASP B O 1
ATOM 4645 N N . PHE B 1 258 ? 54.004 23.617 57.713 1.00 18.41 257 PHE B N 1
ATOM 4646 C CA . PHE B 1 258 ? 55.212 23.646 58.541 1.00 19.15 257 PHE B CA 1
ATOM 4647 C C . PHE B 1 258 ? 54.878 23.247 59.972 1.00 20.45 257 PHE B C 1
ATOM 4648 O O . PHE B 1 258 ? 55.738 22.880 60.775 1.00 19.02 257 PHE B O 1
ATOM 4656 N N . SER B 1 259 ? 53.603 23.263 60.342 1.00 21.43 258 SER B N 1
ATOM 4657 C CA . SER B 1 259 ? 53.294 22.697 61.676 1.00 22.74 258 SER B CA 1
ATOM 4658 C C . SER B 1 259 ? 53.621 21.220 61.801 1.00 22.57 258 SER B C 1
ATOM 4659 O O . SER B 1 259 ? 53.641 20.730 62.939 1.00 23.02 258 SER B O 1
ATOM 4662 N N . TRP B 1 260 ? 53.895 20.483 60.723 1.00 19.01 259 TRP B N 1
ATOM 4663 C CA . TRP B 1 260 ? 54.271 19.088 60.871 1.00 20.33 259 TRP B CA 1
ATOM 4664 C C . TRP B 1 260 ? 55.777 18.881 60.754 1.00 20.26 259 TRP B C 1
ATOM 4665 O O . TRP B 1 260 ? 56.303 17.795 60.549 1.00 22.77 259 TRP B O 1
ATOM 4676 N N . TRP B 1 261 ? 56.545 19.950 60.863 1.00 20.46 260 TRP B N 1
ATOM 4677 C CA . TRP B 1 261 ? 57.999 19.867 60.701 1.00 23.36 260 TRP B CA 1
ATOM 4678 C C . TRP B 1 261 ? 58.708 18.960 61.698 1.00 22.84 260 TRP B C 1
ATOM 4679 O O . TRP B 1 261 ? 59.602 18.178 61.369 1.00 19.33 260 TRP B O 1
ATOM 4690 N N . SER B 1 262 ? 58.312 19.085 62.970 1.00 28.13 261 SER B N 1
ATOM 4691 C CA . SER B 1 262 ? 58.895 18.397 64.109 1.00 27.54 261 SER B CA 1
ATOM 4692 C C . SER B 1 262 ? 58.537 16.923 64.074 1.00 27.65 261 SER B C 1
ATOM 4693 O O . SER B 1 262 ? 59.270 16.044 64.506 1.00 27.29 261 SER B O 1
ATOM 4696 N N . ASN B 1 263 ? 57.355 16.646 63.510 1.00 30.31 262 ASN B N 1
ATOM 4697 C CA . ASN B 1 263 ? 56.958 15.264 63.209 1.00 27.05 262 ASN B CA 1
ATOM 4698 C C . ASN B 1 263 ? 57.694 14.782 61.971 1.00 31.98 262 ASN B C 1
ATOM 4699 O O . ASN B 1 263 ? 57.054 14.603 60.932 1.00 23.39 262 ASN B O 1
ATOM 4704 N N . SER B 1 264 ? 59.001 14.585 62.092 1.00 31.10 263 SER B N 1
ATOM 4705 C CA . SER B 1 264 ? 59.958 14.570 60.974 1.00 33.46 263 SER B CA 1
ATOM 4706 C C . SER B 1 264 ? 59.776 13.335 60.092 1.00 28.82 263 SER B C 1
ATOM 4707 O O . SER B 1 264 ? 60.028 13.429 58.893 1.00 23.06 263 SER B O 1
ATOM 4710 N N . ASP B 1 265 ? 59.325 12.227 60.657 1.00 26.95 264 ASP B N 1
ATOM 4711 C CA . ASP B 1 265 ? 59.114 11.012 59.889 1.00 26.48 264 ASP B CA 1
ATOM 4712 C C . ASP B 1 265 ? 57.961 11.120 58.895 1.00 25.88 264 ASP B C 1
ATOM 4713 O O . ASP B 1 265 ? 57.887 10.323 57.942 1.00 30.19 264 ASP B O 1
ATOM 4718 N N . VAL B 1 266 ? 57.083 12.092 59.058 1.00 26.91 265 VAL B N 1
ATOM 4719 C CA . VAL B 1 266 ? 55.887 12.234 58.244 1.00 22.39 265 VAL B CA 1
ATOM 4720 C C . VAL B 1 266 ? 55.669 13.605 57.630 1.00 24.69 265 VAL B C 1
ATOM 4721 O O . VAL B 1 266 ? 54.670 13.800 56.919 1.00 25.90 265 VAL B O 1
ATOM 4725 N N . THR B 1 267 ? 56.568 14.557 57.886 1.00 22.74 266 THR B N 1
ATOM 4726 C CA . THR B 1 267 ? 56.427 15.916 57.386 1.00 21.47 266 THR B CA 1
ATOM 4727 C C . THR B 1 267 ? 56.049 15.992 55.895 1.00 21.14 266 THR B C 1
ATOM 4728 O O . THR B 1 267 ? 55.176 16.747 55.481 1.00 19.93 266 THR B O 1
ATOM 4732 N N . ASP B 1 268 ? 56.747 15.164 55.118 1.00 20.09 267 ASP B N 1
ATOM 4733 C CA . ASP B 1 268 ? 56.568 15.102 53.673 1.00 24.44 267 ASP B CA 1
ATOM 4734 C C . ASP B 1 268 ? 55.116 14.810 53.308 1.00 21.11 267 ASP B C 1
ATOM 4735 O O . ASP B 1 268 ? 54.593 15.312 52.310 1.00 22.71 267 ASP B O 1
ATOM 4740 N N . GLU B 1 269 ? 54.471 13.991 54.109 1.00 21.64 268 GLU B N 1
ATOM 4741 C CA . GLU B 1 269 ? 53.064 13.637 53.904 1.00 23.79 268 GLU B CA 1
ATOM 4742 C C . GLU B 1 269 ? 52.121 14.823 54.024 1.00 22.29 268 GLU B C 1
ATOM 4743 O O . GLU B 1 269 ? 50.962 14.767 53.593 1.00 25.97 268 GLU B O 1
ATOM 4749 N N . HIS B 1 270 ? 52.603 15.903 54.613 1.00 18.50 269 HIS B N 1
ATOM 4750 C CA . HIS B 1 270 ? 51.869 17.118 54.865 1.00 17.61 269 HIS B CA 1
ATOM 4751 C C . HIS B 1 270 ? 52.346 18.223 53.929 1.00 18.47 269 HIS B C 1
ATOM 4752 O O . HIS B 1 270 ? 52.455 19.375 54.309 1.00 20.40 269 HIS B O 1
ATOM 4759 N N . SER B 1 271 ? 52.632 17.792 52.701 1.00 24.57 270 SER B N 1
ATOM 4760 C CA . SER B 1 271 ? 53.088 18.678 51.620 1.00 20.10 270 SER B CA 1
ATOM 4761 C C . SER B 1 271 ? 52.421 18.268 50.309 1.00 23.30 270 SER B C 1
ATOM 4762 O O . SER B 1 271 ? 51.919 17.146 50.179 1.00 21.39 270 SER B O 1
ATOM 4765 N N . THR B 1 272 ? 52.425 19.186 49.339 1.00 20.32 271 THR B N 1
ATOM 4766 C CA . THR B 1 272 ? 52.003 18.803 47.986 1.00 26.91 271 THR B CA 1
ATOM 4767 C C . THR B 1 272 ? 53.013 19.371 46.986 1.00 17.80 271 THR B C 1
ATOM 4768 O O . THR B 1 272 ? 53.626 20.416 47.220 1.00 20.39 271 THR B O 1
ATOM 4772 N N . LEU B 1 273 ? 53.160 18.624 45.904 1.00 20.01 272 LEU B N 1
ATOM 4773 C CA . LEU B 1 273 ? 54.010 18.957 44.751 1.00 22.16 272 LEU B CA 1
ATOM 4774 C C . LEU B 1 273 ? 53.150 18.762 43.494 1.00 24.14 272 LEU B C 1
ATOM 4775 O O . LEU B 1 273 ? 52.667 17.676 43.184 1.00 19.82 272 LEU B O 1
ATOM 4780 N N . ILE B 1 274 ? 52.910 19.844 42.781 1.00 19.14 273 ILE B N 1
ATOM 4781 C CA . ILE B 1 274 ? 52.060 19.809 41.598 1.00 20.15 273 ILE B CA 1
ATOM 4782 C C . ILE B 1 274 ? 52.958 20.147 40.417 1.00 23.41 273 ILE B C 1
ATOM 4783 O O . ILE B 1 274 ? 53.713 21.122 40.569 1.00 19.65 273 ILE B O 1
ATOM 4788 N N . LYS B 1 275 ? 52.890 19.354 39.341 1.00 20.67 274 LYS B N 1
ATOM 4789 C CA . LYS B 1 275 ? 53.587 19.731 38.103 1.00 21.47 274 LYS B CA 1
ATOM 4790 C C . LYS B 1 275 ? 52.573 20.273 37.092 1.00 25.35 274 LYS B C 1
ATOM 4791 O O . LYS B 1 275 ? 51.577 19.604 36.837 1.00 23.27 274 LYS B O 1
ATOM 4797 N N . ARG B 1 276 ? 52.830 21.473 36.580 1.00 20.73 275 ARG B N 1
ATOM 4798 C CA . ARG B 1 276 ? 51.993 22.082 35.568 1.00 19.97 275 ARG B CA 1
ATOM 4799 C C . ARG B 1 276 ? 52.686 21.922 34.206 1.00 22.12 275 ARG B C 1
ATOM 4800 O O . ARG B 1 276 ? 53.811 22.402 34.025 1.00 17.49 275 ARG B O 1
ATOM 4808 N N . GLU B 1 277 ? 52.026 21.240 33.287 1.00 21.99 276 GLU B N 1
ATOM 4809 C CA . GLU B 1 277 ? 52.668 20.983 31.990 1.00 24.49 276 GLU B CA 1
ATOM 4810 C C . GLU B 1 277 ? 51.662 21.048 30.846 1.00 19.25 276 GLU B C 1
ATOM 4811 O O . GLU B 1 277 ? 50.453 20.941 31.037 1.00 21.83 276 GLU B O 1
ATOM 4817 N N . PHE B 1 278 ? 52.207 21.234 29.639 1.00 30.01 277 PHE B N 1
ATOM 4818 C CA . PHE B 1 278 ? 51.483 21.136 28.378 1.00 29.48 277 PHE B CA 1
ATOM 4819 C C . PHE B 1 278 ? 51.090 19.696 28.100 1.00 31.88 277 PHE B C 1
ATOM 4820 O O . PHE B 1 278 ? 51.957 18.830 28.284 1.00 35.54 277 PHE B O 1
ATOM 4828 N N . ALA B 1 279 ? 49.855 19.446 27.702 1.00 32.56 278 ALA B N 1
ATOM 4829 C CA . ALA B 1 279 ? 49.418 18.084 27.408 1.00 40.00 278 ALA B CA 1
ATOM 4830 C C . ALA B 1 279 ? 49.423 17.823 25.899 1.00 40.32 278 ALA B C 1
ATOM 4831 O O . ALA B 1 279 ? 48.401 18.187 25.287 1.00 51.26 278 ALA B O 1
ATOM 4833 N N . ILE B 1 289 ? 47.273 21.433 25.474 1.00 52.11 288 ILE B N 1
ATOM 4834 C CA . ILE B 1 289 ? 46.906 22.520 26.407 1.00 44.85 288 ILE B CA 1
ATOM 4835 C C . ILE B 1 289 ? 47.596 22.312 27.741 1.00 39.91 288 ILE B C 1
ATOM 4836 O O . ILE B 1 289 ? 48.613 21.607 27.757 1.00 31.90 288 ILE B O 1
ATOM 4841 N N . LEU B 1 290 ? 47.180 22.910 28.859 1.00 34.44 289 LEU B N 1
ATOM 4842 C CA . LEU B 1 290 ? 47.952 22.746 30.077 1.00 33.00 289 LEU B CA 1
ATOM 4843 C C . LEU B 1 290 ? 47.261 21.809 31.068 1.00 32.46 289 LEU B C 1
ATOM 4844 O O . LEU B 1 290 ? 46.033 21.711 31.110 1.00 24.66 289 LEU B O 1
ATOM 4849 N N . ARG B 1 291 ? 48.031 21.110 31.894 1.00 27.82 290 ARG B N 1
ATOM 4850 C CA . ARG B 1 291 ? 47.411 20.303 32.938 1.00 30.17 290 ARG B CA 1
ATOM 4851 C C . ARG B 1 291 ? 48.351 20.348 34.160 1.00 30.23 290 ARG B C 1
ATOM 4852 O O . ARG B 1 291 ? 49.537 20.554 33.916 1.00 19.98 290 ARG B O 1
ATOM 4860 N N . ASP B 1 292 ? 47.752 20.162 35.313 1.00 30.61 291 ASP B N 1
ATOM 4861 C CA . ASP B 1 292 ? 48.401 20.097 36.614 1.00 30.00 291 ASP B CA 1
ATOM 4862 C C . ASP B 1 292 ? 48.272 18.669 37.157 1.00 27.95 291 ASP B C 1
ATOM 4863 O O . ASP B 1 292 ? 47.158 18.148 37.215 1.00 27.58 291 ASP B O 1
ATOM 4868 N N . VAL B 1 293 ? 49.398 18.081 37.507 1.00 28.87 292 VAL B N 1
ATOM 4869 C CA . VAL B 1 293 ? 49.519 16.697 37.906 1.00 27.59 292 VAL B CA 1
ATOM 4870 C C . VAL B 1 293 ? 50.072 16.642 39.327 1.00 26.71 292 VAL B C 1
ATOM 4871 O O . VAL B 1 293 ? 51.065 17.339 39.541 1.00 24.56 292 VAL B O 1
ATOM 4875 N N . LYS B 1 294 ? 49.499 15.864 40.229 1.00 23.81 293 LYS B N 1
ATOM 4876 C CA . LYS B 1 294 ? 50.147 15.741 41.545 1.00 29.58 293 LYS B CA 1
ATOM 4877 C C . LYS B 1 294 ? 51.356 14.822 41.446 1.00 28.83 293 LYS B C 1
ATOM 4878 O O . LYS B 1 294 ? 51.334 13.757 40.820 1.00 31.41 293 LYS B O 1
ATOM 4884 N N . VAL B 1 295 ? 52.471 15.217 42.048 1.00 25.32 294 VAL B N 1
ATOM 4885 C CA . VAL B 1 295 ? 53.694 14.426 41.962 1.00 23.98 294 VAL B CA 1
ATOM 4886 C C . VAL B 1 295 ? 53.836 13.633 43.262 1.00 29.10 294 VAL B C 1
ATOM 4887 O O . VAL B 1 295 ? 53.596 14.166 44.339 1.00 22.97 294 VAL B O 1
ATOM 4891 N N . ASP B 1 296 ? 54.207 12.363 43.152 1.00 29.46 295 ASP B N 1
ATOM 4892 C CA . ASP B 1 296 ? 54.396 11.535 44.339 1.00 28.08 295 ASP B CA 1
ATOM 4893 C C . ASP B 1 296 ? 55.872 11.356 44.645 1.00 29.14 295 ASP B C 1
ATOM 4894 O O . ASP B 1 296 ? 56.702 11.306 43.740 1.00 28.92 295 ASP B O 1
ATOM 4899 N N . PHE B 1 297 ? 56.220 11.278 45.929 1.00 27.55 296 PHE B N 1
ATOM 4900 C CA . PHE B 1 297 ? 57.579 11.037 46.370 1.00 28.43 296 PHE B CA 1
ATOM 4901 C C . PHE B 1 297 ? 57.565 10.325 47.737 1.00 29.34 296 PHE B C 1
ATOM 4902 O O . PHE B 1 297 ? 56.530 10.394 48.399 1.00 27.31 296 PHE B O 1
ATOM 4910 N N . GLU B 1 298 ? 58.679 9.716 48.054 1.00 26.62 297 GLU B N 1
ATOM 4911 C CA . GLU B 1 298 ? 58.972 9.004 49.273 1.00 31.25 297 GLU B CA 1
ATOM 4912 C C . GLU B 1 298 ? 59.146 9.990 50.429 1.00 31.27 297 GLU B C 1
ATOM 4913 O O . GLU B 1 298 ? 59.723 11.060 50.261 1.00 25.73 297 GLU B O 1
ATOM 4919 N N . SER B 1 299 ? 58.673 9.615 51.610 1.00 27.20 298 SER B N 1
ATOM 4920 C CA . SER B 1 299 ? 58.972 10.425 52.798 1.00 24.61 298 SER B CA 1
ATOM 4921 C C . SER B 1 299 ? 60.384 10.180 53.304 1.00 26.42 298 SER B C 1
ATOM 4922 O O . SER B 1 299 ? 60.880 9.051 53.261 1.00 36.28 298 SER B O 1
ATOM 4925 N N . VAL B 1 300 ? 61.032 11.239 53.766 1.00 26.72 299 VAL B N 1
ATOM 4926 C CA . VAL B 1 300 ? 62.351 11.194 54.378 1.00 21.26 299 VAL B CA 1
ATOM 4927 C C . VAL B 1 300 ? 62.225 11.830 55.764 1.00 24.34 299 VAL B C 1
ATOM 4928 O O . VAL B 1 300 ? 61.697 12.931 55.835 1.00 26.94 299 VAL B O 1
ATOM 4932 N N . ASP B 1 301 ? 62.703 11.131 56.786 1.00 23.19 300 ASP B N 1
ATOM 4933 C CA . ASP B 1 301 ? 62.830 11.688 58.129 1.00 26.85 300 ASP B CA 1
ATOM 4934 C C . ASP B 1 301 ? 63.970 12.712 58.158 1.00 26.34 300 ASP B C 1
ATOM 4935 O O . ASP B 1 301 ? 65.111 12.361 58.475 1.00 24.18 300 ASP B O 1
ATOM 4940 N N . HIS B 1 302 ? 63.623 13.952 57.828 1.00 21.66 301 HIS B N 1
ATOM 4941 C CA . HIS B 1 302 ? 64.619 14.995 57.560 1.00 24.01 301 HIS B CA 1
ATOM 4942 C C . HIS B 1 302 ? 65.569 15.255 58.718 1.00 25.96 301 HIS B C 1
ATOM 4943 O O . HIS B 1 302 ? 66.766 15.484 58.543 1.00 27.10 301 HIS B O 1
ATOM 4950 N N . LEU B 1 303 ? 65.065 15.243 59.944 1.00 24.96 302 LEU B N 1
ATOM 4951 C CA . LEU B 1 303 ? 65.904 15.569 61.104 1.00 21.78 302 LEU B CA 1
ATOM 4952 C C . LEU B 1 303 ? 66.820 14.399 61.410 1.00 30.12 302 LEU B C 1
ATOM 4953 O O . LEU B 1 303 ? 68.010 14.504 61.689 1.00 36.08 302 LEU B O 1
ATOM 4958 N N . ARG B 1 304 ? 66.268 13.186 61.377 1.00 31.44 303 ARG B N 1
ATOM 4959 C CA . ARG B 1 304 ? 67.092 12.027 61.774 1.00 35.09 303 ARG B CA 1
ATOM 4960 C C . ARG B 1 304 ? 68.159 11.653 60.767 1.00 36.18 303 ARG B C 1
ATOM 4961 O O . ARG B 1 304 ? 69.246 11.220 61.182 1.00 40.07 303 ARG B O 1
ATOM 4969 N N . VAL B 1 305 ? 67.922 11.787 59.463 1.00 30.90 304 VAL B N 1
ATOM 4970 C CA . VAL B 1 305 ? 68.970 11.428 58.505 1.00 30.77 304 VAL B CA 1
ATOM 4971 C C . VAL B 1 305 ? 70.060 12.484 58.408 1.00 30.49 304 VAL B C 1
ATOM 4972 O O . VAL B 1 305 ? 71.180 12.186 57.977 1.00 26.49 304 VAL B O 1
ATOM 4976 N N . GLU B 1 306 ? 69.800 13.727 58.813 1.00 28.58 305 GLU B N 1
ATOM 4977 C CA . GLU B 1 306 ? 70.916 14.683 58.854 1.00 29.64 305 GLU B CA 1
ATOM 4978 C C . GLU B 1 306 ? 71.948 14.298 59.913 1.00 31.21 305 GLU B C 1
ATOM 4979 O O . GLU B 1 306 ? 73.158 14.282 59.662 1.00 37.42 305 GLU B O 1
ATOM 4985 N N . VAL B 1 307 ? 71.483 13.958 61.094 1.00 29.65 306 VAL B N 1
ATOM 4986 C CA . VAL B 1 307 ? 72.383 13.569 62.185 1.00 35.06 306 VAL B CA 1
ATOM 4987 C C . VAL B 1 307 ? 73.122 12.286 61.803 1.00 35.04 306 VAL B C 1
ATOM 4988 O O . VAL B 1 307 ? 74.307 12.141 62.104 1.00 34.09 306 VAL B O 1
ATOM 4992 N N . GLU B 1 308 ? 72.443 11.388 61.112 1.00 33.33 307 GLU B N 1
ATOM 4993 C CA . GLU B 1 308 ? 72.959 10.090 60.713 1.00 33.58 307 GLU B CA 1
ATOM 4994 C C . GLU B 1 308 ? 74.087 10.271 59.698 1.00 36.97 307 GLU B C 1
ATOM 4995 O O . GLU B 1 308 ? 75.078 9.541 59.718 1.00 32.60 307 GLU B O 1
ATOM 5001 N N A GLU B 1 309 ? 73.918 11.253 58.812 0.50 33.20 308 GLU B N 1
ATOM 5002 N N B GLU B 1 309 ? 73.938 11.253 58.808 0.50 33.22 308 GLU B N 1
ATOM 5003 C CA A GLU B 1 309 ? 74.938 11.582 57.824 0.50 33.03 308 GLU B CA 1
ATOM 5004 C CA B GLU B 1 309 ? 74.980 11.512 57.815 0.50 33.07 308 GLU B CA 1
ATOM 5005 C C A GLU B 1 309 ? 76.277 11.874 58.498 0.50 32.22 308 GLU B C 1
ATOM 5006 C C B GLU B 1 309 ? 76.292 11.913 58.478 0.50 32.18 308 GLU B C 1
ATOM 5007 O O A GLU B 1 309 ? 77.336 11.508 57.994 0.50 32.12 308 GLU B O 1
ATOM 5008 O O B GLU B 1 309 ? 77.365 11.652 57.936 0.50 32.28 308 GLU B O 1
ATOM 5019 N N . VAL B 1 310 ? 76.215 12.538 59.644 1.00 33.80 309 VAL B N 1
ATOM 5020 C CA . VAL B 1 310 ? 77.436 12.865 60.396 1.00 32.87 309 VAL B CA 1
ATOM 5021 C C . VAL B 1 310 ? 78.014 11.574 60.968 1.00 34.23 309 VAL B C 1
ATOM 5022 O O . VAL B 1 310 ? 79.227 11.381 60.946 1.00 40.38 309 VAL B O 1
ATOM 5026 N N . ALA B 1 311 ? 77.139 10.707 61.456 1.00 36.30 310 ALA B N 1
ATOM 5027 C CA . ALA B 1 311 ? 77.542 9.377 61.915 1.00 41.83 310 ALA B CA 1
ATOM 5028 C C . ALA B 1 311 ? 78.279 8.608 60.818 1.00 40.02 310 ALA B C 1
ATOM 5029 O O . ALA B 1 311 ? 79.337 8.003 61.022 1.00 42.58 310 ALA B O 1
ATOM 5031 N N . ASP B 1 312 ? 77.690 8.621 59.626 1.00 39.34 311 ASP B N 1
ATOM 5032 C CA . ASP B 1 312 ? 78.156 7.882 58.468 1.00 39.85 311 ASP B CA 1
ATOM 5033 C C . ASP B 1 312 ? 79.458 8.431 57.904 1.00 39.84 311 ASP B C 1
ATOM 5034 O O . ASP B 1 312 ? 80.290 7.677 57.386 1.00 48.54 311 ASP B O 1
ATOM 5039 N N . VAL B 1 313 ? 79.660 9.743 57.962 1.00 41.82 312 VAL B N 1
ATOM 5040 C CA . VAL B 1 313 ? 80.894 10.298 57.393 1.00 44.15 312 VAL B CA 1
ATOM 5041 C C . VAL B 1 313 ? 81.971 10.180 58.471 1.00 41.71 312 VAL B C 1
ATOM 5042 O O . VAL B 1 313 ? 83.149 10.304 58.178 1.00 49.98 312 VAL B O 1
ATOM 5046 N N . ILE B 1 314 ? 81.536 9.943 59.705 1.00 46.30 313 ILE B N 1
ATOM 5047 C CA . ILE B 1 314 ? 82.503 9.647 60.771 1.00 47.42 313 ILE B CA 1
ATOM 5048 C C . ILE B 1 314 ? 83.027 8.235 60.514 1.00 50.92 313 ILE B C 1
ATOM 5049 O O . ILE B 1 314 ? 84.214 7.978 60.302 1.00 49.14 313 ILE B O 1
ATOM 5054 N N . ARG B 1 315 ? 82.131 7.240 60.493 1.00 51.24 314 ARG B N 1
ATOM 5055 C CA . ARG B 1 315 ? 82.639 5.876 60.340 1.00 52.24 314 ARG B CA 1
ATOM 5056 C C . ARG B 1 315 ? 83.307 5.687 58.984 1.00 52.23 314 ARG B C 1
ATOM 5057 O O . ARG B 1 315 ? 84.435 5.204 59.023 1.00 49.71 314 ARG B O 1
ATOM 5065 N N . ASN B 1 316 ? 82.634 6.048 57.902 1.00 53.51 315 ASN B N 1
ATOM 5066 C CA . ASN B 1 316 ? 83.075 5.727 56.554 1.00 54.64 315 ASN B CA 1
ATOM 5067 C C . ASN B 1 316 ? 83.667 6.890 55.769 1.00 53.41 315 ASN B C 1
ATOM 5068 O O . ASN B 1 316 ? 83.671 6.856 54.533 1.00 56.89 315 ASN B O 1
ATOM 5073 N N . GLY B 1 317 ? 84.182 7.914 56.424 1.00 56.52 316 GLY B N 1
ATOM 5074 C CA . GLY B 1 317 ? 84.864 9.011 55.792 1.00 54.13 316 GLY B CA 1
ATOM 5075 C C . GLY B 1 317 ? 84.177 9.882 54.777 1.00 53.50 316 GLY B C 1
ATOM 5076 O O . GLY B 1 317 ? 83.051 9.671 54.313 1.00 49.68 316 GLY B O 1
ATOM 5077 N N . GLY B 1 318 ? 84.851 10.959 54.346 1.00 52.34 317 GLY B N 1
ATOM 5078 C CA . GLY B 1 318 ? 84.246 11.873 53.378 1.00 53.56 317 GLY B CA 1
ATOM 5079 C C . GLY B 1 318 ? 83.774 13.157 54.037 1.00 49.39 317 GLY B C 1
ATOM 5080 O O . GLY B 1 318 ? 84.352 13.587 55.040 1.00 47.86 317 GLY B O 1
ATOM 5081 N N . GLU B 1 319 ? 82.730 13.793 53.494 1.00 49.04 318 GLU B N 1
ATOM 5082 C CA . GLU B 1 319 ? 82.177 14.964 54.193 1.00 46.72 318 GLU B CA 1
ATOM 5083 C C . GLU B 1 319 ? 80.672 15.128 53.919 1.00 42.75 318 GLU B C 1
ATOM 5084 O O . GLU B 1 319 ? 80.097 14.662 52.925 1.00 37.49 318 GLU B O 1
ATOM 5087 N N . THR B 1 320 ? 80.050 15.814 54.869 1.00 38.32 319 THR B N 1
ATOM 5088 C CA . THR B 1 320 ? 78.620 16.051 54.970 1.00 31.81 319 THR B CA 1
ATOM 5089 C C . THR B 1 320 ? 78.196 16.945 53.811 1.00 33.54 319 THR B C 1
ATOM 5090 O O . THR B 1 320 ? 79.029 17.526 53.105 1.00 27.74 319 THR B O 1
ATOM 5094 N N . GLU B 1 321 ? 76.887 17.037 53.597 1.00 30.57 320 GLU B N 1
ATOM 5095 C CA A GLU B 1 321 ? 76.363 17.817 52.477 0.50 31.25 320 GLU B CA 1
ATOM 5096 C CA B GLU B 1 321 ? 76.368 17.817 52.472 0.50 31.26 320 GLU B CA 1
ATOM 5097 C C . GLU B 1 321 ? 76.474 19.315 52.721 1.00 27.61 320 GLU B C 1
ATOM 5098 O O . GLU B 1 321 ? 76.571 20.094 51.769 1.00 33.67 320 GLU B O 1
ATOM 5109 N N . ILE B 1 322 ? 76.464 19.743 53.981 1.00 29.74 321 ILE B N 1
ATOM 5110 C CA . ILE B 1 322 ? 76.517 21.170 54.274 1.00 27.96 321 ILE B CA 1
ATOM 5111 C C . ILE B 1 322 ? 77.555 21.543 55.337 1.00 34.14 321 ILE B C 1
ATOM 5112 O O . ILE B 1 322 ? 77.298 21.557 56.547 1.00 26.66 321 ILE B O 1
ATOM 5117 N N . GLY B 1 323 ? 78.758 21.890 54.861 1.00 28.68 322 GLY B N 1
ATOM 5118 C CA . GLY B 1 323 ? 79.842 22.254 55.753 1.00 32.18 322 GLY B CA 1
ATOM 5119 C C . GLY B 1 323 ? 79.809 23.727 56.145 1.00 32.96 322 GLY B C 1
ATOM 5120 O O . GLY B 1 323 ? 78.847 24.461 55.902 1.00 26.15 322 GLY B O 1
ATOM 5121 N N . ALA B 1 324 ? 80.900 24.165 56.779 1.00 31.68 323 ALA B N 1
ATOM 5122 C CA . ALA B 1 324 ? 81.016 25.521 57.286 1.00 30.79 323 ALA B CA 1
ATOM 5123 C C . ALA B 1 324 ? 80.989 26.514 56.128 1.00 29.81 323 ALA B C 1
ATOM 5124 O O . ALA B 1 324 ? 80.424 27.592 56.276 1.00 33.80 323 ALA B O 1
ATOM 5126 N N . GLU B 1 325 ? 81.601 26.171 54.994 1.00 32.75 324 GLU B N 1
ATOM 5127 C CA . GLU B 1 325 ? 81.678 27.175 53.926 1.00 32.93 324 GLU B CA 1
ATOM 5128 C C . GLU B 1 325 ? 80.298 27.355 53.304 1.00 28.32 324 GLU B C 1
ATOM 5129 O O . GLU B 1 325 ? 79.889 28.456 52.945 1.00 30.89 324 GLU B O 1
ATOM 5135 N N . ALA B 1 326 ? 79.567 26.248 53.170 1.00 27.45 325 ALA B N 1
ATOM 5136 C CA . ALA B 1 326 ? 78.245 26.322 52.544 1.00 27.63 325 ALA B CA 1
ATOM 5137 C C . ALA B 1 326 ? 77.264 26.995 53.498 1.00 22.18 325 ALA B C 1
ATOM 5138 O O . ALA B 1 326 ? 76.341 27.673 53.061 1.00 25.95 325 ALA B O 1
ATOM 5140 N N . SER B 1 327 ? 77.475 26.797 54.787 1.00 21.48 326 SER B N 1
ATOM 5141 C CA . SER B 1 327 ? 76.616 27.399 55.803 1.00 24.68 326 SER B CA 1
ATOM 5142 C C . SER B 1 327 ? 76.879 28.898 55.854 1.00 27.65 326 SER B C 1
ATOM 5143 O O . SER B 1 327 ? 75.967 29.709 55.977 1.00 24.51 326 SER B O 1
ATOM 5146 N N . LEU B 1 328 ? 78.151 29.276 55.729 1.00 27.23 327 LEU B N 1
ATOM 5147 C CA . LEU B 1 328 ? 78.565 30.663 55.714 1.00 30.53 327 LEU B CA 1
ATOM 5148 C C . LEU B 1 328 ? 77.818 31.386 54.597 1.00 29.25 327 LEU B C 1
ATOM 5149 O O . LEU B 1 328 ? 77.273 32.460 54.792 1.00 33.34 327 LEU B O 1
ATOM 5154 N N . ARG B 1 329 ? 77.865 30.769 53.433 1.00 29.91 328 ARG B N 1
ATOM 5155 C CA . ARG B 1 329 ? 77.300 31.285 52.187 1.00 28.24 328 ARG B CA 1
ATOM 5156 C C . ARG B 1 329 ? 75.807 31.528 52.326 1.00 28.11 328 ARG B C 1
ATOM 5157 O O . ARG B 1 329 ? 75.260 32.454 51.730 1.00 30.03 328 ARG B O 1
ATOM 5165 N N . ASN B 1 330 ? 75.119 30.698 53.113 1.00 25.74 329 ASN B N 1
ATOM 5166 C CA . ASN B 1 330 ? 73.695 30.962 53.363 1.00 25.19 329 ASN B CA 1
ATOM 5167 C C . ASN B 1 330 ? 73.588 32.176 54.281 1.00 25.17 329 ASN B C 1
ATOM 5168 O O . ASN B 1 330 ? 72.774 33.063 54.080 1.00 24.83 329 ASN B O 1
ATOM 5173 N N . LEU B 1 331 ? 74.413 32.231 55.321 1.00 22.80 330 LEU B N 1
ATOM 5174 C CA . LEU B 1 331 ? 74.345 33.417 56.204 1.00 26.43 330 LEU B CA 1
ATOM 5175 C C . LEU B 1 331 ? 74.692 34.690 55.441 1.00 26.65 330 LEU B C 1
ATOM 5176 O O . LEU B 1 331 ? 74.120 35.775 55.563 1.00 23.32 330 LEU B O 1
ATOM 5181 N N . ALA B 1 332 ? 75.696 34.624 54.567 1.00 26.70 331 ALA B N 1
ATOM 5182 C CA . ALA B 1 332 ? 76.051 35.814 53.785 1.00 25.97 331 ALA B CA 1
ATOM 5183 C C . ALA B 1 332 ? 74.903 36.319 52.937 1.00 24.01 331 ALA B C 1
ATOM 5184 O O . ALA B 1 332 ? 74.819 37.501 52.615 1.00 27.85 331 ALA B O 1
ATOM 5186 N N . VAL B 1 333 ? 73.964 35.450 52.528 1.00 24.05 332 VAL B N 1
ATOM 5187 C CA . VAL B 1 333 ? 72.859 35.979 51.713 1.00 26.99 332 VAL B CA 1
ATOM 5188 C C . VAL B 1 333 ? 72.007 36.891 52.587 1.00 21.16 332 VAL B C 1
ATOM 5189 O O . VAL B 1 333 ? 71.645 37.986 52.187 1.00 22.79 332 VAL B O 1
ATOM 5193 N N . VAL B 1 334 ? 71.711 36.454 53.800 1.00 23.34 333 VAL B N 1
ATOM 5194 C CA . VAL B 1 334 ? 70.985 37.256 54.774 1.00 21.09 333 VAL B CA 1
ATOM 5195 C C . VAL B 1 334 ? 71.681 38.607 54.936 1.00 26.57 333 VAL B C 1
ATOM 5196 O O . VAL B 1 334 ? 71.137 39.688 54.742 1.00 26.48 333 VAL B O 1
ATOM 5200 N N . LEU B 1 335 ? 72.953 38.542 55.319 1.00 31.35 334 LEU B N 1
ATOM 5201 C CA . LEU B 1 335 ? 73.744 39.751 55.571 1.00 30.47 334 LEU B CA 1
ATOM 5202 C C . LEU B 1 335 ? 73.775 40.698 54.384 1.00 30.19 334 LEU B C 1
ATOM 5203 O O . LEU B 1 335 ? 73.673 41.932 54.516 1.00 25.51 334 LEU B O 1
ATOM 5208 N N . ALA B 1 336 ? 73.934 40.167 53.158 1.00 28.17 335 ALA B N 1
ATOM 5209 C CA . ALA B 1 336 ? 73.926 41.097 52.019 1.00 28.34 335 ALA B CA 1
ATOM 5210 C C . ALA B 1 336 ? 72.526 41.679 51.926 1.00 28.97 335 ALA B C 1
ATOM 5211 O O . ALA B 1 336 ? 72.333 42.833 51.533 1.00 29.73 335 ALA B O 1
ATOM 5213 N N . ALA B 1 337 ? 71.523 40.874 52.327 1.00 29.20 336 ALA B N 1
ATOM 5214 C CA . ALA B 1 337 ? 70.141 41.346 52.218 1.00 24.69 336 ALA B CA 1
ATOM 5215 C C . ALA B 1 337 ? 69.936 42.460 53.240 1.00 25.35 336 ALA B C 1
ATOM 5216 O O . ALA B 1 337 ? 69.208 43.425 53.072 1.00 25.15 336 ALA B O 1
ATOM 5218 N N . VAL B 1 338 ? 70.594 42.375 54.387 1.00 25.11 337 VAL B N 1
ATOM 5219 C CA . VAL B 1 338 ? 70.347 43.453 55.371 1.00 24.15 337 VAL B CA 1
ATOM 5220 C C . VAL B 1 338 ? 71.097 44.693 54.929 1.00 23.02 337 VAL B C 1
ATOM 5221 O O . VAL B 1 338 ? 70.583 45.796 55.079 1.00 27.29 337 VAL B O 1
ATOM 5225 N N . LYS B 1 339 ? 72.290 44.539 54.351 1.00 29.33 338 LYS B N 1
ATOM 5226 C CA . LYS B 1 339 ? 72.990 45.706 53.811 1.00 30.30 338 LYS B CA 1
ATOM 5227 C C . LYS B 1 339 ? 72.241 46.344 52.645 1.00 30.19 338 LYS B C 1
ATOM 5228 O O . LYS B 1 339 ? 72.315 47.560 52.442 1.00 32.93 338 LYS B O 1
ATOM 5234 N N . SER B 1 340 ? 71.526 45.533 51.864 1.00 25.76 339 SER B N 1
ATOM 5235 C CA . SER B 1 340 ? 70.767 46.068 50.743 1.00 23.17 339 SER B CA 1
ATOM 5236 C C . SER B 1 340 ? 69.702 47.024 51.279 1.00 26.34 339 SER B C 1
ATOM 5237 O O . SER B 1 340 ? 69.350 48.021 50.631 1.00 29.06 339 SER B O 1
ATOM 5240 N N . VAL B 1 341 ? 69.158 46.713 52.458 1.00 26.25 340 VAL B N 1
ATOM 5241 C CA . VAL B 1 341 ? 68.102 47.549 53.023 1.00 26.21 340 VAL B CA 1
ATOM 5242 C C . VAL B 1 341 ? 68.730 48.831 53.579 1.00 27.65 340 VAL B C 1
ATOM 5243 O O . VAL B 1 341 ? 68.181 49.918 53.450 1.00 35.09 340 VAL B O 1
ATOM 5247 N N . HIS B 1 342 ? 69.881 48.690 54.209 1.00 32.09 341 HIS B N 1
ATOM 5248 C CA . HIS B 1 342 ? 70.612 49.850 54.712 1.00 32.75 341 HIS B CA 1
ATOM 5249 C C . HIS B 1 342 ? 71.162 50.738 53.613 1.00 32.02 341 HIS B C 1
ATOM 5250 O O . HIS B 1 342 ? 71.103 51.964 53.749 1.00 39.67 341 HIS B O 1
ATOM 5257 N N . GLU B 1 343 ? 71.712 50.172 52.551 1.00 30.07 342 GLU B N 1
ATOM 5258 C CA . GLU B 1 343 ? 72.400 50.990 51.559 1.00 35.04 342 GLU B CA 1
ATOM 5259 C C . GLU B 1 343 ? 71.574 51.202 50.300 1.00 34.10 342 GLU B C 1
ATOM 5260 O O . GLU B 1 343 ? 72.159 51.698 49.331 1.00 33.10 342 GLU B O 1
ATOM 5266 N N . LYS B 1 344 ? 70.301 50.843 50.369 1.00 32.25 343 LYS B N 1
ATOM 5267 C CA . LYS B 1 344 ? 69.389 50.866 49.230 1.00 35.88 343 LYS B CA 1
ATOM 5268 C C . LYS B 1 344 ? 70.055 50.564 47.891 1.00 38.08 343 LYS B C 1
ATOM 5269 O O . LYS B 1 344 ? 69.971 51.395 46.979 1.00 36.36 343 LYS B O 1
ATOM 5275 N N . ARG B 1 345 ? 70.714 49.420 47.796 1.00 30.50 344 ARG B N 1
ATOM 5276 C CA . ARG B 1 345 ? 71.402 48.934 46.623 1.00 34.83 344 ARG B CA 1
ATOM 5277 C C . ARG B 1 345 ? 71.477 47.393 46.615 1.00 28.92 344 ARG B C 1
ATOM 5278 O O . ARG B 1 345 ? 71.434 46.815 47.689 1.00 23.33 344 ARG B O 1
ATOM 5286 N N . PRO B 1 346 ? 71.648 46.839 45.419 1.00 29.64 345 PRO B N 1
ATOM 5287 C CA . PRO B 1 346 ? 71.980 45.419 45.275 1.00 30.49 345 PRO B CA 1
ATOM 5288 C C . PRO B 1 346 ? 73.375 45.233 45.870 1.00 29.18 345 PRO B C 1
ATOM 5289 O O . PRO B 1 346 ? 74.179 46.168 45.804 1.00 33.18 345 PRO B O 1
ATOM 5293 N N . VAL B 1 347 ? 73.641 44.079 46.426 1.00 25.91 346 VAL B N 1
ATOM 5294 C CA . VAL B 1 347 ? 74.896 43.782 47.093 1.00 27.78 346 VAL B CA 1
ATOM 5295 C C . VAL B 1 347 ? 75.411 42.442 46.573 1.00 33.29 346 VAL B C 1
ATOM 5296 O O . VAL B 1 347 ? 74.636 41.476 46.533 1.00 24.00 346 VAL B O 1
ATOM 5300 N N . GLU B 1 348 ? 76.674 42.401 46.169 1.00 31.71 347 GLU B N 1
ATOM 5301 C CA . GLU B 1 348 ? 77.306 41.171 45.723 1.00 32.42 347 GLU B CA 1
ATOM 5302 C C . GLU B 1 348 ? 77.682 40.349 46.956 1.00 31.01 347 GLU B C 1
ATOM 5303 O O . GLU B 1 348 ? 78.214 40.818 47.952 1.00 24.88 347 GLU B O 1
ATOM 5309 N N . ILE B 1 349 ? 77.433 39.049 46.909 1.00 30.92 348 ILE B N 1
ATOM 5310 C CA . ILE B 1 349 ? 77.860 38.188 48.007 1.00 29.79 348 ILE B CA 1
ATOM 5311 C C . ILE B 1 349 ? 79.361 38.248 48.250 1.00 34.24 348 ILE B C 1
ATOM 5312 O O . ILE B 1 349 ? 79.795 38.173 49.399 1.00 26.83 348 ILE B O 1
ATOM 5317 N N . ALA B 1 350 ? 80.141 38.404 47.184 1.00 34.31 349 ALA B N 1
ATOM 5318 C CA . ALA B 1 350 ? 81.575 38.619 47.317 1.00 36.96 349 ALA B CA 1
ATOM 5319 C C . ALA B 1 350 ? 81.903 39.678 48.369 1.00 35.30 349 ALA B C 1
ATOM 5320 O O . ALA B 1 350 ? 82.793 39.500 49.198 1.00 44.66 349 ALA B O 1
ATOM 5322 N N . GLU B 1 351 ? 81.161 40.777 48.315 1.00 37.48 350 GLU B N 1
ATOM 5323 C CA . GLU B 1 351 ? 81.384 41.943 49.155 1.00 39.54 350 GLU B CA 1
ATOM 5324 C C . GLU B 1 351 ? 81.366 41.458 50.606 1.00 38.98 350 GLU B C 1
ATOM 5325 O O . GLU B 1 351 ? 82.143 41.808 51.485 1.00 41.72 350 GLU B O 1
ATOM 5331 N N . ILE B 1 352 ? 80.408 40.575 50.896 1.00 38.53 351 ILE B N 1
ATOM 5332 C CA . ILE B 1 352 ? 80.317 40.057 52.266 1.00 33.30 351 ILE B CA 1
ATOM 5333 C C . ILE B 1 352 ? 81.418 39.028 52.468 1.00 37.09 351 ILE B C 1
ATOM 5334 O O . ILE B 1 352 ? 82.169 39.099 53.438 1.00 41.01 351 ILE B O 1
ATOM 5339 N N . ILE B 1 353 ? 81.515 38.061 51.553 1.00 38.74 352 ILE B N 1
ATOM 5340 C CA . ILE B 1 353 ? 82.457 36.962 51.738 1.00 44.71 352 ILE B CA 1
ATOM 5341 C C . ILE B 1 353 ? 83.900 37.423 51.484 1.00 49.75 352 ILE B C 1
ATOM 5342 O O . ILE B 1 353 ? 84.637 37.606 52.451 1.00 53.36 352 ILE B O 1
ATOM 5347 N N . GLY B 1 354 ? 84.247 37.577 50.223 1.00 54.20 353 GLY B N 1
ATOM 5348 C CA . GLY B 1 354 ? 85.582 37.733 49.694 1.00 58.65 353 GLY B CA 1
ATOM 5349 C C . GLY B 1 354 ? 85.531 38.025 48.201 1.00 60.34 353 GLY B C 1
ATOM 5350 O O . GLY B 1 354 ? 84.765 38.956 47.860 1.00 63.06 353 GLY B O 1
ATOM 5360 N N . TYR C 1 3 ? 46.090 50.012 73.162 1.00 53.89 2 TYR C N 1
ATOM 5361 C CA . TYR C 1 3 ? 47.227 49.480 73.901 1.00 51.17 2 TYR C CA 1
ATOM 5362 C C . TYR C 1 3 ? 47.172 49.820 75.392 1.00 48.52 2 TYR C C 1
ATOM 5363 O O . TYR C 1 3 ? 46.449 50.724 75.807 1.00 45.44 2 TYR C O 1
ATOM 5372 N N . ASN C 1 4 ? 47.953 49.091 76.188 1.00 44.43 3 ASN C N 1
ATOM 5373 C CA . ASN C 1 4 ? 48.159 49.444 77.593 1.00 45.59 3 ASN C CA 1
ATOM 5374 C C . ASN C 1 4 ? 48.574 50.906 77.652 1.00 40.74 3 ASN C C 1
ATOM 5375 O O . ASN C 1 4 ? 49.491 51.248 76.906 1.00 29.91 3 ASN C O 1
ATOM 5380 N N . PRO C 1 5 ? 47.939 51.751 78.438 1.00 39.26 4 PRO C N 1
ATOM 5381 C CA . PRO C 1 5 ? 48.404 53.133 78.573 1.00 35.74 4 PRO C CA 1
ATOM 5382 C C . PRO C 1 5 ? 49.837 53.224 79.086 1.00 30.96 4 PRO C C 1
ATOM 5383 O O . PRO C 1 5 ? 50.249 52.417 79.918 1.00 24.22 4 PRO C O 1
ATOM 5387 N N . VAL C 1 6 ? 50.578 54.197 78.569 1.00 28.05 5 VAL C N 1
ATOM 5388 C CA . VAL C 1 6 ? 51.993 54.342 78.920 1.00 22.25 5 VAL C CA 1
ATOM 5389 C C . VAL C 1 6 ? 52.028 55.095 80.240 1.00 20.82 5 VAL C C 1
ATOM 5390 O O . VAL C 1 6 ? 51.328 56.106 80.337 1.00 22.68 5 VAL C O 1
ATOM 5394 N N . GLY C 1 7 ? 52.821 54.622 81.188 1.00 23.04 6 GLY C N 1
ATOM 5395 C CA . GLY C 1 7 ? 52.974 55.260 82.479 1.00 24.45 6 GLY C CA 1
ATOM 5396 C C . GLY C 1 7 ? 53.937 56.431 82.458 1.00 21.81 6 GLY C C 1
ATOM 5397 O O . GLY C 1 7 ? 55.096 56.299 82.065 1.00 21.74 6 GLY C O 1
ATOM 5398 N N . VAL C 1 8 ? 53.475 57.595 82.911 1.00 21.11 7 VAL C N 1
ATOM 5399 C CA . VAL C 1 8 ? 54.299 58.800 82.809 1.00 19.87 7 VAL C CA 1
ATOM 5400 C C . VAL C 1 8 ? 54.490 59.444 84.164 1.00 18.50 7 VAL C C 1
ATOM 5401 O O . VAL C 1 8 ? 53.651 59.269 85.063 1.00 23.95 7 VAL C O 1
ATOM 5405 N N . ALA C 1 9 ? 55.593 60.150 84.321 1.00 16.94 8 ALA C N 1
ATOM 5406 C CA . ALA C 1 9 ? 55.890 60.927 85.526 1.00 16.57 8 ALA C CA 1
ATOM 5407 C C . ALA C 1 9 ? 56.188 62.371 85.112 1.00 18.60 8 ALA C C 1
ATOM 5408 O O . ALA C 1 9 ? 56.914 62.542 84.133 1.00 20.33 8 ALA C O 1
ATOM 5410 N N . ALA C 1 10 ? 55.664 63.310 85.877 1.00 17.84 9 ALA C N 1
ATOM 5411 C CA . ALA C 1 10 ? 55.852 64.732 85.687 1.00 20.99 9 ALA C CA 1
ATOM 5412 C C . ALA C 1 10 ? 57.036 65.172 86.550 1.00 19.54 9 ALA C C 1
ATOM 5413 O O . ALA C 1 10 ? 57.042 64.991 87.753 1.00 15.98 9 ALA C O 1
ATOM 5415 N N . ILE C 1 11 ? 58.047 65.726 85.911 1.00 19.52 10 ILE C N 1
ATOM 5416 C CA . ILE C 1 11 ? 59.185 66.313 86.596 1.00 20.59 10 ILE C CA 1
ATOM 5417 C C . ILE C 1 11 ? 59.276 67.807 86.334 1.00 24.62 10 ILE C C 1
ATOM 5418 O O . ILE C 1 11 ? 59.443 68.255 85.197 1.00 23.78 10 ILE C O 1
ATOM 5423 N N . GLY C 1 12 ? 59.145 68.589 87.410 1.00 21.65 11 GLY C N 1
ATOM 5424 C CA . GLY C 1 12 ? 59.203 70.052 87.303 1.00 23.84 11 GLY C CA 1
ATOM 5425 C C . GLY C 1 12 ? 57.754 70.515 87.388 1.00 26.12 11 GLY C C 1
ATOM 5426 O O . GLY C 1 12 ? 56.956 70.412 86.449 1.00 24.42 11 GLY C O 1
ATOM 5427 N N . LEU C 1 13 ? 57.313 70.993 88.553 1.00 24.59 12 LEU C N 1
ATOM 5428 C CA . LEU C 1 13 ? 55.850 71.154 88.676 1.00 21.90 12 LEU C CA 1
ATOM 5429 C C . LEU C 1 13 ? 55.466 72.620 88.800 1.00 25.82 12 LEU C C 1
ATOM 5430 O O . LEU C 1 13 ? 54.686 73.014 89.671 1.00 27.62 12 LEU C O 1
ATOM 5435 N N . GLY C 1 14 ? 56.014 73.441 87.911 1.00 24.97 13 GLY C N 1
ATOM 5436 C CA . GLY C 1 14 ? 55.605 74.804 87.662 1.00 21.70 13 GLY C CA 1
ATOM 5437 C C . GLY C 1 14 ? 54.316 74.903 86.873 1.00 22.80 13 GLY C C 1
ATOM 5438 O O . GLY C 1 14 ? 53.555 73.991 86.592 1.00 22.71 13 GLY C O 1
ATOM 5439 N N . ARG C 1 15 ? 53.987 76.113 86.472 1.00 26.13 14 ARG C N 1
ATOM 5440 C CA . ARG C 1 15 ? 52.827 76.479 85.685 1.00 26.63 14 ARG C CA 1
ATOM 5441 C C . ARG C 1 15 ? 52.676 75.583 84.467 1.00 22.32 14 ARG C C 1
ATOM 5442 O O . ARG C 1 15 ? 51.639 74.970 84.281 1.00 22.82 14 ARG C O 1
ATOM 5444 N N . TRP C 1 16 ? 53.712 75.523 83.638 1.00 24.26 15 TRP C N 1
ATOM 5445 C CA . TRP C 1 16 ? 53.648 74.778 82.386 1.00 27.10 15 TRP C CA 1
ATOM 5446 C C . TRP C 1 16 ? 53.400 73.308 82.661 1.00 21.78 15 TRP C C 1
ATOM 5447 O O . TRP C 1 16 ? 52.704 72.652 81.886 1.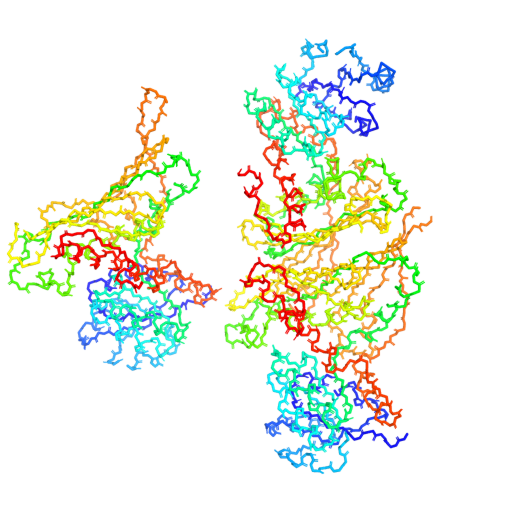00 21.22 15 TRP C O 1
ATOM 5458 N N . ALA C 1 17 ? 53.899 72.748 83.771 1.00 20.40 16 ALA C N 1
ATOM 5459 C CA . ALA C 1 17 ? 53.545 71.366 84.071 1.00 17.82 16 ALA C CA 1
ATOM 5460 C C . ALA C 1 17 ? 52.063 71.096 84.143 1.00 15.20 16 ALA C C 1
ATOM 5461 O O . ALA C 1 17 ? 51.569 70.030 83.786 1.00 17.16 16 ALA C O 1
ATOM 5463 N N . TYR C 1 18 ? 51.285 72.051 84.662 1.00 20.14 17 TYR C N 1
ATOM 5464 C CA . TYR C 1 18 ? 49.845 71.921 84.788 1.00 20.91 17 TYR C CA 1
ATOM 5465 C C . TYR C 1 18 ? 49.126 72.116 83.441 1.00 16.83 17 TYR C C 1
ATOM 5466 O O . TYR C 1 18 ? 48.143 71.477 83.087 1.00 18.03 17 TYR C O 1
ATOM 5475 N N . VAL C 1 19 ? 49.593 73.081 82.662 1.00 18.82 18 VAL C N 1
ATOM 5476 C CA . VAL C 1 19 ? 49.036 73.232 81.309 1.00 20.62 18 VAL C CA 1
ATOM 5477 C C . VAL C 1 19 ? 49.222 71.929 80.544 1.00 23.12 18 VAL C C 1
ATOM 5478 O O . VAL C 1 19 ? 48.258 71.522 79.890 1.00 21.90 18 VAL C O 1
ATOM 5490 N N . ALA C 1 21 ? 49.621 68.799 81.765 1.00 20.13 20 ALA C N 1
ATOM 5491 C CA . ALA C 1 21 ? 48.788 67.725 82.299 1.00 17.70 20 ALA C CA 1
ATOM 5492 C C . ALA C 1 21 ? 47.309 67.941 82.016 1.00 13.59 20 ALA C C 1
ATOM 5493 O O . ALA C 1 21 ? 46.558 66.995 81.785 1.00 23.41 20 ALA C O 1
ATOM 5495 N N . ASP C 1 22 ? 46.849 69.178 82.034 1.00 17.31 21 ASP C N 1
ATOM 5496 C CA . ASP C 1 22 ? 45.478 69.481 81.657 1.00 16.16 21 ASP C CA 1
ATOM 5497 C C . ASP C 1 22 ? 45.168 68.901 80.281 1.00 17.97 21 ASP C C 1
ATOM 5498 O O . ASP C 1 22 ? 44.105 68.382 79.960 1.00 24.30 21 ASP C O 1
ATOM 5503 N N . ALA C 1 23 ? 46.145 68.931 79.378 1.00 21.45 22 ALA C N 1
ATOM 5504 C CA . ALA C 1 23 ? 45.901 68.297 78.075 1.00 18.35 22 ALA C CA 1
ATOM 5505 C C . ALA C 1 23 ? 46.158 66.805 78.071 1.00 19.12 22 ALA C C 1
ATOM 5506 O O . ALA C 1 23 ? 45.300 66.027 77.614 1.00 24.88 22 ALA C O 1
ATOM 5508 N N . TYR C 1 24 ? 47.322 66.344 78.542 1.00 22.10 23 TYR C N 1
ATOM 5509 C CA . TYR C 1 24 ? 47.710 64.955 78.266 1.00 18.23 23 TYR C CA 1
ATOM 5510 C C . TYR C 1 24 ? 46.918 63.983 79.132 1.00 23.33 23 TYR C C 1
ATOM 5511 O O . TYR C 1 24 ? 46.802 62.806 78.760 1.00 28.54 23 TYR C O 1
ATOM 5520 N N . THR C 1 25 ? 46.397 64.417 80.283 1.00 24.84 24 THR C N 1
ATOM 5521 C CA . THR C 1 25 ? 45.725 63.381 81.103 1.00 24.53 24 THR C CA 1
ATOM 5522 C C . THR C 1 25 ? 44.365 63.049 80.501 1.00 28.88 24 THR C C 1
ATOM 5523 O O . THR C 1 25 ? 43.698 62.116 80.952 1.00 33.27 24 THR C O 1
ATOM 5527 N N . LYS C 1 26 ? 43.946 63.777 79.468 1.00 25.40 25 LYS C N 1
ATOM 5528 C CA . LYS C 1 26 ? 42.747 63.386 78.730 1.00 26.73 25 LYS C CA 1
ATOM 5529 C C . LYS C 1 26 ? 42.947 62.133 77.875 1.00 27.27 25 LYS C C 1
ATOM 5530 O O . LYS C 1 26 ? 41.955 61.538 77.440 1.00 28.00 25 LYS C O 1
ATOM 5536 N N . SER C 1 27 ? 44.202 61.777 77.632 1.00 25.09 26 SER C N 1
ATOM 5537 C CA . SER C 1 27 ? 44.555 60.664 76.766 1.00 27.59 26 SER C CA 1
ATOM 5538 C C . SER C 1 27 ? 44.359 59.278 77.399 1.00 29.15 26 SER C C 1
ATOM 5539 O O . SER C 1 27 ? 44.831 59.034 78.513 1.00 32.20 26 SER C O 1
ATOM 5542 N N . GLU C 1 28 ? 43.726 58.408 76.646 1.00 29.91 27 GLU C N 1
ATOM 5543 C CA . GLU C 1 28 ? 43.594 56.978 76.900 1.00 30.23 27 GLU C CA 1
ATOM 5544 C C . GLU C 1 28 ? 44.902 56.233 76.721 1.00 31.25 27 GLU C C 1
ATOM 5545 O O . GLU C 1 28 ? 45.047 55.066 77.084 1.00 34.63 27 GLU C O 1
ATOM 5551 N N . LYS C 1 29 ? 45.900 56.892 76.127 1.00 27.87 28 LYS C N 1
ATOM 5552 C CA . LYS C 1 29 ? 47.194 56.285 75.853 1.00 24.26 28 LYS C CA 1
ATOM 5553 C C . LYS C 1 29 ? 48.170 56.470 77.006 1.00 22.79 28 LYS C C 1
ATOM 5554 O O . LYS C 1 29 ? 49.219 55.837 77.003 1.00 31.65 28 LYS C O 1
ATOM 5560 N N . LEU C 1 30 ? 47.815 57.319 77.970 1.00 22.81 29 LEU C N 1
ATOM 5561 C CA . LEU C 1 30 ? 48.693 57.735 79.039 1.00 22.23 29 LEU C CA 1
ATOM 5562 C C . LEU C 1 30 ? 48.041 57.519 80.407 1.00 29.31 29 LEU C C 1
ATOM 5563 O O . LEU C 1 30 ? 46.825 57.615 80.501 1.00 25.88 29 LEU C O 1
ATOM 5568 N N . LYS C 1 31 ? 48.891 57.272 81.392 1.00 26.71 30 LYS C N 1
ATOM 5569 C CA . LYS C 1 31 ? 48.544 57.185 82.808 1.00 25.81 30 LYS C CA 1
ATOM 5570 C C . LYS C 1 31 ? 49.562 57.950 83.646 1.00 20.89 30 LYS C C 1
ATOM 5571 O O . LYS C 1 31 ? 50.730 57.566 83.730 1.00 17.96 30 LYS C O 1
ATOM 5575 N N . LEU C 1 32 ? 49.158 59.061 84.251 1.00 20.25 31 LEU C N 1
ATOM 5576 C CA . LEU C 1 32 ? 50.048 59.759 85.173 1.00 17.73 31 LEU C CA 1
ATOM 5577 C C . LEU C 1 32 ? 50.144 58.982 86.490 1.00 24.24 31 LEU C C 1
ATOM 5578 O O . LEU C 1 32 ? 49.143 58.886 87.201 1.00 30.22 31 LEU C O 1
ATOM 5583 N N . VAL C 1 33 ? 51.334 58.482 86.768 1.00 22.20 32 VAL C N 1
ATOM 5584 C CA . VAL C 1 33 ? 51.709 57.677 87.913 1.00 21.21 32 VAL C CA 1
ATOM 5585 C C . VAL C 1 33 ? 52.233 58.511 89.073 1.00 26.09 32 VAL C C 1
ATOM 5586 O O . VAL C 1 33 ? 51.809 58.441 90.236 1.00 27.16 32 VAL C O 1
ATOM 5590 N N . THR C 1 34 ? 53.207 59.393 88.817 1.00 16.39 33 THR C N 1
ATOM 5591 C CA . THR C 1 34 ? 53.792 60.150 89.907 1.00 19.20 33 THR C CA 1
ATOM 5592 C C . THR C 1 34 ? 54.333 61.468 89.377 1.00 21.17 33 THR C C 1
ATOM 5593 O O . THR C 1 34 ? 54.248 61.786 88.184 1.00 17.12 33 THR C O 1
ATOM 5597 N N . CYS C 1 35 ? 54.881 62.250 90.287 1.00 19.83 34 CYS C N 1
ATOM 5598 C CA . CYS C 1 35 ? 55.473 63.545 90.027 1.00 18.39 34 CYS C CA 1
ATOM 5599 C C . CYS C 1 35 ? 56.611 63.827 90.999 1.00 23.84 34 CYS C C 1
ATOM 5600 O O . CYS C 1 35 ? 56.735 63.310 92.132 1.00 23.53 34 CYS C O 1
ATOM 5603 N N . TYR C 1 36 ? 57.518 64.679 90.539 1.00 23.79 35 TYR C N 1
ATOM 5604 C CA . TYR C 1 36 ? 58.640 65.175 91.333 1.00 24.21 35 TYR C CA 1
ATOM 5605 C C . TYR C 1 36 ? 58.793 66.678 91.105 1.00 28.01 35 TYR C C 1
ATOM 5606 O O . TYR C 1 36 ? 58.655 67.110 89.975 1.00 22.31 35 TYR C O 1
ATOM 5615 N N . SER C 1 37 ? 59.057 67.396 92.173 1.00 31.87 36 SER C N 1
ATOM 5616 C CA . SER C 1 37 ? 59.584 68.737 92.315 1.00 34.67 36 SER C CA 1
ATOM 5617 C C . SER C 1 37 ? 60.525 68.759 93.515 1.00 28.72 36 SER C C 1
ATOM 5618 O O . SER C 1 37 ? 60.389 67.864 94.352 1.00 32.46 36 SER C O 1
ATOM 5621 N N . ARG C 1 38 ? 61.437 69.708 93.601 1.00 32.64 37 ARG C N 1
ATOM 5622 C CA . ARG C 1 38 ? 62.302 69.762 94.790 1.00 32.32 37 ARG C CA 1
ATOM 5623 C C . ARG C 1 38 ? 61.484 70.124 96.027 1.00 38.80 37 ARG C C 1
ATOM 5624 O O . ARG C 1 38 ? 61.636 69.587 97.127 1.00 39.82 37 ARG C O 1
ATOM 5632 N N . THR C 1 39 ? 60.555 71.062 95.828 1.00 36.79 38 THR C N 1
ATOM 5633 C CA . THR C 1 39 ? 59.642 71.526 96.859 1.00 37.38 38 THR C CA 1
ATOM 5634 C C . THR C 1 39 ? 58.463 70.586 97.082 1.00 34.74 38 THR C C 1
ATOM 5635 O O . THR C 1 39 ? 57.686 70.407 96.145 1.00 32.07 38 THR C O 1
ATOM 5639 N N . GLU C 1 40 ? 58.371 70.070 98.301 1.00 38.70 39 GLU C N 1
ATOM 5640 C CA . GLU C 1 40 ? 57.320 69.204 98.804 1.00 36.46 39 GLU C CA 1
ATOM 5641 C C . GLU C 1 40 ? 55.932 69.765 98.479 1.00 38.08 39 GLU C C 1
ATOM 5642 O O . GLU C 1 40 ? 55.029 69.069 98.018 1.00 37.04 39 GLU C O 1
ATOM 5648 N N . ASP C 1 41 ? 55.757 71.055 98.731 1.00 35.48 40 ASP C N 1
ATOM 5649 C CA . ASP C 1 41 ? 54.495 71.724 98.470 1.00 38.41 40 ASP C CA 1
ATOM 5650 C C . ASP C 1 41 ? 54.160 71.636 96.982 1.00 38.43 40 ASP C C 1
ATOM 5651 O O . ASP C 1 41 ? 53.020 71.358 96.609 1.00 34.37 40 ASP C O 1
ATOM 5656 N N . LYS C 1 42 ? 55.162 71.869 96.129 1.00 34.82 41 LYS C N 1
ATOM 5657 C CA . LYS C 1 42 ? 54.885 71.757 94.685 1.00 30.34 41 LYS C CA 1
ATOM 5658 C C . LYS C 1 42 ? 54.404 70.349 94.382 1.00 33.95 41 LYS C C 1
ATOM 5659 O O . LYS C 1 42 ? 53.501 70.111 93.575 1.00 36.85 41 LYS C O 1
ATOM 5665 N N . ARG C 1 43 ? 54.973 69.324 95.024 1.00 31.71 42 ARG C N 1
ATOM 5666 C CA A ARG C 1 43 ? 54.514 67.970 94.712 0.50 31.06 42 ARG C CA 1
ATOM 5667 C CA B ARG C 1 43 ? 54.544 67.960 94.759 0.50 31.04 42 ARG C CA 1
ATOM 5668 C C . ARG C 1 43 ? 53.142 67.764 95.336 1.00 33.42 42 ARG C C 1
ATOM 5669 O O . ARG C 1 43 ? 52.297 67.049 94.802 1.00 34.15 42 ARG C O 1
ATOM 5684 N N . GLU C 1 44 ? 52.927 68.410 96.479 1.00 32.97 43 GLU C N 1
ATOM 5685 C CA . GLU C 1 44 ? 51.637 68.360 97.165 1.00 34.86 43 GLU C CA 1
ATOM 5686 C C . GLU C 1 44 ? 50.475 68.664 96.224 1.00 31.18 43 GLU C C 1
ATOM 5687 O O . GLU C 1 44 ? 49.569 67.863 95.999 1.00 35.99 43 GLU C O 1
ATOM 5693 N N . LYS C 1 45 ? 50.501 69.875 95.717 1.00 29.73 44 LYS C N 1
ATOM 5694 C CA . LYS C 1 45 ? 49.445 70.480 94.906 1.00 26.78 44 LYS C CA 1
ATOM 5695 C C . LYS C 1 45 ? 49.231 69.636 93.664 1.00 30.85 44 LYS C C 1
ATOM 5696 O O . LYS C 1 45 ? 48.136 69.202 93.308 1.00 31.74 44 LYS C O 1
ATOM 5702 N N . PHE C 1 46 ? 50.320 69.337 92.947 1.00 29.70 45 PHE C N 1
ATOM 5703 C CA . PHE C 1 46 ? 50.180 68.640 91.661 1.00 26.25 45 PHE C CA 1
ATOM 5704 C C . PHE C 1 46 ? 49.537 67.282 91.829 1.00 30.28 45 PHE C C 1
ATOM 5705 O O . PHE C 1 46 ? 48.538 66.890 91.201 1.00 26.47 45 PHE C O 1
ATOM 5713 N N . GLY C 1 47 ? 50.094 66.454 92.736 1.00 29.54 46 GLY C N 1
ATOM 5714 C CA . GLY C 1 47 ? 49.563 65.117 92.933 1.00 26.34 46 GLY C CA 1
ATOM 5715 C C . GLY C 1 47 ? 48.116 65.105 93.346 1.00 27.15 46 GLY C C 1
ATOM 5716 O O . GLY C 1 47 ? 47.349 64.196 93.016 1.00 33.22 46 GLY C O 1
ATOM 5717 N N . LYS C 1 48 ? 47.684 66.119 94.095 1.00 29.21 47 LYS C N 1
ATOM 5718 C CA . LYS C 1 48 ? 46.256 66.143 94.477 1.00 34.56 47 LYS C CA 1
ATOM 5719 C C . LYS C 1 48 ? 45.406 66.501 93.268 1.00 33.19 47 LYS C C 1
ATOM 5720 O O . LYS C 1 48 ? 44.431 65.839 92.917 1.00 39.21 47 LYS C O 1
ATOM 5724 N N . ARG C 1 49 ? 45.793 67.581 92.592 1.00 34.12 48 ARG C N 1
ATOM 5725 C CA . ARG C 1 49 ? 45.126 68.038 91.377 1.00 28.32 48 ARG C CA 1
ATOM 5726 C C . ARG C 1 49 ? 44.915 66.916 90.380 1.00 33.61 48 ARG C C 1
ATOM 5727 O O . ARG C 1 49 ? 43.830 66.698 89.855 1.00 41.54 48 ARG C O 1
ATOM 5735 N N . TYR C 1 50 ? 45.983 66.173 90.065 1.00 34.71 49 TYR C N 1
ATOM 5736 C CA . TYR C 1 50 ? 45.873 65.150 89.024 1.00 29.32 49 TYR C CA 1
ATOM 5737 C C . TYR C 1 50 ? 45.768 63.788 89.661 1.00 31.75 49 TYR C C 1
ATOM 5738 O O . TYR C 1 50 ? 45.643 62.735 89.035 1.00 33.71 49 TYR C O 1
ATOM 5747 N N . ASN C 1 51 ? 45.781 63.729 91.004 1.00 40.57 50 ASN C N 1
ATOM 5748 C CA . ASN C 1 51 ? 45.659 62.430 91.663 1.00 38.49 50 ASN C CA 1
ATOM 5749 C C . ASN C 1 51 ? 46.672 61.373 91.239 1.00 35.69 50 ASN C C 1
ATOM 5750 O O . ASN C 1 51 ? 46.396 60.270 90.761 1.00 35.33 50 ASN C O 1
ATOM 5755 N N . CYS C 1 52 ? 47.948 61.680 91.411 1.00 29.69 51 CYS C N 1
ATOM 5756 C CA . CYS C 1 52 ? 48.974 60.647 91.200 1.00 30.97 51 CYS C CA 1
ATOM 5757 C C . CYS C 1 52 ? 49.791 60.578 92.488 1.00 34.83 51 CYS C C 1
ATOM 5758 O O . CYS C 1 52 ? 49.361 61.242 93.448 1.00 38.28 51 CYS C O 1
ATOM 5761 N N . ALA C 1 53 ? 50.892 59.836 92.489 1.00 30.95 52 ALA C N 1
ATOM 5762 C CA . ALA C 1 53 ? 51.843 59.848 93.575 1.00 28.76 52 ALA C CA 1
ATOM 5763 C C . ALA C 1 53 ? 52.762 61.064 93.455 1.00 27.95 52 ALA C C 1
ATOM 5764 O O . ALA C 1 53 ? 52.852 61.783 92.468 1.00 31.40 52 ALA C O 1
ATOM 5766 N N . GLY C 1 54 ? 53.494 61.332 94.514 1.00 26.18 53 GLY C N 1
ATOM 5767 C CA . GLY C 1 54 ? 54.567 62.313 94.560 1.00 27.46 53 GLY C CA 1
ATOM 5768 C C . GLY C 1 54 ? 55.793 61.578 95.107 1.00 30.65 53 GLY C C 1
ATOM 5769 O O . GLY C 1 54 ? 55.697 60.693 95.964 1.00 34.24 53 GLY C O 1
ATOM 5770 N N . ASP C 1 55 ? 56.975 61.911 94.613 1.00 30.73 54 ASP C N 1
ATOM 5771 C CA . ASP C 1 55 ? 58.163 61.212 95.121 1.00 27.97 54 ASP C CA 1
ATOM 5772 C C . ASP C 1 55 ? 59.085 62.233 95.759 1.00 26.83 54 ASP C C 1
ATOM 5773 O O . ASP C 1 55 ? 59.297 63.326 95.236 1.00 26.49 54 ASP C O 1
ATOM 5778 N N . ALA C 1 56 ? 59.647 61.896 96.917 1.00 32.15 55 ALA C N 1
ATOM 5779 C CA . ALA C 1 56 ? 60.534 62.796 97.641 1.00 30.63 55 ALA C CA 1
ATOM 5780 C C . ALA C 1 56 ? 61.872 62.969 96.927 1.00 31.06 55 ALA C C 1
ATOM 5781 O O . ALA C 1 56 ? 62.527 64.002 97.070 1.00 31.40 55 ALA C O 1
ATOM 5783 N N . THR C 1 57 ? 62.294 61.955 96.184 1.00 24.33 56 THR C N 1
ATOM 5784 C CA . THR C 1 57 ? 63.599 61.975 95.538 1.00 29.57 56 THR C CA 1
ATOM 5785 C C . THR C 1 57 ? 63.497 61.478 94.098 1.00 25.53 56 THR C C 1
ATOM 5786 O O . THR C 1 57 ? 62.582 60.727 93.741 1.00 27.69 56 THR C O 1
ATOM 5798 N N . GLU C 1 59 ? 65.387 59.422 92.709 1.00 26.06 58 GLU C N 1
ATOM 5799 C CA . GLU C 1 59 ? 65.694 57.987 92.739 1.00 27.80 58 GLU C CA 1
ATOM 5800 C C . GLU C 1 59 ? 64.415 57.196 92.959 1.00 23.74 58 GLU C C 1
ATOM 5801 O O . GLU C 1 59 ? 64.111 56.136 92.418 1.00 27.51 58 GLU C O 1
ATOM 5807 N N . ALA C 1 60 ? 63.543 57.743 93.777 1.00 23.35 59 ALA C N 1
ATOM 5808 C CA . ALA C 1 60 ? 62.310 57.103 94.220 1.00 27.03 59 ALA C CA 1
ATOM 5809 C C . ALA C 1 60 ? 61.366 57.036 93.021 1.00 26.23 59 ALA C C 1
ATOM 5810 O O . ALA C 1 60 ? 60.649 56.076 92.764 1.00 24.08 59 ALA C O 1
ATOM 5812 N N . LEU C 1 61 ? 61.395 58.134 92.251 1.00 22.33 60 LEU C N 1
ATOM 5813 C CA . LEU C 1 61 ? 60.571 58.186 91.024 1.00 23.60 60 LEU C CA 1
ATOM 5814 C C . LEU C 1 61 ? 61.098 57.169 90.029 1.00 18.25 60 LEU C C 1
ATOM 5815 O O . LEU C 1 61 ? 60.368 56.368 89.435 1.00 22.72 60 LEU C O 1
ATOM 5820 N N . LEU C 1 62 ? 62.415 57.162 89.828 1.00 19.78 61 LEU C N 1
ATOM 5821 C CA . LEU C 1 62 ? 62.972 56.314 88.772 1.00 17.83 61 LEU C CA 1
ATOM 5822 C C . LEU C 1 62 ? 62.865 54.841 89.109 1.00 24.10 61 LEU C C 1
ATOM 5823 O O . LEU C 1 62 ? 62.879 54.000 88.202 1.00 26.64 61 LEU C O 1
ATOM 5828 N N . ALA C 1 63 ? 62.716 54.539 90.387 1.00 23.53 62 ALA C N 1
ATOM 5829 C CA . ALA C 1 63 ? 62.568 53.149 90.841 1.00 25.97 62 ALA C CA 1
ATOM 5830 C C . ALA C 1 63 ? 61.204 52.573 90.497 1.00 24.09 62 ALA C C 1
ATOM 5831 O O . ALA C 1 63 ? 61.015 51.352 90.526 1.00 26.77 62 ALA C O 1
ATOM 5833 N N . ARG C 1 64 ? 60.228 53.394 90.143 1.00 20.05 63 ARG C N 1
ATOM 5834 C CA . ARG C 1 64 ? 58.949 52.868 89.701 1.00 16.49 63 ARG C CA 1
ATOM 5835 C C . ARG C 1 64 ? 58.973 52.266 88.304 1.00 25.33 63 ARG C C 1
ATOM 5836 O O . ARG C 1 64 ? 59.321 52.924 87.322 1.00 24.18 63 ARG C O 1
ATOM 5844 N N . GLU C 1 65 ? 58.611 50.993 88.191 1.00 20.03 64 GLU C N 1
ATOM 5845 C CA . GLU C 1 65 ? 58.710 50.236 86.958 1.00 19.88 64 GLU C CA 1
ATOM 5846 C C . GLU C 1 65 ? 57.569 50.600 86.019 1.00 20.40 64 GLU C C 1
ATOM 5847 O O . GLU C 1 65 ? 57.656 50.367 84.816 1.00 23.03 64 GLU C O 1
ATOM 5853 N N . ASP C 1 66 ? 56.503 51.190 86.552 1.00 22.77 65 ASP C N 1
ATOM 5854 C CA . ASP C 1 66 ? 55.368 51.597 85.740 1.00 24.58 65 ASP C CA 1
ATOM 5855 C C . ASP C 1 66 ? 55.587 53.035 85.258 1.00 22.44 65 ASP C C 1
ATOM 5856 O O . ASP C 1 66 ? 54.789 53.577 84.497 1.00 25.95 65 ASP C O 1
ATOM 5861 N N . VAL C 1 67 ? 56.687 53.668 85.658 1.00 20.10 66 VAL C N 1
ATOM 5862 C CA . VAL C 1 67 ? 57.032 54.930 84.973 1.00 23.91 66 VAL C CA 1
ATOM 5863 C C . VAL C 1 67 ? 57.849 54.579 83.726 1.00 19.44 66 VAL C C 1
ATOM 5864 O O . VAL C 1 67 ? 58.990 54.156 83.873 1.00 21.09 66 VAL C O 1
ATOM 5868 N N . GLU C 1 68 ? 57.228 54.737 82.557 1.00 20.67 67 GLU C N 1
ATOM 5869 C CA . GLU C 1 68 ? 57.888 54.396 81.304 1.00 22.42 67 GLU C CA 1
ATOM 5870 C C . GLU C 1 68 ? 58.497 55.642 80.638 1.00 19.34 67 GLU C C 1
ATOM 5871 O O . GLU C 1 68 ? 59.495 55.519 79.920 1.00 22.28 67 GLU C O 1
ATOM 5885 N N . VAL C 1 70 ? 59.162 60.053 81.187 1.00 16.99 69 VAL C N 1
ATOM 5886 C CA . VAL C 1 70 ? 59.113 61.268 81.999 1.00 18.53 69 VAL C CA 1
ATOM 5887 C C . VAL C 1 70 ? 58.769 62.476 81.119 1.00 18.95 69 VAL C C 1
ATOM 5888 O O . VAL C 1 70 ? 59.137 62.570 79.955 1.00 18.47 69 VAL C O 1
ATOM 5892 N N . ILE C 1 71 ? 58.067 63.415 81.746 1.00 17.52 70 ILE C N 1
ATOM 5893 C CA . ILE C 1 71 ? 57.625 64.665 81.110 1.00 14.89 70 ILE C CA 1
ATOM 5894 C C . ILE C 1 71 ? 58.306 65.803 81.852 1.00 19.42 70 ILE C C 1
ATOM 5895 O O . ILE C 1 71 ? 57.910 66.176 82.966 1.00 18.57 70 ILE C O 1
ATOM 5900 N N . ILE C 1 72 ? 59.378 66.333 81.277 1.00 17.77 71 ILE C N 1
ATOM 5901 C CA . ILE C 1 72 ? 60.315 67.240 81.904 1.00 16.88 71 ILE C CA 1
ATOM 5902 C C . ILE C 1 72 ? 59.992 68.687 81.567 1.00 19.27 71 ILE C C 1
ATOM 5903 O O . ILE C 1 72 ? 60.147 69.119 80.422 1.00 18.23 71 ILE C O 1
ATOM 5908 N N . THR C 1 73 ? 59.551 69.419 82.567 1.00 19.66 72 THR C N 1
ATOM 5909 C CA . THR C 1 73 ? 59.188 70.827 82.462 1.00 23.76 72 THR C CA 1
ATOM 5910 C C . THR C 1 73 ? 59.951 71.633 83.514 1.00 25.75 72 THR C C 1
ATOM 5911 O O . THR C 1 73 ? 59.349 72.412 84.243 1.00 31.20 72 THR C O 1
ATOM 5915 N N . VAL C 1 74 ? 61.241 71.407 83.582 1.00 22.42 73 VAL C N 1
ATOM 5916 C CA . VAL C 1 74 ? 62.178 72.063 84.487 1.00 24.16 73 VAL C CA 1
ATOM 5917 C C . VAL C 1 74 ? 62.878 73.199 83.753 1.00 27.53 73 VAL C C 1
ATOM 5918 O O . VAL C 1 74 ? 62.717 73.229 82.521 1.00 29.82 73 VAL C O 1
ATOM 5922 N N . PRO C 1 75 ? 63.596 74.079 84.429 1.00 26.31 74 PRO C N 1
ATOM 5923 C CA . PRO C 1 75 ? 64.277 75.158 83.715 1.00 29.15 74 PRO C CA 1
ATOM 5924 C C . PRO C 1 75 ? 65.274 74.705 82.656 1.00 28.61 74 PRO C C 1
ATOM 5925 O O . PRO C 1 75 ? 65.936 73.694 82.847 1.00 22.14 74 PRO C O 1
ATOM 5929 N N . ASN C 1 76 ? 65.391 75.479 81.564 1.00 24.45 75 ASN C N 1
ATOM 5930 C CA . ASN C 1 76 ? 66.188 75.063 80.422 1.00 23.26 75 ASN C CA 1
ATOM 5931 C C . ASN C 1 76 ? 67.603 74.606 80.745 1.00 21.40 75 ASN C C 1
ATOM 5932 O O . ASN C 1 76 ? 68.151 73.793 79.987 1.00 24.36 75 ASN C O 1
ATOM 5937 N N . ASP C 1 77 ? 68.192 75.145 81.789 1.00 22.01 76 ASP C N 1
ATOM 5938 C CA . ASP C 1 77 ? 69.585 74.850 82.124 1.00 20.08 76 ASP C CA 1
ATOM 5939 C C . ASP C 1 77 ? 69.675 73.561 82.951 1.00 21.02 76 ASP C C 1
ATOM 5940 O O . ASP C 1 77 ? 70.753 72.997 83.166 1.00 24.61 76 ASP C O 1
ATOM 5945 N N . LYS C 1 78 ? 68.533 73.053 83.365 1.00 22.49 77 LYS C N 1
ATOM 5946 C CA . LYS C 1 78 ? 68.489 71.769 84.055 1.00 23.37 77 LYS C CA 1
ATOM 5947 C C . LYS C 1 78 ? 68.025 70.634 83.172 1.00 26.28 77 LYS C C 1
ATOM 5948 O O . LYS C 1 78 ? 67.941 69.477 83.595 1.00 24.12 77 LYS C O 1
ATOM 5954 N N . HIS C 1 79 ? 67.702 70.908 81.905 1.00 24.59 78 HIS C N 1
ATOM 5955 C CA . HIS C 1 79 ? 67.229 69.837 81.026 1.00 19.12 78 HIS C CA 1
ATOM 5956 C C . HIS C 1 79 ? 68.246 68.713 80.901 1.00 20.37 78 HIS C C 1
ATOM 5957 O O . HIS C 1 79 ? 67.899 67.523 80.976 1.00 23.47 78 HIS C O 1
ATOM 5964 N N . ALA C 1 80 ? 69.504 69.057 80.679 1.00 15.50 79 ALA C N 1
ATOM 5965 C CA . ALA C 1 80 ? 70.578 68.131 80.397 1.00 17.62 79 ALA C CA 1
ATOM 5966 C C . ALA C 1 80 ? 70.801 67.138 81.538 1.00 20.91 79 ALA C C 1
ATOM 5967 O O . ALA C 1 80 ? 70.762 65.926 81.353 1.00 20.32 79 ALA C O 1
ATOM 5969 N N . GLU C 1 81 ? 71.033 67.634 82.753 1.00 25.04 80 GLU C N 1
ATOM 5970 C CA . GLU C 1 81 ? 71.280 66.673 83.838 1.00 21.18 80 GLU C CA 1
ATOM 5971 C C . GLU C 1 81 ? 70.022 65.886 84.159 1.00 20.04 80 GLU C C 1
ATOM 5972 O O . GLU C 1 81 ? 70.054 64.723 84.582 1.00 22.18 80 GLU C O 1
ATOM 5978 N N . VAL C 1 82 ? 68.833 66.484 83.996 1.00 23.52 81 VAL C N 1
ATOM 5979 C CA . VAL C 1 82 ? 67.641 65.702 84.338 1.00 15.41 81 VAL C CA 1
ATOM 5980 C C . VAL C 1 82 ? 67.411 64.608 83.311 1.00 22.14 81 VAL C C 1
ATOM 5981 O O . VAL C 1 82 ? 67.135 63.447 83.643 1.00 21.91 81 VAL C O 1
ATOM 5985 N N . ILE C 1 83 ? 67.540 64.957 82.036 1.00 17.07 82 ILE C N 1
ATOM 5986 C CA . ILE C 1 83 ? 67.469 63.949 80.967 1.00 17.58 82 ILE C CA 1
ATOM 5987 C C . ILE C 1 83 ? 68.520 62.875 81.166 1.00 18.99 82 ILE C C 1
ATOM 5988 O O . ILE C 1 83 ? 68.263 61.671 81.023 1.00 18.59 82 ILE C O 1
ATOM 5993 N N . GLU C 1 84 ? 69.737 63.243 81.522 1.00 19.72 83 GLU C N 1
ATOM 5994 C CA . GLU C 1 84 ? 70.775 62.210 81.676 1.00 19.87 83 GLU C CA 1
ATOM 5995 C C . GLU C 1 84 ? 70.384 61.234 82.793 1.00 18.26 83 GLU C C 1
ATOM 5996 O O . GLU C 1 84 ? 70.470 60.030 82.582 1.00 20.42 83 GLU C O 1
ATOM 6002 N N . GLN C 1 85 ? 69.950 61.759 83.940 1.00 21.82 84 GLN C N 1
ATOM 6003 C CA . GLN C 1 85 ? 69.547 60.874 85.029 1.00 21.46 84 GLN C CA 1
ATOM 6004 C C . GLN C 1 85 ? 68.380 59.999 84.642 1.00 21.02 84 GLN C C 1
ATOM 6005 O O . GLN C 1 85 ? 68.354 58.784 84.908 1.00 25.63 84 GLN C O 1
ATOM 6011 N N . CYS C 1 86 ? 67.372 60.543 83.949 1.00 22.56 85 CYS C N 1
ATOM 6012 C CA . CYS C 1 86 ? 66.219 59.696 83.600 1.00 19.70 85 CYS C CA 1
ATOM 6013 C C . CYS C 1 86 ? 66.554 58.692 82.511 1.00 19.02 85 CYS C C 1
ATOM 6014 O O . CYS C 1 86 ? 66.207 57.527 82.582 1.00 19.70 85 CYS C O 1
ATOM 6017 N N . ALA C 1 87 ? 67.258 59.132 81.457 1.00 19.56 86 ALA C N 1
ATOM 6018 C CA . ALA C 1 87 ? 67.593 58.213 80.379 1.00 15.61 86 ALA C CA 1
ATOM 6019 C C . ALA C 1 87 ? 68.496 57.091 80.868 1.00 17.32 86 ALA C C 1
ATOM 6020 O O . ALA C 1 87 ? 68.377 55.939 80.412 1.00 20.25 86 ALA C O 1
ATOM 6022 N N . ARG C 1 88 ? 69.406 57.385 81.795 1.00 19.83 87 ARG C N 1
ATOM 6023 C CA . ARG C 1 88 ? 70.276 56.300 82.271 1.00 25.72 87 ARG C CA 1
ATOM 6024 C C . ARG C 1 88 ? 69.519 55.303 83.139 1.00 25.16 87 ARG C C 1
ATOM 6025 O O . ARG C 1 88 ? 70.045 54.197 83.338 1.00 30.68 87 ARG C O 1
ATOM 6033 N N . SER C 1 89 ? 68.337 55.661 83.638 1.00 20.66 88 SER C N 1
ATOM 6034 C CA . SER C 1 89 ? 67.480 54.692 84.301 1.00 20.82 88 SER C CA 1
ATOM 6035 C C . SER C 1 89 ? 66.476 54.064 83.346 1.00 24.06 88 SER C C 1
ATOM 6036 O O . SER C 1 89 ? 65.530 53.375 83.754 1.00 25.94 88 SER C O 1
ATOM 6039 N N . GLY C 1 90 ? 66.654 54.272 82.047 1.00 22.58 89 GLY C N 1
ATOM 6040 C CA . GLY C 1 90 ? 65.850 53.592 81.046 1.00 20.29 89 GLY C CA 1
ATOM 6041 C C . GLY C 1 90 ? 64.534 54.272 80.754 1.00 17.82 89 GLY C C 1
ATOM 6042 O O . GLY C 1 90 ? 63.699 53.721 80.045 1.00 17.87 89 GLY C O 1
ATOM 6043 N N . LYS C 1 91 ? 64.309 55.480 81.280 1.00 18.18 90 LYS C N 1
ATOM 6044 C CA . LYS C 1 91 ? 63.044 56.153 80.961 1.00 20.70 90 LYS C CA 1
ATOM 6045 C C . LYS C 1 91 ? 63.110 56.904 79.627 1.00 15.84 90 LYS C C 1
ATOM 6046 O O . LYS C 1 91 ? 64.083 57.579 79.369 1.00 17.66 90 LYS C O 1
ATOM 6052 N N . HIS C 1 92 ? 62.056 56.735 78.847 1.00 19.68 91 HIS C N 1
ATOM 6053 C CA . HIS C 1 92 ? 61.813 57.505 77.624 1.00 13.53 91 HIS C CA 1
ATOM 6054 C C . HIS C 1 92 ? 61.548 58.955 77.998 1.00 16.05 91 HIS C C 1
ATOM 6055 O O . HIS C 1 92 ? 61.057 59.288 79.081 1.00 17.35 91 HIS C O 1
ATOM 6062 N N . ILE C 1 93 ? 61.888 59.904 77.099 1.00 13.87 92 ILE C N 1
ATOM 6063 C CA . ILE C 1 93 ? 62.002 61.290 77.466 1.00 13.95 92 ILE C CA 1
ATOM 6064 C C . ILE C 1 93 ? 61.068 62.177 76.647 1.00 21.31 92 ILE C C 1
ATOM 6065 O O . ILE C 1 93 ? 61.144 62.175 75.419 1.00 17.44 92 ILE C O 1
ATOM 6070 N N . TYR C 1 94 ? 60.228 62.927 77.332 1.00 16.59 93 TYR C N 1
ATOM 6071 C CA . TYR C 1 94 ? 59.598 64.140 76.809 1.00 19.58 93 TYR C CA 1
ATOM 6072 C C . TYR C 1 94 ? 60.281 65.298 77.560 1.00 21.12 93 TYR C C 1
ATOM 6073 O O . TYR C 1 94 ? 60.323 65.352 78.790 1.00 19.26 93 TYR C O 1
ATOM 6082 N N . VAL C 1 95 ? 60.785 66.268 76.801 1.00 16.14 94 VAL C N 1
ATOM 6083 C CA . VAL C 1 95 ? 61.292 67.502 77.371 1.00 13.96 94 VAL C CA 1
ATOM 6084 C C . VAL C 1 95 ? 60.680 68.696 76.612 1.00 19.43 94 VAL C C 1
ATOM 6085 O O . VAL C 1 95 ? 60.458 68.680 75.399 1.00 16.05 94 VAL C O 1
ATOM 6089 N N . GLU C 1 96 ? 60.357 69.743 77.373 1.00 17.53 95 GLU C N 1
ATOM 6090 C CA . GLU C 1 96 ? 59.785 70.933 76.776 1.00 16.89 95 GLU C CA 1
ATOM 6091 C C . GLU C 1 96 ? 60.868 71.623 75.950 1.00 19.28 95 GLU C C 1
ATOM 6092 O O . GLU C 1 96 ? 62.071 71.458 76.133 1.00 20.82 95 GLU C O 1
ATOM 6098 N N . LYS C 1 97 ? 60.405 72.448 75.016 1.00 23.69 96 LYS C N 1
ATOM 6099 C CA . LYS C 1 97 ? 61.285 73.184 74.162 1.00 15.70 96 LYS C CA 1
ATOM 6100 C C . LYS C 1 97 ? 62.120 74.306 74.849 1.00 20.41 96 LYS C C 1
ATOM 6101 O O . LYS C 1 97 ? 61.470 74.771 75.852 1.00 20.91 96 LYS C O 1
ATOM 6107 N N . PRO C 1 98 ? 63.300 74.895 74.591 1.00 18.09 97 PRO C N 1
ATOM 6108 C CA . PRO C 1 98 ? 64.529 74.716 73.707 1.00 20.15 97 PRO C CA 1
ATOM 6109 C C . PRO C 1 98 ? 64.963 73.407 74.387 1.00 17.89 97 PRO C C 1
ATOM 6110 O O . PRO C 1 98 ? 64.708 73.321 75.600 1.00 17.38 97 PRO C O 1
ATOM 6114 N N . ILE C 1 99 ? 65.567 72.521 73.640 1.00 21.04 98 ILE C N 1
ATOM 6115 C CA . ILE C 1 99 ? 66.275 71.369 74.194 1.00 16.33 98 ILE C CA 1
ATOM 6116 C C . ILE C 1 99 ? 67.165 71.818 75.336 1.00 21.71 98 ILE C C 1
ATOM 6117 O O . ILE C 1 99 ? 67.236 71.158 76.383 1.00 19.82 98 ILE C O 1
ATOM 6122 N N . SER C 1 100 ? 67.814 72.965 75.177 1.00 18.26 99 SER C N 1
ATOM 6123 C CA . SER C 1 100 ? 68.616 73.628 76.183 1.00 18.03 99 SER C CA 1
ATOM 6124 C C . SER C 1 100 ? 68.921 75.046 75.716 1.00 20.01 99 SER C C 1
ATOM 6125 O O . SER C 1 100 ? 68.525 75.381 74.605 1.00 18.36 99 SER C O 1
ATOM 6128 N N . VAL C 1 101 ? 69.612 75.858 76.492 1.00 23.25 100 VAL C N 1
ATOM 6129 C CA . VAL C 1 101 ? 70.089 77.134 75.944 1.00 23.17 100 VAL C CA 1
ATOM 6130 C C . VAL C 1 101 ? 71.570 77.091 75.622 1.00 24.68 100 VAL C C 1
ATOM 6131 O O . VAL C 1 101 ? 72.099 77.998 74.948 1.00 26.15 100 VAL C O 1
ATOM 6135 N N . SER C 1 102 ? 72.321 76.059 76.036 1.00 19.15 101 SER C N 1
ATOM 6136 C CA . SER C 1 102 ? 73.717 76.050 75.591 1.00 20.01 101 SER C CA 1
ATOM 6137 C C . SER C 1 102 ? 74.003 74.863 74.676 1.00 24.78 101 SER C C 1
ATOM 6138 O O . SER C 1 102 ? 73.409 73.784 74.729 1.00 20.40 101 SER C O 1
ATOM 6141 N N . LEU C 1 103 ? 74.964 75.038 73.768 1.00 23.16 102 LEU C N 1
ATOM 6142 C CA . LEU C 1 103 ? 75.287 73.952 72.844 1.00 24.58 102 LEU C CA 1
ATOM 6143 C C . LEU C 1 103 ? 75.782 72.707 73.586 1.00 22.57 102 LEU C C 1
ATOM 6144 O O . LEU C 1 103 ? 75.449 71.582 73.231 1.00 23.19 102 LEU C O 1
ATOM 6149 N N . ASP C 1 104 ? 76.603 72.935 74.600 1.00 20.43 103 ASP C N 1
ATOM 6150 C CA . ASP C 1 104 ? 77.222 71.872 75.379 1.00 24.78 103 ASP C CA 1
ATOM 6151 C C . ASP C 1 104 ? 76.164 70.894 75.885 1.00 21.72 103 ASP C C 1
ATOM 6152 O O . ASP C 1 104 ? 76.222 69.687 75.711 1.00 26.00 103 ASP C O 1
ATOM 6157 N N . HIS C 1 105 ? 75.147 71.435 76.516 1.00 23.20 104 HIS C N 1
ATOM 6158 C CA . HIS C 1 105 ? 74.004 70.753 77.083 1.00 22.58 104 HIS C CA 1
ATOM 6159 C C . HIS C 1 105 ? 73.225 70.049 75.983 1.00 27.36 104 HIS C C 1
ATOM 6160 O O . HIS C 1 105 ? 72.792 68.907 76.165 1.00 21.15 104 HIS C O 1
ATOM 6167 N N . ALA C 1 106 ? 73.048 70.728 74.839 1.00 21.73 105 ALA C N 1
ATOM 6168 C CA . ALA C 1 106 ? 72.291 70.072 73.762 1.00 23.20 105 ALA C CA 1
ATOM 6169 C C . ALA C 1 106 ? 73.066 68.838 73.341 1.00 25.07 105 ALA C C 1
ATOM 6170 O O . ALA C 1 106 ? 72.494 67.797 73.048 1.00 20.03 105 ALA C O 1
ATOM 6172 N N . GLN C 1 107 ? 74.400 68.992 73.272 1.00 26.85 106 GLN C N 1
ATOM 6173 C CA . GLN C 1 107 ? 75.248 67.862 72.863 1.00 25.65 106 GLN C CA 1
ATOM 6174 C C . GLN C 1 107 ? 75.197 66.747 73.901 1.00 18.27 106 GLN C C 1
ATOM 6175 O O . GLN C 1 107 ? 75.212 65.559 73.596 1.00 26.05 106 GLN C O 1
ATOM 6181 N N . ARG C 1 108 ? 75.136 67.101 75.180 1.00 22.17 107 ARG C N 1
ATOM 6182 C CA . ARG C 1 108 ? 75.056 66.061 76.201 1.00 20.55 107 ARG C CA 1
ATOM 6183 C C . ARG C 1 108 ? 73.774 65.268 76.013 1.00 22.35 107 ARG C C 1
ATOM 6184 O O . ARG C 1 108 ? 73.777 64.072 76.229 1.00 23.53 107 ARG C O 1
ATOM 6192 N N . ILE C 1 109 ? 72.697 65.934 75.609 1.00 20.57 108 ILE C N 1
ATOM 6193 C CA . ILE C 1 109 ? 71.399 65.292 75.525 1.00 21.19 108 ILE C CA 1
ATOM 6194 C C . ILE C 1 109 ? 71.359 64.384 74.310 1.00 23.72 108 ILE C C 1
ATOM 6195 O O . ILE C 1 109 ? 70.880 63.253 74.312 1.00 17.66 108 ILE C O 1
ATOM 6200 N N . ASP C 1 110 ? 71.894 64.843 73.183 1.00 16.64 109 ASP C N 1
ATOM 6201 C CA . ASP C 1 110 ? 71.978 63.960 72.012 1.00 23.96 109 ASP C CA 1
ATOM 6202 C C . ASP C 1 110 ? 72.784 62.709 72.360 1.00 19.12 109 ASP C C 1
ATOM 6203 O O . ASP C 1 110 ? 72.417 61.586 72.030 1.00 27.46 109 ASP C O 1
ATOM 6208 N N . GLN C 1 111 ? 73.879 62.893 73.084 1.00 25.47 110 GLN C N 1
ATOM 6209 C CA . GLN C 1 111 ? 74.777 61.768 73.365 1.00 27.53 110 GLN C CA 1
ATOM 6210 C C . GLN C 1 111 ? 74.159 60.717 74.271 1.00 21.31 110 GLN C C 1
ATOM 6211 O O . GLN C 1 111 ? 74.215 59.503 74.039 1.00 21.85 110 GLN C O 1
ATOM 6217 N N . VAL C 1 112 ? 73.526 61.197 75.350 1.00 20.99 111 VAL C N 1
ATOM 6218 C CA . VAL C 1 112 ? 72.909 60.218 76.286 1.00 21.62 111 VAL C CA 1
ATOM 6219 C C . VAL C 1 112 ? 71.727 59.513 75.676 1.00 18.48 111 VAL C C 1
ATOM 6220 O O . VAL C 1 112 ? 71.445 58.361 76.024 1.00 21.27 111 VAL C O 1
ATOM 6224 N N . ILE C 1 113 ? 70.987 60.144 74.756 1.00 20.05 112 ILE C N 1
ATOM 6225 C CA . ILE C 1 113 ? 69.918 59.461 74.036 1.00 18.88 112 ILE C CA 1
ATOM 6226 C C . ILE C 1 113 ? 70.520 58.442 73.061 1.00 25.88 112 ILE C C 1
ATOM 6227 O O . ILE C 1 113 ? 70.043 57.311 72.964 1.00 26.87 112 ILE C O 1
ATOM 6232 N N . LYS C 1 114 ? 71.589 58.827 72.365 1.00 25.46 113 LYS C N 1
ATOM 6233 C CA . LYS C 1 114 ? 72.282 57.843 71.530 1.00 29.08 113 LYS C CA 1
ATOM 6234 C C . LYS C 1 114 ? 72.711 56.646 72.373 1.00 29.24 113 LYS C C 1
ATOM 6235 O O . LYS C 1 114 ? 72.313 55.516 72.074 1.00 33.98 113 LYS C O 1
ATOM 6241 N N . GLU C 1 115 ? 73.484 56.914 73.416 1.00 26.29 114 GLU C N 1
ATOM 6242 C CA . GLU C 1 115 ? 73.971 55.920 74.354 1.00 32.08 114 GLU C CA 1
ATOM 6243 C C . GLU C 1 115 ? 72.863 54.969 74.823 1.00 33.28 114 GLU C C 1
ATOM 6244 O O . GLU C 1 115 ? 72.922 53.752 74.640 1.00 38.41 114 GLU C O 1
ATOM 6250 N N . THR C 1 116 ? 71.844 55.540 75.452 1.00 28.27 115 THR C N 1
ATOM 6251 C CA . THR C 1 116 ? 70.817 54.719 76.102 1.00 24.92 115 THR C CA 1
ATOM 6252 C C . THR C 1 116 ? 69.791 54.158 75.144 1.00 25.88 115 THR C C 1
ATOM 6253 O O . THR C 1 116 ? 69.185 53.109 75.417 1.00 32.48 115 THR C O 1
ATOM 6257 N N . GLY C 1 117 ? 69.547 54.782 74.005 1.00 27.26 116 GLY C N 1
ATOM 6258 C CA . GLY C 1 117 ? 68.562 54.289 73.057 1.00 24.37 116 GLY C CA 1
ATOM 6259 C C . GLY C 1 117 ? 67.122 54.478 73.434 1.00 22.47 116 GLY C C 1
ATOM 6260 O O . GLY C 1 117 ? 66.219 53.889 72.826 1.00 26.79 116 GLY C O 1
ATOM 6261 N N . VAL C 1 118 ? 66.814 55.287 74.446 1.00 24.11 117 VAL C N 1
ATOM 6262 C CA . VAL C 1 118 ? 65.418 55.636 74.749 1.00 22.68 117 VAL C CA 1
ATOM 6263 C C . VAL C 1 118 ? 64.846 56.572 73.696 1.00 20.23 117 VAL C C 1
ATOM 6264 O O . VAL C 1 118 ? 65.570 57.271 72.997 1.00 22.97 117 VAL C O 1
ATOM 6268 N N . LYS C 1 119 ? 63.558 56.578 73.480 1.00 19.85 118 LYS C N 1
ATOM 6269 C CA . LYS C 1 119 ? 62.735 57.491 72.753 1.00 21.52 118 LYS C CA 1
ATOM 6270 C C . LYS C 1 119 ? 62.880 58.884 73.389 1.00 20.23 118 LYS C C 1
ATOM 6271 O O . LYS C 1 119 ? 62.961 59.071 74.605 1.00 20.49 118 LYS C O 1
ATOM 6277 N N . PHE C 1 120 ? 62.904 59.870 72.516 1.00 19.33 119 PHE C N 1
ATOM 6278 C CA . PHE C 1 120 ? 63.083 61.267 72.898 1.00 19.03 119 PHE C CA 1
ATOM 6279 C C . PHE C 1 120 ? 62.212 62.155 72.020 1.00 17.32 119 PHE C C 1
ATOM 6280 O O . PHE C 1 120 ? 62.332 61.981 70.800 1.00 15.95 119 PHE C O 1
ATOM 6288 N N . LEU C 1 121 ? 61.488 63.068 72.638 1.00 16.69 120 LEU C N 1
ATOM 6289 C CA . LEU C 1 121 ? 60.822 64.182 71.944 1.00 13.72 120 LEU C CA 1
ATOM 6290 C C . LEU C 1 121 ? 61.146 65.466 72.697 1.00 19.24 120 LEU C C 1
ATOM 6291 O O . LEU C 1 121 ? 61.022 65.581 73.921 1.00 16.50 120 LEU C O 1
ATOM 6296 N N . CYS C 1 122 ? 61.580 66.488 71.952 1.00 16.19 121 CYS C N 1
ATOM 6297 C CA . CYS C 1 122 ? 61.674 67.846 72.495 1.00 13.12 121 CYS C CA 1
ATOM 6298 C C . CYS C 1 122 ? 60.464 68.604 71.964 1.00 18.56 121 CYS C C 1
ATOM 6299 O O . CYS C 1 122 ? 60.353 68.839 70.766 1.00 18.24 121 CYS C O 1
ATOM 6302 N N . GLY C 1 123 ? 59.491 68.950 72.774 1.00 17.39 122 GLY C N 1
ATOM 6303 C CA . GLY C 1 123 ? 58.207 69.433 72.420 1.00 15.30 122 GLY C CA 1
ATOM 6304 C C . GLY C 1 123 ? 58.149 70.852 71.907 1.00 17.84 122 GLY C C 1
ATOM 6305 O O . GLY C 1 123 ? 57.962 71.779 72.669 1.00 31.62 122 GLY C O 1
ATOM 6306 N N . HIS C 1 124 ? 58.238 71.009 70.587 1.00 17.56 123 HIS C N 1
ATOM 6307 C CA . HIS C 1 124 ? 57.852 72.189 69.820 1.00 13.58 123 HIS C CA 1
ATOM 6308 C C . HIS C 1 124 ? 56.476 71.928 69.205 1.00 15.39 123 HIS C C 1
ATOM 6309 O O . HIS C 1 124 ? 56.379 71.303 68.155 1.00 19.57 123 HIS C O 1
ATOM 6316 N N . SER C 1 125 ? 55.384 72.343 69.847 1.00 16.21 124 SER C N 1
ATOM 6317 C CA . SER C 1 125 ? 54.090 71.779 69.453 1.00 16.29 124 SER C CA 1
ATOM 6318 C C . SER C 1 125 ? 53.378 72.589 68.395 1.00 13.69 124 SER C C 1
ATOM 6319 O O . SER C 1 125 ? 52.375 72.112 67.893 1.00 16.17 124 SER C O 1
ATOM 6322 N N . SER C 1 126 ? 53.859 73.788 68.081 1.00 16.00 125 SER C N 1
ATOM 6323 C CA . SER C 1 126 ? 53.238 74.628 67.060 1.00 16.83 125 SER C CA 1
ATOM 6324 C C . SER C 1 126 ? 53.096 73.946 65.707 1.00 13.07 125 SER C C 1
ATOM 6325 O O . SER C 1 126 ? 52.118 74.153 64.979 1.00 15.52 125 SER C O 1
ATOM 6328 N N . ARG C 1 127 ? 54.098 73.143 65.316 1.00 16.90 126 ARG C N 1
ATOM 6329 C CA . ARG C 1 127 ? 54.097 72.462 64.040 1.00 17.11 126 ARG C CA 1
ATOM 6330 C C . ARG C 1 127 ? 52.944 71.451 63.981 1.00 19.34 126 ARG C C 1
ATOM 6331 O O . ARG C 1 127 ? 52.567 71.072 62.880 1.00 18.98 126 ARG C O 1
ATOM 6339 N N . ARG C 1 128 ? 52.418 71.081 65.137 1.00 17.34 127 ARG C N 1
ATOM 6340 C CA . ARG C 1 128 ? 51.334 70.117 65.218 1.00 19.89 127 ARG C CA 1
ATOM 6341 C C . ARG C 1 128 ? 49.958 70.734 64.992 1.00 18.75 127 ARG C C 1
ATOM 6342 O O . ARG C 1 128 ? 48.984 70.006 64.729 1.00 20.99 127 ARG C O 1
ATOM 6350 N N . LEU C 1 129 ? 49.853 72.057 65.107 1.00 18.17 128 LEU C N 1
ATOM 6351 C CA . LEU C 1 129 ? 48.575 72.716 64.907 1.00 16.67 128 LEU C CA 1
ATOM 6352 C C . LEU C 1 129 ? 47.994 72.338 63.546 1.00 21.76 128 LEU C C 1
ATOM 6353 O O . LEU C 1 129 ? 48.778 72.115 62.633 1.00 18.54 128 LEU C O 1
ATOM 6358 N N . GLY C 1 130 ? 46.666 72.268 63.441 1.00 18.59 129 GLY C N 1
ATOM 6359 C CA . GLY C 1 130 ? 46.057 71.883 62.165 1.00 22.28 129 GLY C CA 1
ATOM 6360 C C . GLY C 1 130 ? 46.467 72.898 61.098 1.00 17.87 129 GLY C C 1
ATOM 6361 O O . GLY C 1 130 ? 46.645 72.554 59.946 1.00 19.15 129 GLY C O 1
ATOM 6362 N N . ALA C 1 131 ? 46.639 74.153 61.495 1.00 16.46 130 ALA C N 1
ATOM 6363 C CA . ALA C 1 131 ? 47.031 75.180 60.518 1.00 16.44 130 ALA C CA 1
ATOM 6364 C C . ALA C 1 131 ? 48.424 74.905 59.993 1.00 17.87 130 ALA C C 1
ATOM 6365 O O . ALA C 1 131 ? 48.619 75.026 58.794 1.00 18.38 130 ALA C O 1
ATOM 6367 N N . LEU C 1 132 ? 49.391 74.536 60.833 1.00 14.56 131 LEU C N 1
ATOM 6368 C CA . LEU C 1 132 ? 50.743 74.322 60.314 1.00 17.26 131 LEU C CA 1
ATOM 6369 C C . LEU C 1 132 ? 50.823 73.069 59.451 1.00 15.32 131 LEU C C 1
ATOM 6370 O O . LEU C 1 132 ? 51.524 72.956 58.411 1.00 13.78 131 LEU C O 1
ATOM 6375 N N . ARG C 1 133 ? 50.058 72.055 59.863 1.00 16.97 132 ARG C N 1
ATOM 6376 C CA . ARG C 1 133 ? 49.906 70.824 59.080 1.00 14.69 132 ARG C CA 1
ATOM 6377 C C . ARG C 1 133 ? 49.314 71.106 57.690 1.00 16.93 132 ARG C C 1
ATOM 6378 O O . ARG C 1 133 ? 49.747 70.522 56.696 1.00 18.46 132 ARG C O 1
ATOM 6386 N N . LYS C 1 134 ? 48.345 72.001 57.617 1.00 14.46 133 LYS C N 1
ATOM 6387 C CA . LYS C 1 134 ? 47.692 72.307 56.350 1.00 20.80 133 LYS C CA 1
ATOM 6388 C C . LYS C 1 134 ? 48.663 73.093 55.490 1.00 19.10 133 LYS C C 1
ATOM 6389 O O . LYS C 1 134 ? 48.846 72.851 54.283 1.00 19.34 133 LYS C O 1
ATOM 6403 N N . LYS C 1 136 ? 51.825 72.968 55.475 1.00 14.34 135 LYS C N 1
ATOM 6404 C CA . LYS C 1 136 ? 52.834 72.018 55.067 1.00 15.47 135 LYS C CA 1
ATOM 6405 C C . LYS C 1 136 ? 52.328 71.246 53.848 1.00 18.82 135 LYS C C 1
ATOM 6406 O O . LYS C 1 136 ? 53.020 71.082 52.826 1.00 28.47 135 LYS C O 1
ATOM 6412 N N . GLU C 1 137 ? 51.104 70.781 53.932 1.00 19.08 136 GLU C N 1
ATOM 6413 C CA . GLU C 1 137 ? 50.449 70.096 52.809 1.00 22.62 136 GLU C CA 1
ATOM 6414 C C . GLU C 1 137 ? 50.448 70.979 51.567 1.00 23.34 136 GLU C C 1
ATOM 6415 O O . GLU C 1 137 ? 50.873 70.532 50.490 1.00 21.41 136 GLU C O 1
ATOM 6429 N N . ILE C 1 139 ? 52.285 73.476 50.761 1.00 18.88 138 ILE C N 1
ATOM 6430 C CA . ILE C 1 139 ? 53.634 73.663 50.240 1.00 14.34 138 ILE C CA 1
ATOM 6431 C C . ILE C 1 139 ? 54.131 72.381 49.597 1.00 18.98 138 ILE C C 1
ATOM 6432 O O . ILE C 1 139 ? 54.771 72.394 48.543 1.00 21.23 138 ILE C O 1
ATOM 6437 N N . ASP C 1 140 ? 53.890 71.217 50.205 1.00 20.33 139 ASP C N 1
ATOM 6438 C CA . ASP C 1 140 ? 54.547 70.022 49.694 1.00 22.52 139 ASP C CA 1
ATOM 6439 C C . ASP C 1 140 ? 53.966 69.570 48.360 1.00 25.97 139 ASP C C 1
ATOM 6440 O O . ASP C 1 140 ? 54.734 69.131 47.503 1.00 26.75 139 ASP C O 1
ATOM 6445 N N . THR C 1 141 ? 52.660 69.691 48.218 1.00 27.50 140 THR C N 1
ATOM 6446 C CA . THR C 1 141 ? 51.932 69.356 47.011 1.00 24.85 140 THR C CA 1
ATOM 6447 C C . THR C 1 141 ? 52.131 70.464 45.979 1.00 27.60 140 THR C C 1
ATOM 6448 O O . THR C 1 141 ? 51.701 70.301 44.845 1.00 25.86 140 THR C O 1
ATOM 6452 N N . LYS C 1 142 ? 52.742 71.586 46.353 1.00 24.21 141 LYS C N 1
ATOM 6453 C CA . LYS C 1 142 ? 52.925 72.660 45.370 1.00 27.57 141 LYS C CA 1
ATOM 6454 C C . LYS C 1 142 ? 51.620 73.345 44.987 1.00 21.06 141 LYS C C 1
ATOM 6455 O O . LYS C 1 142 ? 51.478 73.974 43.924 1.00 23.58 141 LYS C O 1
ATOM 6461 N N . GLU C 1 143 ? 50.635 73.276 45.874 1.00 22.17 142 GLU C N 1
ATOM 6462 C CA . GLU C 1 143 ? 49.331 73.891 45.667 1.00 24.76 142 GLU C CA 1
ATOM 6463 C C . GLU C 1 143 ? 49.554 75.395 45.473 1.00 19.25 142 GLU C C 1
ATOM 6464 O O . GLU C 1 143 ? 48.958 76.068 44.618 1.00 22.51 142 GLU C O 1
ATOM 6470 N N . ILE C 1 144 ? 50.465 75.964 46.261 1.00 18.98 143 ILE C N 1
ATOM 6471 C CA . ILE C 1 144 ? 50.742 77.390 46.159 1.00 22.47 143 ILE C CA 1
ATOM 6472 C C . ILE C 1 144 ? 51.894 77.711 45.218 1.00 20.28 143 ILE C C 1
ATOM 6473 O O . ILE C 1 144 ? 52.383 78.832 45.151 1.00 16.90 143 ILE C O 1
ATOM 6478 N N . GLY C 1 145 ? 52.348 76.706 44.487 1.00 20.58 144 GLY C N 1
ATOM 6479 C CA . GLY C 1 145 ? 53.478 76.781 43.590 1.00 20.93 144 GLY C CA 1
ATOM 6480 C C . GLY C 1 145 ? 54.726 76.612 44.455 1.00 21.06 144 GLY C C 1
ATOM 6481 O O . GLY C 1 145 ? 54.577 75.935 45.488 1.00 22.66 144 GLY C O 1
ATOM 6482 N N . GLU C 1 146 ? 55.817 77.223 44.035 1.00 19.34 145 GLU C N 1
ATOM 6483 C CA . GLU C 1 146 ? 57.083 77.145 44.751 1.00 17.48 145 GLU C CA 1
ATOM 6484 C C . GLU C 1 146 ? 57.263 78.326 45.714 1.00 16.70 145 GLU C C 1
ATOM 6485 O O . GLU C 1 146 ? 57.011 79.457 45.376 1.00 14.88 145 GLU C O 1
ATOM 6491 N N . VAL C 1 147 ? 57.743 78.006 46.903 1.00 17.07 146 VAL C N 1
ATOM 6492 C CA . VAL C 1 147 ? 58.010 79.033 47.905 1.00 12.88 146 VAL C CA 1
ATOM 6493 C C . VAL C 1 147 ? 59.329 79.746 47.672 1.00 13.97 146 VAL C C 1
ATOM 6494 O O . VAL C 1 147 ? 60.372 79.137 47.435 1.00 13.81 146 VAL C O 1
ATOM 6498 N N . SER C 1 148 ? 59.297 81.065 47.778 1.00 14.99 147 SER C N 1
ATOM 6499 C CA . SER C 1 148 ? 60.474 81.917 47.663 1.00 15.22 147 SER C CA 1
ATOM 6500 C C . SER C 1 148 ? 60.955 82.314 49.068 1.00 16.98 147 SER C C 1
ATOM 6501 O O . SER C 1 148 ? 62.096 82.063 49.433 1.00 17.42 147 SER C O 1
ATOM 6504 N N . SER C 1 149 ? 60.027 82.912 49.809 1.00 15.49 148 SER C N 1
ATOM 6505 C CA . SER C 1 149 ? 60.360 83.417 51.145 1.00 14.66 148 SER C CA 1
ATOM 6506 C C . SER C 1 149 ? 59.185 83.236 52.118 1.00 17.15 148 SER C C 1
ATOM 6507 O O . SER C 1 149 ? 58.037 83.047 51.744 1.00 15.11 148 SER C O 1
ATOM 6510 N N . ILE C 1 150 ? 59.529 83.332 53.413 1.00 12.92 149 ILE C N 1
ATOM 6511 C CA . ILE C 1 150 ? 58.564 83.276 54.494 1.00 9.70 149 ILE C CA 1
ATOM 6512 C C . ILE C 1 150 ? 58.891 84.392 55.489 1.00 11.34 149 ILE C C 1
ATOM 6513 O O . ILE C 1 150 ? 60.048 84.703 55.691 1.00 11.73 149 ILE C O 1
ATOM 6518 N N . GLU C 1 151 ? 57.845 84.987 56.085 1.00 14.03 150 GLU C N 1
ATOM 6519 C CA . GLU C 1 151 ? 58.040 85.956 57.152 1.00 14.00 150 GLU C CA 1
ATOM 6520 C C . GLU C 1 151 ? 57.278 85.473 58.394 1.00 12.86 150 GLU C C 1
ATOM 6521 O O . GLU C 1 151 ? 56.086 85.247 58.250 1.00 14.64 150 GLU C O 1
ATOM 6527 N N . ALA C 1 152 ? 57.971 85.303 59.491 1.00 15.32 151 ALA C N 1
ATOM 6528 C CA . ALA C 1 152 ? 57.396 84.770 60.721 1.00 14.47 151 ALA C CA 1
ATOM 6529 C C . ALA C 1 152 ? 57.569 85.814 61.818 1.00 14.64 151 ALA C C 1
ATOM 6530 O O . ALA C 1 152 ? 58.601 86.500 61.824 1.00 14.95 151 ALA C O 1
ATOM 6532 N N . VAL C 1 153 ? 56.589 85.957 62.699 1.00 11.16 152 VAL C N 1
ATOM 6533 C CA . VAL C 1 153 ? 56.713 86.948 63.765 1.00 14.38 152 VAL C CA 1
ATOM 6534 C C . VAL C 1 153 ? 56.194 86.319 65.057 1.00 14.27 152 VAL C C 1
ATOM 6535 O O . VAL C 1 153 ? 55.174 85.641 65.004 1.00 14.90 152 VAL C O 1
ATOM 6539 N N . PHE C 1 154 ? 56.883 86.560 66.161 1.00 12.65 153 PHE C N 1
ATOM 6540 C CA . PHE C 1 154 ? 56.325 86.144 67.458 1.00 15.33 153 PHE C CA 1
ATOM 6541 C C . PHE C 1 154 ? 56.749 87.283 68.425 1.00 15.55 153 PHE C C 1
ATOM 6542 O O . PHE C 1 154 ? 57.911 87.534 68.661 1.00 14.72 153 PHE C O 1
ATOM 6550 N N . SER C 1 155 ? 55.735 87.974 68.928 1.00 16.44 154 SER C N 1
ATOM 6551 C CA A SER C 1 155 ? 55.948 89.099 69.816 0.50 16.39 154 SER C CA 1
ATOM 6552 C CA B SER C 1 155 ? 55.946 89.091 69.824 0.50 16.42 154 SER C CA 1
ATOM 6553 C C . SER C 1 155 ? 54.891 89.169 70.923 1.00 17.45 154 SER C C 1
ATOM 6554 O O . SER C 1 155 ? 53.769 88.657 70.816 1.00 15.76 154 SER C O 1
ATOM 6559 N N . ASN C 1 156 ? 55.277 89.850 71.984 1.00 17.35 155 ASN C N 1
ATOM 6560 C CA . ASN C 1 156 ? 54.384 90.211 73.089 1.00 17.05 155 ASN C CA 1
ATOM 6561 C C . ASN C 1 156 ? 55.074 91.312 73.891 1.00 18.86 155 ASN C C 1
ATOM 6562 O O . ASN C 1 156 ? 56.184 91.761 73.581 1.00 22.27 155 ASN C O 1
ATOM 6567 N N . GLU C 1 157 ? 54.398 91.794 74.926 1.00 18.17 156 GLU C N 1
ATOM 6568 C CA . GLU C 1 157 ? 54.867 93.000 75.606 1.00 18.66 156 GLU C CA 1
ATOM 6569 C C . GLU C 1 157 ? 55.680 92.658 76.836 1.00 21.64 156 GLU C C 1
ATOM 6570 O O . GLU C 1 157 ? 55.884 93.522 77.708 1.00 20.98 156 GLU C O 1
ATOM 6576 N N . ARG C 1 158 ? 56.193 91.432 76.920 1.00 21.34 157 ARG C N 1
ATOM 6577 C CA . ARG C 1 158 ? 56.909 91.015 78.132 1.00 24.84 157 ARG C CA 1
ATOM 6578 C C . ARG C 1 158 ? 58.021 91.951 78.592 1.00 29.47 157 ARG C C 1
ATOM 6579 O O . ARG C 1 158 ? 58.212 92.202 79.804 1.00 26.24 157 ARG C O 1
ATOM 6587 N N . GLY C 1 159 ? 58.790 92.484 77.642 1.00 23.68 158 GLY C N 1
ATOM 6588 C CA . GLY C 1 159 ? 59.961 93.285 77.968 1.00 23.35 158 GLY C CA 1
ATOM 6589 C C . GLY C 1 159 ? 59.649 94.600 78.665 1.00 20.87 158 GLY C C 1
ATOM 6590 O O . GLY C 1 159 ? 60.469 95.150 79.402 1.00 19.62 158 GLY C O 1
ATOM 6591 N N . LEU C 1 160 ? 58.461 95.110 78.429 1.00 22.36 159 LEU C N 1
ATOM 6592 C CA . LEU C 1 160 ? 58.004 96.422 78.845 1.00 23.09 159 LEU C CA 1
ATOM 6593 C C . LEU C 1 160 ? 57.835 96.441 80.378 1.00 30.58 159 LEU C C 1
ATOM 6594 O O . LEU C 1 160 ? 57.967 97.516 80.954 1.00 32.08 159 LEU C O 1
ATOM 6599 N N . GLU C 1 161 ? 57.541 95.273 80.921 1.00 28.30 160 GLU C N 1
ATOM 6600 C CA . GLU C 1 161 ? 57.222 95.136 82.343 1.00 38.23 160 GLU C CA 1
ATOM 6601 C C . GLU C 1 161 ? 58.354 94.483 83.131 1.00 38.70 160 GLU C C 1
ATOM 6602 O O . GLU C 1 161 ? 58.409 94.621 84.359 1.00 31.98 160 GLU C O 1
ATOM 6608 N N . LEU C 1 162 ? 59.226 93.792 82.418 1.00 35.62 161 LEU C N 1
ATOM 6609 C CA . LEU C 1 162 ? 60.380 93.111 82.992 1.00 38.98 161 LEU C CA 1
ATOM 6610 C C . LEU C 1 162 ? 61.206 94.066 83.853 1.00 37.66 161 LEU C C 1
ATOM 6611 O O . LEU C 1 162 ? 61.973 94.885 83.354 1.00 39.86 161 LEU C O 1
ATOM 6616 N N . LYS C 1 163 ? 61.107 94.004 85.184 1.00 44.73 162 LYS C N 1
ATOM 6617 C CA . LYS C 1 163 ? 61.963 94.919 85.954 1.00 41.01 162 LYS C CA 1
ATOM 6618 C C . LYS C 1 163 ? 63.373 94.335 86.067 1.00 42.10 162 LYS C C 1
ATOM 6619 O O . LYS C 1 163 ? 63.588 93.123 85.979 1.00 37.88 162 LYS C O 1
ATOM 6621 N N . LYS C 1 164 ? 64.336 95.224 86.271 1.00 44.56 163 LYS C N 1
ATOM 6622 C CA . LYS C 1 164 ? 65.743 94.879 86.404 1.00 46.71 163 LYS C CA 1
ATOM 6623 C C . LYS C 1 164 ? 66.003 93.836 87.497 1.00 45.10 163 LYS C C 1
ATOM 6624 O O . LYS C 1 164 ? 65.836 94.138 88.684 1.00 55.40 163 LYS C O 1
ATOM 6628 N N . GLY C 1 165 ? 66.414 92.647 87.069 1.00 45.43 164 GLY C N 1
ATOM 6629 C CA . GLY C 1 165 ? 66.713 91.471 87.823 1.00 41.22 164 GLY C CA 1
ATOM 6630 C C . GLY C 1 165 ? 66.049 90.207 87.343 1.00 40.34 164 GLY C C 1
ATOM 6631 O O . GLY C 1 165 ? 66.594 89.121 87.564 1.00 49.85 164 GLY C O 1
ATOM 6632 N N . ASN C 1 166 ? 64.883 90.282 86.686 1.00 42.83 165 ASN C N 1
ATOM 6633 C CA . ASN C 1 166 ? 64.230 89.048 86.239 1.00 38.05 165 ASN C CA 1
ATOM 6634 C C . ASN C 1 166 ? 65.149 88.231 85.341 1.00 36.60 165 ASN C C 1
ATOM 6635 O O . ASN C 1 166 ? 65.987 88.802 84.637 1.00 39.56 165 ASN C O 1
ATOM 6640 N N . TRP C 1 167 ? 64.997 86.920 85.359 1.00 36.50 166 TRP C N 1
ATOM 6641 C CA . TRP C 1 167 ? 65.811 85.976 84.624 1.00 36.34 166 TRP C CA 1
ATOM 6642 C C . TRP C 1 167 ? 65.695 86.087 83.111 1.00 39.53 166 TRP C C 1
ATOM 6643 O O . TRP C 1 167 ? 66.560 85.624 82.360 1.00 33.07 166 TRP C O 1
ATOM 6654 N N . ARG C 1 168 ? 64.595 86.675 82.631 1.00 38.38 167 ARG C N 1
ATOM 6655 C CA . ARG C 1 168 ? 64.439 86.771 81.167 1.00 34.76 167 ARG C CA 1
ATOM 6656 C C . ARG C 1 168 ? 65.339 87.878 80.648 1.00 32.47 167 ARG C C 1
ATOM 6657 O O . ARG C 1 168 ? 65.626 88.015 79.464 1.00 30.39 167 ARG C O 1
ATOM 6665 N N . GLY C 1 169 ? 65.819 88.717 81.569 1.00 31.45 168 GLY C N 1
ATOM 6666 C CA . GLY C 1 169 ? 66.718 89.816 81.273 1.00 27.94 168 GLY C CA 1
ATOM 6667 C C . GLY C 1 169 ? 68.183 89.450 81.288 1.00 26.96 168 GLY C C 1
ATOM 6668 O O . GLY C 1 169 ? 69.066 90.284 81.081 1.00 29.37 168 GLY C O 1
ATOM 6669 N N . GLU C 1 170 ? 68.518 88.177 81.525 1.00 26.84 169 GLU C N 1
ATOM 6670 C CA A GLU C 1 170 ? 69.900 87.746 81.572 0.50 25.86 169 GLU C CA 1
ATOM 6671 C CA B GLU C 1 170 ? 69.902 87.745 81.577 0.50 25.88 169 GLU C CA 1
ATOM 6672 C C . GLU C 1 170 ? 70.211 86.955 80.307 1.00 23.28 169 GLU C C 1
ATOM 6673 O O . GLU C 1 170 ? 69.603 85.925 80.028 1.00 26.50 169 GLU C O 1
ATOM 6684 N N . PRO C 1 171 ? 71.152 87.429 79.510 1.00 24.46 170 PRO C N 1
ATOM 6685 C CA . PRO C 1 171 ? 71.490 86.710 78.269 1.00 26.10 170 PRO C CA 1
ATOM 6686 C C . PRO C 1 171 ? 71.774 85.226 78.406 1.00 27.43 170 PRO C C 1
ATOM 6687 O O . PRO C 1 171 ? 71.319 84.388 77.619 1.00 29.27 170 PRO C O 1
ATOM 6691 N N . ALA C 1 172 ? 72.546 84.809 79.403 1.00 23.89 171 ALA C N 1
ATOM 6692 C CA . ALA C 1 172 ? 72.875 83.392 79.529 1.00 28.82 171 ALA C CA 1
ATOM 6693 C C . ALA C 1 172 ? 71.646 82.505 79.649 1.00 26.64 171 ALA C C 1
ATOM 6694 O O . ALA C 1 172 ? 71.591 81.355 79.205 1.00 33.08 171 ALA C O 1
ATOM 6696 N N . THR C 1 173 ? 70.567 83.006 80.258 1.00 25.90 172 THR C N 1
ATOM 6697 C CA A THR C 1 173 ? 69.385 82.171 80.458 0.50 27.63 172 THR C CA 1
ATOM 6698 C CA B THR C 1 173 ? 69.429 82.061 80.384 0.50 27.78 172 THR C CA 1
ATOM 6699 C C . THR C 1 173 ? 68.375 82.309 79.327 1.00 27.70 172 THR C C 1
ATOM 6700 O O . THR C 1 173 ? 67.558 81.424 79.052 1.00 25.37 172 THR C O 1
ATOM 6707 N N . ALA C 1 174 ? 68.397 83.472 78.668 1.00 24.00 173 ALA C N 1
ATOM 6708 C CA . ALA C 1 174 ? 67.475 83.743 77.574 1.00 19.19 173 ALA C CA 1
ATOM 6709 C C . ALA C 1 174 ? 68.224 84.389 76.414 1.00 18.35 173 ALA C C 1
ATOM 6710 O O . ALA C 1 174 ? 68.160 85.577 76.127 1.00 20.61 173 ALA C O 1
ATOM 6712 N N . PRO C 1 175 ? 69.014 83.613 75.700 1.00 22.21 174 PRO C N 1
ATOM 6713 C CA . PRO C 1 175 ? 69.773 84.177 74.583 1.00 22.66 174 PRO C CA 1
ATOM 6714 C C . PRO C 1 175 ? 68.865 84.826 73.530 1.00 20.11 174 PRO C C 1
ATOM 6715 O O . PRO C 1 175 ? 67.872 84.291 73.050 1.00 20.98 174 PRO C O 1
ATOM 6719 N N . GLY C 1 176 ? 69.238 86.041 73.171 1.00 16.61 175 GLY C N 1
ATOM 6720 C CA . GLY C 1 176 ? 68.559 86.913 72.237 1.00 18.42 175 GLY C CA 1
ATOM 6721 C C . GLY C 1 176 ? 67.222 87.356 72.768 1.00 18.53 175 GLY C C 1
ATOM 6722 O O . GLY C 1 176 ? 66.351 87.855 72.046 1.00 21.20 175 GLY C O 1
ATOM 6723 N N . GLY C 1 177 ? 66.998 87.197 74.079 1.00 18.93 176 GLY C N 1
ATOM 6724 C CA . GLY C 1 177 ? 65.735 87.617 74.670 1.00 17.37 176 GLY C CA 1
ATOM 6725 C C . GLY C 1 177 ? 64.551 86.826 74.144 1.00 17.43 176 GLY C C 1
ATOM 6726 O O . GLY C 1 177 ? 64.489 85.607 74.351 1.00 20.39 176 GLY C O 1
ATOM 6727 N N . PRO C 1 178 ? 63.617 87.485 73.466 1.00 17.37 177 PRO C N 1
ATOM 6728 C CA . PRO C 1 178 ? 62.472 86.776 72.903 1.00 16.82 177 PRO C CA 1
ATOM 6729 C C . PRO C 1 178 ? 62.922 85.769 71.848 1.00 15.43 177 PRO C C 1
ATOM 6730 O O . PRO C 1 178 ? 62.163 84.846 71.504 1.00 18.36 177 PRO C O 1
ATOM 6734 N N . LEU C 1 179 ? 64.132 85.903 71.323 1.00 18.22 178 LEU C N 1
ATOM 6735 C CA . LEU C 1 179 ? 64.545 84.925 70.292 1.00 17.01 178 LEU C CA 1
ATOM 6736 C C . LEU C 1 179 ? 64.491 83.490 70.790 1.00 17.03 178 LEU C C 1
ATOM 6737 O O . LEU C 1 179 ? 64.092 82.559 70.077 1.00 17.39 178 LEU C O 1
ATOM 6742 N N . THR C 1 180 ? 64.894 83.284 72.057 1.00 19.35 179 THR C N 1
ATOM 6743 C CA . THR C 1 180 ? 64.756 81.947 72.645 1.00 18.70 179 THR C CA 1
ATOM 6744 C C . THR C 1 180 ? 63.324 81.604 72.999 1.00 19.10 179 THR C C 1
ATOM 6745 O O . THR C 1 180 ? 62.761 80.635 72.487 1.00 25.68 179 THR C O 1
ATOM 6749 N N . GLN C 1 181 ? 62.689 82.376 73.867 1.00 22.84 180 GLN C N 1
ATOM 6750 C CA . GLN C 1 181 ? 61.394 82.062 74.437 1.00 23.46 180 GLN C CA 1
ATOM 6751 C C . GLN C 1 181 ? 60.296 82.003 73.375 1.00 23.48 180 GLN C C 1
ATOM 6752 O O . GLN C 1 181 ? 59.409 81.151 73.458 1.00 30.16 180 GLN C O 1
ATOM 6758 N N . LEU C 1 182 ? 60.357 82.934 72.425 1.00 18.54 181 LEU C N 1
ATOM 6759 C CA . LEU C 1 182 ? 59.345 83.057 71.383 1.00 15.22 181 LEU C CA 1
ATOM 6760 C C . LEU C 1 182 ? 59.916 82.487 70.090 1.00 14.29 181 LEU C C 1
ATOM 6761 O O . LEU C 1 182 ? 59.267 81.692 69.411 1.00 19.93 181 LEU C O 1
ATOM 6766 N N . GLY C 1 183 ? 61.113 82.862 69.704 1.00 17.19 182 GLY C N 1
ATOM 6767 C CA . GLY C 1 183 ? 61.625 82.530 68.391 1.00 21.02 182 GLY C CA 1
ATOM 6768 C C . GLY C 1 183 ? 61.779 81.047 68.142 1.00 22.40 182 GLY C C 1
ATOM 6769 O O . GLY C 1 183 ? 61.684 80.597 67.002 1.00 18.36 182 GLY C O 1
ATOM 6770 N N . VAL C 1 184 ? 62.069 80.245 69.189 1.00 18.06 183 VAL C N 1
ATOM 6771 C CA . VAL C 1 184 ? 62.348 78.829 68.897 1.00 16.15 183 VAL C CA 1
ATOM 6772 C C . VAL C 1 184 ? 61.139 78.134 68.314 1.00 15.77 183 VAL C C 1
ATOM 6773 O O . VAL C 1 184 ? 61.214 77.173 67.548 1.00 16.69 183 VAL C O 1
ATOM 6777 N N . HIS C 1 185 ? 59.943 78.633 68.677 1.00 16.19 184 HIS C N 1
ATOM 6778 C CA . HIS C 1 185 ? 58.698 78.120 68.106 1.00 16.36 184 HIS C CA 1
ATOM 6779 C C . HIS C 1 185 ? 58.673 78.325 66.588 1.00 12.73 184 HIS C C 1
ATOM 6780 O O . HIS C 1 185 ? 58.444 77.379 65.825 1.00 13.42 184 HIS C O 1
ATOM 6787 N N . GLN C 1 186 ? 58.935 79.581 66.213 1.00 13.59 185 GLN C N 1
ATOM 6788 C CA . GLN C 1 186 ? 58.939 79.913 64.772 1.00 15.80 185 GLN C CA 1
ATOM 6789 C C . GLN C 1 186 ? 60.131 79.342 64.038 1.00 13.47 185 GLN C C 1
ATOM 6790 O O . GLN C 1 186 ? 59.996 78.915 62.870 1.00 14.50 185 GLN C O 1
ATOM 6796 N N . ILE C 1 187 ? 61.312 79.275 64.662 1.00 13.10 186 ILE C N 1
ATOM 6797 C CA . ILE C 1 187 ? 62.431 78.557 64.077 1.00 12.07 186 ILE C CA 1
ATOM 6798 C C . ILE C 1 187 ? 62.105 77.109 63.764 1.00 12.82 186 ILE C C 1
ATOM 6799 O O . ILE C 1 187 ? 62.423 76.563 62.684 1.00 15.06 186 ILE C O 1
ATOM 6804 N N . ASP C 1 188 ? 61.428 76.428 64.676 1.00 14.21 187 ASP C N 1
ATOM 6805 C CA . ASP C 1 188 ? 60.980 75.061 64.408 1.00 11.77 187 ASP C CA 1
ATOM 6806 C C . ASP C 1 188 ? 59.937 75.077 63.288 1.00 17.79 187 ASP C C 1
ATOM 6807 O O . ASP C 1 188 ? 60.070 74.223 62.389 1.00 19.05 187 ASP C O 1
ATOM 6812 N N . ASN C 1 189 ? 58.970 75.991 63.333 1.00 14.14 188 ASN C N 1
ATOM 6813 C CA . ASN C 1 189 ? 58.011 76.042 62.230 1.00 13.05 188 ASN C CA 1
ATOM 6814 C C . ASN C 1 189 ? 58.710 76.223 60.896 1.00 13.25 188 ASN C C 1
ATOM 6815 O O . ASN C 1 189 ? 58.326 75.599 59.907 1.00 16.96 188 ASN C O 1
ATOM 6820 N N . LEU C 1 190 ? 59.722 77.071 60.837 1.00 16.02 189 LEU C N 1
ATOM 6821 C CA . LEU C 1 190 ? 60.415 77.390 59.589 1.00 14.20 189 LEU C CA 1
ATOM 6822 C C . LEU C 1 190 ? 61.170 76.204 59.013 1.00 12.85 189 LEU C C 1
ATOM 6823 O O . LEU C 1 190 ? 61.177 75.944 57.815 1.00 19.59 189 LEU C O 1
ATOM 6828 N N . GLN C 1 191 ? 61.843 75.430 59.866 1.00 14.73 190 GLN C N 1
ATOM 6829 C CA . GLN C 1 191 ? 62.577 74.268 59.354 1.00 16.77 190 GLN C CA 1
ATOM 6830 C C . GLN C 1 191 ? 61.641 73.091 59.135 1.00 16.04 190 GLN C C 1
ATOM 6831 O O . GLN C 1 191 ? 61.909 72.238 58.295 1.00 19.64 190 GLN C O 1
ATOM 6837 N N . PHE C 1 192 ? 60.516 73.022 59.843 1.00 14.22 191 PHE C N 1
ATOM 6838 C CA . PHE C 1 192 ? 59.467 72.058 59.526 1.00 15.17 191 PHE C CA 1
ATOM 6839 C C . PHE C 1 192 ? 58.912 72.281 58.121 1.00 16.33 191 PHE C C 1
ATOM 6840 O O . PHE C 1 192 ? 58.730 71.390 57.285 1.00 15.35 191 PHE C O 1
ATOM 6848 N N . LEU C 1 193 ? 58.631 73.552 57.819 1.00 16.09 192 LEU C N 1
ATOM 6849 C CA . LEU C 1 193 ? 58.037 73.917 56.536 1.00 16.04 192 LEU C CA 1
ATOM 6850 C C . LEU C 1 193 ? 59.031 73.825 55.382 1.00 18.28 192 LEU C C 1
ATOM 6851 O O . LEU C 1 193 ? 58.645 73.297 54.325 1.00 19.23 192 LEU C O 1
ATOM 6856 N N . LEU C 1 194 ? 60.250 74.304 55.580 1.00 18.52 193 LEU C N 1
ATOM 6857 C CA . LEU C 1 194 ? 61.230 74.421 54.507 1.00 23.39 193 LEU C CA 1
ATOM 6858 C C . LEU C 1 194 ? 62.535 73.643 54.623 1.00 22.39 193 LEU C C 1
ATOM 6859 O O . LEU C 1 194 ? 63.361 73.737 53.689 1.00 28.92 193 LEU C O 1
ATOM 6864 N N . GLY C 1 195 ? 62.795 72.895 55.677 1.00 16.33 194 GLY C N 1
ATOM 6865 C CA . GLY C 1 195 ? 64.059 72.205 55.799 1.00 18.29 194 GLY C CA 1
ATOM 6866 C C . GLY C 1 195 ? 65.120 73.060 56.498 1.00 20.24 194 GLY C C 1
ATOM 6867 O O . GLY C 1 195 ? 64.826 74.167 56.964 1.00 19.23 194 GLY C O 1
ATOM 6868 N N . PRO C 1 196 ? 66.333 72.544 56.597 1.00 20.94 195 PRO C N 1
ATOM 6869 C CA . PRO C 1 196 ? 67.369 73.129 57.442 1.00 21.56 195 PRO C CA 1
ATOM 6870 C C . PRO C 1 196 ? 67.926 74.471 56.985 1.00 18.23 195 PRO C C 1
ATOM 6871 O O . PRO C 1 196 ? 68.260 74.778 55.835 1.00 18.23 195 PRO C O 1
ATOM 6875 N N . VAL C 1 197 ? 68.086 75.355 57.960 1.00 21.62 196 VAL C N 1
ATOM 6876 C CA . VAL C 1 197 ? 68.707 76.657 57.757 1.00 13.87 196 VAL C CA 1
ATOM 6877 C C . VAL C 1 197 ? 70.198 76.502 57.506 1.00 17.94 196 VAL C C 1
ATOM 6878 O O . VAL C 1 197 ? 70.845 75.684 58.156 1.00 17.59 196 VAL C O 1
ATOM 6882 N N . ALA C 1 198 ? 70.747 77.273 56.575 1.00 15.25 197 ALA C N 1
ATOM 6883 C CA . ALA C 1 198 ? 72.180 77.268 56.313 1.00 15.57 197 ALA C CA 1
ATOM 6884 C C . ALA C 1 198 ? 72.934 78.370 57.033 1.00 13.47 197 ALA C C 1
ATOM 6885 O O . ALA C 1 198 ? 74.061 78.219 57.517 1.00 16.07 197 ALA C O 1
ATOM 6887 N N . ARG C 1 199 ? 72.385 79.568 57.076 1.00 15.09 198 ARG C N 1
ATOM 6888 C CA . ARG C 1 199 ? 73.030 80.733 57.654 1.00 12.89 198 ARG C CA 1
ATOM 6889 C C . ARG C 1 199 ? 72.000 81.746 58.156 1.00 14.66 198 ARG C C 1
ATOM 6890 O O . ARG C 1 199 ? 70.813 81.772 57.760 1.00 16.80 198 ARG C O 1
ATOM 6898 N N . VAL C 1 200 ? 72.450 82.604 59.070 1.00 11.22 199 VAL C N 1
ATOM 6899 C CA A VAL C 1 200 ? 71.694 83.548 59.846 0.50 13.27 199 VAL C CA 1
ATOM 6900 C CA B VAL C 1 200 ? 71.578 83.600 59.669 0.50 12.24 199 VAL C CA 1
ATOM 6901 C C . VAL C 1 200 ? 72.325 84.936 59.855 1.00 16.21 199 VAL C C 1
ATOM 6902 O O . VAL C 1 200 ? 73.552 84.979 59.968 1.00 18.12 199 VAL C O 1
ATOM 6909 N N . PHE C 1 201 ? 71.516 85.990 59.807 1.00 11.44 200 PHE C N 1
ATOM 6910 C CA . PHE C 1 201 ? 71.983 87.338 60.126 1.00 13.85 200 PHE C CA 1
ATOM 6911 C C . PHE C 1 201 ? 70.945 87.939 61.094 1.00 13.53 200 PHE C C 1
ATOM 6912 O O . PHE C 1 201 ? 69.740 87.824 60.893 1.00 15.50 200 PHE C O 1
ATOM 6920 N N . ASN C 1 202 ? 71.422 88.638 62.122 1.00 13.76 201 ASN C N 1
ATOM 6921 C CA . ASN C 1 202 ? 70.461 89.295 63.015 1.00 11.12 201 ASN C CA 1
ATOM 6922 C C . ASN C 1 202 ? 70.886 90.714 63.382 1.00 15.98 201 ASN C C 1
ATOM 6923 O O . ASN C 1 202 ? 72.063 90.950 63.638 1.00 15.57 201 ASN C O 1
ATOM 6928 N N . PHE C 1 203 ? 69.925 91.626 63.447 1.00 14.93 202 PHE C N 1
ATOM 6929 C CA . PHE C 1 203 ? 70.049 92.900 64.144 1.00 12.87 202 PHE C CA 1
ATOM 6930 C C . PHE C 1 203 ? 69.185 92.807 65.410 1.00 16.77 202 PHE C C 1
ATOM 6931 O O . PHE C 1 203 ? 68.008 92.406 65.334 1.00 15.49 202 PHE C O 1
ATOM 6939 N N . GLY C 1 204 ? 69.720 93.172 66.570 1.00 15.48 203 GLY C N 1
ATOM 6940 C CA . GLY C 1 204 ? 68.824 93.149 67.736 1.00 13.03 203 GLY C CA 1
ATOM 6941 C C . GLY C 1 204 ? 69.444 93.865 68.934 1.00 14.52 203 GLY C C 1
ATOM 6942 O O . GLY C 1 204 ? 70.669 93.960 69.023 1.00 14.01 203 GLY C O 1
ATOM 6943 N N . LYS C 1 205 ? 68.572 94.339 69.823 1.00 13.85 204 LYS C N 1
ATOM 6944 C CA . LYS C 1 205 ? 69.040 95.104 70.982 1.00 20.14 204 LYS C CA 1
ATOM 6945 C C . LYS C 1 205 ? 67.952 95.258 72.030 1.00 19.04 204 LYS C C 1
ATOM 6946 O O . LYS C 1 205 ? 66.765 95.053 71.762 1.00 18.62 204 LYS C O 1
ATOM 6952 N N . PRO C 1 206 ? 68.326 95.672 73.249 1.00 19.54 205 PRO C N 1
ATOM 6953 C CA . PRO C 1 206 ? 67.290 96.044 74.225 1.00 18.36 205 PRO C CA 1
ATOM 6954 C C . PRO C 1 206 ? 66.532 97.261 73.739 1.00 19.33 205 PRO C C 1
ATOM 6955 O O . PRO C 1 206 ? 67.140 98.241 73.289 1.00 19.56 205 PRO C O 1
ATOM 6967 N N . TYR C 1 208 ? 63.079 99.778 75.079 1.00 22.51 207 TYR C N 1
ATOM 6968 C CA . TYR C 1 208 ? 61.898 100.120 75.863 1.00 20.18 207 TYR C CA 1
ATOM 6969 C C . TYR C 1 208 ? 61.848 99.198 77.077 1.00 22.54 207 TYR C C 1
ATOM 6970 O O . TYR C 1 208 ? 60.810 98.687 77.469 1.00 25.68 207 TYR C O 1
ATOM 6979 N N . THR C 1 209 ? 63.016 98.969 77.697 1.00 22.40 208 THR C N 1
ATOM 6980 C CA . THR C 1 209 ? 63.037 98.011 78.799 1.00 20.79 208 THR C CA 1
ATOM 6981 C C . THR C 1 209 ? 64.058 98.387 79.869 1.00 22.99 208 THR C C 1
ATOM 6982 O O . THR C 1 209 ? 65.019 99.118 79.614 1.00 20.11 208 THR C O 1
ATOM 6986 N N . GLU C 1 210 ? 63.843 97.850 81.068 1.00 28.16 209 GLU C N 1
ATOM 6987 C CA . GLU C 1 210 ? 64.799 98.013 82.166 1.00 29.06 209 GLU C CA 1
ATOM 6988 C C . GLU C 1 210 ? 65.804 96.877 82.188 1.00 28.38 209 GLU C C 1
ATOM 6989 O O . GLU C 1 210 ? 66.775 96.935 82.947 1.00 35.90 209 GLU C O 1
ATOM 6995 N N . VAL C 1 211 ? 65.642 95.819 81.382 1.00 27.88 210 VAL C N 1
ATOM 6996 C CA . VAL C 1 211 ? 66.562 94.695 81.491 1.00 28.38 210 VAL C CA 1
ATOM 6997 C C . VAL C 1 211 ? 67.754 94.872 80.546 1.00 30.43 210 VAL C C 1
ATOM 6998 O O . VAL C 1 211 ? 67.668 95.710 79.640 1.00 31.08 210 VAL C O 1
ATOM 7002 N N . GLU C 1 212 ? 68.810 94.097 80.792 1.00 28.22 211 GLU C N 1
ATOM 7003 C CA . GLU C 1 212 ? 70.044 94.219 80.024 1.00 30.61 211 GLU C CA 1
ATOM 7004 C C . GLU C 1 212 ? 70.001 93.345 78.767 1.00 31.95 211 GLU C C 1
ATOM 7005 O O . GLU C 1 212 ? 70.867 93.385 77.891 1.00 33.01 211 GLU C O 1
ATOM 7011 N N . ASN C 1 213 ? 68.982 92.495 78.643 1.00 27.80 212 ASN C N 1
ATOM 7012 C CA . ASN C 1 213 ? 68.981 91.618 77.468 1.00 23.26 212 ASN C CA 1
ATOM 7013 C C . ASN C 1 213 ? 68.409 92.299 76.220 1.00 19.63 212 ASN C C 1
ATOM 7014 O O . ASN C 1 213 ? 67.705 93.314 76.278 1.00 20.07 212 ASN C O 1
ATOM 7019 N N . ILE C 1 214 ? 68.726 91.702 75.074 1.00 18.53 213 ILE C N 1
ATOM 7020 C CA . ILE C 1 214 ? 68.006 92.045 73.821 1.00 18.88 213 ILE C CA 1
ATOM 7021 C C . ILE C 1 214 ? 66.530 91.892 74.045 1.00 17.72 213 ILE C C 1
ATOM 7022 O O . ILE C 1 214 ? 66.119 90.903 74.702 1.00 19.06 213 ILE C O 1
ATOM 7027 N N . THR C 1 215 ? 65.673 92.784 73.569 1.00 16.69 214 THR C N 1
ATOM 7028 C CA . THR C 1 215 ? 64.238 92.552 73.570 1.00 14.21 214 THR C CA 1
ATOM 7029 C C . THR C 1 215 ? 63.566 92.648 72.198 1.00 14.59 214 THR C C 1
ATOM 7030 O O . THR C 1 215 ? 62.353 92.407 72.146 1.00 16.36 214 THR C O 1
ATOM 7034 N N . VAL C 1 216 ? 64.357 92.991 71.182 1.00 13.06 215 VAL C N 1
ATOM 7035 C CA . VAL C 1 216 ? 63.852 93.176 69.817 1.00 14.71 215 VAL C CA 1
ATOM 7036 C C . VAL C 1 216 ? 64.896 92.649 68.840 1.00 15.08 215 VAL C C 1
ATOM 7037 O O . VAL C 1 216 ? 66.050 93.081 68.897 1.00 14.65 215 VAL C O 1
ATOM 7041 N N . ASN C 1 217 ? 64.529 91.692 68.010 1.00 13.28 216 ASN C N 1
ATOM 7042 C CA . ASN C 1 217 ? 65.359 91.114 66.998 1.00 12.95 216 ASN C CA 1
ATOM 7043 C C . ASN C 1 217 ? 64.606 91.138 65.635 1.00 12.26 216 ASN C C 1
ATOM 7044 O O . ASN C 1 217 ? 63.396 90.989 65.624 1.00 13.66 216 ASN C O 1
ATOM 7049 N N . GLN C 1 218 ? 65.393 91.301 64.592 1.00 12.22 217 GLN C N 1
ATOM 7050 C CA . GLN C 1 218 ? 64.964 90.967 63.235 1.00 12.08 217 GLN C CA 1
ATOM 7051 C C . GLN C 1 218 ? 66.076 90.074 62.666 1.00 12.92 217 GLN C C 1
ATOM 7052 O O . GLN C 1 218 ? 67.225 90.477 62.604 1.00 13.15 217 GLN C O 1
ATOM 7058 N N . THR C 1 219 ? 65.682 88.884 62.230 1.00 12.93 218 THR C N 1
ATOM 7059 C CA . THR C 1 219 ? 66.635 87.863 61.830 1.00 13.98 218 THR C CA 1
ATOM 7060 C C . THR C 1 219 ? 66.336 87.432 60.386 1.00 13.54 218 THR C C 1
ATOM 7061 O O . THR C 1 219 ? 65.143 87.170 60.143 1.00 13.73 218 THR C O 1
ATOM 7065 N N . LEU C 1 220 ? 67.385 87.379 59.592 1.00 13.05 219 LEU C N 1
ATOM 7066 C CA . LEU C 1 220 ? 67.296 86.785 58.260 1.00 15.39 219 LEU C CA 1
ATOM 7067 C C . LEU C 1 220 ? 67.956 85.397 58.272 1.00 15.06 219 LEU C C 1
ATOM 7068 O O . LEU C 1 220 ? 68.986 85.153 58.881 1.00 14.99 219 LEU C O 1
ATOM 7073 N N . LEU C 1 221 ? 67.342 84.490 57.550 1.00 14.50 220 LEU C N 1
ATOM 7074 C CA A LEU C 1 221 ? 67.766 83.125 57.336 0.50 15.34 220 LEU C CA 1
ATOM 7075 C CA B LEU C 1 221 ? 67.764 83.120 57.345 0.50 15.34 220 LEU C CA 1
ATOM 7076 C C . LEU C 1 221 ? 67.852 82.809 55.847 1.00 15.76 220 LEU C C 1
ATOM 7077 O O . LEU C 1 221 ? 67.024 83.232 55.052 1.00 14.34 220 LEU C O 1
ATOM 7086 N N . GLU C 1 222 ? 68.867 82.054 55.459 1.00 18.86 221 GLU C N 1
ATOM 7087 C CA . GLU C 1 222 ? 68.938 81.426 54.137 1.00 15.42 221 GLU C CA 1
ATOM 7088 C C . GLU C 1 222 ? 68.959 79.915 54.373 1.00 16.36 221 GLU C C 1
ATOM 7089 O O . GLU C 1 222 ? 69.744 79.482 55.235 1.00 17.33 221 GLU C O 1
ATOM 7095 N N . PHE C 1 223 ? 68.147 79.192 53.641 1.00 18.44 222 PHE C N 1
ATOM 7096 C CA . PHE C 1 223 ? 67.985 77.750 53.764 1.00 18.01 222 PHE C CA 1
ATOM 7097 C C . PHE C 1 223 ? 69.040 77.016 52.930 1.00 20.50 222 PHE C C 1
ATOM 7098 O O . PHE C 1 223 ? 69.656 77.627 52.063 1.00 19.33 222 PHE C O 1
ATOM 7106 N N . GLU C 1 224 ? 69.235 75.731 53.219 1.00 19.32 223 GLU C N 1
ATOM 7107 C CA . GLU C 1 224 ? 70.231 74.965 52.467 1.00 28.18 223 GLU C CA 1
ATOM 7108 C C . GLU C 1 224 ? 69.852 74.879 50.993 1.00 26.66 223 GLU C C 1
ATOM 7109 O O . GLU C 1 224 ? 70.721 74.776 50.129 1.00 28.18 223 GLU C O 1
ATOM 7115 N N . ASP C 1 225 ? 68.557 74.953 50.697 1.00 23.25 224 ASP C N 1
ATOM 7116 C CA . ASP C 1 225 ? 68.129 74.937 49.287 1.00 27.76 224 ASP C CA 1
ATOM 7117 C C . ASP C 1 225 ? 67.993 76.316 48.664 1.00 26.10 224 ASP C C 1
ATOM 7118 O O . ASP C 1 225 ? 67.519 76.455 47.534 1.00 27.56 224 ASP C O 1
ATOM 7123 N N . GLY C 1 226 ? 68.398 77.400 49.312 1.00 21.12 225 GLY C N 1
ATOM 7124 C CA . GLY C 1 226 ? 68.330 78.705 48.701 1.00 20.08 225 GLY C CA 1
ATOM 7125 C C . GLY C 1 226 ? 67.147 79.569 49.080 1.00 18.49 225 GLY C C 1
ATOM 7126 O O . GLY C 1 226 ? 67.165 80.765 48.826 1.00 16.73 225 GLY C O 1
ATOM 7127 N N . LYS C 1 227 ? 66.117 78.971 49.658 1.00 15.71 226 LYS C N 1
ATOM 7128 C CA . LYS C 1 227 ? 64.900 79.698 50.043 1.00 13.86 226 LYS C CA 1
ATOM 7129 C C . LYS C 1 227 ? 65.268 80.627 51.187 1.00 17.19 226 LYS C C 1
ATOM 7130 O O . LYS C 1 227 ? 66.342 80.431 51.780 1.00 15.29 226 LYS C O 1
ATOM 7136 N N . GLN C 1 228 ? 64.417 81.606 51.497 1.00 15.14 227 GLN C N 1
ATOM 7137 C CA . GLN C 1 228 ? 64.791 82.594 52.498 1.00 12.91 227 GLN C CA 1
ATOM 7138 C C . GLN C 1 228 ? 63.687 82.832 53.520 1.00 12.45 227 GLN C C 1
ATOM 7139 O O . GLN C 1 228 ? 62.524 82.583 53.202 1.00 14.43 227 GLN C O 1
ATOM 7145 N N . ALA C 1 229 ? 64.057 83.305 54.701 1.00 11.59 228 ALA C N 1
ATOM 7146 C CA . ALA C 1 229 ? 63.032 83.682 55.678 1.00 11.61 228 ALA C CA 1
ATOM 7147 C C . ALA C 1 229 ? 63.510 84.865 56.536 1.00 15.09 228 ALA C C 1
ATOM 7148 O O . ALA C 1 229 ? 64.703 85.092 56.692 1.00 13.44 228 ALA C O 1
ATOM 7150 N N . TYR C 1 230 ? 62.514 85.576 57.047 1.00 14.93 229 TYR C N 1
ATOM 7151 C CA . TYR C 1 230 ? 62.578 86.631 58.033 1.00 13.59 229 TYR C CA 1
ATOM 7152 C C . TYR C 1 230 ? 61.917 86.154 59.326 1.00 13.31 229 TYR C C 1
ATOM 7153 O O . TYR C 1 230 ? 60.832 85.570 59.230 1.00 11.75 229 TYR C O 1
ATOM 7162 N N . LEU C 1 231 ? 62.564 86.412 60.464 1.00 13.02 230 LEU C N 1
ATOM 7163 C CA . LEU C 1 231 ? 61.936 86.170 61.754 1.00 14.20 230 LEU C CA 1
ATOM 7164 C C . LEU C 1 231 ? 62.038 87.421 62.621 1.00 11.44 230 LEU C C 1
ATOM 7165 O O . LEU C 1 231 ? 63.149 87.848 62.906 1.00 12.21 230 LEU C O 1
ATOM 7170 N N . GLY C 1 232 ? 60.918 87.979 63.033 1.00 13.68 231 GLY C N 1
ATOM 7171 C CA . GLY C 1 232 ? 60.883 89.095 63.972 1.00 11.29 231 GLY C CA 1
ATOM 7172 C C . GLY C 1 232 ? 60.447 88.577 65.327 1.00 13.24 231 GLY C C 1
ATOM 7173 O O . GLY C 1 232 ? 59.472 87.837 65.417 1.00 14.05 231 GLY C O 1
ATOM 7174 N N . THR C 1 233 ? 61.211 88.922 66.358 1.00 14.87 232 THR C N 1
ATOM 7175 C CA . THR C 1 233 ? 60.898 88.535 67.744 1.00 13.54 232 THR C CA 1
ATOM 7176 C C . THR C 1 233 ? 60.974 89.813 68.574 1.00 16.32 232 THR C C 1
ATOM 7177 O O . THR C 1 233 ? 61.949 90.560 68.474 1.00 15.78 232 THR C O 1
ATOM 7181 N N . ASN C 1 234 ? 59.952 90.136 69.343 1.00 14.66 233 ASN C N 1
ATOM 7182 C CA . ASN C 1 234 ? 59.843 91.466 69.918 1.00 13.43 233 ASN C CA 1
ATOM 7183 C C . ASN C 1 234 ? 59.175 91.357 71.280 1.00 20.53 233 ASN C C 1
ATOM 7184 O O . ASN C 1 234 ? 58.152 90.663 71.346 1.00 20.32 233 ASN C O 1
ATOM 7189 N N . TRP C 1 235 ? 59.744 91.986 72.293 1.00 17.75 234 TRP C N 1
ATOM 7190 C CA . TRP C 1 235 ? 59.174 91.919 73.650 1.00 16.40 234 TRP C CA 1
ATOM 7191 C C . TRP C 1 235 ? 58.624 93.272 74.064 1.00 19.39 234 TRP C C 1
ATOM 7192 O O . TRP C 1 235 ? 58.470 93.553 75.242 1.00 20.09 234 TRP C O 1
ATOM 7203 N N . ALA C 1 236 ? 58.368 94.124 73.075 1.00 17.63 235 ALA C N 1
ATOM 7204 C CA . ALA C 1 236 ? 58.046 95.532 73.289 1.00 19.06 235 ALA C CA 1
ATOM 7205 C C . ALA C 1 236 ? 56.767 95.977 72.612 1.00 16.24 235 ALA C C 1
ATOM 7206 O O . ALA C 1 236 ? 56.648 97.179 72.334 1.00 16.98 235 ALA C O 1
ATOM 7208 N N . CYS C 1 237 ? 55.856 95.028 72.329 1.00 15.62 236 CYS C N 1
ATOM 7209 C CA . CYS C 1 237 ? 54.595 95.374 71.692 1.00 17.59 236 CYS C CA 1
ATOM 7210 C C . CYS C 1 237 ? 53.479 94.377 71.947 1.00 18.18 236 CYS C C 1
ATOM 7211 O O . CYS C 1 237 ? 53.670 93.263 72.412 1.00 18.48 236 CYS C O 1
ATOM 7214 N N . PRO C 1 238 ? 52.231 94.745 71.668 1.00 20.76 237 PRO C N 1
ATOM 7215 C CA . PRO C 1 238 ? 51.149 93.770 71.812 1.00 18.78 237 PRO C CA 1
ATOM 7216 C C . PRO C 1 238 ? 51.376 92.482 71.022 1.00 22.37 237 PRO C C 1
ATOM 7217 O O . PRO C 1 238 ? 52.087 92.486 70.007 1.00 20.08 237 PRO C O 1
ATOM 7221 N N . GLY C 1 239 ? 50.785 91.391 71.515 1.00 15.38 238 GLY C N 1
ATOM 7222 C CA . GLY C 1 239 ? 51.035 90.062 71.003 1.00 15.78 238 GLY C CA 1
ATOM 7223 C C . GLY C 1 239 ? 50.676 89.868 69.534 1.00 16.63 238 GLY C C 1
ATOM 7224 O O . GLY C 1 239 ? 49.598 90.240 69.058 1.00 14.39 238 GLY C O 1
ATOM 7225 N N . VAL C 1 240 ? 51.601 89.262 68.796 1.00 15.23 239 VAL C N 1
ATOM 7226 C CA . VAL C 1 240 ? 51.422 88.894 67.398 1.00 17.77 239 VAL C CA 1
ATOM 7227 C C . VAL C 1 240 ? 52.114 87.526 67.215 1.00 15.90 239 VAL C C 1
ATOM 7228 O O . VAL C 1 240 ? 53.225 87.380 67.736 1.00 16.12 239 VAL C O 1
ATOM 7232 N N . PHE C 1 241 ? 51.433 86.640 66.513 1.00 15.00 240 PHE C N 1
ATOM 7233 C CA . PHE C 1 241 ? 51.995 85.381 66.041 1.00 12.44 240 PHE C CA 1
ATOM 7234 C C . PHE C 1 241 ? 51.506 85.242 64.587 1.00 12.68 240 PHE C C 1
ATOM 7235 O O . PHE C 1 241 ? 50.325 84.956 64.390 1.00 12.75 240 PHE C O 1
ATOM 7243 N N . SER C 1 242 ? 52.452 85.389 63.660 1.00 16.06 241 SER C N 1
ATOM 7244 C CA . SER C 1 242 ? 52.072 85.313 62.245 1.00 12.28 241 SER C CA 1
ATOM 7245 C C . SER C 1 242 ? 53.120 84.589 61.409 1.00 12.15 241 SER C C 1
ATOM 7246 O O . SER C 1 242 ? 54.282 84.516 61.769 1.00 12.98 241 SER C O 1
ATOM 7249 N N . ILE C 1 243 ? 52.662 84.036 60.273 1.00 12.54 242 ILE C N 1
ATOM 7250 C CA . ILE C 1 243 ? 53.503 83.409 59.278 1.00 10.40 242 ILE C CA 1
ATOM 7251 C C . ILE C 1 243 ? 52.912 83.774 57.898 1.00 15.78 242 ILE C C 1
ATOM 7252 O O . ILE C 1 243 ? 51.712 83.566 57.666 1.00 14.16 242 ILE C O 1
ATOM 7257 N N . ASN C 1 244 ? 53.752 84.329 57.053 1.00 13.59 243 ASN C N 1
ATOM 7258 C CA . ASN C 1 244 ? 53.367 84.692 55.692 1.00 11.62 243 ASN C CA 1
ATOM 7259 C C . ASN C 1 244 ? 54.302 83.850 54.808 1.00 13.13 243 ASN C C 1
ATOM 7260 O O . ASN C 1 244 ? 55.516 83.866 54.971 1.00 15.28 243 ASN C O 1
ATOM 7265 N N . VAL C 1 245 ? 53.720 83.129 53.891 1.00 12.88 244 VAL C N 1
ATOM 7266 C CA . VAL C 1 245 ? 54.417 82.303 52.926 1.00 13.86 244 VAL C CA 1
ATOM 7267 C C . VAL C 1 245 ? 54.098 82.833 51.512 1.00 14.83 244 VAL C C 1
ATOM 7268 O O . VAL C 1 245 ? 52.922 82.964 51.185 1.00 11.09 244 VAL C O 1
ATOM 7272 N N . TYR C 1 246 ? 55.139 83.101 50.760 1.00 14.88 245 TYR C N 1
ATOM 7273 C CA . TYR C 1 246 ? 55.030 83.636 49.412 1.00 12.18 245 TYR C CA 1
ATOM 7274 C C . TYR C 1 246 ? 55.369 82.517 48.421 1.00 12.49 245 TYR C C 1
ATOM 7275 O O . TYR C 1 246 ? 56.495 82.005 48.489 1.00 14.04 245 TYR C O 1
ATOM 7284 N N . GLY C 1 247 ? 54.412 82.214 47.563 1.00 15.95 246 GLY C N 1
ATOM 7285 C CA . GLY C 1 247 ? 54.486 81.138 46.589 1.00 14.28 246 GLY C CA 1
ATOM 7286 C C . GLY C 1 247 ? 54.295 81.681 45.189 1.00 17.84 246 GLY C C 1
ATOM 7287 O O . GLY C 1 247 ? 53.799 82.817 45.063 1.00 14.56 246 GLY C O 1
ATOM 7288 N N . THR C 1 248 ? 54.733 80.901 44.177 1.00 15.20 247 THR C N 1
ATOM 7289 C CA . THR C 1 248 ? 54.677 81.451 42.806 1.00 16.87 247 THR C CA 1
ATOM 7290 C C . THR C 1 248 ? 53.256 81.464 42.273 1.00 20.04 247 THR C C 1
ATOM 7291 O O . THR C 1 248 ? 52.967 82.229 41.343 1.00 20.29 247 THR C O 1
ATOM 7295 N N . LYS C 1 249 ? 52.366 80.652 42.828 1.00 17.66 248 LYS C N 1
ATOM 7296 C CA A LYS C 1 249 ? 50.963 80.610 42.477 0.50 18.68 248 LYS C CA 1
ATOM 7297 C CA B LYS C 1 249 ? 50.958 80.709 42.435 0.50 18.30 248 LYS C CA 1
ATOM 7298 C C . LYS C 1 249 ? 50.051 81.258 43.518 1.00 20.07 248 LYS C C 1
ATOM 7299 O O . LYS C 1 249 ? 48.931 81.650 43.228 1.00 21.49 248 LYS C O 1
ATOM 7310 N N . ALA C 1 250 ? 50.530 81.323 44.780 1.00 17.73 249 ALA C N 1
ATOM 7311 C CA . ALA C 1 250 ? 49.643 81.789 45.848 1.00 13.15 249 ALA C CA 1
ATOM 7312 C C . ALA C 1 250 ? 50.440 82.167 47.103 1.00 14.87 249 ALA C C 1
ATOM 7313 O O . ALA C 1 250 ? 51.482 81.546 47.314 1.00 15.65 249 ALA C O 1
ATOM 7315 N N . ASN C 1 251 ? 49.911 83.106 47.875 1.00 16.65 250 ASN C N 1
ATOM 7316 C CA . ASN C 1 251 ? 50.521 83.411 49.181 1.00 16.99 250 ASN C CA 1
ATOM 7317 C C . ASN C 1 251 ? 49.613 82.946 50.317 1.00 17.31 250 ASN C C 1
ATOM 7318 O O . ASN C 1 251 ? 48.401 82.971 50.175 1.00 16.90 250 ASN C O 1
ATOM 7323 N N . LEU C 1 252 ? 50.202 82.565 51.442 1.00 14.14 251 LEU C N 1
ATOM 7324 C CA . LEU C 1 252 ? 49.436 82.247 52.637 1.00 13.27 251 LEU C CA 1
ATOM 7325 C C . LEU C 1 252 ? 49.739 83.261 53.747 1.00 12.27 251 LEU C C 1
ATOM 7326 O O . LEU C 1 252 ? 50.924 83.588 53.943 1.00 15.43 251 LEU C O 1
ATOM 7331 N N . PHE C 1 253 ? 48.698 83.661 54.428 1.00 14.77 252 PHE C N 1
ATOM 7332 C CA . PHE C 1 253 ? 48.801 84.568 55.582 1.00 16.84 252 PHE C CA 1
ATOM 7333 C C . PHE C 1 253 ? 48.101 83.933 56.777 1.00 14.88 252 PHE C C 1
ATOM 7334 O O . PHE C 1 253 ? 46.893 83.766 56.789 1.00 12.38 252 PHE C O 1
ATOM 7342 N N . TYR C 1 254 ? 48.875 83.591 57.786 1.00 15.49 253 TYR C N 1
ATOM 7343 C CA . TYR C 1 254 ? 48.416 82.962 59.016 1.00 12.43 253 TYR C CA 1
ATOM 7344 C C . TYR C 1 254 ? 48.636 83.917 60.199 1.00 19.17 253 TYR C C 1
ATOM 7345 O O . TYR C 1 254 ? 49.702 84.539 60.283 1.00 13.05 253 TYR C O 1
ATOM 7354 N N . GLN C 1 255 ? 47.635 83.996 61.046 1.00 17.34 254 GLN C N 1
ATOM 7355 C CA . GLN C 1 255 ? 47.610 84.721 62.295 1.00 14.58 254 GLN C CA 1
ATOM 7356 C C . GLN C 1 255 ? 47.089 83.831 63.420 1.00 14.29 254 GLN C C 1
ATOM 7357 O O . GLN C 1 255 ? 46.076 83.171 63.221 1.00 14.04 254 GLN C O 1
ATOM 7363 N N . LEU C 1 256 ? 47.753 83.817 64.559 1.00 13.29 255 LEU C N 1
ATOM 7364 C CA . LEU C 1 256 ? 47.226 83.094 65.724 1.00 15.78 255 LEU C CA 1
ATOM 7365 C C . LEU C 1 256 ? 47.089 83.997 66.935 1.00 13.57 255 LEU C C 1
ATOM 7366 O O . LEU C 1 256 ? 47.971 84.832 67.142 1.00 17.73 255 LEU C O 1
ATOM 7371 N N . ASP C 1 257 ? 46.014 83.843 67.717 1.00 15.53 256 ASP C N 1
ATOM 7372 C CA . ASP C 1 257 ? 45.860 84.501 68.996 1.00 16.17 256 ASP C CA 1
ATOM 7373 C C . ASP C 1 257 ? 46.520 83.609 70.050 1.00 16.57 256 ASP C C 1
ATOM 7374 O O . ASP C 1 257 ? 45.883 82.651 70.502 1.00 17.20 256 ASP C O 1
ATOM 7379 N N . PHE C 1 258 ? 47.763 83.917 70.373 1.00 15.91 257 PHE C N 1
ATOM 7380 C CA . PHE C 1 258 ? 48.594 83.084 71.230 1.00 18.30 257 PHE C CA 1
ATOM 7381 C C . PHE C 1 258 ? 48.022 82.945 72.648 1.00 18.54 257 PHE C C 1
ATOM 7382 O O . PHE C 1 258 ? 48.458 82.081 73.429 1.00 15.26 257 PHE C O 1
ATOM 7390 N N . SER C 1 259 ? 47.061 83.780 72.978 1.00 19.83 258 SER C N 1
ATOM 7391 C CA . SER C 1 259 ? 46.420 83.745 74.291 1.00 19.77 258 SER C CA 1
ATOM 7392 C C . SER C 1 259 ? 45.639 82.461 74.438 1.00 22.96 258 SER C C 1
ATOM 7393 O O . SER C 1 259 ? 45.365 82.082 75.595 1.00 26.26 258 SER C O 1
ATOM 7396 N N . TRP C 1 260 ? 45.312 81.784 73.345 1.00 18.57 259 TRP C N 1
ATOM 7397 C CA . TRP C 1 260 ? 44.636 80.492 73.414 1.00 21.26 259 TRP C CA 1
ATOM 7398 C C . TRP C 1 260 ? 45.556 79.280 73.277 1.00 14.59 259 TRP C C 1
ATOM 7399 O O . TRP C 1 260 ? 45.079 78.153 73.134 1.00 18.74 259 TRP C O 1
ATOM 7410 N N . TRP C 1 261 ? 46.848 79.482 73.337 1.00 17.10 260 TRP C N 1
ATOM 7411 C CA . TRP C 1 261 ? 47.838 78.430 73.295 1.00 16.78 260 TRP C CA 1
ATOM 7412 C C . TRP C 1 261 ? 47.592 77.319 74.329 1.00 18.79 260 TRP C C 1
ATOM 7413 O O . TRP C 1 261 ? 47.588 76.132 73.990 1.00 16.96 260 TRP C O 1
ATOM 7424 N N . SER C 1 262 ? 47.381 77.713 75.580 1.00 20.74 261 SER C N 1
ATOM 7425 C CA . SER C 1 262 ? 47.199 76.737 76.657 1.00 24.87 261 SER C CA 1
ATOM 7426 C C . SER C 1 262 ? 45.922 75.918 76.523 1.00 25.65 261 SER C C 1
ATOM 7427 O O . SER C 1 262 ? 45.856 74.755 76.934 1.00 26.66 261 SER C O 1
ATOM 7430 N N . ASN C 1 263 ? 44.891 76.499 75.923 1.00 22.73 262 ASN C N 1
ATOM 7431 C CA . ASN C 1 263 ? 43.631 75.840 75.638 1.00 20.76 262 ASN C CA 1
ATOM 7432 C C . ASN C 1 263 ? 43.739 74.980 74.372 1.00 20.21 262 ASN C C 1
ATOM 7433 O O . ASN C 1 263 ? 43.120 75.272 73.355 1.00 17.49 262 ASN C O 1
ATOM 7438 N N . SER C 1 264 ? 44.567 73.942 74.464 1.00 20.97 263 SER C N 1
ATOM 7439 C CA . SER C 1 264 ? 45.224 73.257 73.340 1.00 18.21 263 SER C CA 1
ATOM 7440 C C . SER C 1 264 ? 44.223 72.574 72.414 1.00 22.55 263 SER C C 1
ATOM 7441 O O . SER C 1 264 ? 44.476 72.513 71.199 1.00 20.16 263 SER C O 1
ATOM 7444 N N . ASP C 1 265 ? 43.058 72.094 72.869 1.00 20.37 264 ASP C N 1
ATOM 7445 C CA . ASP C 1 265 ? 42.150 71.487 71.924 1.00 20.07 264 ASP C CA 1
ATOM 7446 C C . ASP C 1 265 ? 41.376 72.488 71.058 1.00 18.05 264 ASP C C 1
ATOM 7447 O O . ASP C 1 265 ? 40.734 72.050 70.089 1.00 26.20 264 ASP C O 1
ATOM 7452 N N . VAL C 1 266 ? 41.435 73.761 71.368 1.00 20.59 265 VAL C N 1
ATOM 7453 C CA . VAL C 1 266 ? 40.750 74.777 70.579 1.00 21.77 265 VAL C CA 1
ATOM 7454 C C . VAL C 1 266 ? 41.646 75.896 70.056 1.00 22.31 265 VAL C C 1
ATOM 7455 O O . VAL C 1 266 ? 41.213 76.907 69.493 1.00 19.47 265 VAL C O 1
ATOM 7459 N N . THR C 1 267 ? 42.952 75.769 70.228 1.00 19.10 266 THR C N 1
ATOM 7460 C CA . THR C 1 267 ? 43.908 76.776 69.788 1.00 19.13 266 THR C CA 1
ATOM 7461 C C . THR C 1 267 ? 43.730 77.111 68.300 1.00 19.12 266 THR C C 1
ATOM 7462 O O . THR C 1 267 ? 43.722 78.284 67.936 1.00 20.29 266 THR C O 1
ATOM 7466 N N . ASP C 1 268 ? 43.579 76.064 67.486 1.00 19.82 267 ASP C N 1
ATOM 7467 C CA . ASP C 1 268 ? 43.397 76.317 66.052 1.00 21.32 267 ASP C CA 1
ATOM 7468 C C . ASP C 1 268 ? 42.174 77.157 65.715 1.00 22.83 267 ASP C C 1
ATOM 7469 O O . ASP C 1 268 ? 42.118 77.804 64.662 1.00 19.26 267 ASP C O 1
ATOM 7474 N N . GLU C 1 269 ? 41.152 77.149 66.568 1.00 23.88 268 GLU C N 1
ATOM 7475 C CA . GLU C 1 269 ? 39.937 77.899 66.282 1.00 19.92 268 GLU C CA 1
ATOM 7476 C C . GLU C 1 269 ? 40.171 79.394 66.467 1.00 18.93 268 GLU C C 1
ATOM 7477 O O . GLU C 1 269 ? 39.382 80.185 65.951 1.00 23.37 268 GLU C O 1
ATOM 7483 N N . HIS C 1 270 ? 41.237 79.741 67.173 1.00 13.96 269 HIS C N 1
ATOM 7484 C CA . HIS C 1 270 ? 41.601 81.140 67.370 1.00 21.61 269 HIS C CA 1
ATOM 7485 C C . HIS C 1 270 ? 42.767 81.537 66.463 1.00 19.24 269 HIS C C 1
ATOM 7486 O O . HIS C 1 270 ? 43.705 82.241 66.838 1.00 22.14 269 HIS C O 1
ATOM 7493 N N . SER C 1 271 ? 42.658 81.059 65.219 1.00 19.12 270 SER C N 1
ATOM 7494 C CA . SER C 1 271 ? 43.644 81.389 64.178 1.00 17.77 270 SER C CA 1
ATOM 7495 C C . SER C 1 271 ? 42.904 81.567 62.858 1.00 20.18 270 SER C C 1
ATOM 7496 O O . SER C 1 271 ? 41.757 81.147 62.727 1.00 20.87 270 SER C O 1
ATOM 7499 N N . THR C 1 272 ? 43.550 82.174 61.874 1.00 16.47 271 THR C N 1
ATOM 7500 C CA . THR C 1 272 ? 42.973 82.384 60.567 1.00 19.80 271 THR C CA 1
ATOM 7501 C C . THR C 1 272 ? 44.105 82.066 59.554 1.00 18.43 271 THR C C 1
ATOM 7502 O O . THR C 1 272 ? 45.236 82.480 59.834 1.00 17.38 271 THR C O 1
ATOM 7506 N N . LEU C 1 273 ? 43.720 81.392 58.500 1.00 16.93 272 LEU C N 1
ATOM 7507 C CA . LEU C 1 273 ? 44.666 81.162 57.399 1.00 12.89 272 LEU C CA 1
ATOM 7508 C C . LEU C 1 273 ? 43.996 81.685 56.125 1.00 20.26 272 LEU C C 1
ATOM 7509 O O . LEU C 1 273 ? 42.869 81.279 55.872 1.00 18.31 272 LEU C O 1
ATOM 7514 N N . ILE C 1 274 ? 44.704 82.543 55.404 1.00 17.37 273 ILE C N 1
ATOM 7515 C CA . ILE C 1 274 ? 44.080 83.119 54.191 1.00 16.23 273 ILE C CA 1
ATOM 7516 C C . ILE C 1 274 ? 45.020 82.820 53.050 1.00 16.67 273 ILE C C 1
ATOM 7517 O O . ILE C 1 274 ? 46.227 82.904 53.215 1.00 17.63 273 ILE C O 1
ATOM 7522 N N . LYS C 1 275 ? 44.480 82.420 51.907 1.00 17.38 274 LYS C N 1
ATOM 7523 C CA . LYS C 1 275 ? 45.176 82.186 50.670 1.00 16.74 274 LYS C CA 1
ATOM 7524 C C . LYS C 1 275 ? 44.903 83.344 49.693 1.00 16.99 274 LYS C C 1
ATOM 7525 O O . LYS C 1 275 ? 43.747 83.671 49.424 1.00 20.30 274 LYS C O 1
ATOM 7531 N N . ARG C 1 276 ? 45.971 83.925 49.189 1.00 16.40 275 ARG C N 1
ATOM 7532 C CA . ARG C 1 276 ? 45.871 84.978 48.180 1.00 18.39 275 ARG C CA 1
ATOM 7533 C C . ARG C 1 276 ? 46.288 84.380 46.841 1.00 19.31 275 ARG C C 1
ATOM 7534 O O . ARG C 1 276 ? 47.442 83.946 46.727 1.00 16.85 275 ARG C O 1
ATOM 7542 N N . GLU C 1 277 ? 45.379 84.331 45.861 1.00 18.23 276 GLU C N 1
ATOM 7543 C CA . GLU C 1 277 ? 45.717 83.620 44.628 1.00 18.63 276 GLU C CA 1
ATOM 7544 C C . GLU C 1 277 ? 45.176 84.376 43.430 1.00 22.34 276 GLU C C 1
ATOM 7545 O O . GLU C 1 277 ? 44.333 85.243 43.644 1.00 28.67 276 GLU C O 1
ATOM 7551 N N . PHE C 1 278 ? 45.645 84.049 42.236 1.00 26.03 277 PHE C N 1
ATOM 7552 C CA . PHE C 1 278 ? 45.102 84.664 41.030 1.00 30.84 277 PHE C CA 1
ATOM 7553 C C . PHE C 1 278 ? 43.711 84.071 40.815 1.00 30.28 277 PHE C C 1
ATOM 7554 O O . PHE C 1 278 ? 43.585 82.859 40.964 1.00 30.84 277 PHE C O 1
ATOM 7562 N N . ALA C 1 279 ? 42.776 84.943 40.499 1.00 35.46 278 ALA C N 1
ATOM 7563 C CA . ALA C 1 279 ? 41.396 84.599 40.168 1.00 39.47 278 ALA C CA 1
ATOM 7564 C C . ALA C 1 279 ? 41.166 84.894 38.681 1.00 41.54 278 ALA C C 1
ATOM 7565 O O . ALA C 1 279 ? 42.120 85.193 37.951 1.00 50.15 278 ALA C O 1
ATOM 7567 N N . ASN C 1 287 ? 47.494 85.205 36.281 1.00 69.39 286 ASN C N 1
ATOM 7568 C CA . ASN C 1 287 ? 46.331 86.058 36.058 1.00 62.52 286 ASN C CA 1
ATOM 7569 C C . ASN C 1 287 ? 46.612 87.505 36.471 1.00 61.61 286 ASN C C 1
ATOM 7570 O O . ASN C 1 287 ? 47.727 87.830 36.880 1.00 52.68 286 ASN C O 1
ATOM 7572 N N . ARG C 1 288 ? 45.574 88.329 36.343 1.00 59.82 287 ARG C N 1
ATOM 7573 C CA . ARG C 1 288 ? 45.642 89.769 36.546 1.00 55.63 287 ARG C CA 1
ATOM 7574 C C . ARG C 1 288 ? 44.621 90.285 37.556 1.00 48.64 287 ARG C C 1
ATOM 7575 O O . ARG C 1 288 ? 44.472 91.500 37.736 1.00 55.44 287 ARG C O 1
ATOM 7577 N N . ILE C 1 289 ? 43.921 89.383 38.225 1.00 44.35 288 ILE C N 1
ATOM 7578 C CA . ILE C 1 289 ? 43.093 89.708 39.374 1.00 39.28 288 ILE C CA 1
ATOM 7579 C C . ILE C 1 289 ? 43.415 88.723 40.508 1.00 33.31 288 ILE C C 1
ATOM 7580 O O . ILE C 1 289 ? 43.644 87.547 40.222 1.00 36.38 288 ILE C O 1
ATOM 7585 N N . LEU C 1 290 ? 43.397 89.233 41.726 1.00 29.99 289 LEU C N 1
ATOM 7586 C CA . LEU C 1 290 ? 43.676 88.417 42.907 1.00 26.82 289 LEU C CA 1
ATOM 7587 C C . LEU C 1 290 ? 42.471 88.298 43.835 1.00 26.97 289 LEU C C 1
ATOM 7588 O O . LEU C 1 290 ? 41.678 89.232 44.017 1.00 28.38 289 LEU C O 1
ATOM 7593 N N . ARG C 1 291 ? 42.314 87.132 44.462 1.00 25.36 290 ARG C N 1
ATOM 7594 C CA . ARG C 1 291 ? 41.308 86.957 45.501 1.00 27.81 290 ARG C CA 1
ATOM 7595 C C . ARG C 1 291 ? 41.947 86.367 46.770 1.00 22.36 290 ARG C C 1
ATOM 7596 O O . ARG C 1 291 ? 42.868 85.567 46.626 1.00 21.28 290 ARG C O 1
ATOM 7604 N N . ASP C 1 292 ? 41.412 86.798 47.894 1.00 24.47 291 ASP C N 1
ATOM 7605 C CA . ASP C 1 292 ? 41.768 86.300 49.224 1.00 20.60 291 ASP C CA 1
ATOM 7606 C C . ASP C 1 292 ? 40.685 85.350 49.731 1.00 21.10 291 ASP C C 1
ATOM 7607 O O . ASP C 1 292 ? 39.533 85.747 49.912 1.00 29.59 291 ASP C O 1
ATOM 7612 N N . VAL C 1 293 ? 41.049 84.098 49.959 1.00 22.81 292 VAL C N 1
ATOM 7613 C CA . VAL C 1 293 ? 40.149 83.039 50.342 1.00 19.78 292 VAL C CA 1
ATOM 7614 C C . VAL C 1 293 ? 40.493 82.434 51.714 1.00 22.77 292 VAL C C 1
ATOM 7615 O O . VAL C 1 293 ? 41.653 82.080 51.972 1.00 18.49 292 VAL C O 1
ATOM 7619 N N . LYS C 1 294 ? 39.476 82.315 52.557 1.00 20.32 293 LYS C N 1
ATOM 7620 C CA . LYS C 1 294 ? 39.681 81.686 53.860 1.00 26.68 293 LYS C CA 1
ATOM 7621 C C . LYS C 1 294 ? 39.923 80.195 53.699 1.00 24.16 293 LYS C C 1
ATOM 7622 O O . LYS C 1 294 ? 39.260 79.508 52.917 1.00 23.20 293 LYS C O 1
ATOM 7628 N N . VAL C 1 295 ? 40.907 79.683 54.445 1.00 24.70 294 VAL C N 1
ATOM 7629 C CA . VAL C 1 295 ? 41.300 78.284 54.412 1.00 17.41 294 VAL C CA 1
ATOM 7630 C C . VAL C 1 295 ? 40.909 77.682 55.760 1.00 26.32 294 VAL C C 1
ATOM 7631 O O . VAL C 1 295 ? 41.433 78.131 56.786 1.00 26.73 294 VAL C O 1
ATOM 7635 N N . ASP C 1 296 ? 39.993 76.720 55.710 1.00 23.96 295 ASP C N 1
ATOM 7636 C CA . ASP C 1 296 ? 39.622 76.037 56.976 1.00 23.45 295 ASP C CA 1
ATOM 7637 C C . ASP C 1 296 ? 40.318 74.688 57.050 1.00 20.80 295 ASP C C 1
ATOM 7638 O O . ASP C 1 296 ? 40.796 74.159 56.050 1.00 24.59 295 ASP C O 1
ATOM 7643 N N . PHE C 1 297 ? 40.424 74.138 58.258 1.00 18.42 296 PHE C N 1
ATOM 7644 C CA . PHE C 1 297 ? 41.217 72.982 58.600 1.00 18.27 296 PHE C CA 1
ATOM 7645 C C . PHE C 1 297 ? 40.764 72.416 59.953 1.00 24.83 296 PHE C C 1
ATOM 7646 O O . PHE C 1 297 ? 40.215 73.141 60.798 1.00 20.98 296 PHE C O 1
ATOM 7654 N N . GLU C 1 298 ? 40.988 71.126 60.202 1.00 24.33 297 GLU C N 1
ATOM 7655 C CA . GLU C 1 298 ? 40.569 70.566 61.469 1.00 26.08 297 GLU C CA 1
ATOM 7656 C C . GLU C 1 298 ? 41.543 71.017 62.563 1.00 24.50 297 GLU C C 1
ATOM 7657 O O . GLU C 1 298 ? 42.730 71.235 62.313 1.00 26.36 297 GLU C O 1
ATOM 7663 N N . SER C 1 299 ? 41.015 71.115 63.765 1.00 24.76 298 SER C N 1
ATOM 7664 C CA . SER C 1 299 ? 41.801 71.434 64.952 1.00 22.39 298 SER C CA 1
ATOM 7665 C C . SER C 1 299 ? 42.573 70.191 65.378 1.00 22.20 298 SER C C 1
ATOM 7666 O O . SER C 1 299 ? 42.083 69.093 65.159 1.00 23.06 298 SER C O 1
ATOM 7669 N N . VAL C 1 300 ? 43.726 70.408 66.001 1.00 20.05 299 VAL C N 1
ATOM 7670 C CA . VAL C 1 300 ? 44.579 69.398 66.585 1.00 17.72 299 VAL C CA 1
ATOM 7671 C C . VAL C 1 300 ? 44.986 69.895 67.966 1.00 19.11 299 VAL C C 1
ATOM 7672 O O . VAL C 1 300 ? 45.448 71.052 68.053 1.00 16.57 299 VAL C O 1
ATOM 7676 N N . ASP C 1 301 ? 44.804 69.038 68.952 1.00 19.51 300 ASP C N 1
ATOM 7677 C CA . ASP C 1 301 ? 45.200 69.263 70.341 1.00 21.15 300 ASP C CA 1
ATOM 7678 C C . ASP C 1 301 ? 46.730 69.131 70.420 1.00 17.81 300 ASP C C 1
ATOM 7679 O O . ASP C 1 301 ? 47.261 68.064 70.723 1.00 19.23 300 ASP C O 1
ATOM 7684 N N . HIS C 1 302 ? 47.399 70.235 70.116 1.00 18.22 301 HIS C N 1
ATOM 7685 C CA . HIS C 1 302 ? 48.856 70.248 69.897 1.00 12.20 301 HIS C CA 1
ATOM 7686 C C . HIS C 1 302 ? 49.625 69.718 71.091 1.00 18.61 301 HIS C C 1
ATOM 7687 O O . HIS C 1 302 ? 50.632 69.019 70.943 1.00 19.07 301 HIS C O 1
ATOM 7694 N N . LEU C 1 303 ? 49.155 70.018 72.310 1.00 16.85 302 LEU C N 1
ATOM 7695 C CA . LEU C 1 303 ? 49.946 69.595 73.481 1.00 16.88 302 LEU C CA 1
ATOM 7696 C C . LEU C 1 303 ? 49.676 68.128 73.773 1.00 20.13 302 LEU C C 1
ATOM 7697 O O . LEU C 1 303 ? 50.547 67.328 74.107 1.00 20.31 302 LEU C O 1
ATOM 7702 N N . ARG C 1 304 ? 48.418 67.705 73.635 1.00 18.13 303 ARG C N 1
ATOM 7703 C CA . ARG C 1 304 ? 48.074 66.307 73.857 1.00 16.85 303 ARG C CA 1
ATOM 7704 C C . ARG C 1 304 ? 48.724 65.372 72.854 1.00 19.82 303 ARG C C 1
ATOM 7705 O O . ARG C 1 304 ? 49.314 64.355 73.216 1.00 15.71 303 ARG C O 1
ATOM 7713 N N . VAL C 1 305 ? 48.634 65.718 71.564 1.00 19.92 304 VAL C N 1
ATOM 7714 C CA . VAL C 1 305 ? 49.156 64.808 70.543 1.00 18.28 304 VAL C CA 1
ATOM 7715 C C . VAL C 1 305 ? 50.670 64.679 70.637 1.00 19.16 304 VAL C C 1
ATOM 7716 O O . VAL C 1 305 ? 51.181 63.609 70.277 1.00 18.90 304 VAL C O 1
ATOM 7720 N N . GLU C 1 306 ? 51.387 65.686 71.100 1.00 19.39 305 GLU C N 1
ATOM 7721 C CA . GLU C 1 306 ? 52.851 65.544 71.128 1.00 21.27 305 GLU C CA 1
ATOM 7722 C C . GLU C 1 306 ? 53.322 64.553 72.191 1.00 21.46 305 GLU C C 1
ATOM 7723 O O . GLU C 1 306 ? 54.263 63.796 71.943 1.00 21.92 305 GLU C O 1
ATOM 7729 N N . VAL C 1 307 ? 52.658 64.534 73.347 1.00 20.13 306 VAL C N 1
ATOM 7730 C CA . VAL C 1 307 ? 52.949 63.529 74.379 1.00 20.14 306 VAL C CA 1
ATOM 7731 C C . VAL C 1 307 ? 52.512 62.139 73.934 1.00 19.92 306 VAL C C 1
ATOM 7732 O O . VAL C 1 307 ? 53.220 61.134 74.103 1.00 20.90 306 VAL C O 1
ATOM 7736 N N . GLU C 1 308 ? 51.338 62.034 73.312 1.00 18.69 307 GLU C N 1
ATOM 7737 C CA . GLU C 1 308 ? 50.810 60.794 72.782 1.00 19.51 307 GLU C CA 1
ATOM 7738 C C . GLU C 1 308 ? 51.711 60.133 71.730 1.00 19.09 307 GLU C C 1
ATOM 7739 O O . GLU C 1 308 ? 51.748 58.904 71.611 1.00 19.59 307 GLU C O 1
ATOM 7745 N N . GLU C 1 309 ? 52.431 60.956 70.968 1.00 18.28 308 GLU C N 1
ATOM 7746 C CA . GLU C 1 309 ? 53.332 60.450 69.948 1.00 20.74 308 GLU C CA 1
ATOM 7747 C C . GLU C 1 309 ? 54.455 59.661 70.619 1.00 19.07 308 GLU C C 1
ATOM 7748 O O . GLU C 1 309 ? 54.981 58.656 70.133 1.00 18.50 308 GLU C O 1
ATOM 7754 N N . VAL C 1 310 ? 54.895 60.142 71.787 1.00 17.71 309 VAL C N 1
ATOM 7755 C CA . VAL C 1 310 ? 56.002 59.411 72.435 1.00 18.03 309 VAL C CA 1
ATOM 7756 C C . VAL C 1 310 ? 55.497 58.023 72.861 1.00 21.14 309 VAL C C 1
ATOM 7757 O O . VAL C 1 310 ? 56.176 57.020 72.665 1.00 21.52 309 VAL C O 1
ATOM 7761 N N . ALA C 1 311 ? 54.305 57.991 73.439 1.00 16.94 310 ALA C N 1
ATOM 7762 C CA . ALA C 1 311 ? 53.640 56.777 73.856 1.00 20.97 310 ALA C CA 1
ATOM 7763 C C . ALA C 1 311 ? 53.432 55.842 72.664 1.00 21.09 310 ALA C C 1
ATOM 7764 O O . ALA C 1 311 ? 53.679 54.648 72.812 1.00 24.20 310 ALA C O 1
ATOM 7766 N N . ASP C 1 312 ? 53.009 56.422 71.541 1.00 23.52 311 ASP C N 1
ATOM 7767 C CA . ASP C 1 312 ? 52.838 55.609 70.328 1.00 24.61 311 ASP C CA 1
ATOM 7768 C C . ASP C 1 312 ? 54.157 54.975 69.920 1.00 24.45 311 ASP C C 1
ATOM 7769 O O . ASP C 1 312 ? 54.202 53.783 69.583 1.00 23.86 311 ASP C O 1
ATOM 7774 N N . VAL C 1 313 ? 55.259 55.743 69.916 1.00 21.93 312 VAL C N 1
ATOM 7775 C CA . VAL C 1 313 ? 56.534 55.121 69.578 1.00 17.05 312 VAL C CA 1
ATOM 7776 C C . VAL C 1 313 ? 57.101 54.213 70.661 1.00 21.41 312 VAL C C 1
ATOM 7777 O O . VAL C 1 313 ? 57.900 53.313 70.381 1.00 25.06 312 VAL C O 1
ATOM 7781 N N . ILE C 1 314 ? 56.725 54.385 71.922 1.00 22.90 313 ILE C N 1
ATOM 7782 C CA . ILE C 1 314 ? 57.185 53.399 72.919 1.00 24.96 313 ILE C CA 1
ATOM 7783 C C . ILE C 1 314 ? 56.457 52.080 72.696 1.00 25.32 313 ILE C C 1
ATOM 7784 O O . ILE C 1 314 ? 57.093 51.031 72.746 1.00 27.89 313 ILE C O 1
ATOM 7789 N N . ARG C 1 315 ? 55.156 52.116 72.417 1.00 25.64 314 ARG C N 1
ATOM 7790 C CA . ARG C 1 315 ? 54.376 50.894 72.294 1.00 24.85 314 ARG C CA 1
ATOM 7791 C C . ARG C 1 315 ? 54.556 50.231 70.930 1.00 31.80 314 ARG C C 1
ATOM 7792 O O . ARG C 1 315 ? 54.555 48.996 70.851 1.00 35.25 314 ARG C O 1
ATOM 7800 N N . ASN C 1 316 ? 54.698 51.017 69.872 1.00 27.07 315 ASN C N 1
ATOM 7801 C CA . ASN C 1 316 ? 54.599 50.514 68.510 1.00 31.48 315 ASN C CA 1
ATOM 7802 C C . ASN C 1 316 ? 55.901 50.629 67.729 1.00 31.36 315 ASN C C 1
ATOM 7803 O O . ASN C 1 316 ? 55.992 50.161 66.589 1.00 40.54 315 ASN C O 1
ATOM 7808 N N . GLY C 1 317 ? 56.907 51.264 68.301 1.00 30.93 316 GLY C N 1
ATOM 7809 C CA . GLY C 1 317 ? 58.192 51.439 67.654 1.00 32.12 316 GLY C CA 1
ATOM 7810 C C . GLY C 1 317 ? 58.258 52.699 66.798 1.00 33.99 316 GLY C C 1
ATOM 7811 O O . GLY C 1 317 ? 57.281 53.412 66.563 1.00 34.86 316 GLY C O 1
ATOM 7812 N N . GLY C 1 318 ? 59.451 53.014 66.289 1.00 35.62 317 GLY C N 1
ATOM 7813 C CA . GLY C 1 318 ? 59.634 54.184 65.467 1.00 35.15 317 GLY C CA 1
ATOM 7814 C C . GLY C 1 318 ? 60.259 55.339 66.230 1.00 31.42 317 GLY C C 1
ATOM 7815 O O . GLY C 1 318 ? 60.714 55.248 67.368 1.00 28.97 317 GLY C O 1
ATOM 7816 N N . GLU C 1 319 ? 60.298 56.492 65.575 1.00 35.50 318 GLU C N 1
ATOM 7817 C CA . GLU C 1 319 ? 60.962 57.687 66.043 1.00 27.83 318 GLU C CA 1
ATOM 7818 C C . GLU C 1 319 ? 59.920 58.791 66.179 1.00 24.29 318 GLU C C 1
ATOM 7819 O O . GLU C 1 319 ? 58.970 58.881 65.411 1.00 24.37 318 GLU C O 1
ATOM 7821 N N . THR C 1 320 ? 60.129 59.664 67.151 1.00 23.04 319 THR C N 1
ATOM 7822 C CA . THR C 1 320 ? 59.254 60.843 67.268 1.00 17.69 319 THR C CA 1
ATOM 7823 C C . THR C 1 320 ? 59.602 61.872 66.207 1.00 18.53 319 THR C C 1
ATOM 7824 O O . THR C 1 320 ? 60.595 61.688 65.480 1.00 23.62 319 THR C O 1
ATOM 7828 N N . GLU C 1 321 ? 58.816 62.952 66.090 1.00 23.96 320 GLU C N 1
ATOM 7829 C CA . GLU C 1 321 ? 59.057 63.857 64.964 1.00 27.34 320 GLU C CA 1
ATOM 7830 C C . GLU C 1 321 ? 60.234 64.789 65.189 1.00 24.06 320 GLU C C 1
ATOM 7831 O O . GLU C 1 321 ? 60.767 65.289 64.199 1.00 21.46 320 GLU C O 1
ATOM 7837 N N . ILE C 1 322 ? 60.603 65.057 66.449 1.00 24.99 321 ILE C N 1
ATOM 7838 C CA . ILE C 1 322 ? 61.604 66.047 66.747 1.00 20.67 321 ILE C CA 1
ATOM 7839 C C . ILE C 1 322 ? 62.609 65.512 67.766 1.00 21.46 321 ILE C C 1
ATOM 7840 O O . ILE C 1 322 ? 62.412 65.689 68.976 1.00 19.95 321 ILE C O 1
ATOM 7845 N N . GLY C 1 323 ? 63.640 64.890 67.231 1.00 20.97 322 GLY C N 1
ATOM 7846 C CA . GLY C 1 323 ? 64.727 64.324 68.012 1.00 18.75 322 GLY C CA 1
ATOM 7847 C C . GLY C 1 323 ? 65.714 65.371 68.488 1.00 22.03 322 GLY C C 1
ATOM 7848 O O . GLY C 1 323 ? 65.560 66.579 68.275 1.00 18.39 322 GLY C O 1
ATOM 7849 N N . ALA C 1 324 ? 66.762 64.874 69.155 1.00 20.09 323 ALA C N 1
ATOM 7850 C CA . ALA C 1 324 ? 67.821 65.675 69.755 1.00 21.61 323 ALA C CA 1
ATOM 7851 C C . ALA C 1 324 ? 68.566 66.473 68.689 1.00 20.77 323 ALA C C 1
ATOM 7852 O O . ALA C 1 324 ? 68.889 67.627 68.939 1.00 20.49 323 ALA C O 1
ATOM 7854 N N . GLU C 1 325 ? 68.790 65.865 67.533 1.00 22.92 324 GLU C N 1
ATOM 7855 C CA . GLU C 1 325 ? 69.523 66.544 66.464 1.00 24.09 324 GLU C CA 1
ATOM 7856 C C . GLU C 1 325 ? 68.736 67.735 65.917 1.00 21.12 324 GLU C C 1
ATOM 7857 O O . GLU C 1 325 ? 69.245 68.851 65.797 1.00 23.04 324 GLU C O 1
ATOM 7863 N N . ALA C 1 326 ? 67.491 67.474 65.579 1.00 18.74 325 ALA C N 1
ATOM 7864 C CA . ALA C 1 326 ? 66.553 68.444 65.053 1.00 17.21 325 ALA C CA 1
ATOM 7865 C C . ALA C 1 326 ? 66.388 69.575 66.068 1.00 18.71 325 ALA C C 1
ATOM 7866 O O . ALA C 1 326 ? 66.438 70.747 65.709 1.00 21.73 325 ALA C O 1
ATOM 7868 N N . SER C 1 327 ? 66.208 69.220 67.331 1.00 15.94 326 SER C N 1
ATOM 7869 C CA . SER C 1 327 ? 66.048 70.259 68.361 1.00 16.80 326 SER C CA 1
ATOM 7870 C C . SER C 1 327 ? 67.295 71.117 68.462 1.00 19.21 326 SER C C 1
ATOM 7871 O O . SER C 1 327 ? 67.217 72.345 68.597 1.00 19.47 326 SER C O 1
ATOM 7874 N N . LEU C 1 328 ? 68.443 70.437 68.394 1.00 17.35 327 LEU C N 1
ATOM 7875 C CA . LEU C 1 328 ? 69.745 71.099 68.448 1.00 22.44 327 LEU C CA 1
ATOM 7876 C C . LEU C 1 328 ? 69.815 72.068 67.267 1.00 18.15 327 LEU C C 1
ATOM 7877 O O . LEU C 1 328 ? 70.351 73.156 67.435 1.00 22.36 327 LEU C O 1
ATOM 7882 N N . ARG C 1 329 ? 69.292 71.703 66.099 1.00 20.08 328 ARG C N 1
ATOM 7883 C CA A ARG C 1 329 ? 69.367 72.605 64.963 0.50 21.40 328 ARG C CA 1
ATOM 7884 C CA B ARG C 1 329 ? 69.363 72.603 64.962 0.50 21.40 328 ARG C CA 1
ATOM 7885 C C . ARG C 1 329 ? 68.565 73.876 65.232 1.00 22.30 328 ARG C C 1
ATOM 7886 O O . ARG C 1 329 ? 68.949 74.947 64.781 1.00 19.60 328 ARG C O 1
ATOM 7901 N N . ASN C 1 330 ? 67.468 73.734 65.969 1.00 16.90 329 ASN C N 1
ATOM 7902 C CA . ASN C 1 330 ? 66.675 74.929 66.319 1.00 17.66 329 ASN C CA 1
ATOM 7903 C C . ASN C 1 330 ? 67.452 75.838 67.248 1.00 15.66 329 ASN C C 1
ATOM 7904 O O . ASN C 1 330 ? 67.504 77.075 67.119 1.00 17.42 329 ASN C O 1
ATOM 7909 N N . LEU C 1 331 ? 68.113 75.282 68.264 1.00 16.43 330 LEU C N 1
ATOM 7910 C CA . LEU C 1 331 ? 68.926 76.081 69.166 1.00 18.93 330 LEU C CA 1
ATOM 7911 C C . LEU C 1 331 ? 70.082 76.782 68.444 1.00 18.75 330 LEU C C 1
ATOM 7912 O O . LEU C 1 331 ? 70.439 77.912 68.736 1.00 18.52 330 LEU C O 1
ATOM 7917 N N . ALA C 1 332 ? 70.681 76.050 67.506 1.00 20.00 331 ALA C N 1
ATOM 7918 C CA . ALA C 1 332 ? 71.799 76.548 66.710 1.00 20.60 331 ALA C CA 1
ATOM 7919 C C . ALA C 1 332 ? 71.421 77.807 65.932 1.00 18.29 331 ALA C C 1
ATOM 7920 O O . ALA C 1 332 ? 72.235 78.709 65.761 1.00 15.05 331 ALA C O 1
ATOM 7922 N N . VAL C 1 333 ? 70.185 77.901 65.459 1.00 15.68 332 VAL C N 1
ATOM 7923 C CA . VAL C 1 333 ? 69.734 79.146 64.828 1.00 14.87 332 VAL C CA 1
ATOM 7924 C C . VAL C 1 333 ? 69.809 80.304 65.818 1.00 17.74 332 VAL C C 1
ATOM 7925 O O . VAL C 1 333 ? 70.278 81.402 65.511 1.00 17.68 332 VAL C O 1
ATOM 7929 N N . VAL C 1 334 ? 69.329 80.063 67.052 1.00 12.73 333 VAL C N 1
ATOM 7930 C CA . VAL C 1 334 ? 69.350 81.093 68.078 1.00 13.58 333 VAL C CA 1
ATOM 7931 C C . VAL C 1 334 ? 70.803 81.461 68.379 1.00 13.48 333 VAL C C 1
ATOM 7932 O O . VAL C 1 334 ? 71.106 82.653 68.474 1.00 15.53 333 VAL C O 1
ATOM 7936 N N . LEU C 1 335 ? 71.687 80.473 68.509 1.00 16.89 334 LEU C N 1
ATOM 7937 C CA . LEU C 1 335 ? 73.067 80.807 68.883 1.00 17.98 334 LEU C CA 1
ATOM 7938 C C . LEU C 1 335 ? 73.760 81.551 67.730 1.00 15.83 334 LEU C C 1
ATOM 7939 O O . LEU C 1 335 ? 74.557 82.462 67.962 1.00 17.12 334 LEU C O 1
ATOM 7944 N N . ALA C 1 336 ? 73.414 81.167 66.511 1.00 17.15 335 ALA C N 1
ATOM 7945 C CA . ALA C 1 336 ? 74.058 81.824 65.351 1.00 15.93 335 ALA C CA 1
ATOM 7946 C C . ALA C 1 336 ? 73.625 83.271 65.277 1.00 17.54 335 ALA C C 1
ATOM 7947 O O . ALA C 1 336 ? 74.432 84.150 64.919 1.00 16.11 335 ALA C O 1
ATOM 7949 N N . ALA C 1 337 ? 72.343 83.505 65.595 1.00 15.54 336 ALA C N 1
ATOM 7950 C CA . ALA C 1 337 ? 71.786 84.859 65.611 1.00 16.92 336 ALA C CA 1
ATOM 7951 C C . ALA C 1 337 ? 72.413 85.735 66.677 1.00 17.94 336 ALA C C 1
ATOM 7952 O O . ALA C 1 337 ? 72.718 86.901 66.437 1.00 18.46 336 ALA C O 1
ATOM 7954 N N . VAL C 1 338 ? 72.626 85.209 67.878 1.00 15.03 337 VAL C N 1
ATOM 7955 C CA . VAL C 1 338 ? 73.380 85.985 68.885 1.00 14.18 337 VAL C CA 1
ATOM 7956 C C . VAL C 1 338 ? 74.818 86.240 68.468 1.00 14.26 337 VAL C C 1
ATOM 7957 O O . VAL C 1 338 ? 75.353 87.351 68.641 1.00 18.85 337 VAL C O 1
ATOM 7961 N N . LYS C 1 339 ? 75.462 85.240 67.866 1.00 14.76 338 LYS C N 1
ATOM 7962 C CA . LYS C 1 339 ? 76.828 85.357 67.386 1.00 13.34 338 LYS C CA 1
ATOM 7963 C C . LYS C 1 339 ? 76.855 86.457 66.304 1.00 19.21 338 LYS C C 1
ATOM 7964 O O . LYS C 1 339 ? 77.826 87.218 66.265 1.00 18.71 338 LYS C O 1
ATOM 7970 N N . SER C 1 340 ? 75.777 86.484 65.521 1.00 15.25 339 SER C N 1
ATOM 7971 C CA . SER C 1 340 ? 75.711 87.428 64.388 1.00 17.37 339 SER C CA 1
ATOM 7972 C C . SER C 1 340 ? 75.687 88.859 64.903 1.00 18.81 339 SER C C 1
ATOM 7973 O O . SER C 1 340 ? 76.249 89.794 64.320 1.00 18.52 339 SER C O 1
ATOM 7976 N N . VAL C 1 341 ? 75.018 89.068 66.035 1.00 16.01 340 VAL C N 1
ATOM 7977 C CA . VAL C 1 341 ? 74.925 90.375 66.651 1.00 18.69 340 VAL C CA 1
ATOM 7978 C C . VAL C 1 341 ? 76.270 90.787 67.239 1.00 19.67 340 VAL C C 1
ATOM 7979 O O . VAL C 1 341 ? 76.675 91.926 66.979 1.00 22.62 340 VAL C O 1
ATOM 7983 N N . HIS C 1 342 ? 76.916 89.913 67.998 1.00 19.76 341 HIS C N 1
ATOM 7984 C CA . HIS C 1 342 ? 78.226 90.255 68.538 1.00 20.01 341 HIS C CA 1
ATOM 7985 C C . HIS C 1 342 ? 79.285 90.568 67.494 1.00 21.13 341 HIS C C 1
ATOM 7986 O O . HIS C 1 342 ? 80.019 91.531 67.662 1.00 22.00 341 HIS C O 1
ATOM 7993 N N . GLU C 1 343 ? 79.337 89.760 66.437 1.00 20.02 342 GLU C N 1
ATOM 7994 C CA . GLU C 1 343 ? 80.378 89.765 65.433 1.00 18.41 342 GLU C CA 1
ATOM 7995 C C . GLU C 1 343 ? 80.024 90.591 64.202 1.00 19.39 342 GLU C C 1
ATOM 7996 O O . GLU C 1 343 ? 80.863 90.719 63.310 1.00 20.99 342 GLU C O 1
ATOM 8002 N N . LYS C 1 344 ? 78.817 91.137 64.180 1.00 17.01 343 LYS C N 1
ATOM 8003 C CA . LYS C 1 344 ? 78.290 91.992 63.147 1.00 17.52 343 LYS C CA 1
ATOM 8004 C C . LYS C 1 344 ? 78.494 91.388 61.760 1.00 17.07 343 LYS C C 1
ATOM 8005 O O . LYS C 1 344 ? 79.030 91.955 60.808 1.00 17.71 343 LYS C O 1
ATOM 8011 N N . ARG C 1 345 ? 78.006 90.165 61.569 1.00 14.67 344 ARG C N 1
ATOM 8012 C CA . ARG C 1 345 ? 78.256 89.399 60.371 1.00 13.41 344 ARG C CA 1
ATOM 8013 C C . ARG C 1 345 ? 77.288 88.248 60.265 1.00 13.98 344 ARG C C 1
ATOM 8014 O O . ARG C 1 345 ? 76.795 87.810 61.310 1.00 14.15 344 ARG C O 1
ATOM 8022 N N . PRO C 1 346 ? 77.018 87.761 59.061 1.00 17.07 345 PRO C N 1
ATOM 8023 C CA . PRO C 1 346 ? 76.257 86.518 58.909 1.00 16.00 345 PRO C CA 1
ATOM 8024 C C . PRO C 1 346 ? 77.067 85.323 59.428 1.00 19.19 345 PRO C C 1
ATOM 8025 O O . PRO C 1 346 ? 78.304 85.296 59.388 1.00 17.56 345 PRO C O 1
ATOM 8029 N N . VAL C 1 347 ? 76.353 84.322 59.907 1.00 15.16 346 VAL C N 1
ATOM 8030 C CA . VAL C 1 347 ? 76.955 83.193 60.609 1.00 13.03 346 VAL C CA 1
ATOM 8031 C C . VAL C 1 347 ? 76.380 81.909 60.052 1.00 17.35 346 VAL C C 1
ATOM 8032 O O . VAL C 1 347 ? 75.138 81.793 59.991 1.00 18.85 346 VAL C O 1
ATOM 8036 N N . GLU C 1 348 ? 77.265 81.014 59.642 1.00 14.19 347 GLU C N 1
ATOM 8037 C CA . GLU C 1 348 ? 76.884 79.706 59.108 1.00 18.51 347 GLU C CA 1
ATOM 8038 C C . GLU C 1 348 ? 76.419 78.855 60.300 1.00 17.92 347 GLU C C 1
ATOM 8039 O O . GLU C 1 348 ? 77.000 78.860 61.370 1.00 16.98 347 GLU C O 1
ATOM 8045 N N . ILE C 1 349 ? 75.354 78.086 60.113 1.00 20.28 348 ILE C N 1
ATOM 8046 C CA . ILE C 1 349 ? 74.944 77.179 61.182 1.00 18.29 348 ILE C CA 1
ATOM 8047 C C . ILE C 1 349 ? 76.022 76.135 61.426 1.00 18.32 348 ILE C C 1
ATOM 8048 O O . ILE C 1 349 ? 76.206 75.622 62.523 1.00 18.69 348 ILE C O 1
ATOM 8053 N N . ALA C 1 350 ? 76.808 75.793 60.401 1.00 20.41 349 ALA C N 1
ATOM 8054 C CA . ALA C 1 350 ? 77.859 74.796 60.623 1.00 21.64 349 ALA C CA 1
ATOM 8055 C C . ALA C 1 350 ? 78.899 75.261 61.632 1.00 20.64 349 ALA C C 1
ATOM 8056 O O . ALA C 1 350 ? 79.496 74.455 62.356 1.00 27.42 349 ALA C O 1
ATOM 8058 N N . GLU C 1 351 ? 79.103 76.559 61.708 1.00 18.38 350 GLU C N 1
ATOM 8059 C CA . GLU C 1 351 ? 80.058 77.208 62.592 1.00 20.61 350 GLU C CA 1
ATOM 8060 C C . GLU C 1 351 ? 79.716 76.939 64.053 1.00 22.18 350 GLU C C 1
ATOM 8061 O O . GLU C 1 351 ? 80.508 76.947 64.998 1.00 24.29 350 GLU C O 1
ATOM 8067 N N . ILE C 1 352 ? 78.430 76.715 64.279 1.00 24.91 351 ILE C N 1
ATOM 8068 C CA . ILE C 1 352 ? 77.897 76.526 65.626 1.00 26.03 351 ILE C CA 1
ATOM 8069 C C . ILE C 1 352 ? 77.958 75.021 65.898 1.00 27.18 351 ILE C C 1
ATOM 8070 O O . ILE C 1 352 ? 78.488 74.575 66.900 1.00 25.16 351 ILE C O 1
ATOM 8075 N N . ILE C 1 353 ? 77.401 74.262 64.991 1.00 23.22 352 ILE C N 1
ATOM 8076 C CA . ILE C 1 353 ? 77.083 72.854 65.155 1.00 37.69 352 ILE C CA 1
ATOM 8077 C C . ILE C 1 353 ? 78.342 72.014 64.977 1.00 43.03 352 ILE C C 1
ATOM 8078 O O . ILE C 1 353 ? 78.581 71.117 65.776 1.00 46.74 352 ILE C O 1
ATOM 8083 N N . GLY C 1 354 ? 79.089 72.364 63.941 1.00 46.06 353 GLY C N 1
ATOM 8084 C CA . GLY C 1 354 ? 80.257 71.637 63.45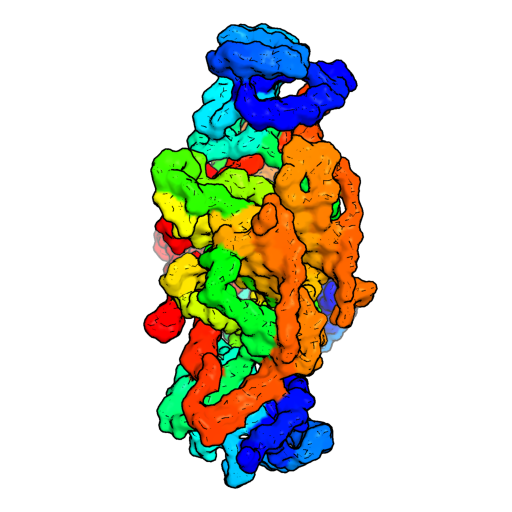9 1.00 52.36 353 GLY C CA 1
ATOM 8085 C C . GLY C 1 354 ? 80.205 71.755 61.933 1.00 57.11 353 GLY C C 1
ATOM 8086 O O . GLY C 1 354 ? 81.170 72.281 61.341 1.00 64.23 353 GLY C O 1
#

Solvent-accessible surface area: 39756 Å² total

B-factor: mean 29.35, std 10.59, range [9.7, 75.58]